Protein 7MWA (pdb70)

Foldseek 3Di:
DAEEEEALALLQLLLCLLCLVLVAFYEYEEQADDDDPPPPPVDDDDDDQFFDKAWAALVSLVSCVVSVQNVQQVLWKAAAAKEWEWAQDPVGIDIDIDGDDDPRHRTIMTTRVSSSVSSVVVLVVRPSYHYHYNWDWDAWDDDQAWIWTWIDNPPDIDIDIHLAYEFAHAQPTPVLVRLPWAKDKFFDQKKKKKTKWFAPAFCQSYKYWYADPQWIWIWGDTSPRRMTMIIGIHGPPPCVCCADPVNFVVNQVVVCVGCPCVRHHGDGIDGIDIGGQMKMAIPDQADQRYGYADSNHMQGCQDGRRCVNVRVVLSVLLSVLQSVCVVPDVSSRGRVSRVVSRVVSPVVVVVVVVVSVVRVVCRVPHPPVVVVVVVVPPDDDDD/DAEEEEADALLQLLLCLLCLVVVHFYEYEAQADDDDQVPHDDDDDDQFFDKAFAAPVRLVLVVVSVQNVQQVLWKAAAAKEWEWEDDDQHIDIDIDGDDDPRNVTIMTTRVSSSVSSVVVLVVRPSYHYHYNWDWDAWDDDQAKIWTWIDRPPDIDIDIHLAYEYAHALPTPVCVNLPWAKDKFFDQKKKKKTKWFFPAFCQSYKYWYQDPQWIWIWGHTSPRRMTMIIGMHGPPVCVCCADPVCFVVVQVVVCVRCPCPRHRRDGIDGIDIDGFMKIAIPDAADQRYGYADSNHMQGQQDRRRCVNLRSVLSVLLSVLQSVVVVVHVRSSGRVSRVVSRVVSVVVVVVVVVVSVVVSVCRPDGPPVVVVVVVVVPDDDDD

Nearest PDB structures (foldseek):
  7mwa-assembly1_A  TM=1.003E+00  e=8.458E-86  Acinetobacter baumannii ATCC 19606 = CIP 70.34 = JCM 6841
  7mwa-assembly1_B-2  TM=9.909E-01  e=8.674E-80  Acinetobacter baumannii ATCC 19606 = CIP 70.34 = JCM 6841
  6ain-assembly2_B  TM=7.770E-01  e=7.084E-23  Pseudomonas putida
  4k5s-assembly1_A-2  TM=7.591E-01  e=3.294E-23  Streptomyces argillaceus
  5buk-assembly2_B  TM=7.443E-01  e=7.347E-19  Streptomyces sp. CNQ-418

Organism: Acinetobacter baumannii (strain ATCC 19606 / DSM 30007 / JCM 6841 / CCUG 19606 / CIP 70.34 / NBRC 109757 / NCIMB 12457 / NCTC 12156 / 81) (NCBI:txid575584)

Solvent-accessible surface area: 35130 Å² total; per-residue (Å²): 55,109,0,1,0,10,8,6,40,46,24,0,5,1,0,0,8,14,0,8,114,36,126,10,26,0,1,0,1,30,51,86,135,27,85,96,64,129,142,117,128,126,61,68,41,138,32,59,27,70,28,83,35,9,24,2,36,94,84,2,0,77,14,0,96,147,24,63,8,13,134,34,0,66,124,44,9,6,32,14,71,49,46,27,30,12,8,129,34,125,110,40,135,20,131,82,63,37,122,41,170,111,95,33,51,73,5,6,6,0,14,39,47,35,0,21,52,16,0,4,77,40,1,79,117,49,120,52,12,50,43,13,13,24,3,88,6,59,36,19,86,60,68,87,106,47,0,74,2,64,0,78,88,68,67,8,36,4,80,2,76,3,42,0,0,0,0,12,36,32,98,112,0,72,0,16,120,41,30,66,13,37,50,80,87,89,86,23,99,36,8,3,0,18,8,4,0,58,0,52,85,47,5,113,50,19,1,17,45,33,36,36,100,55,15,7,0,14,1,46,0,6,35,31,67,105,54,3,14,0,55,3,8,10,112,80,68,45,38,48,98,35,48,35,151,133,18,45,109,108,0,15,75,11,0,52,171,23,4,38,101,62,1,3,137,6,83,104,15,6,122,14,47,41,34,62,3,10,2,16,53,11,108,124,19,5,43,31,7,0,0,3,4,2,53,1,2,2,1,0,13,19,18,80,6,53,6,10,19,4,6,2,50,4,2,42,12,0,19,147,61,0,71,104,30,69,88,93,43,134,27,7,0,44,42,104,22,0,91,46,6,36,128,44,16,85,67,10,8,97,144,21,23,117,112,0,6,78,39,8,146,30,39,95,46,94,47,32,20,46,83,127,73,114,111,79,64,147,89,102,69,119,162,72,74,0,0,0,10,6,5,39,54,19,0,6,0,0,0,8,11,0,5,122,36,123,3,14,0,2,0,2,33,52,91,124,21,80,102,66,123,134,119,24,132,47,150,24,57,50,67,26,95,28,14,29,3,35,78,75,1,0,60,5,0,89,142,22,59,9,13,128,35,0,66,121,44,8,7,29,10,74,53,40,32,35,12,2,124,38,102,80,38,168,24,159,82,67,34,120,29,169,140,108,16,53,72,1,5,4,0,8,44,56,24,2,16,62,11,0,7,53,61,0,95,122,58,128,57,12,60,44,8,19,24,3,93,5,66,32,17,85,60,72,89,109,40,1,76,3,60,0,63,68,80,66,18,32,2,81,6,85,4,55,0,0,0,0,12,40,26,118,101,0,72,0,11,115,43,24,65,10,36,48,85,91,75,83,17,80,37,3,4,0,20,8,3,0,40,1,50,89,54,6,125,56,15,3,22,50,24,36,24,92,58,11,6,1,12,0,44,0,7,27,24,111,112,50,2,12,0,53,0,7,10,132,72,64,60,46,49,86,10,47,28,141,139,33,45,113,79,0,9,73,6,0,51,140,10,2,38,96,81,0,3,134,4,72,122,24,8,100,2,46,46,41,73,2,22,2,16,41,16,107,109,14,4,36,35,8,0,0,1,1,1,46,1,3,5,5,1,51,19,10,85,2,64,5,19,17,2,3,0,50,2,0,48,25,0,33,115,44,0,55,82,24,60,104,89,48,144,33,2,0,41,49,107,18,0,87,46,1,18,118,46,15,56,86,26,5,101,136,10,35,146,105,0,24,85,40,6,152,24,36,85,86,92,21,41,22,15,102,116,75,40,114,69,66,149,96,103,64,142,173

Structure (mmCIF, N/CA/C/O backbone):
data_7MWA
#
_entry.id   7MWA
#
_cell.length_a   199.378
_cell.length_b   71.680
_cell.length_c   111.261
_cell.angle_alpha   90.000
_cell.angle_beta   118.940
_cell.angle_gamma   90.000
#
_symmetry.space_group_name_H-M   'C 1 2 1'
#
loop_
_entity.id
_entity.type
_entity.pdbx_description
1 polymer '2-polyprenyl-6-methoxyphenol 4-hydroxylase'
2 non-polymer 'CITRIC ACID'
3 non-polymer 'CHLORIDE ION'
4 non-polymer 1,2-ETHANEDIOL
5 water water
#
loop_
_atom_site.group_PDB
_atom_site.id
_atom_site.type_symbol
_atom_site.label_atom_id
_atom_site.label_alt_id
_atom_site.label_comp_id
_atom_site.label_asym_id
_atom_site.label_entity_id
_atom_site.label_seq_id
_atom_site.pdbx_PDB_ins_code
_atom_site.Cartn_x
_atom_site.Cartn_y
_atom_site.Cartn_z
_atom_site.occupancy
_atom_site.B_iso_or_equiv
_atom_site.auth_seq_id
_atom_site.auth_comp_id
_atom_site.auth_asym_id
_atom_site.auth_atom_id
_atom_site.pdbx_PDB_model_num
ATOM 1 N N . GLN A 1 3 ? 52.34300 38.19100 60.41200 1.000 77.74430 3 GLN A N 1
ATOM 2 C CA . GLN A 1 3 ? 53.49600 37.30500 60.49800 1.000 109.42020 3 GLN A CA 1
ATOM 3 C C . GLN A 1 3 ? 54.79900 38.10300 60.46300 1.000 104.41442 3 GLN A C 1
ATOM 4 O O . GLN A 1 3 ? 55.19000 38.68900 61.47300 1.000 106.22357 3 GLN A O 1
ATOM 10 N N . GLN A 1 4 ? 55.48700 38.11700 59.32300 1.000 79.38293 4 GLN A N 1
ATOM 11 C CA . GLN A 1 4 ? 56.75000 38.85300 59.20800 1.000 84.66346 4 GLN A CA 1
ATOM 12 C C . GLN A 1 4 ? 56.97000 39.48500 57.83900 1.000 84.11020 4 GLN A C 1
ATOM 13 O O . GLN A 1 4 ? 57.63800 40.48500 57.71500 1.000 83.38370 4 GLN A O 1
ATOM 19 N N . VAL A 1 5 ? 56.51700 38.81900 56.80400 1.000 61.52957 5 VAL A N 1
ATOM 20 C CA . VAL A 1 5 ? 56.48700 39.38900 55.46200 1.000 55.56784 5 VAL A CA 1
ATOM 21 C C . VAL A 1 5 ? 55.09600 39.69900 54.92800 1.000 53.82100 5 VAL A C 1
ATOM 22 O O . VAL A 1 5 ? 54.19100 38.86400 55.02300 1.000 61.72794 5 VAL A O 1
ATOM 26 N N . ILE A 1 6 ? 54.92400 40.89600 54.37500 1.000 45.32833 6 ILE A N 1
ATOM 27 C CA . ILE A 1 6 ? 53.63400 41.34800 53.86700 1.000 47.69452 6 ILE A CA 1
ATOM 28 C C . ILE A 1 6 ? 53.70900 41.41000 52.34900 1.000 44.69223 6 ILE A C 1
ATOM 29 O O . ILE A 1 6 ? 54.53000 42.14800 51.78800 1.000 50.02127 6 ILE A O 1
ATOM 34 N N . ILE A 1 7 ? 52.85700 40.63500 51.68500 1.000 43.78858 7 ILE A N 1
ATOM 35 C CA . ILE A 1 7 ? 52.67100 40.70600 50.24100 1.000 42.78722 7 ILE A CA 1
ATOM 36 C C . ILE A 1 7 ? 51.32100 41.36100 49.98600 1.000 51.81632 7 ILE A C 1
ATOM 37 O O . ILE A 1 7 ? 50.29000 40.88600 50.47900 1.000 55.00139 7 ILE A O 1
ATOM 42 N N . VAL A 1 8 ? 51.32600 42.45100 49.22800 1.000 48.58849 8 VAL A N 1
ATOM 43 C CA . VAL A 1 8 ? 50.11200 43.18600 48.89600 1.000 47.22662 8 VAL A CA 1
ATOM 44 C C . VAL A 1 8 ? 49.71200 42.80100 47.47900 1.000 47.69706 8 VAL A C 1
ATOM 45 O O . VAL A 1 8 ? 50.38200 43.17400 46.51000 1.000 51.68415 8 VAL A O 1
ATOM 49 N N . GLY A 1 9 ? 48.62000 42.05100 47.35400 1.000 46.02379 9 GLY A N 1
ATOM 50 C CA . GLY A 1 9 ? 48.16300 41.57700 46.06300 1.000 40.47923 9 GLY A CA 1
ATOM 51 C C . GLY A 1 9 ? 48.00500 40.07200 46.02800 1.000 49.76457 9 GLY A C 1
ATOM 52 O O . GLY A 1 9 ? 48.98700 39.33600 46.16400 1.000 44.56231 9 GLY A O 1
ATOM 53 N N . GLY A 1 10 ? 46.77400 39.60000 45.84700 1.000 49.51917 10 GLY A N 1
ATOM 54 C CA . GLY A 1 10 ? 46.50600 38.17600 45.88000 1.000 47.72411 10 GLY A CA 1
ATOM 55 C C . GLY A 1 10 ? 46.24700 37.56000 44.52100 1.000 49.02265 10 GLY A C 1
ATOM 56 O O . GLY A 1 10 ? 45.47600 36.60300 44.40400 1.000 52.99604 10 GLY A O 1
ATOM 57 N N . GLY A 1 11 ? 46.88500 38.09800 43.48600 1.000 56.17393 11 GLY A N 1
ATOM 58 C CA . GLY A 1 11 ? 46.78000 37.54400 42.15400 1.000 44.40520 11 GLY A CA 1
ATOM 59 C C . GLY A 1 11 ? 47.68000 36.33800 41.97500 1.000 50.12301 11 GLY A C 1
ATOM 60 O O . GLY A 1 11 ? 48.16800 35.74000 42.93600 1.000 48.48741 11 GLY A O 1
ATOM 61 N N . MET A 1 12 ? 47.90500 35.98000 40.70800 1.000 58.52672 12 MET A N 1
ATOM 62 C CA . MET A 1 12 ? 48.74600 34.82600 40.40600 1.000 49.89936 12 MET A CA 1
ATOM 63 C C . MET A 1 12 ? 50.18000 35.03400 40.87600 1.000 46.06275 12 MET A C 1
ATOM 64 O O . MET A 1 12 ? 50.86700 34.06500 41.21900 1.000 49.61260 12 MET A O 1
ATOM 69 N N . VAL A 1 13 ? 50.65000 36.28100 40.90200 1.000 45.97477 13 VAL A N 1
ATOM 70 C CA . VAL A 1 13 ? 52.00900 36.55700 41.35500 1.000 44.15153 13 VAL A CA 1
ATOM 71 C C . VAL A 1 13 ? 52.09100 36.51000 42.87500 1.000 48.30375 13 VAL A C 1
ATOM 72 O O . VAL A 1 13 ? 52.95300 35.83000 43.44400 1.000 46.34696 13 VAL A O 1
ATOM 76 N N . GLY A 1 14 ? 51.19500 37.23000 43.55400 1.000 49.90099 14 GLY A N 1
ATOM 77 C CA . GLY A 1 14 ? 51.23000 37.25900 45.00700 1.000 42.82406 14 GLY A CA 1
ATOM 78 C C . GLY A 1 14 ? 51.00500 35.89400 45.62800 1.000 46.16256 14 GLY A C 1
ATOM 79 O O . GLY A 1 14 ? 51.63000 35.54700 46.63300 1.000 47.65575 14 GLY A O 1
ATOM 80 N N . LEU A 1 15 ? 50.10900 35.09900 45.03800 1.000 45.61690 15 LEU A N 1
ATOM 81 C CA . LEU A 1 15 ? 49.88200 33.74800 45.53900 1.000 47.19610 15 LEU A CA 1
ATOM 82 C C . LEU A 1 15 ? 51.10200 32.86500 45.31000 1.000 47.99711 15 LEU A C 1
ATOM 83 O O . LEU A 1 15 ? 51.47400 32.07200 46.18300 1.000 45.44543 15 LEU A O 1
ATOM 88 N N . SER A 1 16 ? 51.73700 32.98900 44.14100 1.000 44.06018 16 SER A N 1
ATOM 89 C CA . SER A 1 16 ? 52.93700 32.20500 43.86600 1.000 43.15981 16 SER A CA 1
ATOM 90 C C . SER A 1 16 ? 54.08000 32.60700 44.78900 1.000 42.03391 16 SER A C 1
ATOM 91 O O . SER A 1 16 ? 54.81000 31.74800 45.29800 1.000 40.08869 16 SER A O 1
ATOM 94 N N . LEU A 1 17 ? 54.24900 33.91200 45.01900 1.000 39.39642 17 LEU A N 1
ATOM 95 C CA . LEU A 1 17 ? 55.32600 34.37900 45.88500 1.000 39.48103 17 LEU A CA 1
ATOM 96 C C . LEU A 1 17 ? 55.12300 33.91600 47.32200 1.000 44.53143 17 LEU A C 1
ATOM 97 O O . LEU A 1 17 ? 56.08100 33.51400 47.99300 1.000 39.84590 17 LEU A O 1
ATOM 102 N N . SER A 1 18 ? 53.88300 33.96700 47.81400 1.000 47.46193 18 SER A N 1
ATOM 103 C CA . SER A 1 18 ? 53.61200 33.52300 49.17700 1.000 45.30325 18 SER A CA 1
ATOM 104 C C . SER A 1 18 ? 53.88400 32.03300 49.33400 1.000 45.83090 18 SER A C 1
ATOM 105 O O . SER A 1 18 ? 54.37300 31.58900 50.37900 1.000 41.21030 18 SER A O 1
ATOM 108 N N . LEU A 1 19 ? 53.57800 31.24400 48.30100 1.000 43.63351 19 LEU A N 1
ATOM 109 C CA . LEU A 1 19 ? 53.87900 29.81800 48.35100 1.000 46.22370 19 LEU A CA 1
ATOM 110 C C . LEU A 1 19 ? 55.37500 29.55700 48.23800 1.000 45.85700 19 LEU A C 1
ATOM 111 O O . LEU A 1 19 ? 55.88100 28.59300 48.82600 1.000 47.76234 19 LEU A O 1
ATOM 116 N N . MET A 1 20 ? 56.09500 30.39700 47.49300 1.000 43.55281 20 MET A N 1
ATOM 117 C CA . MET A 1 20 ? 57.54200 30.24200 47.39700 1.000 45.55275 20 MET A CA 1
ATOM 118 C C . MET A 1 20 ? 58.21800 30.59100 48.71700 1.000 47.32937 20 MET A C 1
ATOM 119 O O . MET A 1 20 ? 59.19300 29.94100 49.11300 1.000 47.22860 20 MET A O 1
ATOM 124 N N . LEU A 1 21 ? 57.71200 31.61100 49.41400 1.000 41.71949 21 LEU A N 1
ATOM 125 C CA . LEU A 1 21 ? 58.25900 31.95500 50.72200 1.000 43.65161 21 LEU A CA 1
ATOM 126 C C . LEU A 1 21 ? 57.90700 30.89700 51.76100 1.000 46.64915 21 LEU A C 1
ATOM 127 O O . LEU A 1 21 ? 58.72200 30.58300 52.63600 1.000 45.74998 21 LEU A O 1
ATOM 132 N N . ALA A 1 22 ? 56.69700 30.33800 51.67900 1.000 41.50333 22 ALA A N 1
ATOM 133 C CA . ALA A 1 22 ? 56.28800 29.31400 52.63600 1.000 45.82909 22 ALA A CA 1
ATOM 134 C C . ALA A 1 22 ? 57.12500 28.05100 52.48700 1.000 48.35597 22 ALA A C 1
ATOM 135 O O . ALA A 1 22 ? 57.43500 27.38500 53.48100 1.000 56.56125 22 ALA A O 1
ATOM 137 N N . LYS A 1 23 ? 57.49600 27.70200 51.25200 1.000 43.14410 23 LYS A N 1
ATOM 138 C CA . LYS A 1 23 ? 58.36800 26.55100 51.04400 1.000 46.56813 23 LYS A CA 1
ATOM 139 C C . LYS A 1 23 ? 59.74100 26.77700 51.66200 1.000 46.27542 23 LYS A C 1
ATOM 140 O O . LYS A 1 23 ? 60.36300 25.83000 52.15800 1.000 50.70077 23 LYS A O 1
ATOM 146 N N . ALA A 1 24 ? 60.22600 28.01900 51.65000 1.000 46.58244 24 ALA A N 1
ATOM 147 C CA . ALA A 1 24 ? 61.49300 28.37600 52.27200 1.000 48.11937 24 ALA A CA 1
ATOM 148 C C . ALA A 1 24 ? 61.36100 28.64900 53.76700 1.000 56.43599 24 ALA A C 1
ATOM 149 O O . ALA A 1 24 ? 62.27600 29.24100 54.35600 1.000 55.20257 24 ALA A O 1
ATOM 151 N N . ASN A 1 25 ? 60.24600 28.23900 54.37700 1.000 55.05007 25 ASN A N 1
ATOM 152 C CA . ASN A 1 25 ? 60.01100 28.39600 55.81400 1.000 52.39457 25 ASN A CA 1
ATOM 153 C C . ASN A 1 25 ? 60.04300 29.86800 56.22600 1.000 47.76291 25 ASN A C 1
ATOM 154 O O . ASN A 1 25 ? 60.66400 30.24700 57.22100 1.000 51.10547 25 ASN A O 1
ATOM 159 N N . ILE A 1 26 ? 59.35600 30.70200 55.44900 1.000 47.32845 26 ILE A N 1
ATOM 160 C CA . ILE A 1 26 ? 59.25200 32.13300 55.71400 1.000 48.33859 26 ILE A CA 1
ATOM 161 C C . ILE A 1 26 ? 57.77200 32.46900 55.84000 1.000 48.89361 26 ILE A C 1
ATOM 162 O O . ILE A 1 26 ? 57.02700 32.39800 54.85300 1.000 48.22417 26 ILE A O 1
ATOM 167 N N . ALA A 1 27 ? 57.34300 32.83000 57.04700 1.000 50.24025 27 ALA A N 1
ATOM 168 C CA . ALA A 1 27 ? 55.95800 33.22100 57.26600 1.000 53.10621 27 ALA A CA 1
ATOM 169 C C . ALA A 1 27 ? 55.64800 34.51500 56.52100 1.000 47.63876 27 ALA A C 1
ATOM 170 O O . ALA A 1 27 ? 56.49900 35.39700 56.38300 1.000 51.68865 27 ALA A O 1
ATOM 172 N N . VAL A 1 28 ? 54.41300 34.62600 56.03900 1.000 46.81435 28 VAL A N 1
ATOM 173 C CA . VAL A 1 28 ? 54.03700 35.73600 55.17000 1.000 55.48076 28 VAL A CA 1
ATOM 174 C C . VAL A 1 28 ? 52.57200 36.08900 55.39800 1.000 52.97202 28 VAL A C 1
ATOM 175 O O . VAL A 1 28 ? 51.71500 35.20800 55.51400 1.000 48.80112 28 VAL A O 1
ATOM 179 N N . LYS A 1 29 ? 52.29700 37.39100 55.47100 1.000 57.06155 29 LYS A N 1
ATOM 180 C CA . LYS A 1 29 ? 50.93900 37.91400 55.40800 1.000 50.96455 29 LYS A CA 1
ATOM 181 C C . LYS A 1 29 ? 50.60200 38.24300 53.95900 1.000 45.77684 29 LYS A C 1
ATOM 182 O O . LYS A 1 29 ? 51.38500 38.90600 53.27200 1.000 53.34485 29 LYS A O 1
ATOM 188 N N . LEU A 1 30 ? 49.44000 37.78600 53.50000 1.000 48.51001 30 LEU A N 1
ATOM 189 C CA . LEU A 1 30 ? 48.98500 38.02400 52.13400 1.000 44.78141 30 LEU A CA 1
ATOM 190 C C . LEU A 1 30 ? 47.68600 38.81500 52.17500 1.000 53.64864 30 LEU A C 1
ATOM 191 O O . LEU A 1 30 ? 46.70700 38.37700 52.78900 1.000 53.03170 30 LEU A O 1
ATOM 196 N N . LEU A 1 31 ? 47.68000 39.97300 51.52000 1.000 49.11497 31 LEU A N 1
ATOM 197 C CA . LEU A 1 31 ? 46.52300 40.85300 51.46500 1.000 48.59225 31 LEU A CA 1
ATOM 198 C C . LEU A 1 31 ? 45.92200 40.83700 50.06400 1.000 50.27754 31 LEU A C 1
ATOM 199 O O . LEU A 1 31 ? 46.62900 40.65200 49.07000 1.000 61.79908 31 LEU A O 1
ATOM 204 N N . GLU A 1 32 ? 44.60700 41.03700 49.99500 1.000 57.34605 32 GLU A N 1
ATOM 205 C CA . GLU A 1 32 ? 43.91000 41.06500 48.71700 1.000 62.02080 32 GLU A CA 1
ATOM 206 C C . GLU A 1 32 ? 42.61600 41.85200 48.87400 1.000 59.75757 32 GLU A C 1
ATOM 207 O O . GLU A 1 32 ? 41.96700 41.78700 49.92000 1.000 69.81684 32 GLU A O 1
ATOM 213 N N . ALA A 1 33 ? 42.25300 42.59500 47.82500 1.000 69.53567 33 ALA A N 1
ATOM 214 C CA . ALA A 1 33 ? 41.07600 43.45600 47.88200 1.000 71.98546 33 ALA A CA 1
ATOM 215 C C . ALA A 1 33 ? 39.78000 42.66400 47.75300 1.000 64.79620 33 ALA A C 1
ATOM 216 O O . ALA A 1 33 ? 38.78500 42.99300 48.40700 1.000 72.06715 33 ALA A O 1
ATOM 218 N N . VAL A 1 34 ? 39.76600 41.63200 46.92100 1.000 68.29552 34 VAL A N 1
ATOM 219 C CA . VAL A 1 34 ? 38.55200 40.86600 46.67000 1.000 68.26542 34 VAL A CA 1
ATOM 220 C C . VAL A 1 34 ? 38.41800 39.76900 47.71700 1.000 75.98686 34 VAL A C 1
ATOM 221 O O . VAL A 1 34 ? 39.40800 39.25200 48.24500 1.000 80.29475 34 VAL A O 1
ATOM 225 N N . LYS A 1 35 ? 37.17200 39.42600 48.03600 1.000 84.32719 35 LYS A N 1
ATOM 226 C CA . LYS A 1 35 ? 36.89400 38.31000 48.92900 1.000 82.19605 35 LYS A CA 1
ATOM 227 C C . LYS A 1 35 ? 36.96900 37.00700 48.14600 1.000 88.97900 35 LYS A C 1
ATOM 228 O O . LYS A 1 35 ? 36.40900 36.89900 47.05000 1.000 86.77756 35 LYS A O 1
ATOM 234 N N . TYR A 1 36 ? 37.65700 36.02600 48.70100 1.000 98.81052 36 TYR A N 1
ATOM 235 C CA . TYR A 1 36 ? 37.80700 34.77300 47.98500 1.000 95.45554 36 TYR A CA 1
ATOM 236 C C . TYR A 1 36 ? 36.60400 33.86200 48.22000 1.000 99.24734 36 TYR A C 1
ATOM 237 O O . TYR A 1 36 ? 36.03400 33.84200 49.31500 1.000 98.94462 36 TYR A O 1
ATOM 246 N N . PRO A 1 37 ? 36.19600 33.10200 47.20100 1.000 103.89840 37 PRO A N 1
ATOM 247 C CA . PRO A 1 37 ? 35.11500 32.12200 47.37700 1.000 106.64232 37 PRO A CA 1
ATOM 248 C C . PRO A 1 37 ? 35.64600 30.83400 47.98700 1.000 106.98754 37 PRO A C 1
ATOM 249 O O . PRO A 1 37 ? 36.40500 30.09500 47.35300 1.000 115.97396 37 PRO A O 1
ATOM 253 N N . ASN A 1 38 ? 35.25200 30.56200 49.22800 1.000 111.50031 38 ASN A N 1
ATOM 254 C CA . ASN A 1 38 ? 35.54200 29.26900 49.83200 1.000 115.95163 38 ASN A CA 1
ATOM 255 C C . ASN A 1 38 ? 34.75300 28.19400 49.09500 1.000 116.09869 38 ASN A C 1
ATOM 256 O O . ASN A 1 38 ? 33.51800 28.23200 49.06100 1.000 130.82720 38 ASN A O 1
ATOM 261 N N . TYR A 1 39 ? 35.46600 27.24000 48.49900 1.000 104.55221 39 TYR A N 1
ATOM 262 C CA . TYR A 1 39 ? 34.82500 26.28400 47.60300 1.000 109.73192 39 TYR A CA 1
ATOM 263 C C . TYR A 1 39 ? 34.01400 25.24800 48.37500 1.000 132.25667 39 TYR A C 1
ATOM 264 O O . TYR A 1 39 ? 32.84600 25.00500 48.05100 1.000 133.47300 39 TYR A O 1
ATOM 273 N N . ASP A 1 40 ? 34.61600 24.63700 49.39900 1.000 151.71891 40 ASP A N 1
ATOM 274 C CA . ASP A 1 40 ? 33.91800 23.78400 50.36000 1.000 153.77667 40 ASP A CA 1
ATOM 275 C C . ASP A 1 40 ? 32.96200 22.78800 49.71200 1.000 151.92052 40 ASP A C 1
ATOM 276 O O . ASP A 1 40 ? 33.34000 22.06000 48.78800 1.000 147.79458 40 ASP A O 1
ATOM 281 N N . ASP A 1 41 ? 31.71700 22.76000 50.18900 1.000 146.13516 41 ASP A N 1
ATOM 282 C CA . ASP A 1 41 ? 30.72400 21.79100 49.74800 1.000 146.04141 41 ASP A CA 1
ATOM 283 C C . ASP A 1 41 ? 29.63300 22.39300 48.87500 1.000 151.12495 41 ASP A C 1
ATOM 284 O O . ASP A 1 41 ? 28.68800 21.68300 48.51800 1.000 148.56261 41 ASP A O 1
ATOM 289 N N . GLN A 1 42 ? 29.73200 23.67100 48.52600 1.000 164.99235 42 GLN A N 1
ATOM 290 C CA . GLN A 1 42 ? 28.71200 24.32500 47.70700 1.000 178.36486 42 GLN A CA 1
ATOM 291 C C . GLN A 1 42 ? 28.71900 23.71500 46.31200 1.000 175.15502 42 GLN A C 1
ATOM 292 O O . GLN A 1 42 ? 29.59400 24.00400 45.49400 1.000 160.30860 42 GLN A O 1
ATOM 298 N N . ASN A 1 43 ? 27.73000 22.86400 46.03700 1.000 179.57701 43 ASN A N 1
ATOM 299 C CA . ASN A 1 43 ? 27.58400 22.24800 44.72400 1.000 182.56026 43 ASN A CA 1
ATOM 300 C C . ASN A 1 43 ? 27.17100 23.24900 43.65100 1.000 182.76683 43 ASN A C 1
ATOM 301 O O . ASN A 1 43 ? 27.25100 22.92900 42.45900 1.000 169.43629 43 ASN A O 1
ATOM 306 N N . VAL A 1 44 ? 26.76500 24.45800 44.04400 1.000 202.25248 44 VAL A N 1
ATOM 307 C CA . VAL A 1 44 ? 26.28700 25.44000 43.07700 1.000 191.35056 44 VAL A CA 1
ATOM 308 C C . VAL A 1 44 ? 27.41600 25.88900 42.15500 1.000 175.10436 44 VAL A C 1
ATOM 309 O O . VAL A 1 44 ? 27.20400 26.10700 40.95600 1.000 163.17663 44 VAL A O 1
ATOM 313 N N . ALA A 1 45 ? 28.63600 26.01400 42.68600 1.000 163.75505 45 ALA A N 1
ATOM 314 C CA . ALA A 1 45 ? 29.76100 26.59800 41.95700 1.000 138.54154 45 ALA A CA 1
ATOM 315 C C . ALA A 1 45 ? 30.93600 25.62700 41.89300 1.000 128.65365 45 ALA A C 1
ATOM 316 O O . ALA A 1 45 ? 31.88400 25.73300 42.68600 1.000 115.38441 45 ALA A O 1
ATOM 318 N N . PRO A 1 46 ? 30.91000 24.66500 40.96400 1.000 112.50521 46 PRO A N 1
ATOM 319 C CA . PRO A 1 46 ? 32.13700 23.92300 40.64300 1.000 99.90804 46 PRO A CA 1
ATOM 320 C C . PRO A 1 46 ? 32.98500 24.68600 39.63600 1.000 80.69503 46 PRO A C 1
ATOM 321 O O . PRO A 1 46 ? 32.75500 25.87800 39.41300 1.000 80.31578 46 PRO A O 1
ATOM 325 N N . TYR A 1 47 ? 33.95700 24.02400 39.01300 1.000 74.85939 47 TYR A N 1
ATOM 326 C CA . TYR A 1 47 ? 34.84600 24.67500 38.05900 1.000 65.22783 47 TYR A CA 1
ATOM 327 C C . TYR A 1 47 ? 34.34600 24.46500 36.63500 1.000 61.30150 47 TYR A C 1
ATOM 328 O O . TYR A 1 47 ? 33.98000 23.34700 36.25500 1.000 59.70384 47 TYR A O 1
ATOM 337 N N . HIS A 1 48 ? 34.34300 25.54200 35.85300 1.000 55.80504 48 HIS A N 1
ATOM 338 C CA . HIS A 1 48 ? 34.00100 25.49900 34.44000 1.000 53.08793 48 HIS A CA 1
ATOM 339 C C . HIS A 1 48 ? 35.05700 26.25100 33.64500 1.000 51.93927 48 HIS A C 1
ATOM 340 O O . HIS A 1 48 ? 35.63500 27.23200 34.12100 1.000 51.28524 48 HIS A O 1
ATOM 347 N N . SER A 1 49 ? 35.30900 25.77900 32.42500 1.000 49.37458 49 SER A N 1
ATOM 348 C CA . SER A 1 49 ? 36.22100 26.45800 31.50500 1.000 47.98187 49 SER A CA 1
ATOM 349 C C . SER A 1 49 ? 35.38500 27.38800 30.63500 1.000 45.16961 49 SER A C 1
ATOM 350 O O . SER A 1 49 ? 34.84400 26.99300 29.60300 1.000 46.89786 49 SER A O 1
ATOM 353 N N . SER A 1 50 ? 35.27400 28.64100 31.06700 1.000 44.62960 50 SER A N 1
ATOM 354 C CA . SER A 1 50 ? 34.43700 29.60300 30.36600 1.000 43.55668 50 SER A CA 1
ATOM 355 C C . SER A 1 50 ? 35.09800 30.05300 29.06900 1.000 47.29969 50 SER A C 1
ATOM 356 O O . SER A 1 50 ? 36.31900 30.22100 28.99800 1.000 42.48464 50 SER A O 1
ATOM 359 N N . PHE A 1 51 ? 34.27700 30.25600 28.03700 1.000 44.04341 51 PHE A N 1
ATOM 360 C CA . PHE A 1 51 ? 34.77200 30.76100 26.76200 1.000 46.30148 51 PHE A CA 1
ATOM 361 C C . PHE A 1 51 ? 35.25000 32.20400 26.84800 1.000 47.57959 51 PHE A C 1
ATOM 362 O O . PHE A 1 51 ? 35.87900 32.68600 25.90000 1.000 46.52915 51 PHE A O 1
ATOM 370 N N . ASP A 1 52 ? 34.96700 32.90000 27.94900 1.000 45.16954 52 ASP A N 1
ATOM 371 C CA . ASP A 1 52 ? 35.41400 34.27000 28.15400 1.000 45.80568 52 ASP A CA 1
ATOM 372 C C . ASP A 1 52 ? 36.52800 34.36800 29.18900 1.000 45.36373 52 ASP A C 1
ATOM 373 O O . ASP A 1 52 ? 36.82100 35.46800 29.66800 1.000 46.82017 52 ASP A O 1
ATOM 378 N N . ALA A 1 53 ? 37.15300 33.25000 29.54400 1.000 39.46593 53 ALA A N 1
ATOM 379 C CA . ALA A 1 53 ? 38.21600 33.23900 30.53700 1.000 40.17179 53 ALA A CA 1
ATOM 380 C C . ALA A 1 53 ? 39.57600 33.39900 29.86900 1.000 49.17627 53 ALA A C 1
ATOM 381 O O . ALA A 1 53 ? 39.78900 32.97000 28.73200 1.000 53.21445 53 ALA A O 1
ATOM 383 N N . ARG A 1 54 ? 40.50000 34.02300 30.59400 1.000 49.66956 54 ARG A N 1
ATOM 384 C CA . ARG A 1 54 ? 41.83100 34.28200 30.06900 1.000 52.66813 54 ARG A CA 1
ATOM 385 C C . ARG A 1 54 ? 42.73500 33.06700 30.25800 1.000 48.67936 54 ARG A C 1
ATOM 386 O O . ARG A 1 54 ? 42.45200 32.16000 31.04600 1.000 46.56041 54 ARG A O 1
ATOM 394 N N . ASN A 1 55 ? 43.84000 33.06000 29.51600 1.000 51.19647 55 ASN A N 1
ATOM 395 C CA . ASN A 1 55 ? 44.81200 31.97700 29.55300 1.000 49.37924 55 ASN A CA 1
ATOM 396 C C . ASN A 1 55 ? 46.21500 32.56000 29.65700 1.000 41.78018 55 ASN A C 1
ATOM 397 O O . ASN A 1 55 ? 46.43500 33.75600 29.44800 1.000 46.04068 55 ASN A O 1
ATOM 402 N N . THR A 1 56 ? 47.17400 31.69500 29.98400 1.000 38.79315 56 THR A N 1
ATOM 403 C CA . THR A 1 56 ? 48.56000 32.10500 30.16600 1.000 43.54105 56 THR A CA 1
ATOM 404 C C . THR A 1 56 ? 49.48200 31.00800 29.66000 1.000 41.35976 56 THR A C 1
ATOM 405 O O . THR A 1 56 ? 49.32100 29.84000 30.02700 1.000 41.75525 56 THR A O 1
ATOM 409 N N . ALA A 1 57 ? 50.44400 31.38600 28.82100 1.000 45.93943 57 ALA A N 1
ATOM 410 C CA . ALA A 1 57 ? 51.43700 30.45500 28.29800 1.000 39.17614 57 ALA A CA 1
ATOM 411 C C . ALA A 1 57 ? 52.59500 30.37300 29.28700 1.000 43.61503 57 ALA A C 1
ATOM 412 O O . ALA A 1 57 ? 53.30900 31.35900 29.50200 1.000 48.33271 57 ALA A O 1
ATOM 414 N N . LEU A 1 58 ? 52.77900 29.20200 29.88800 1.000 43.48051 58 LEU A N 1
ATOM 415 C CA . LEU A 1 58 ? 53.83200 28.99400 30.87100 1.000 46.09384 58 LEU A CA 1
ATOM 416 C C . LEU A 1 58 ? 55.07700 28.42700 30.20300 1.000 49.77166 58 LEU A C 1
ATOM 417 O O . LEU A 1 58 ? 54.99100 27.52400 29.36800 1.000 45.80534 58 LEU A O 1
ATOM 422 N N . SER A 1 59 ? 56.23500 28.96300 30.57700 1.000 49.29592 59 SER A N 1
ATOM 423 C CA . SER A 1 59 ? 57.49700 28.45500 30.06900 1.000 49.59302 59 SER A CA 1
ATOM 424 C C . SER A 1 59 ? 57.88300 27.16900 30.79800 1.000 51.91527 59 SER A C 1
ATOM 425 O O . SER A 1 59 ? 57.22200 26.73400 31.74400 1.000 60.18680 59 SER A O 1
ATOM 428 N N . ARG A 1 60 ? 58.97600 26.55300 30.34000 1.000 56.33544 60 ARG A N 1
ATOM 429 C CA . ARG A 1 60 ? 59.44700 25.32600 30.97600 1.000 61.94429 60 ARG A CA 1
ATOM 430 C C . ARG A 1 60 ? 59.90800 25.58600 32.40400 1.000 59.61201 60 ARG A C 1
ATOM 431 O O . ARG A 1 60 ? 59.59800 24.80800 33.31400 1.000 59.77089 60 ARG A O 1
ATOM 439 N N . ARG A 1 61 ? 60.65100 26.67500 32.62000 1.000 51.86038 61 ARG A N 1
ATOM 440 C CA . ARG A 1 61 ? 61.10400 27.00400 33.96600 1.000 58.85255 61 ARG A CA 1
ATOM 441 C C . ARG A 1 61 ? 59.93800 27.35500 34.88000 1.000 52.89250 61 ARG A C 1
ATOM 442 O O . ARG A 1 61 ? 59.97700 27.04900 36.07700 1.000 55.75064 61 ARG A O 1
ATOM 450 N N . SER A 1 62 ? 58.89800 27.99500 34.33900 1.000 49.98144 62 SER A N 1
ATOM 451 C CA . SER A 1 62 ? 57.70700 28.27200 35.13400 1.000 47.55818 62 SER A CA 1
ATOM 452 C C . SER A 1 62 ? 57.03900 26.98000 35.58500 1.000 51.20218 62 SER A C 1
ATOM 453 O O . SER A 1 62 ? 56.57800 26.87500 36.72800 1.000 52.18763 62 SER A O 1
ATOM 456 N N . VAL A 1 63 ? 56.97900 25.98400 34.69900 1.000 49.57130 63 VAL A N 1
ATOM 457 C CA . VAL A 1 63 ? 56.45700 24.67800 35.08600 1.000 51.87476 63 VAL A CA 1
ATOM 458 C C . VAL A 1 63 ? 57.39800 24.00300 36.07600 1.000 54.06905 63 VAL A C 1
ATOM 459 O O . VAL A 1 63 ? 56.95700 23.32600 37.01300 1.000 57.23388 63 VAL A O 1
ATOM 463 N N . GLN A 1 64 ? 58.70900 24.18600 35.89300 1.000 59.89416 64 GLN A N 1
ATOM 464 C CA . GLN A 1 64 ? 59.67500 23.63500 36.83700 1.000 54.06310 64 GLN A CA 1
ATOM 465 C C . GLN A 1 64 ? 59.53000 24.26200 38.21600 1.000 53.24966 64 GLN A C 1
ATOM 466 O O . GLN A 1 64 ? 59.77000 23.59600 39.23000 1.000 63.16182 64 GLN A O 1
ATOM 472 N N . ILE A 1 65 ? 59.14100 25.53700 38.27700 1.000 55.23667 65 ILE A N 1
ATOM 473 C CA . ILE A 1 65 ? 58.94900 26.19700 39.56400 1.000 49.22334 65 ILE A CA 1
ATOM 474 C C . ILE A 1 65 ? 57.73600 25.61600 40.28100 1.000 53.01420 65 ILE A C 1
ATOM 475 O O . ILE A 1 65 ? 57.79100 25.30300 41.47700 1.000 56.77429 65 ILE A O 1
ATOM 480 N N . TYR A 1 66 ? 56.62400 25.45600 39.56000 1.000 58.22422 66 TYR A N 1
ATOM 481 C CA . TYR A 1 66 ? 55.44100 24.84100 40.14800 1.000 51.40760 66 TYR A CA 1
ATOM 482 C C . TYR A 1 66 ? 55.65100 23.36200 40.44600 1.000 57.84981 66 TYR A C 1
ATOM 483 O O . TYR A 1 66 ? 54.96900 22.81600 41.31900 1.000 55.33114 66 TYR A O 1
ATOM 492 N N . GLN A 1 67 ? 56.57500 22.70500 39.74100 1.000 54.81597 67 GLN A N 1
ATOM 493 C CA . GLN A 1 67 ? 56.91500 21.32700 40.07900 1.000 58.49478 67 GLN A CA 1
ATOM 494 C C . GLN A 1 67 ? 57.67600 21.26100 41.39700 1.000 62.26932 67 GLN A C 1
ATOM 495 O O . GLN A 1 67 ? 57.44900 20.35500 42.20800 1.000 61.31468 67 GLN A O 1
ATOM 501 N N . LYS A 1 68 ? 58.58300 22.21400 41.62700 1.000 56.99130 68 LYS A N 1
ATOM 502 C CA . LYS A 1 68 ? 59.29600 22.26900 42.89900 1.000 62.29632 68 LYS A CA 1
ATOM 503 C C . LYS A 1 68 ? 58.35300 22.58700 44.05200 1.000 64.01981 68 LYS A C 1
ATOM 504 O O . LYS A 1 68 ? 58.62200 22.20500 45.19600 1.000 64.06807 68 LYS A O 1
ATOM 510 N N . LEU A 1 69 ? 57.25100 23.28000 43.77400 1.000 62.91508 69 LEU A N 1
ATOM 511 C CA . LEU A 1 69 ? 56.23400 23.56700 44.77600 1.000 57.32451 69 LEU A CA 1
ATOM 512 C C . LEU A 1 69 ? 55.22100 22.43900 44.92600 1.000 57.32531 69 LEU A C 1
ATOM 513 O O . LEU A 1 69 ? 54.29000 22.56600 45.72800 1.000 59.68273 69 LEU A O 1
ATOM 518 N N . GLY A 1 70 ? 55.37800 21.34800 44.17800 1.000 59.46178 70 GLY A N 1
ATOM 519 C CA . GLY A 1 70 ? 54.44100 20.24300 44.25300 1.000 53.28969 70 GLY A CA 1
ATOM 520 C C . GLY A 1 70 ? 53.04900 20.57000 43.76500 1.000 55.28993 70 GLY A C 1
ATOM 521 O O . GLY A 1 70 ? 52.08300 19.93600 44.20000 1.000 59.11020 70 GLY A O 1
ATOM 522 N N . LEU A 1 71 ? 52.91800 21.54400 42.86200 1.000 56.13406 71 LEU A N 1
ATOM 523 C CA . LEU A 1 71 ? 51.61600 22.00500 42.40400 1.000 49.96071 71 LEU A CA 1
ATOM 524 C C . LEU A 1 71 ? 51.29400 21.64300 40.96300 1.000 53.47343 71 LEU A C 1
ATOM 525 O O . LEU A 1 71 ? 50.12500 21.72800 40.57500 1.000 58.41897 71 LEU A O 1
ATOM 530 N N . TRP A 1 72 ? 52.28600 21.24400 40.16300 1.000 59.34263 72 TRP A N 1
ATOM 531 C CA . TRP A 1 72 ? 52.03600 21.05100 38.73900 1.000 56.81702 72 TRP A CA 1
ATOM 532 C C . TRP A 1 72 ? 51.14400 19.84600 38.46800 1.000 59.34858 72 TRP A C 1
ATOM 533 O O . TRP A 1 72 ? 50.45300 19.81100 37.44400 1.000 53.62372 72 TRP A O 1
ATOM 544 N N . ASP A 1 73 ? 51.14600 18.85200 39.36000 1.000 56.95312 73 ASP A N 1
ATOM 545 C CA . ASP A 1 73 ? 50.28700 17.68900 39.16000 1.000 64.26711 73 ASP A CA 1
ATOM 546 C C . ASP A 1 73 ? 48.81700 18.09200 39.12900 1.000 65.02338 73 ASP A C 1
ATOM 547 O O . ASP A 1 73 ? 48.02900 17.53600 38.35500 1.000 66.15828 73 ASP A O 1
ATOM 552 N N . ALA A 1 74 ? 48.43300 19.06400 39.95800 1.000 59.71496 74 ALA A N 1
ATOM 553 C CA . ALA A 1 74 ? 47.06200 19.56200 39.93300 1.000 56.02064 74 ALA A CA 1
ATOM 554 C C . ALA A 1 74 ? 46.86600 20.59900 38.83500 1.000 58.80327 74 ALA A C 1
ATOM 555 O O . ALA A 1 74 ? 45.79700 20.65600 38.21600 1.000 56.75487 74 ALA A O 1
ATOM 557 N N . LEU A 1 75 ? 47.88500 21.42300 38.57800 1.000 55.54320 75 LEU A N 1
ATOM 558 C CA . LEU A 1 75 ? 47.76900 22.45500 37.55300 1.000 51.78310 75 LEU A CA 1
ATOM 559 C C . LEU A 1 75 ? 47.63900 21.85600 36.15800 1.000 55.21513 75 LEU A C 1
ATOM 560 O O . LEU A 1 75 ? 46.98400 22.44600 35.29200 1.000 52.67169 75 LEU A O 1
ATOM 565 N N . GLN A 1 76 ? 48.24900 20.69100 35.92500 1.000 59.40891 76 GLN A N 1
ATOM 566 C CA . GLN A 1 76 ? 48.17400 20.04600 34.61900 1.000 53.09468 76 GLN A CA 1
ATOM 567 C C . GLN A 1 76 ? 46.74800 19.66200 34.24300 1.000 56.68621 76 GLN A C 1
ATOM 568 O O . GLN A 1 76 ? 46.45700 19.49600 33.05300 1.000 48.59540 76 GLN A O 1
ATOM 574 N N . GLN A 1 77 ? 45.85200 19.53500 35.22700 1.000 60.31682 77 GLN A N 1
ATOM 575 C CA . GLN A 1 77 ? 44.48000 19.11900 34.94800 1.000 49.90880 77 GLN A CA 1
ATOM 576 C C . GLN A 1 77 ? 43.78200 20.06600 33.98000 1.000 51.47330 77 GLN A C 1
ATOM 577 O O . GLN A 1 77 ? 42.84300 19.66000 33.28500 1.000 49.75777 77 GLN A O 1
ATOM 583 N N . HIS A 1 78 ? 44.21500 21.32300 33.92200 1.000 52.88290 78 HIS A N 1
ATOM 584 C CA . HIS A 1 78 ? 43.67000 22.29200 32.97900 1.000 48.41751 78 HIS A CA 1
ATOM 585 C C . HIS A 1 78 ? 44.79600 23.08000 32.32600 1.000 47.88174 78 HIS A C 1
ATOM 586 O O . HIS A 1 78 ? 44.73300 24.30700 32.20100 1.000 47.84461 78 HIS A O 1
ATOM 593 N N . ALA A 1 79 ? 45.84500 22.37600 31.90800 1.000 42.90317 79 ALA A N 1
ATOM 594 C CA . ALA A 1 79 ? 46.95900 22.96700 31.18100 1.000 51.08416 79 ALA A CA 1
ATOM 595 C C . ALA A 1 79 ? 47.38400 21.99900 30.09000 1.000 50.01267 79 ALA A C 1
ATOM 596 O O . ALA A 1 79 ? 47.54900 20.80400 30.35000 1.000 53.55333 79 ALA A O 1
ATOM 598 N N . THR A 1 80 ? 47.55300 22.51100 28.87400 1.000 42.62194 80 THR A N 1
ATOM 599 C CA . THR A 1 80 ? 47.91200 21.65600 27.75700 1.000 40.81727 80 THR A CA 1
ATOM 600 C C . THR A 1 80 ? 49.28500 22.03600 27.21300 1.000 51.10168 80 THR A C 1
ATOM 601 O O . THR A 1 80 ? 49.67700 23.20700 27.25600 1.000 45.98287 80 THR A O 1
ATOM 605 N N . PRO A 1 81 ? 50.05300 21.06300 26.73200 1.000 51.25062 81 PRO A N 1
ATOM 606 C CA . PRO A 1 81 ? 51.33800 21.37500 26.10400 1.000 46.84080 81 PRO A CA 1
ATOM 607 C C . PRO A 1 81 ? 51.19400 21.66200 24.61900 1.000 49.29618 81 PRO A C 1
ATOM 608 O O . PRO A 1 81 ? 50.28700 21.17700 23.94100 1.000 52.76685 81 PRO A O 1
ATOM 612 N N . ILE A 1 82 ? 52.11400 22.48000 24.12000 1.000 47.60455 82 ILE A N 1
ATOM 613 C CA . ILE A 1 82 ? 52.24600 22.74000 22.69300 1.000 48.51094 82 ILE A CA 1
ATOM 614 C C . ILE A 1 82 ? 53.34400 21.82800 22.16600 1.000 53.35043 82 ILE A C 1
ATOM 615 O O . ILE A 1 82 ? 54.49700 21.91500 22.60400 1.000 49.60158 82 ILE A O 1
ATOM 620 N N . LEU A 1 83 ? 52.98900 20.93900 21.24100 1.000 51.33634 83 LEU A N 1
ATOM 621 C CA . LEU A 1 83 ? 53.94300 19.97200 20.71300 1.000 49.94663 83 LEU A CA 1
ATOM 622 C C . LEU A 1 83 ? 54.48400 20.34400 19.34200 1.000 51.46381 83 LEU A C 1
ATOM 623 O O . LEU A 1 83 ? 55.59600 19.92900 18.99600 1.000 54.44762 83 LEU A O 1
ATOM 628 N N . GLN A 1 84 ? 53.73300 21.10900 18.55300 1.000 50.38399 84 GLN A N 1
ATOM 629 C CA . GLN A 1 84 ? 54.16000 21.50300 17.22000 1.000 48.60621 84 GLN A CA 1
ATOM 630 C C . GLN A 1 84 ? 53.74800 22.94300 16.95700 1.000 50.44858 84 GLN A C 1
ATOM 631 O O . GLN A 1 84 ? 52.79800 23.45300 17.55500 1.000 52.48074 84 GLN A O 1
ATOM 637 N N . VAL A 1 85 ? 54.47900 23.59400 16.05400 1.000 52.86333 85 VAL A N 1
ATOM 638 C CA . VAL A 1 85 ? 54.16300 24.94200 15.59600 1.000 47.43482 85 VAL A CA 1
ATOM 639 C C . VAL A 1 85 ? 54.16400 24.92800 14.07400 1.000 47.03010 85 VAL A C 1
ATOM 640 O O . VAL A 1 85 ? 55.18200 24.60000 13.45400 1.000 51.01893 85 VAL A O 1
ATOM 644 N N . HIS A 1 86 ? 53.02800 25.27700 13.47700 1.000 48.56542 86 HIS A N 1
ATOM 645 C CA . HIS A 1 86 ? 52.86500 25.29900 12.02900 1.000 44.05883 86 HIS A CA 1
ATOM 646 C C . HIS A 1 86 ? 52.66500 26.74000 11.58100 1.000 49.97510 86 HIS A C 1
ATOM 647 O O . HIS A 1 86 ? 51.67700 27.37700 11.95800 1.000 57.10598 86 HIS A O 1
ATOM 654 N N . ILE A 1 87 ? 53.59600 27.24900 10.78000 1.000 52.44660 87 ILE A N 1
ATOM 655 C CA . ILE A 1 87 ? 53.50500 28.59400 10.22400 1.000 49.82355 87 ILE A CA 1
ATOM 656 C C . ILE A 1 87 ? 53.39000 28.47100 8.71200 1.000 47.63296 87 ILE A C 1
ATOM 657 O O . ILE A 1 87 ? 54.29500 27.94200 8.05500 1.000 53.95590 87 ILE A O 1
ATOM 662 N N . THR A 1 88 ? 52.27700 28.94800 8.16600 1.000 51.01440 88 THR A N 1
ATOM 663 C CA . THR A 1 88 ? 52.02300 28.95800 6.73400 1.000 48.92415 88 THR A CA 1
ATOM 664 C C . THR A 1 88 ? 52.11500 30.37700 6.19100 1.000 57.56624 88 THR A C 1
ATOM 665 O O . THR A 1 88 ? 52.03700 31.35800 6.93500 1.000 60.54934 88 THR A O 1
ATOM 669 N N . GLU A 1 89 ? 52.27100 30.47000 4.87300 1.000 59.01950 89 GLU A N 1
ATOM 670 C CA . GLU A 1 89 ? 52.35700 31.76000 4.20700 1.000 65.12149 89 GLU A CA 1
ATOM 671 C C . GLU A 1 89 ? 52.17600 31.55600 2.71100 1.000 72.35884 89 GLU A C 1
ATOM 672 O O . GLU A 1 89 ? 52.72600 30.61200 2.13800 1.000 77.08061 89 GLU A O 1
ATOM 678 N N . GLN A 1 90 ? 51.39600 32.43800 2.09300 1.000 79.87895 90 GLN A N 1
ATOM 679 C CA . GLN A 1 90 ? 51.19800 32.45400 0.65200 1.000 88.74586 90 GLN A CA 1
ATOM 680 C C . GLN A 1 90 ? 51.66200 33.79600 0.10600 1.000 93.83813 90 GLN A C 1
ATOM 681 O O . GLN A 1 90 ? 51.44500 34.83900 0.73200 1.000 95.24537 90 GLN A O 1
ATOM 687 N N . GLY A 1 91 ? 52.30500 33.76800 -1.05900 1.000 100.12766 91 GLY A N 1
ATOM 688 C CA . GLY A 1 91 ? 52.82200 34.97800 -1.65900 1.000 101.70436 91 GLY A CA 1
ATOM 689 C C . GLY A 1 91 ? 52.89100 34.85600 -3.16600 1.000 113.51655 91 GLY A C 1
ATOM 690 O O . GLY A 1 91 ? 52.52200 33.83400 -3.74700 1.000 119.52188 91 GLY A O 1
ATOM 691 N N . SER A 1 92 ? 53.37200 35.93000 -3.79800 1.000 120.63968 92 SER A N 1
ATOM 692 C CA . SER A 1 92 ? 53.50900 35.93700 -5.25000 1.000 117.48325 92 SER A CA 1
ATOM 693 C C . SER A 1 92 ? 54.55600 34.93500 -5.71900 1.000 123.26469 92 SER A C 1
ATOM 694 O O . SER A 1 92 ? 54.41000 34.34700 -6.79800 1.000 123.88777 92 SER A O 1
ATOM 697 N N . PHE A 1 93 ? 55.61000 34.72400 -4.92800 1.000 135.78354 93 PHE A N 1
ATOM 698 C CA . PHE A 1 93 ? 56.65400 33.78900 -5.33000 1.000 141.91678 93 PHE A CA 1
ATOM 699 C C . PHE A 1 93 ? 56.20400 32.34200 -5.17200 1.000 138.59708 93 PHE A C 1
ATOM 700 O O . PHE A 1 93 ? 56.67000 31.46700 -5.91000 1.000 121.22314 93 PHE A O 1
ATOM 708 N N . GLY A 1 94 ? 55.30700 32.06900 -4.22500 1.000 136.36335 94 GLY A N 1
ATOM 709 C CA . GLY A 1 94 ? 54.81400 30.71900 -4.03900 1.000 118.98964 94 GLY A CA 1
ATOM 710 C C . GLY A 1 94 ? 54.09800 30.47600 -2.72600 1.000 112.87255 94 GLY A C 1
ATOM 711 O O . GLY A 1 94 ? 53.31600 31.31400 -2.26600 1.000 118.81394 94 GLY A O 1
ATOM 712 N N . LYS A 1 95 ? 54.35700 29.31900 -2.11800 1.000 89.32188 95 LYS A N 1
ATOM 713 C CA . LYS A 1 95 ? 53.72800 28.91500 -0.86800 1.000 75.34664 95 LYS A CA 1
ATOM 714 C C . LYS A 1 95 ? 54.76600 28.21900 -0.00200 1.000 62.19410 95 LYS A C 1
ATOM 715 O O . LYS A 1 95 ? 55.55300 27.41000 -0.49900 1.000 64.26101 95 LYS A O 1
ATOM 721 N N . ALA A 1 96 ? 54.76600 28.53400 1.29300 1.000 55.63836 96 ALA A N 1
ATOM 722 C CA . ALA A 1 96 ? 55.74800 27.98400 2.21500 1.000 55.94302 96 ALA A CA 1
ATOM 723 C C . ALA A 1 96 ? 55.07300 27.58300 3.51900 1.000 58.53369 96 ALA A C 1
ATOM 724 O O . ALA A 1 96 ? 54.10300 28.20900 3.95400 1.000 57.70718 96 ALA A O 1
ATOM 726 N N . ARG A 1 97 ? 55.60400 26.53000 4.13900 1.000 56.21918 97 ARG A N 1
ATOM 727 C CA . ARG A 1 97 ? 55.12000 26.04200 5.42200 1.000 51.61524 97 ARG A CA 1
ATOM 728 C C . ARG A 1 97 ? 56.29800 25.63400 6.29200 1.000 50.66952 97 ARG A C 1
ATOM 729 O O . ARG A 1 97 ? 57.23500 24.98700 5.81700 1.000 48.78929 97 ARG A O 1
ATOM 737 N N . LEU A 1 98 ? 56.23800 26.00600 7.56800 1.000 47.92559 98 LEU A N 1
ATOM 738 C CA . LEU A 1 98 ? 57.27500 25.68300 8.54000 1.000 42.82082 98 LEU A CA 1
ATOM 739 C C . LEU A 1 98 ? 56.64500 24.89800 9.68100 1.000 50.09749 98 LEU A C 1
ATOM 740 O O . LEU A 1 98 ? 55.73200 25.39300 10.35000 1.000 49.70969 98 LEU A O 1
ATOM 745 N N . VAL A 1 99 ? 57.12800 23.67700 9.89600 1.000 45.78277 99 VAL A N 1
ATOM 746 C CA . VAL A 1 99 ? 56.64600 22.80600 10.96200 1.000 44.49216 99 VAL A CA 1
ATOM 747 C C . VAL A 1 99 ? 57.80300 22.55000 11.91700 1.000 50.06051 99 VAL A C 1
ATOM 748 O O . VAL A 1 99 ? 58.81100 21.94700 11.52900 1.000 54.23652 99 VAL A O 1
ATOM 752 N N . ALA A 1 100 ? 57.65700 23.00300 13.15800 1.000 50.11783 100 ALA A N 1
ATOM 753 C CA . ALA A 1 100 ? 58.66300 22.81300 14.19500 1.000 50.86092 100 ALA A CA 1
ATOM 754 C C . ALA A 1 100 ? 58.09900 21.91100 15.28300 1.000 53.07614 100 ALA A C 1
ATOM 755 O O . ALA A 1 100 ? 57.02300 22.18300 15.82500 1.000 52.48878 100 ALA A O 1
ATOM 757 N N . GLU A 1 101 ? 58.82400 20.84100 15.59800 1.000 63.39934 101 GLU A N 1
ATOM 758 C CA . GLU A 1 101 ? 58.40200 19.87800 16.59900 1.000 57.36999 101 GLU A CA 1
ATOM 759 C C . GLU A 1 101 ? 59.14300 20.12400 17.91100 1.000 71.90480 101 GLU A C 1
ATOM 760 O O . GLU A 1 101 ? 59.98800 21.01500 18.02600 1.000 83.98209 101 GLU A O 1
ATOM 766 N N . GLN A 1 102 ? 58.81900 19.31400 18.91600 1.000 77.43075 102 GLN A N 1
ATOM 767 C CA . GLN A 1 102 ? 59.37500 19.45100 20.25500 1.000 81.21966 102 GLN A CA 1
ATOM 768 C C . GLN A 1 102 ? 60.37400 18.33200 20.51500 1.000 94.84173 102 GLN A C 1
ATOM 769 O O . GLN A 1 102 ? 60.09700 17.16400 20.21800 1.000 106.01799 102 GLN A O 1
ATOM 775 N N . GLU A 1 103 ? 61.53100 18.69200 21.07100 1.000 104.77976 103 GLU A N 1
ATOM 776 C CA . GLU A 1 103 ? 62.57600 17.73100 21.41300 1.000 110.58085 103 GLU A CA 1
ATOM 777 C C . GLU A 1 103 ? 62.49800 17.31500 22.87900 1.000 109.32203 103 GLU A C 1
ATOM 778 O O . GLU A 1 103 ? 62.31400 16.13500 23.18800 1.000 107.14954 103 GLU A O 1
ATOM 784 N N . LYS A 1 104 ? 62.64300 18.27300 23.78800 1.000 118.17692 104 LYS A N 1
ATOM 785 C CA . LYS A 1 104 ? 62.53700 18.04000 25.21800 1.000 114.24087 104 LYS A CA 1
ATOM 786 C C . LYS A 1 104 ? 61.15000 18.44600 25.70000 1.000 94.43608 104 LYS A C 1
ATOM 787 O O . LYS A 1 104 ? 60.53600 19.37500 25.16700 1.000 92.25732 104 LYS A O 1
ATOM 793 N N . VAL A 1 105 ? 60.65500 17.72900 26.71000 1.000 94.13040 105 VAL A N 1
ATOM 794 C CA . VAL A 1 105 ? 59.33600 18.02700 27.24400 1.000 94.38148 105 VAL A CA 1
ATOM 795 C C . VAL A 1 105 ? 59.31800 19.43600 27.82900 1.000 94.92870 105 VAL A C 1
ATOM 796 O O . VAL A 1 105 ? 60.32300 19.93400 28.35300 1.000 98.03015 105 VAL A O 1
ATOM 800 N N . GLU A 1 106 ? 58.15900 20.08800 27.72600 1.000 102.20435 106 GLU A N 1
ATOM 801 C CA . GLU A 1 106 ? 57.86100 21.42300 28.24200 1.000 103.88156 106 GLU A CA 1
ATOM 802 C C . GLU A 1 106 ? 58.66000 22.53200 27.56300 1.000 89.07821 106 GLU A C 1
ATOM 803 O O . GLU A 1 106 ? 58.54000 23.69200 27.97600 1.000 97.91708 106 GLU A O 1
ATOM 809 N N . SER A 1 107 ? 59.45700 22.23000 26.53500 1.000 78.36785 107 SER A N 1
ATOM 810 C CA . SER A 1 107 ? 60.28400 23.26600 25.92100 1.000 76.76482 107 SER A CA 1
ATOM 811 C C . SER A 1 107 ? 59.43400 24.29500 25.18300 1.000 71.44167 107 SER A C 1
ATOM 812 O O . SER A 1 107 ? 59.73300 25.49500 25.22000 1.000 70.84986 107 SER A O 1
ATOM 815 N N . PHE A 1 108 ? 58.37400 23.85200 24.50700 1.000 59.91698 108 PHE A N 1
ATOM 816 C CA . PHE A 1 108 ? 57.46600 24.78100 23.84800 1.000 59.30948 108 PHE A CA 1
ATOM 817 C C . PHE A 1 108 ? 56.47100 25.41400 24.81000 1.000 62.69803 108 PHE A C 1
ATOM 818 O O . PHE A 1 108 ? 55.76700 26.35300 24.41900 1.000 57.27332 108 PHE A O 1
ATOM 826 N N . GLY A 1 109 ? 56.38900 24.92600 26.04300 1.000 52.59581 109 GLY A N 1
ATOM 827 C CA . GLY A 1 109 ? 55.56600 25.54100 27.06600 1.000 57.21754 109 GLY A CA 1
ATOM 828 C C . GLY A 1 109 ? 54.22500 24.85300 27.23400 1.000 58.41463 109 GLY A C 1
ATOM 829 O O . GLY A 1 109 ? 53.86700 23.90800 26.52500 1.000 51.58084 109 GLY A O 1
ATOM 830 N N . GLN A 1 110 ? 53.47500 25.35700 28.21200 1.000 51.90179 110 GLN A N 1
ATOM 831 C CA . GLN A 1 110 ? 52.13800 24.87200 28.51800 1.000 47.26800 110 GLN A CA 1
ATOM 832 C C . GLN A 1 110 ? 51.18500 26.05000 28.63100 1.000 44.47084 110 GLN A C 1
ATOM 833 O O . GLN A 1 110 ? 51.50600 27.06000 29.26600 1.000 50.89538 110 GLN A O 1
ATOM 839 N N . VAL A 1 111 ? 50.01500 25.91700 28.01600 1.000 42.42667 111 VAL A N 1
ATOM 840 C CA . VAL A 1 111 ? 48.96400 26.92300 28.09800 1.000 45.44928 111 VAL A CA 1
ATOM 841 C C . VAL A 1 111 ? 47.98900 26.49300 29.18400 1.000 45.30202 111 VAL A C 1
ATOM 842 O O . VAL A 1 111 ? 47.33000 25.45400 29.06200 1.000 46.91251 111 VAL A O 1
ATOM 846 N N . ILE A 1 112 ? 47.90000 27.28700 30.24700 1.000 44.67533 112 ILE A N 1
ATOM 847 C CA . ILE A 1 112 ? 47.04800 26.98000 31.38700 1.000 44.46998 112 ILE A CA 1
ATOM 848 C C . ILE A 1 112 ? 45.91100 27.99000 31.44200 1.000 47.11614 112 ILE A C 1
ATOM 849 O O . ILE A 1 112 ? 46.05300 29.14600 31.02700 1.000 43.45530 112 ILE A O 1
ATOM 854 N N . GLU A 1 113 ? 44.76400 27.53600 31.94100 1.000 45.93029 113 GLU A N 1
ATOM 855 C CA . GLU A 1 113 ? 43.63700 28.42500 32.17800 1.000 43.90833 113 GLU A CA 1
ATOM 856 C C . GLU A 1 113 ? 43.89500 29.24400 33.43700 1.000 45.46499 113 GLU A C 1
ATOM 857 O O . GLU A 1 113 ? 44.30100 28.69900 34.46800 1.000 48.78454 113 GLU A O 1
ATOM 863 N N . ASN A 1 114 ? 43.66800 30.55700 33.34700 1.000 48.35808 114 ASN A N 1
ATOM 864 C CA . ASN A 1 114 ? 43.95200 31.43300 34.48000 1.000 42.17660 114 ASN A CA 1
ATOM 865 C C . ASN A 1 114 ? 43.05600 31.11200 35.67000 1.000 47.43656 114 ASN A C 1
ATOM 866 O O . ASN A 1 114 ? 43.48700 31.20800 36.82500 1.000 49.14758 114 ASN A O 1
ATOM 871 N 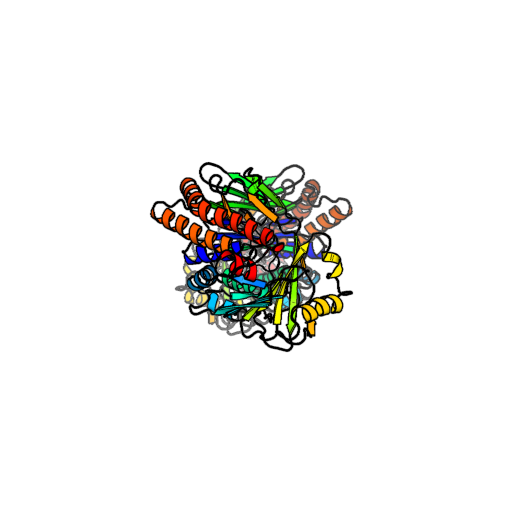N . ALA A 1 115 ? 41.80400 30.72900 35.40800 1.000 43.83958 115 ALA A N 1
ATOM 872 C CA . ALA A 1 115 ? 40.88200 30.42500 36.49700 1.000 44.29748 115 ALA A CA 1
ATOM 873 C C . ALA A 1 115 ? 41.32400 29.18900 37.27000 1.000 53.03517 115 ALA A C 1
ATOM 874 O O . ALA A 1 115 ? 41.17400 29.13200 38.49700 1.000 48.53701 115 ALA A O 1
ATOM 876 N N . TRP A 1 116 ? 41.87300 28.19100 36.57500 1.000 47.50710 116 TRP A N 1
ATOM 877 C CA . TRP A 1 116 ? 42.34700 26.99500 37.26300 1.000 48.14840 116 TRP A CA 1
ATOM 878 C C . TRP A 1 116 ? 43.63600 27.27200 38.02500 1.000 53.18680 116 TRP A C 1
ATOM 879 O O . TRP A 1 116 ? 43.83100 26.75700 39.13300 1.000 50.81572 116 TRP A O 1
ATOM 890 N N . LEU A 1 117 ? 44.53100 28.07600 37.44500 1.000 44.01507 117 LEU A N 1
ATOM 891 C CA . LEU A 1 117 ? 45.76600 28.42700 38.13600 1.000 44.76865 117 LEU A CA 1
ATOM 892 C C . LEU A 1 117 ? 45.47500 29.17400 39.43100 1.000 47.62662 117 LEU A C 1
ATOM 893 O O . LEU A 1 117 ? 46.07800 28.88700 40.47100 1.000 55.00851 117 LEU A O 1
ATOM 898 N N . GLY A 1 118 ? 44.54300 30.12800 39.39100 1.000 46.96435 118 GLY A N 1
ATOM 899 C CA . GLY A 1 118 ? 44.18100 30.84700 40.60000 1.000 44.19116 118 GLY A CA 1
ATOM 900 C C . GLY A 1 118 ? 43.46100 29.98400 41.61600 1.000 51.54551 118 GLY A C 1
ATOM 901 O O . GLY A 1 118 ? 43.54500 30.23800 42.82100 1.000 58.98895 118 GLY A O 1
ATOM 902 N N . ARG A 1 119 ? 42.74800 28.95500 41.15300 1.000 52.87691 119 ARG A N 1
ATOM 903 C CA . ARG A 1 119 ? 42.03900 28.07100 42.07200 1.000 53.42120 119 ARG A CA 1
ATOM 904 C C . ARG A 1 119 ? 43.01300 27.19000 42.84600 1.000 55.39357 119 ARG A C 1
ATOM 905 O O . ARG A 1 119 ? 42.92300 27.07800 44.07400 1.000 55.50690 119 ARG A O 1
ATOM 913 N N . VAL A 1 120 ? 43.95000 26.55500 42.13900 1.000 54.20311 120 VAL A N 1
ATOM 914 C CA . VAL A 1 120 ? 44.90300 25.66500 42.79400 1.000 49.88530 120 VAL A CA 1
ATOM 915 C C . VAL A 1 120 ? 45.81600 26.44900 43.72800 1.000 53.95079 120 VAL A C 1
ATOM 916 O O . VAL A 1 120 ? 46.11300 26.00400 44.84400 1.000 52.37315 120 VAL A O 1
ATOM 920 N N . LEU A 1 121 ? 46.27000 27.62700 43.29300 1.000 53.96237 121 LEU A N 1
ATOM 921 C CA . LEU A 1 121 ? 47.13300 28.44800 44.13800 1.000 52.83634 121 LEU A CA 1
ATOM 922 C C . LEU A 1 121 ? 46.40900 28.87500 45.40800 1.000 49.77983 121 LEU A C 1
ATOM 923 O O . LEU A 1 121 ? 46.95600 28.77500 46.51300 1.000 53.90713 121 LEU A O 1
ATOM 928 N N . LEU A 1 122 ? 45.16900 29.35100 45.26900 1.000 52.51253 122 LEU A N 1
ATOM 929 C CA . LEU A 1 122 ? 44.40700 29.78700 46.43500 1.000 56.78554 122 LEU A CA 1
ATOM 930 C C . LEU A 1 122 ? 44.11500 28.62300 47.37300 1.000 52.29496 122 LEU A C 1
ATOM 931 O O . LEU A 1 122 ? 44.15500 28.77900 48.59900 1.000 54.96390 122 LEU A O 1
ATOM 936 N N . THR A 1 123 ? 43.81900 27.44700 46.81600 1.000 52.23790 123 THR A N 1
ATOM 937 C CA . THR A 1 123 ? 43.56400 26.27800 47.65200 1.000 53.84061 123 THR A CA 1
ATOM 938 C C . THR A 1 123 ? 44.82100 25.85500 48.40400 1.000 54.57046 123 THR A C 1
ATOM 939 O O . THR A 1 123 ? 44.75200 25.49200 49.58500 1.000 66.60291 123 THR A O 1
ATOM 943 N N . GLN A 1 124 ? 45.97900 25.90600 47.74200 1.000 55.79242 124 GLN A N 1
ATOM 944 C CA . GLN A 1 124 ? 47.22300 25.53000 48.40500 1.000 60.86135 124 GLN A CA 1
ATOM 945 C C . GLN A 1 124 ? 47.64600 26.56500 49.44000 1.000 61.16881 124 GLN A C 1
ATOM 946 O O . GLN A 1 124 ? 48.22800 26.20600 50.47000 1.000 64.76379 124 GLN A O 1
ATOM 952 N N . VAL A 1 125 ? 47.36800 27.84600 49.18700 1.000 57.88772 125 VAL A N 1
ATOM 953 C CA . VAL A 1 125 ? 47.69500 28.88300 50.16200 1.000 60.08961 125 VAL A CA 1
ATOM 954 C C . VAL A 1 125 ? 46.89300 28.68300 51.44200 1.000 62.49736 125 VAL A C 1
ATOM 955 O O . VAL A 1 125 ? 47.41400 28.84600 52.55300 1.000 66.51473 125 VAL A O 1
ATOM 959 N N . ARG A 1 126 ? 45.61900 28.30700 51.30800 1.000 60.39316 126 ARG A N 1
ATOM 960 C CA . ARG A 1 126 ? 44.75800 28.14300 52.47300 1.000 63.34613 126 ARG A CA 1
ATOM 961 C C . ARG A 1 126 ? 45.16500 26.96100 53.34300 1.000 66.95054 126 ARG A C 1
ATOM 962 O O . ARG A 1 126 ? 44.84700 26.95100 54.53600 1.000 70.03178 126 ARG A O 1
ATOM 970 N N . GLN A 1 127 ? 45.85400 25.97100 52.78200 1.000 67.71366 127 GLN A N 1
ATOM 971 C CA . GLN A 1 127 ? 46.35000 24.84200 53.55700 1.000 72.57482 127 GLN A CA 1
ATOM 972 C C . GLN A 1 127 ? 47.77200 25.05400 54.06100 1.000 76.53905 127 GLN A C 1
ATOM 973 O O . GLN A 1 127 ? 48.32900 24.15400 54.69900 1.000 81.22140 127 GLN A O 1
ATOM 979 N N . GLN A 1 128 ? 48.36700 26.21800 53.79900 1.000 70.42915 128 GLN A N 1
ATOM 980 C CA . GLN A 1 128 ? 49.72000 26.51000 54.24300 1.000 66.21177 128 GLN A CA 1
ATOM 981 C C . GLN A 1 128 ? 49.66700 27.30400 55.53800 1.000 61.49927 128 GLN A C 1
ATOM 982 O O . GLN A 1 128 ? 49.23300 28.46700 55.52200 1.000 57.23874 128 GLN A O 1
ATOM 988 N N . PRO A 1 129 ? 50.08900 26.73700 56.67200 1.000 60.09293 129 PRO A N 1
ATOM 989 C CA . PRO A 1 129 ? 50.02300 27.49600 57.93200 1.000 61.25980 129 PRO A CA 1
ATOM 990 C C . PRO A 1 129 ? 50.95000 28.69800 57.95900 1.000 62.50261 129 PRO A C 1
ATOM 991 O O . PRO A 1 129 ? 50.67600 29.65800 58.68900 1.000 55.82779 129 PRO A O 1
ATOM 995 N N . LEU A 1 130 ? 52.03400 28.67900 57.18600 1.000 58.82863 130 LEU A N 1
ATOM 996 C CA . LEU A 1 130 ? 52.98300 29.78400 57.15100 1.000 48.42203 130 LEU A CA 1
ATOM 997 C C . LEU A 1 130 ? 52.50300 30.95500 56.30100 1.000 49.27775 130 LEU A C 1
ATOM 998 O O . LEU A 1 130 ? 53.29100 31.86800 56.03500 1.000 59.44971 130 LEU A O 1
ATOM 1003 N N . ILE A 1 131 ? 51.24600 30.94900 55.86500 1.000 46.63411 131 ILE A N 1
ATOM 1004 C CA . ILE A 1 131 ? 50.67800 32.03500 55.07400 1.000 49.51116 131 ILE A CA 1
ATOM 1005 C C . ILE A 1 131 ? 49.38200 32.47300 55.73900 1.000 52.95237 131 ILE A C 1
ATOM 1006 O O . ILE A 1 131 ? 48.45400 31.66900 55.88700 1.000 50.07231 131 ILE A O 1
ATOM 1011 N N . GLU A 1 132 ? 49.31800 33.74100 56.13800 1.000 46.75033 132 GLU A N 1
ATOM 1012 C CA . GLU A 1 132 ? 48.11800 34.32200 56.73000 1.000 44.39441 132 GLU A CA 1
ATOM 1013 C C . GLU A 1 132 ? 47.36700 35.07300 55.63700 1.000 45.74241 132 GLU A C 1
ATOM 1014 O O . GLU A 1 132 ? 47.79400 36.15100 55.20900 1.000 48.13275 132 GLU A O 1
ATOM 1020 N N . LEU A 1 133 ? 46.25500 34.50100 55.18400 1.000 47.56690 133 LEU A N 1
ATOM 1021 C CA . LEU A 1 133 ? 45.47100 35.07600 54.09800 1.000 51.88370 133 LEU A CA 1
ATOM 1022 C C . LEU A 1 133 ? 44.46300 36.06800 54.66500 1.000 48.58986 133 LEU A C 1
ATOM 1023 O O . LEU A 1 133 ? 43.57700 35.68900 55.43900 1.000 61.14527 133 LEU A O 1
ATOM 1028 N N . ILE A 1 134 ? 44.60000 37.33200 54.27800 1.000 51.08014 134 ILE A N 1
ATOM 1029 C CA . ILE A 1 134 ? 43.68200 38.39300 54.67700 1.000 51.69792 134 ILE A CA 1
ATOM 1030 C C . ILE A 1 134 ? 43.07700 38.94900 53.39500 1.000 61.09878 134 ILE A C 1
ATOM 1031 O O . ILE A 1 134 ? 43.73400 39.69500 52.65900 1.000 64.77946 134 ILE A O 1
ATOM 1036 N N . ASP A 1 135 ? 41.83100 38.58400 53.11600 1.000 55.85077 135 ASP A N 1
ATOM 1037 C CA . ASP A 1 135 ? 41.12700 39.05000 51.93100 1.000 61.62144 135 ASP A CA 1
ATOM 1038 C C . ASP A 1 135 ? 40.16200 40.17600 52.28800 1.000 65.50294 135 ASP A C 1
ATOM 1039 O O . ASP A 1 135 ? 39.89600 40.46100 53.45800 1.000 75.97076 135 ASP A O 1
ATOM 1044 N N . GLY A 1 136 ? 39.63500 40.82100 51.25000 1.000 61.86728 136 GLY A N 1
ATOM 1045 C CA . GLY A 1 136 ? 38.71200 41.92100 51.45000 1.000 64.04015 136 GLY A CA 1
ATOM 1046 C C . GLY A 1 136 ? 39.33200 43.15000 52.07600 1.000 74.20042 136 GLY A C 1
ATOM 1047 O O . GLY A 1 136 ? 38.62700 43.92600 52.72900 1.000 79.55485 136 GLY A O 1
ATOM 1048 N N . VAL A 1 137 ? 40.63500 43.34800 51.89400 1.000 64.88440 137 VAL A N 1
ATOM 1049 C CA . VAL A 1 137 ? 41.35400 44.48100 52.46300 1.000 65.75679 137 VAL A CA 1
ATOM 1050 C C . VAL A 1 137 ? 41.97400 45.28500 51.33000 1.000 61.86901 137 VAL A C 1
ATOM 1051 O O . VAL A 1 137 ? 42.55600 44.71900 50.39800 1.000 66.79556 137 VAL A O 1
ATOM 1055 N N . GLN A 1 138 ? 41.85000 46.60700 51.41300 1.000 65.53172 138 GLN A N 1
ATOM 1056 C CA . GLN A 1 138 ? 42.43300 47.51900 50.43800 1.000 52.32401 138 GLN A CA 1
ATOM 1057 C C . GLN A 1 138 ? 43.40800 48.43900 51.15800 1.000 55.41575 138 GLN A C 1
ATOM 1058 O O . GLN A 1 138 ? 43.01200 49.17900 52.06400 1.000 67.24484 138 GLN A O 1
ATOM 1064 N N . VAL A 1 139 ? 44.67600 48.38900 50.75600 1.000 61.60565 139 VAL A N 1
ATOM 1065 C CA . VAL A 1 139 ? 45.70200 49.21400 51.38300 1.000 59.82573 139 VAL A CA 1
ATOM 1066 C C . VAL A 1 139 ? 45.44800 50.67400 51.03100 1.000 58.18839 139 VAL A C 1
ATOM 1067 O O . VAL A 1 139 ? 45.39700 51.04400 49.85200 1.000 64.95152 139 VAL A O 1
ATOM 1071 N N . THR A 1 140 ? 45.28600 51.51100 52.05600 1.000 56.27292 140 THR A N 1
ATOM 1072 C CA . THR A 1 140 ? 45.01800 52.92800 51.86600 1.000 57.69237 140 THR A CA 1
ATOM 1073 C C . THR A 1 140 ? 46.15300 53.82900 52.33100 1.000 58.52799 140 THR A C 1
ATOM 1074 O O . THR A 1 140 ? 46.08100 55.04400 52.11500 1.000 56.75838 140 THR A O 1
ATOM 1078 N N . ALA A 1 141 ? 47.19300 53.27600 52.95200 1.000 55.98884 141 ALA A N 1
ATOM 1079 C CA . ALA A 1 141 ? 48.31900 54.07200 53.41300 1.000 57.43367 141 ALA A CA 1
ATOM 1080 C C . ALA A 1 141 ? 49.55800 53.19300 53.48200 1.000 61.25227 141 ALA A C 1
ATOM 1081 O O . ALA A 1 141 ? 49.47300 51.99700 53.77200 1.000 58.10869 141 ALA A O 1
ATOM 1083 N N . LEU A 1 142 ? 50.71200 53.79900 53.21000 1.000 65.21735 142 LEU A N 1
ATOM 1084 C CA . LEU A 1 142 ? 51.98700 53.09100 53.27000 1.000 59.16471 142 LEU A CA 1
ATOM 1085 C C . LEU A 1 142 ? 53.07200 54.08300 53.65500 1.000 63.98864 142 LEU A C 1
ATOM 1086 O O . LEU A 1 142 ? 53.32100 55.04500 52.92300 1.000 74.13839 142 LEU A O 1
ATOM 1091 N N . THR A 1 143 ? 53.71100 53.84700 54.79700 1.000 49.86910 143 THR A N 1
ATOM 1092 C CA . THR A 1 143 ? 54.83800 54.64400 55.25800 1.000 48.75205 143 THR A CA 1
ATOM 1093 C C . THR A 1 143 ? 56.01100 53.71300 55.53600 1.000 50.98764 143 THR A C 1
ATOM 1094 O O . THR A 1 143 ? 55.89800 52.48800 55.43700 1.000 49.17494 143 THR A O 1
ATOM 1098 N N . GLN A 1 144 ? 57.14900 54.30100 55.89500 1.000 51.65365 144 GLN A N 1
ATOM 1099 C CA . GLN A 1 144 ? 58.36700 53.52600 56.07300 1.000 48.38589 144 GLN A CA 1
ATOM 1100 C C . GLN A 1 144 ? 59.34300 54.30700 56.93800 1.000 48.17117 144 GLN A C 1
ATOM 1101 O O . GLN A 1 144 ? 59.37900 55.53900 56.89800 1.000 60.28638 144 GLN A O 1
ATOM 1107 N N . ASP A 1 145 ? 60.12900 53.57500 57.72000 1.000 49.90955 145 ASP A N 1
ATOM 1108 C CA . ASP A 1 145 ? 61.24800 54.15400 58.45300 1.000 64.16094 145 ASP A CA 1
ATOM 1109 C C . ASP A 1 145 ? 62.46700 53.27000 58.19900 1.000 57.31861 145 ASP A C 1
ATOM 1110 O O . ASP A 1 145 ? 62.49700 52.44600 57.27600 1.000 62.20354 145 ASP A O 1
ATOM 1115 N N . ALA A 1 146 ? 63.49700 53.43000 59.03200 1.000 61.41564 146 ALA A N 1
ATOM 1116 C CA . ALA A 1 146 ? 64.72900 52.67600 58.84000 1.000 67.93600 146 ALA A CA 1
ATOM 1117 C C . ALA A 1 146 ? 64.57600 51.20000 59.18100 1.000 66.99610 146 ALA A C 1
ATOM 1118 O O . ALA A 1 146 ? 65.40600 50.39100 58.75200 1.000 61.90038 146 ALA A O 1
ATOM 1120 N N . GLU A 1 147 ? 63.53800 50.82600 59.92700 1.000 64.79168 147 GLU A N 1
ATOM 1121 C CA . GLU A 1 147 ? 63.41800 49.46800 60.43900 1.000 56.86937 147 GLU A CA 1
ATOM 1122 C C . GLU A 1 147 ? 62.20700 48.69900 59.93100 1.000 55.93376 147 GLU A C 1
ATOM 1123 O O . GLU A 1 147 ? 62.29200 47.47700 59.79900 1.000 54.52234 147 GLU A O 1
ATOM 1129 N N . GLN A 1 148 ? 61.08700 49.36200 59.64600 1.000 56.49513 148 GLN A N 1
ATOM 1130 C CA . GLN A 1 148 ? 59.85900 48.65100 59.31900 1.000 59.68422 148 GLN A CA 1
ATOM 1131 C C . GLN A 1 148 ? 59.05800 49.41500 58.27400 1.000 54.70205 148 GLN A C 1
ATOM 1132 O O . GLN A 1 148 ? 59.29700 50.59600 58.00900 1.000 53.16406 148 GLN A O 1
ATOM 1138 N N . VAL A 1 149 ? 58.09600 48.71000 57.68100 1.000 49.29101 149 VAL A N 1
ATOM 1139 C CA . VAL A 1 149 ? 57.09900 49.29300 56.79200 1.000 51.28883 149 VAL A CA 1
ATOM 1140 C C . VAL A 1 149 ? 55.75700 49.26500 57.50900 1.000 54.16922 149 VAL A C 1
ATOM 1141 O O . VAL A 1 149 ? 55.39600 48.26000 58.13200 1.000 59.02828 149 VAL A O 1
ATOM 1145 N N . TYR A 1 150 ? 55.02000 50.36900 57.42300 1.000 57.60300 150 TYR A N 1
ATOM 1146 C CA . TYR A 1 150 ? 53.71400 50.49200 58.05400 1.000 48.77548 150 TYR A CA 1
ATOM 1147 C C . TYR A 1 150 ? 52.65600 50.69000 56.98000 1.000 47.96453 150 TYR A C 1
ATOM 1148 O O . TYR A 1 150 ? 52.80200 51.55900 56.11400 1.000 53.85114 150 TYR A O 1
ATOM 1157 N N . ILE A 1 151 ? 51.59800 49.88500 57.03700 1.000 47.68089 151 ILE A N 1
ATOM 1158 C CA . ILE A 1 151 ? 50.50100 49.97400 56.08500 1.000 53.83931 151 ILE A CA 1
ATOM 1159 C C . ILE A 1 151 ? 49.18600 50.04800 56.84500 1.000 58.45733 151 ILE A C 1
ATOM 1160 O O . ILE A 1 151 ? 49.06400 49.55400 57.97000 1.000 51.04669 151 ILE A O 1
ATOM 1165 N N . GLU A 1 152 ? 48.19600 50.67700 56.21600 1.000 59.61357 152 GLU A N 1
ATOM 1166 C CA . GLU A 1 152 ? 46.84800 50.76900 56.76000 1.000 55.23975 152 GLU A CA 1
ATOM 1167 C C . GLU A 1 152 ? 45.87200 50.25900 55.71200 1.000 64.18823 152 GLU A C 1
ATOM 1168 O O . GLU A 1 152 ? 45.78700 50.82100 54.61500 1.000 65.63743 152 GLU A O 1
ATOM 1174 N N . ALA A 1 153 ? 45.14900 49.19400 56.04500 1.000 63.17641 153 ALA A N 1
ATOM 1175 C CA . ALA A 1 153 ? 44.16700 48.59700 55.15500 1.000 68.09701 153 ALA A CA 1
ATOM 1176 C C . ALA A 1 153 ? 42.76300 48.84800 55.68900 1.000 67.23824 153 ALA A C 1
ATOM 1177 O O . ALA A 1 153 ? 42.54700 48.93500 56.90100 1.000 76.34646 153 ALA A O 1
ATOM 1179 N N . GLN A 1 154 ? 41.80800 48.96000 54.77000 1.000 67.88548 154 GLN A N 1
ATOM 1180 C CA . GLN A 1 154 ? 40.42700 49.26800 55.10900 1.000 82.38282 154 GLN A CA 1
ATOM 1181 C C . GLN A 1 154 ? 39.50900 48.13500 54.67600 1.000 87.58938 154 GLN A C 1
ATOM 1182 O O . GLN A 1 154 ? 39.64300 47.60100 53.57000 1.000 78.32282 154 GLN A O 1
ATOM 1188 N N . ARG A 1 155 ? 38.57900 47.77100 55.55900 1.000 98.71721 155 ARG A N 1
ATOM 1189 C CA . ARG A 1 155 ? 37.51400 46.82300 55.25800 1.000 99.70902 155 ARG A CA 1
ATOM 1190 C C . ARG A 1 155 ? 36.15000 47.50700 55.24900 1.000 100.46445 155 ARG A C 1
ATOM 1191 O O . ARG A 1 155 ? 35.12400 46.86700 55.49000 1.000 97.71802 155 ARG A O 1
ATOM 1199 N N . GLY A 1 156 ? 36.12900 48.80700 54.97000 1.000 110.88974 156 GLY A N 1
ATOM 1200 C CA . GLY A 1 156 ? 34.91400 49.58700 55.08100 1.000 125.20204 156 GLY A CA 1
ATOM 1201 C C . GLY A 1 156 ? 34.83500 50.28800 56.42100 1.000 122.68563 156 GLY A C 1
ATOM 1202 O O . GLY A 1 156 ? 34.98000 51.51200 56.50200 1.000 140.84604 156 GLY A O 1
ATOM 1203 N N . ASP A 1 157 ? 34.61100 49.51600 57.48200 1.000 102.61521 157 ASP A N 1
ATOM 1204 C CA . ASP A 1 157 ? 34.61200 50.04300 58.84000 1.000 101.58985 157 ASP A CA 1
ATOM 1205 C C . ASP A 1 157 ? 35.87400 49.69300 59.61300 1.000 96.27365 157 ASP A C 1
ATOM 1206 O O . ASP A 1 157 ? 36.33100 50.50000 60.42900 1.000 86.85970 157 ASP A O 1
ATOM 1211 N N . GLU A 1 158 ? 36.44700 48.51500 59.37400 1.000 91.21836 158 GLU A N 1
ATOM 1212 C CA . GLU A 1 158 ? 37.65000 48.09400 60.07700 1.000 82.98217 158 GLU A CA 1
ATOM 1213 C C . GLU A 1 158 ? 38.88100 48.73200 59.44700 1.000 85.29556 158 GLU A C 1
ATOM 1214 O O . GLU A 1 158 ? 39.04800 48.70700 58.22200 1.000 86.26218 158 GLU A O 1
ATOM 1220 N N . ILE A 1 159 ? 39.74100 49.30300 60.28600 1.000 85.76986 159 ILE A N 1
ATOM 1221 C CA . ILE A 1 159 ? 41.02400 49.85700 59.86600 1.000 74.52222 159 ILE A CA 1
ATOM 1222 C C . ILE A 1 159 ? 42.11800 48.93300 60.39000 1.000 59.32001 159 ILE A C 1
ATOM 1223 O O . ILE A 1 159 ? 42.25700 48.75400 61.60600 1.000 61.52571 159 ILE A O 1
ATOM 1228 N N . LEU A 1 160 ? 42.89000 48.34500 59.48000 1.000 62.01210 160 LEU A N 1
ATOM 1229 C CA . LEU A 1 160 ? 43.93800 47.39600 59.83700 1.000 58.79862 160 LEU A CA 1
ATOM 1230 C C . LEU A 1 160 ? 45.30300 48.06500 59.73100 1.000 60.10687 160 LEU A C 1
ATOM 1231 O O . LEU A 1 160 ? 45.63200 48.65000 58.69500 1.000 67.33422 160 LEU A O 1
ATOM 1236 N N . LYS A 1 161 ? 46.09200 47.97300 60.79800 1.000 57.30576 161 LYS A N 1
ATOM 1237 C CA . LYS A 1 161 ? 47.45300 48.49700 60.82700 1.000 65.06680 161 LYS A CA 1
ATOM 1238 C C . LYS A 1 161 ? 48.42000 47.33000 60.97200 1.000 62.58716 161 LYS A C 1
ATOM 1239 O O . LYS A 1 161 ? 48.31700 46.54900 61.92500 1.000 60.56529 161 LYS A O 1
ATOM 1245 N N . LEU A 1 162 ? 49.35600 47.21300 60.03100 1.000 59.07717 162 LEU A N 1
ATOM 1246 C CA . LEU A 1 162 ? 50.28300 46.09200 59.98800 1.000 58.90909 162 LEU A CA 1
ATOM 1247 C C . LEU A 1 162 ? 51.71000 46.59100 59.80400 1.000 59.72847 162 LEU A C 1
ATOM 1248 O O . LEU A 1 162 ? 51.95000 47.61900 59.16500 1.000 58.60164 162 LEU A O 1
ATOM 1253 N N . GLU A 1 163 ? 52.65600 45.84400 60.37100 1.000 66.79050 163 GLU A N 1
ATOM 1254 C CA . GLU A 1 163 ? 54.07800 46.10700 60.21900 1.000 57.87984 163 GLU A CA 1
ATOM 1255 C C . GLU A 1 163 ? 54.76600 44.89500 59.60500 1.000 54.48326 163 GLU A C 1
ATOM 1256 O O . GLU A 1 163 ? 54.23600 43.78000 59.61900 1.000 59.11126 163 GLU A O 1
ATOM 1262 N N . SER A 1 164 ? 55.96400 45.12700 59.07200 1.000 58.87468 164 SER A N 1
ATOM 1263 C CA . SER A 1 164 ? 56.79200 44.06500 58.51400 1.000 50.35705 164 SER A CA 1
ATOM 1264 C C . SER A 1 164 ? 58.17200 44.62900 58.22000 1.000 52.07358 164 SER A C 1
ATOM 1265 O O . SER A 1 164 ? 58.34300 45.83900 58.04500 1.000 51.40122 164 SER A O 1
ATOM 1268 N N . LYS A 1 165 ? 59.15800 43.73200 58.16900 1.000 51.15999 165 LYS A N 1
ATOM 1269 C CA . LYS A 1 165 ? 60.50200 44.11200 57.75500 1.000 44.41220 165 LYS A CA 1
ATOM 1270 C C . LYS A 1 165 ? 60.62700 44.23500 56.24400 1.000 50.37952 165 LYS A C 1
ATOM 1271 O O . LYS A 1 165 ? 61.56200 44.88400 55.76200 1.000 47.11406 165 LYS A O 1
ATOM 1277 N N . LEU A 1 166 ? 59.70700 43.63400 55.49200 1.000 50.35238 166 LEU A N 1
ATOM 1278 C CA . LEU A 1 166 ? 59.75700 43.64500 54.03900 1.000 42.69195 166 LEU A CA 1
ATOM 1279 C C . LEU A 1 166 ? 58.33600 43.63300 53.49700 1.000 43.80773 166 LEU A C 1
ATOM 1280 O O . LEU A 1 166 ? 57.47600 42.91200 54.01200 1.000 53.39250 166 LEU A O 1
ATOM 1285 N N . LEU A 1 167 ? 58.09600 44.43500 52.46400 1.000 38.30907 167 LEU A N 1
ATOM 1286 C CA . LEU A 1 167 ? 56.80300 44.48800 51.79400 1.000 38.83982 167 LEU A CA 1
ATOM 1287 C C . LEU A 1 167 ? 56.99800 44.17900 50.31800 1.000 47.79945 167 LEU A C 1
ATOM 1288 O O . LEU A 1 167 ? 57.79500 44.84000 49.64200 1.000 46.42386 167 LEU A O 1
ATOM 1293 N N . ILE A 1 168 ? 56.27500 43.18000 49.82500 1.000 41.14993 168 ILE A N 1
ATOM 1294 C CA . ILE A 1 168 ? 56.31500 42.78800 48.42200 1.000 41.81392 168 ILE A CA 1
ATOM 1295 C C . ILE A 1 168 ? 55.03500 43.29400 47.77200 1.000 43.77048 168 ILE A C 1
ATOM 1296 O O . ILE A 1 168 ? 53.94500 42.76900 48.02600 1.000 45.53843 168 ILE A O 1
ATOM 1301 N N . ALA A 1 169 ? 55.16100 44.31900 46.93300 1.000 44.81168 169 ALA A N 1
ATOM 1302 C CA . ALA A 1 169 ? 54.01400 44.93900 46.27800 1.000 38.49398 169 ALA A CA 1
ATOM 1303 C C . ALA A 1 169 ? 53.73800 44.21100 44.96900 1.000 47.57094 169 ALA A C 1
ATOM 1304 O O . ALA A 1 169 ? 54.50400 44.33400 44.00700 1.000 54.23270 169 ALA A O 1
ATOM 1306 N N . ALA A 1 170 ? 52.64600 43.45300 44.93100 1.000 46.24647 170 ALA A N 1
ATOM 1307 C CA . ALA A 1 170 ? 52.20200 42.75000 43.73300 1.000 46.47536 170 ALA A CA 1
ATOM 1308 C C . ALA A 1 170 ? 50.74800 43.09200 43.43900 1.000 48.80883 170 ALA A C 1
ATOM 1309 O O . ALA A 1 170 ? 49.90900 42.21900 43.20500 1.000 41.44466 170 ALA A O 1
ATOM 1311 N N . ASP A 1 171 ? 50.43800 44.38700 43.44100 1.000 48.57097 171 ASP A N 1
ATOM 1312 C CA . ASP A 1 171 ? 49.06800 44.88000 43.33900 1.000 52.61224 171 ASP A CA 1
ATOM 1313 C C . ASP A 1 171 ? 48.75700 45.44700 41.95500 1.000 55.96245 171 ASP A C 1
ATOM 1314 O O . ASP A 1 171 ? 48.04200 46.44200 41.82100 1.000 53.36587 171 ASP A O 1
ATOM 1319 N N . GLY A 1 172 ? 49.29300 44.82100 40.91200 1.000 57.38300 172 GLY A N 1
ATOM 1320 C CA . GLY A 1 172 ? 48.85800 45.10600 39.56000 1.000 68.63336 172 GLY A CA 1
ATOM 1321 C C . GLY A 1 172 ? 49.50100 46.32900 38.93000 1.000 52.69978 172 GLY A C 1
ATOM 1322 O O . GLY A 1 172 ? 50.39100 46.98200 39.48400 1.000 53.78578 172 GLY A O 1
ATOM 1323 N N . ARG A 1 173 ? 49.00800 46.64000 37.72700 1.000 61.06639 173 ARG A N 1
ATOM 1324 C CA . ARG A 1 173 ? 49.57300 47.72400 36.92800 1.000 59.39026 173 ARG A CA 1
ATOM 1325 C C . ARG A 1 173 ? 49.37600 49.07800 37.60000 1.000 58.95992 173 ARG A C 1
ATOM 1326 O O . ARG A 1 173 ? 50.29800 49.90100 37.62900 1.000 61.07825 173 ARG A O 1
ATOM 1334 N N . ASP A 1 174 ? 48.18300 49.33300 38.12900 1.000 65.87501 174 ASP A N 1
ATOM 1335 C CA . ASP A 1 174 ? 47.91900 50.55200 38.89300 1.000 63.51242 174 ASP A CA 1
ATOM 1336 C C . ASP A 1 174 ? 48.23800 50.34700 40.37000 1.000 59.12235 174 ASP A C 1
ATOM 1337 O O . ASP A 1 174 ? 47.40000 50.55600 41.24700 1.000 71.89787 174 ASP A O 1
ATOM 1342 N N . SER A 1 175 ? 49.47200 49.92700 40.64300 1.000 57.51333 175 SER A N 1
ATOM 1343 C CA . SER A 1 175 ? 49.86800 49.55500 41.99400 1.000 57.21556 175 SER A CA 1
ATOM 1344 C C . SER A 1 175 ? 49.76700 50.74300 42.94100 1.000 58.70972 175 SER A C 1
ATOM 1345 O O . SER A 1 175 ? 50.34400 51.80500 42.69200 1.000 57.73755 175 SER A O 1
ATOM 1348 N N . PHE A 1 176 ? 49.02400 50.55500 44.03400 1.000 55.85648 176 PHE A N 1
ATOM 1349 C CA . PHE A 1 176 ? 48.91100 51.60700 45.03800 1.000 56.33990 176 PHE A CA 1
ATOM 1350 C C . PHE A 1 176 ? 50.22500 51.80100 45.78300 1.000 54.97118 176 PHE A C 1
ATOM 1351 O O . PHE A 1 176 ? 50.59700 52.93300 46.11200 1.000 58.68390 176 PHE A O 1
ATOM 1359 N N . CYS A 1 177 ? 50.93800 50.70800 46.06200 1.000 54.50423 177 CYS A N 1
ATOM 1360 C CA . CYS A 1 177 ? 52.19400 50.81500 46.79700 1.000 52.79372 177 CYS A CA 1
ATOM 1361 C C . CYS A 1 177 ? 53.25800 51.53200 45.97600 1.000 51.73575 177 CYS A C 1
ATOM 1362 O O . CYS A 1 177 ? 54.08600 52.26600 46.52800 1.000 49.56636 177 CYS A O 1
ATOM 1365 N N . ARG A 1 178 ? 53.25100 51.33500 44.65500 1.000 54.42867 178 ARG A N 1
ATOM 1366 C CA . ARG A 1 178 ? 54.20500 52.03300 43.80000 1.000 48.38300 178 ARG A CA 1
ATOM 1367 C C . ARG A 1 178 ? 53.97800 53.53900 43.84100 1.000 52.47524 178 ARG A C 1
ATOM 1368 O O . ARG A 1 178 ? 54.93700 54.32000 43.85100 1.000 53.99011 178 ARG A O 1
ATOM 1376 N N . GLN A 1 179 ? 52.71500 53.96600 43.86700 1.000 51.18780 179 GLN A N 1
ATOM 1377 C CA . GLN A 1 179 ? 52.41600 55.38700 44.00000 1.000 53.98885 179 GLN A CA 1
ATOM 1378 C C . GLN A 1 179 ? 52.64000 55.88300 45.42300 1.000 62.54555 179 GLN A C 1
ATOM 1379 O O . GLN A 1 179 ? 52.92500 57.06900 45.62300 1.000 66.85488 179 GLN A O 1
ATOM 1385 N N . ALA A 1 180 ? 52.51800 54.99700 46.41500 1.000 55.90387 180 ALA A N 1
ATOM 1386 C CA . ALA A 1 180 ? 52.72600 55.40600 47.80100 1.000 50.47048 180 ALA A CA 1
ATOM 1387 C C . ALA A 1 180 ? 54.19300 55.71400 48.07300 1.000 52.65471 180 ALA A C 1
ATOM 1388 O O . ALA A 1 180 ? 54.50900 56.66400 48.79900 1.000 54.38785 180 ALA A O 1
ATOM 1390 N N . ILE A 1 181 ? 55.10700 54.92300 47.50000 1.000 49.15238 181 ILE A N 1
ATOM 1391 C CA . ILE A 1 181 ? 56.53700 55.17800 47.66400 1.000 55.80951 181 ILE A CA 1
ATOM 1392 C C . ILE A 1 181 ? 57.05700 56.23200 46.70300 1.000 54.87402 181 ILE A C 1
ATOM 1393 O O . ILE A 1 181 ? 58.26800 56.48600 46.67600 1.000 49.13697 181 ILE A O 1
ATOM 1398 N N . GLY A 1 182 ? 56.18500 56.85100 45.91300 1.000 53.68387 182 GLY A N 1
ATOM 1399 C CA . GLY A 1 182 ? 56.58300 57.94300 45.04000 1.000 50.26159 182 GLY A CA 1
ATOM 1400 C C . GLY A 1 182 ? 57.39100 57.53400 43.82700 1.000 55.51842 182 GLY A C 1
ATOM 1401 O O . GLY A 1 182 ? 58.39400 58.18500 43.50900 1.000 59.11358 182 GLY A O 1
ATOM 1402 N N . VAL A 1 183 ? 56.97600 56.47600 43.13600 1.000 52.38480 183 VAL A N 1
ATOM 1403 C CA . VAL A 1 183 ? 57.68300 55.97000 41.96400 1.000 51.50630 183 VAL A CA 1
ATOM 1404 C C . VAL A 1 183 ? 56.77000 56.11900 40.75500 1.000 59.47705 183 VAL A C 1
ATOM 1405 O O . VAL A 1 183 ? 55.66500 55.56100 40.73200 1.000 61.68069 183 VAL A O 1
ATOM 1409 N N . GLY A 1 184 ? 57.22900 56.87000 39.75600 1.000 55.74962 184 GLY A N 1
ATOM 1410 C CA . GLY A 1 184 ? 56.50700 57.00400 38.51100 1.000 57.99357 184 GLY A CA 1
ATOM 1411 C C . GLY A 1 184 ? 56.76800 55.84000 37.57600 1.000 60.55029 184 GLY A C 1
ATOM 1412 O O . GLY A 1 184 ? 57.49700 54.89700 37.88400 1.000 54.75307 184 GLY A O 1
ATOM 1413 N N . VAL A 1 185 ? 56.14900 55.91200 36.39600 1.000 62.75813 185 VAL A N 1
ATOM 1414 C CA . VAL A 1 185 ? 56.26900 54.86100 35.39700 1.000 59.38546 185 VAL A CA 1
ATOM 1415 C C . VAL A 1 185 ? 56.68800 55.46500 34.06300 1.000 61.57423 185 VAL A C 1
ATOM 1416 O O . VAL A 1 185 ? 56.47800 56.64900 33.79100 1.000 64.23913 185 VAL A O 1
ATOM 1420 N N . ASP A 1 186 ? 57.29900 54.62400 33.23400 1.000 65.79176 186 ASP A N 1
ATOM 1421 C CA . ASP A 1 186 ? 57.64900 54.96300 31.86100 1.000 64.70205 186 ASP A CA 1
ATOM 1422 C C . ASP A 1 186 ? 56.83200 54.08600 30.92400 1.000 63.77343 186 ASP A C 1
ATOM 1423 O O . ASP A 1 186 ? 56.86000 52.85600 31.03900 1.000 61.43855 186 ASP A O 1
ATOM 1428 N N . VAL A 1 187 ? 56.10700 54.71500 30.00400 1.000 65.77380 187 VAL A N 1
ATOM 1429 C CA . VAL A 1 187 ? 55.17500 54.02300 29.12100 1.000 68.44743 187 VAL A CA 1
ATOM 1430 C C . VAL A 1 187 ? 55.71000 54.08900 27.69700 1.000 71.86620 187 VAL A C 1
ATOM 1431 O O . VAL A 1 187 ? 55.95000 55.18000 27.16500 1.000 76.53452 187 VAL A O 1
ATOM 1435 N N . HIS A 1 188 ? 55.89700 52.92300 27.08400 1.000 72.66194 188 HIS A N 1
ATOM 1436 C CA . HIS A 1 188 ? 56.21700 52.80600 25.66600 1.000 72.39179 188 HIS A CA 1
ATOM 1437 C C . HIS A 1 188 ? 54.99200 52.23700 24.96400 1.000 75.89193 188 HIS A C 1
ATOM 1438 O O . HIS A 1 188 ? 54.57000 51.11300 25.25800 1.000 77.40396 188 HIS A O 1
ATOM 1445 N N . ASP A 1 189 ? 54.42900 53.00900 24.04000 1.000 79.11351 189 ASP A N 1
ATOM 1446 C CA . ASP A 1 189 ? 53.19300 52.65300 23.36200 1.000 77.63425 189 ASP A CA 1
ATOM 1447 C C . ASP A 1 189 ? 53.46000 52.29500 21.90700 1.000 79.40411 189 ASP A C 1
ATOM 1448 O O . ASP A 1 189 ? 54.29000 52.92400 21.24300 1.000 87.04652 189 ASP A O 1
ATOM 1453 N N . TYR A 1 190 ? 52.75700 51.27600 21.42400 1.000 80.46478 190 TYR A N 1
ATOM 1454 C CA . TYR A 1 190 ? 52.65900 50.98400 20.00400 1.000 78.08043 190 TYR A CA 1
ATOM 1455 C C . TYR A 1 190 ? 51.24900 51.30900 19.53100 1.000 73.41258 190 TYR A C 1
ATOM 1456 O O . TYR A 1 190 ? 50.29900 51.31900 20.31900 1.000 88.81192 190 TYR A O 1
ATOM 1465 N N . ASP A 1 191 ? 51.11300 51.56500 18.23400 1.000 77.71458 191 ASP A N 1
ATOM 1466 C CA . ASP A 1 191 ? 49.81800 51.94700 17.68600 1.000 84.79414 191 ASP A CA 1
ATOM 1467 C C . ASP A 1 191 ? 48.98700 50.71800 17.33600 1.000 83.72650 191 ASP A C 1
ATOM 1468 O O . ASP A 1 191 ? 48.14900 50.76400 16.42900 1.000 92.00439 191 ASP A O 1
ATOM 1473 N N . GLN A 1 192 ? 49.21000 49.61900 18.05500 1.000 72.37563 192 GLN A N 1
ATOM 1474 C CA . GLN A 1 192 ? 48.49900 48.37300 17.82000 1.000 67.69638 192 GLN A CA 1
ATOM 1475 C C . GLN A 1 192 ? 47.88500 47.87300 19.12000 1.000 62.25685 192 GLN A C 1
ATOM 1476 O O . GLN A 1 192 ? 48.37400 48.16800 20.21500 1.000 63.77055 192 GLN A O 1
ATOM 1482 N N . VAL A 1 193 ? 46.79700 47.11900 18.98200 1.000 55.81237 193 VAL A N 1
ATOM 1483 C CA . VAL A 1 193 ? 46.18400 46.39300 20.08600 1.000 58.11806 193 VAL A CA 1
ATOM 1484 C C . VAL A 1 193 ? 46.04600 44.93700 19.67000 1.000 56.96274 193 VAL A C 1
ATOM 1485 O O . VAL A 1 193 ? 45.96200 44.61600 18.48100 1.000 58.59404 193 VAL A O 1
ATOM 1489 N N . ALA A 1 194 ? 46.03000 44.05200 20.66100 1.000 54.75606 194 ALA A N 1
ATOM 1490 C CA . ALA A 1 194 ? 45.92500 42.61700 20.43700 1.000 56.68527 194 ALA A CA 1
ATOM 1491 C C . ALA A 1 194 ? 44.52000 42.15900 20.80400 1.000 60.52324 194 ALA A C 1
ATOM 1492 O O . ALA A 1 194 ? 44.06200 42.39100 21.92800 1.000 64.98120 194 ALA A O 1
ATOM 1494 N N . ILE A 1 195 ? 43.84300 41.51700 19.85800 1.000 51.55398 195 ILE A N 1
ATOM 1495 C CA . ILE A 1 195 ? 42.51800 40.95100 20.08000 1.000 56.02674 195 ILE A CA 1
ATOM 1496 C C . ILE A 1 195 ? 42.68600 39.47400 20.40100 1.000 51.83310 195 ILE A C 1
ATOM 1497 O O . ILE A 1 195 ? 43.14800 38.69600 19.55700 1.000 49.13391 195 ILE A O 1
ATOM 1502 N N . VAL A 1 196 ? 42.31900 39.08500 21.61900 1.000 47.60467 196 VAL A N 1
ATOM 1503 C CA . VAL A 1 196 ? 42.38900 37.69300 22.04300 1.000 47.27743 196 VAL A CA 1
ATOM 1504 C C . VAL A 1 196 ? 40.99600 37.21700 22.42400 1.000 50.77647 196 VAL A C 1
ATOM 1505 O O . VAL A 1 196 ? 40.13200 38.00300 22.82800 1.000 45.70321 196 VAL A O 1
ATOM 1509 N N . THR A 1 197 ? 40.78200 35.91400 22.27900 1.000 41.94033 197 THR A N 1
ATOM 1510 C CA . THR A 1 197 ? 39.51500 35.27200 22.61400 1.000 43.77340 197 THR A CA 1
ATOM 1511 C C . THR A 1 197 ? 39.74600 33.76600 22.61600 1.000 41.11773 197 THR A C 1
ATOM 1512 O O . THR A 1 197 ? 40.84600 33.28500 22.32700 1.000 45.14776 197 THR A O 1
ATOM 1516 N N . THR A 1 198 ? 38.69200 33.02500 22.94500 1.000 38.94455 198 THR A N 1
ATOM 1517 C CA . THR A 1 198 ? 38.71000 31.56900 22.94400 1.000 39.47543 198 THR A CA 1
ATOM 1518 C C . THR A 1 198 ? 37.65900 31.06800 21.96400 1.000 42.25832 198 THR A C 1
ATOM 1519 O O . THR A 1 198 ? 36.49600 31.47800 22.03500 1.000 42.83099 198 THR A O 1
ATOM 1523 N N . VAL A 1 199 ? 38.07000 30.19000 21.05200 1.000 36.80519 199 VAL A N 1
ATOM 1524 C CA . VAL A 1 199 ? 37.18000 29.66800 20.02600 1.000 37.31543 199 VAL A CA 1
ATOM 1525 C C . VAL A 1 199 ? 37.10800 28.15200 20.14800 1.000 37.95542 199 VAL A C 1
ATOM 1526 O O . VAL A 1 199 ? 37.93200 27.51100 20.80700 1.000 34.88781 199 VAL A O 1
ATOM 1530 N N . GLN A 1 200 ? 36.09800 27.58300 19.49600 1.000 38.47482 200 GLN A N 1
ATOM 1531 C CA . GLN A 1 200 ? 35.90200 26.14200 19.42500 1.000 37.69464 200 GLN A CA 1
ATOM 1532 C C . GLN A 1 200 ? 35.86900 25.72900 17.96100 1.000 38.60700 200 GLN A C 1
ATOM 1533 O O . GLN A 1 200 ? 35.17400 26.35300 17.15200 1.000 39.38585 200 GLN A O 1
ATOM 1539 N N . THR A 1 201 ? 36.62200 24.68600 17.62400 1.000 37.97440 201 THR A N 1
ATOM 1540 C CA . THR A 1 201 ? 36.74700 24.22200 16.25200 1.000 41.49481 201 THR A CA 1
ATOM 1541 C C . THR A 1 201 ? 36.30100 22.77000 16.14400 1.000 43.80529 201 THR A C 1
ATOM 1542 O O . THR A 1 201 ? 36.44400 21.98600 17.08800 1.000 42.82203 201 THR A O 1
ATOM 1546 N N . SER A 1 202 ? 35.75700 22.41700 14.97600 1.000 42.98401 202 SER A N 1
ATOM 1547 C CA . SER A 1 202 ? 35.29800 21.04900 14.75800 1.000 43.31596 202 SER A CA 1
ATOM 1548 C C . SER A 1 202 ? 36.46100 20.06600 14.70800 1.000 43.53671 202 SER A C 1
ATOM 1549 O O . SER A 1 202 ? 36.29100 18.89100 15.05200 1.000 41.82336 202 SER A O 1
ATOM 1552 N N . LYS A 1 203 ? 37.63800 20.52100 14.28600 1.000 39.83303 203 LYS A N 1
ATOM 1553 C CA . LYS A 1 203 ? 38.84300 19.70200 14.26400 1.000 42.70692 203 LYS A CA 1
ATOM 1554 C C . LYS A 1 203 ? 39.59900 19.84100 15.58200 1.000 44.55519 203 LYS A C 1
ATOM 1555 O O . LYS A 1 203 ? 39.69200 20.94400 16.13100 1.000 39.65443 203 LYS A O 1
ATOM 1561 N N . PRO A 1 204 ? 40.14400 18.74800 16.11300 1.000 42.64911 204 PRO A N 1
ATOM 1562 C CA . PRO A 1 204 ? 40.97400 18.85300 17.31700 1.000 43.07398 204 PRO A CA 1
ATOM 1563 C C . PRO A 1 204 ? 42.35800 19.38300 16.97800 1.000 42.29738 204 PRO A C 1
ATOM 1564 O O . PRO A 1 204 ? 42.96200 19.00400 15.97100 1.000 50.19530 204 PRO A O 1
ATOM 1568 N N . HIS A 1 205 ? 42.86100 20.27900 17.83200 1.000 36.83922 205 HIS A N 1
ATOM 1569 C CA . HIS A 1 205 ? 44.14800 20.90700 17.55300 1.000 43.61559 205 HIS A CA 1
ATOM 1570 C C . HIS A 1 205 ? 45.30700 19.93300 17.72900 1.000 48.82597 205 HIS A C 1
ATOM 1571 O O . HIS A 1 205 ? 46.34400 20.08800 17.07500 1.000 48.36876 205 HIS A O 1
ATOM 1578 N N . GLU A 1 206 ? 45.14800 18.92900 18.59500 1.000 50.98917 206 GLU A N 1
ATOM 1579 C CA . GLU A 1 206 ? 46.17400 17.91000 18.83100 1.000 45.26412 206 GLU A CA 1
ATOM 1580 C C . GLU A 1 206 ? 47.51000 18.54000 19.22400 1.000 49.03657 206 GLU A C 1
ATOM 1581 O O . GLU A 1 206 ? 48.57100 18.14100 18.74100 1.000 49.82553 206 GLU A O 1
ATOM 1587 N N . HIS A 1 207 ? 47.44800 19.54100 20.10600 1.000 49.45643 207 HIS A N 1
ATOM 1588 C CA . HIS A 1 207 ? 48.62800 20.21000 20.65700 1.000 49.61082 207 HIS A CA 1
ATOM 1589 C C . HIS A 1 207 ? 49.46900 20.88300 19.57500 1.000 52.18063 207 HIS A C 1
ATOM 1590 O O . HIS A 1 207 ? 50.69200 20.98600 19.69900 1.000 47.53073 207 HIS A O 1
ATOM 1597 N N . VAL A 1 208 ? 48.82500 21.35500 18.51000 1.000 47.89590 208 VAL A N 1
ATOM 1598 C CA . VAL A 1 208 ? 49.50300 22.02800 17.40800 1.000 49.08831 208 VAL A CA 1
ATOM 1599 C C . VAL A 1 208 ? 49.07500 23.48900 17.39700 1.000 47.55837 208 VAL A C 1
ATOM 1600 O O . VAL A 1 208 ? 47.87500 23.79200 17.39400 1.000 51.62583 208 VAL A O 1
ATOM 1604 N N . GLY A 1 209 ? 50.05300 24.38800 17.39500 1.000 49.57870 209 GLY A N 1
ATOM 1605 C CA . GLY A 1 209 ? 49.79800 25.81600 17.30900 1.000 41.39495 209 GLY A CA 1
ATOM 1606 C C . GLY A 1 209 ? 50.05200 26.32100 15.89500 1.000 49.14375 209 GLY A C 1
ATOM 1607 O O . GLY A 1 209 ? 51.02800 25.93300 15.25500 1.000 49.84962 209 GLY A O 1
ATOM 1608 N N . PHE A 1 210 ? 49.16100 27.18700 15.42400 1.000 53.03995 210 PHE A N 1
ATOM 1609 C CA . PHE A 1 210 ? 49.21400 27.69400 14.06200 1.000 52.28272 210 PHE A CA 1
ATOM 1610 C C . PHE A 1 210 ? 49.39200 29.20600 14.06000 1.000 50.88024 210 PHE A C 1
ATOM 1611 O O . PHE A 1 210 ? 49.02400 29.89600 15.01600 1.000 52.10051 210 PHE A O 1
ATOM 1619 N N . GLU A 1 211 ? 49.96400 29.71300 12.97000 1.000 49.64643 211 GLU A N 1
ATOM 1620 C CA . GLU A 1 211 ? 50.02800 31.14700 12.72100 1.000 49.92231 211 GLU A CA 1
ATOM 1621 C C . GLU A 1 211 ? 50.09600 31.37600 11.22000 1.000 51.35277 211 GLU A C 1
ATOM 1622 O O . GLU A 1 211 ? 50.96600 30.81900 10.54400 1.000 54.08633 211 GLU A O 1
ATOM 1628 N N . ARG A 1 212 ? 49.17700 32.18900 10.70700 1.000 56.34698 212 ARG A N 1
ATOM 1629 C CA . ARG A 1 212 ? 49.11700 32.52300 9.29300 1.000 55.87552 212 ARG A CA 1
ATOM 1630 C C . ARG A 1 212 ? 49.32400 34.01900 9.11300 1.000 63.31825 212 ARG A C 1
ATOM 1631 O O . ARG A 1 212 ? 48.76800 34.82900 9.86200 1.000 67.61108 212 ARG A O 1
ATOM 1639 N N . PHE A 1 213 ? 50.12300 34.37900 8.11500 1.000 78.21627 213 PHE A N 1
ATOM 1640 C CA . PHE A 1 213 ? 50.39200 35.77000 7.78400 1.000 85.51663 213 PHE A CA 1
ATOM 1641 C C . PHE A 1 213 ? 49.52600 36.18000 6.60000 1.000 99.66204 213 PHE A C 1
ATOM 1642 O O . PHE A 1 213 ? 49.43200 35.44600 5.61100 1.000 110.17784 213 PHE A O 1
ATOM 1650 N N . SER A 1 214 ? 48.89700 37.34600 6.70600 1.000 117.15925 214 SER A N 1
ATOM 1651 C CA . SER A 1 214 ? 47.98300 37.82700 5.67600 1.000 134.91466 214 SER A CA 1
ATOM 1652 C C . SER A 1 214 ? 47.87000 39.34300 5.80200 1.000 140.99558 214 SER A C 1
ATOM 1653 O O . SER A 1 214 ? 48.66400 39.98600 6.49700 1.000 136.33579 214 SER A O 1
ATOM 1656 N N . ALA A 1 215 ? 46.87600 39.91600 5.12100 1.000 124.87649 215 ALA A N 1
ATOM 1657 C CA . ALA A 1 215 ? 46.65200 41.35400 5.19500 1.000 118.05831 215 ALA A CA 1
ATOM 1658 C C . ALA A 1 215 ? 46.03800 41.77500 6.52200 1.000 115.79816 215 ALA A C 1
ATOM 1659 O O . ALA A 1 215 ? 46.21300 42.92700 6.93500 1.000 99.99738 215 ALA A O 1
ATOM 1661 N N . LEU A 1 216 ? 45.32400 40.87200 7.19700 1.000 117.89733 216 LEU A N 1
ATOM 1662 C CA . LEU A 1 216 ? 44.78300 41.16600 8.51800 1.000 111.40682 216 LEU A CA 1
ATOM 1663 C C . LEU A 1 216 ? 45.86300 41.26800 9.58500 1.000 107.68546 216 LEU A C 1
ATOM 1664 O O . LEU A 1 216 ? 45.58400 41.77400 10.67700 1.000 85.07967 216 LEU A O 1
ATOM 1669 N N . GLY A 1 217 ? 47.07700 40.81200 9.29400 1.000 119.67020 217 GLY A N 1
ATOM 1670 C CA . GLY A 1 217 ? 48.10700 40.67800 10.29300 1.000 96.93814 217 GLY A CA 1
ATOM 1671 C C . GLY A 1 217 ? 48.28800 39.22400 10.67400 1.000 94.24949 217 GLY A C 1
ATOM 1672 O O . GLY A 1 217 ? 47.53100 38.35000 10.24100 1.000 106.78062 217 GLY A O 1
ATOM 1673 N N . PRO A 1 218 ? 49.30000 38.93300 11.49100 1.000 79.02581 218 PRO A N 1
ATOM 1674 C CA . PRO A 1 218 ? 49.54000 37.54100 11.90600 1.000 73.00658 218 PRO A CA 1
ATOM 1675 C C . PRO A 1 218 ? 48.38900 37.02500 12.75900 1.000 69.52984 218 PRO A C 1
ATOM 1676 O O . PRO A 1 218 ? 48.09000 37.57400 13.82100 1.000 69.09243 218 PRO A O 1
ATOM 1680 N N . LEU A 1 219 ? 47.74100 35.96500 12.28400 1.000 61.52956 219 LEU A N 1
ATOM 1681 C CA . LEU A 1 219 ? 46.62700 35.33900 12.98500 1.000 55.69881 219 LEU A CA 1
ATOM 1682 C C . LEU A 1 219 ? 47.11800 34.06000 13.65100 1.000 48.76164 219 LEU A C 1
ATOM 1683 O O . LEU A 1 219 ? 47.52900 33.11800 12.96600 1.000 53.94249 219 LEU A O 1
ATOM 1688 N N . ALA A 1 220 ? 47.06700 34.02600 14.97900 1.000 49.35677 220 ALA A N 1
ATOM 1689 C CA . ALA A 1 220 ? 47.59200 32.91300 15.75600 1.000 50.33062 220 ALA A CA 1
ATOM 1690 C C . ALA A 1 220 ? 46.46500 32.00900 16.23900 1.000 50.16194 220 ALA A C 1
ATOM 1691 O O . ALA A 1 220 ? 45.41200 32.48600 16.67200 1.000 47.76974 220 ALA A O 1
ATOM 1693 N N . LEU A 1 221 ? 46.69900 30.69900 16.16800 1.000 48.50250 221 LEU A N 1
ATOM 1694 C CA . LEU A 1 221 ? 45.75700 29.68600 16.64300 1.000 46.15936 221 LEU A CA 1
ATOM 1695 C C . LEU A 1 221 ? 46.52600 28.74100 17.56100 1.000 49.84021 221 LEU A C 1
ATOM 1696 O O . LEU A 1 221 ? 47.25500 27.86500 17.08700 1.000 53.99773 221 LEU A O 1
ATOM 1701 N N . LEU A 1 222 ? 46.36500 28.91700 18.87200 1.000 45.44506 222 LEU A N 1
ATOM 1702 C CA . LEU A 1 222 ? 47.12500 28.13200 19.82900 1.000 48.94367 222 LEU A CA 1
ATOM 1703 C C . LEU A 1 222 ? 46.22300 27.14800 20.57000 1.000 50.78031 222 LEU A C 1
ATOM 1704 O O . LEU A 1 222 ? 45.04900 27.43800 20.82000 1.000 50.34454 222 LEU A O 1
ATOM 1709 N N . PRO A 1 223 ? 46.74200 25.97700 20.93200 1.000 52.47483 223 PRO A N 1
ATOM 1710 C CA . PRO A 1 223 ? 45.91100 24.97800 21.61200 1.000 44.84739 223 PRO A CA 1
ATOM 1711 C C . PRO A 1 223 ? 45.54100 25.40700 23.02500 1.000 47.78776 223 PRO A C 1
ATOM 1712 O O . PRO A 1 223 ? 46.17400 26.27100 23.63700 1.000 53.03903 223 PRO A O 1
ATOM 1716 N N . LEU A 1 224 ? 44.49300 24.77600 23.53600 1.000 45.68364 224 LEU A N 1
ATOM 1717 C CA . LEU A 1 224 ? 43.96500 25.02200 24.86800 1.000 37.63147 224 LEU A CA 1
ATOM 1718 C C . LEU A 1 224 ? 43.67600 23.68000 25.52300 1.000 42.71645 224 LEU A C 1
ATOM 1719 O O . LEU A 1 224 ? 43.61000 22.65400 24.83700 1.000 51.03336 224 LEU A O 1
ATOM 1724 N N . PRO A 1 225 ? 43.53300 23.65000 26.85600 1.000 44.68365 225 PRO A N 1
ATOM 1725 C CA . PRO A 1 225 ? 43.27800 22.36600 27.54100 1.000 43.26723 225 PRO A CA 1
ATOM 1726 C C . PRO A 1 225 ? 42.15400 21.54000 26.93500 1.000 50.54838 225 PRO A C 1
ATOM 1727 O O . PRO A 1 225 ? 42.27600 20.31100 26.85400 1.000 56.87977 225 PRO A O 1
ATOM 1731 N N . GLY A 1 226 ? 41.06200 22.17100 26.51300 1.000 35.74057 226 GLY A N 1
ATOM 1732 C CA . GLY A 1 226 ? 40.05300 21.45200 25.75300 1.000 40.39821 226 GLY A CA 1
ATOM 1733 C C . GLY A 1 226 ? 40.59400 21.08500 24.38200 1.000 53.58886 226 GLY A C 1
ATOM 1734 O O . GLY A 1 226 ? 41.13500 21.93600 23.66600 1.000 56.17577 226 GLY A O 1
ATOM 1735 N N . GLU A 1 227 ? 40.45400 19.80900 24.01100 1.000 44.49855 227 GLU A N 1
ATOM 1736 C CA . GLU A 1 227 ? 41.04200 19.33200 22.76300 1.000 47.84389 227 GLU A CA 1
ATOM 1737 C C . GLU A 1 227 ? 40.46900 20.03500 21.54000 1.000 45.33144 227 GLU A C 1
ATOM 1738 O O . GLU A 1 227 ? 41.11900 20.05300 20.48900 1.000 43.26216 227 GLU A O 1
ATOM 1744 N N . TYR A 1 228 ? 39.27500 20.61400 21.64900 1.000 46.33539 228 TYR A N 1
ATOM 1745 C CA . TYR A 1 228 ? 38.66800 21.36600 20.56000 1.000 40.58943 228 TYR A CA 1
ATOM 1746 C C . TYR A 1 228 ? 38.59600 22.85700 20.86100 1.000 41.80579 228 TYR A C 1
ATOM 1747 O O . TYR A 1 228 ? 37.87800 23.58700 20.17000 1.000 45.99438 228 TYR A O 1
ATOM 1756 N N . ARG A 1 229 ? 39.32200 23.32200 21.87300 1.000 34.95305 229 ARG A N 1
ATOM 1757 C CA . ARG A 1 229 ? 39.37200 24.72900 22.23800 1.000 37.67711 229 ARG A CA 1
ATOM 1758 C C . ARG A 1 229 ? 40.70000 25.32400 21.79400 1.000 40.58202 229 ARG A C 1
ATOM 1759 O O . ARG A 1 229 ? 41.75800 24.71300 21.97900 1.000 40.80285 229 ARG A O 1
ATOM 1767 N N . ARG A 1 230 ? 40.64000 26.51400 21.20200 1.000 37.51666 230 ARG A N 1
ATOM 1768 C CA . ARG A 1 230 ? 41.83000 27.19600 20.71600 1.000 43.30457 230 ARG A CA 1
ATOM 1769 C C . ARG A 1 230 ? 41.77100 28.66300 21.11100 1.000 46.53946 230 ARG A C 1
ATOM 1770 O O . ARG A 1 230 ? 40.69300 29.26400 21.14100 1.000 43.97963 230 ARG A O 1
ATOM 1778 N N . SER A 1 231 ? 42.93300 29.23000 21.42100 1.000 44.58657 231 SER A N 1
ATOM 1779 C CA . SER A 1 231 ? 43.05600 30.64300 21.75200 1.000 45.35582 231 SER A CA 1
ATOM 1780 C C . SER A 1 231 ? 43.54800 31.40100 20.52700 1.000 45.86324 231 SER A C 1
ATOM 1781 O O . SER A 1 231 ? 44.48200 30.95800 19.85100 1.000 47.90065 231 SER A O 1
ATOM 1784 N N . VAL A 1 232 ? 42.91800 32.53700 20.24500 1.000 45.62395 232 VAL A N 1
ATOM 1785 C CA . VAL A 1 232 ? 43.25000 33.35800 19.08800 1.000 43.26463 232 VAL A CA 1
ATOM 1786 C C . VAL A 1 232 ? 44.03500 34.57200 19.56100 1.000 46.94126 232 VAL A C 1
ATOM 1787 O O . VAL A 1 232 ? 43.63700 35.24200 20.52100 1.000 53.38103 232 VAL A O 1
ATOM 1791 N N . VAL A 1 233 ? 45.15500 34.84800 18.89900 1.000 50.37698 233 VAL A N 1
ATOM 1792 C CA . VAL A 1 233 ? 45.94800 36.04900 19.13900 1.000 48.44142 233 VAL A CA 1
ATOM 1793 C C . VAL A 1 233 ? 46.04300 36.79800 17.81800 1.000 45.89601 233 VAL A C 1
ATOM 1794 O O . VAL A 1 233 ? 46.58100 36.26800 16.83700 1.000 54.47852 233 VAL A O 1
ATOM 1798 N N . TRP A 1 234 ? 45.52200 38.02200 17.79000 1.000 49.62863 234 TRP A N 1
ATOM 1799 C CA . TRP A 1 234 ? 45.36900 38.77900 16.54900 1.000 51.73246 234 TRP A CA 1
ATOM 1800 C C . TRP A 1 234 ? 45.69700 40.24600 16.80000 1.000 53.47177 234 TRP A C 1
ATOM 1801 O O . TRP A 1 234 ? 44.86000 40.99500 17.32900 1.000 63.50248 234 TRP A O 1
ATOM 1812 N N . PRO A 1 235 ? 46.90200 40.69200 16.44100 1.000 57.68622 235 PRO A N 1
ATOM 1813 C CA . PRO A 1 235 ? 47.22500 42.12200 16.55200 1.000 59.53605 235 PRO A CA 1
ATOM 1814 C C . PRO A 1 235 ? 46.65800 42.89600 15.36800 1.000 58.62450 235 PRO A C 1
ATOM 1815 O O . PRO A 1 235 ? 46.83700 42.50800 14.21100 1.000 56.75389 235 PRO A O 1
ATOM 1819 N N . VAL A 1 236 ? 45.96400 43.99400 15.66700 1.000 54.87721 236 VAL A N 1
ATOM 1820 C CA . VAL A 1 236 ? 45.38500 44.86600 14.65500 1.000 60.10595 236 VAL A CA 1
ATOM 1821 C C . VAL A 1 236 ? 45.81200 46.29900 14.94700 1.000 67.09722 236 VAL A C 1
ATOM 1822 O O . VAL A 1 236 ? 46.43400 46.59200 15.96700 1.000 70.17055 236 VAL A O 1
ATOM 1826 N N . LYS A 1 237 ? 45.46500 47.19500 14.02800 1.000 70.44178 237 LYS A N 1
ATOM 1827 C CA . LYS A 1 237 ? 45.75300 48.61300 14.18800 1.000 81.27030 237 LYS A CA 1
ATOM 1828 C C . LYS A 1 237 ? 44.65200 49.27400 15.00800 1.000 88.67971 237 LYS A C 1
ATOM 1829 O O . LYS A 1 237 ? 43.47300 48.93400 14.87200 1.000 94.00793 237 LYS A O 1
ATOM 1835 N N . LYS A 1 238 ? 45.05000 50.20800 15.87300 1.000 84.57133 238 LYS A N 1
ATOM 1836 C CA . LYS A 1 238 ? 44.09800 50.90000 16.73200 1.000 82.30474 238 LYS A CA 1
ATOM 1837 C C . LYS A 1 238 ? 43.03700 51.61000 15.90100 1.000 77.34556 238 LYS A C 1
ATOM 1838 O O . LYS A 1 238 ? 43.35500 52.39800 15.00600 1.000 85.92180 238 LYS A O 1
ATOM 1844 N N . GLY A 1 239 ? 41.77100 51.32700 16.20200 1.000 73.49385 239 GLY A N 1
ATOM 1845 C CA . GLY A 1 239 ? 40.64500 51.92200 15.51700 1.000 78.85282 239 GLY A CA 1
ATOM 1846 C C . GLY A 1 239 ? 39.81900 50.94700 14.70600 1.000 74.17231 239 GLY A C 1
ATOM 1847 O O . GLY A 1 239 ? 38.66600 51.25700 14.37800 1.000 74.00889 239 GLY A O 1
ATOM 1848 N N . THR A 1 240 ? 40.37200 49.78200 14.37100 1.000 68.80637 240 THR A N 1
ATOM 1849 C CA . THR A 1 240 ? 39.66200 48.77400 13.59500 1.000 70.55645 240 THR A CA 1
ATOM 1850 C C . THR A 1 240 ? 39.23700 47.57700 14.43500 1.000 68.91116 240 THR A C 1
ATOM 1851 O O . THR A 1 240 ? 38.71500 46.60200 13.88500 1.000 69.42489 240 THR A O 1
ATOM 1855 N N . GLU A 1 241 ? 39.45300 47.61900 15.75000 1.000 67.13020 241 GLU A N 1
ATOM 1856 C CA . GLU A 1 241 ? 38.99400 46.53500 16.60800 1.000 66.52655 241 GLU A CA 1
ATOM 1857 C C . GLU A 1 241 ? 37.48800 46.56500 16.83100 1.000 60.28438 241 GLU A C 1
ATOM 1858 O O . GLU A 1 241 ? 36.93700 45.59000 17.35400 1.000 64.11497 241 GLU A O 1
ATOM 1864 N N . GLY A 1 242 ? 36.81400 47.65100 16.44500 1.000 62.09833 242 GLY A N 1
ATOM 1865 C CA . GLY A 1 242 ? 35.37800 47.73300 16.64300 1.000 65.25963 242 GLY A CA 1
ATOM 1866 C C . GLY A 1 242 ? 34.59000 46.80900 15.73800 1.000 64.22472 242 GLY A C 1
ATOM 1867 O O . GLY A 1 242 ? 33.51000 46.34200 16.11400 1.000 67.83426 242 GLY A O 1
ATOM 1868 N N . GLU A 1 243 ? 35.10700 46.53100 14.54000 1.000 61.83110 243 GLU A N 1
ATOM 1869 C CA . GLU A 1 243 ? 34.41900 45.62900 13.62300 1.000 62.81616 243 GLU A CA 1
ATOM 1870 C C . GLU A 1 243 ? 34.53200 44.16800 14.03500 1.000 54.43901 243 GLU A C 1
ATOM 1871 O O . GLU A 1 243 ? 33.91500 43.31400 13.38900 1.000 51.03438 243 GLU A O 1
ATOM 1877 N N . TRP A 1 244 ? 35.29900 43.86100 15.08400 1.000 56.72774 244 TRP A N 1
ATOM 1878 C CA . TRP A 1 244 ? 35.42100 42.50100 15.58800 1.000 57.14679 244 TRP A CA 1
ATOM 1879 C C . TRP A 1 244 ? 34.84200 42.31500 16.98200 1.000 55.69423 244 TRP A C 1
ATOM 1880 O O . TRP A 1 244 ? 34.54300 41.17900 17.36000 1.000 47.25664 244 TRP A O 1
ATOM 1891 N N . LEU A 1 245 ? 34.67200 43.39100 17.74500 1.000 57.40527 245 LEU A N 1
ATOM 1892 C CA . LEU A 1 245 ? 34.17900 43.30700 19.11100 1.000 52.62754 245 LEU A CA 1
ATOM 1893 C C . LEU A 1 245 ? 32.65900 43.40100 19.14000 1.000 52.80175 245 LEU A C 1
ATOM 1894 O O . LEU A 1 245 ? 32.03600 44.00300 18.26200 1.000 63.22354 245 LEU A O 1
ATOM 1899 N N . GLY A 1 246 ? 32.07000 42.80200 20.16200 1.000 51.09028 246 GLY A N 1
ATOM 1900 C CA . GLY A 1 246 ? 30.63500 42.85800 20.34800 1.000 53.19333 246 GLY A CA 1
ATOM 1901 C C . GLY A 1 246 ? 29.95000 41.56700 19.94100 1.000 57.87348 246 GLY A C 1
ATOM 1902 O O . GLY A 1 246 ? 30.43000 40.81500 19.08400 1.000 63.42132 246 GLY A O 1
ATOM 1903 N N . GLU A 1 247 ? 28.80200 41.30100 20.56900 1.000 58.00266 247 GLU A N 1
ATOM 1904 C CA . GLU A 1 247 ? 28.03800 40.10100 20.24300 1.000 58.48266 247 GLU A CA 1
ATOM 1905 C C . GLU A 1 247 ? 27.51200 40.14700 18.81400 1.000 59.83857 247 GLU A C 1
ATOM 1906 O O . GLU A 1 247 ? 27.44500 39.11000 18.14300 1.000 50.09666 247 GLU A O 1
ATOM 1912 N N . GLU A 1 248 ? 27.15000 41.33600 18.32600 1.000 56.67063 248 GLU A N 1
ATOM 1913 C CA . GLU A 1 248 ? 26.66600 41.47300 16.95800 1.000 55.02878 248 GLU A CA 1
ATOM 1914 C C . GLU A 1 248 ? 27.74000 41.15500 15.92600 1.000 60.57482 248 GLU A C 1
ATOM 1915 O O . GLU A 1 248 ? 27.41000 40.91700 14.75900 1.000 57.97460 248 GLU A O 1
ATOM 1921 N N . ASN A 1 249 ? 29.01300 41.14800 16.32500 1.000 53.59819 249 ASN A N 1
ATOM 1922 C CA . ASN A 1 249 ? 30.11800 40.83000 15.43000 1.000 52.47092 249 ASN A CA 1
ATOM 1923 C C . ASN A 1 249 ? 30.68700 39.43900 15.68800 1.000 53.03611 249 ASN A C 1
ATOM 1924 O O . ASN A 1 249 ? 31.82200 39.15400 15.29100 1.000 54.72431 249 ASN A O 1
ATOM 1929 N N . ASP A 1 250 ? 29.92200 38.56700 16.35000 1.000 51.33642 250 ASP A N 1
ATOM 1930 C CA . ASP A 1 250 ? 30.38700 37.20400 16.58900 1.000 48.82618 250 ASP A CA 1
ATOM 1931 C C . ASP A 1 250 ? 30.58800 36.46000 15.27500 1.000 48.03939 250 ASP A C 1
ATOM 1932 O O . ASP A 1 250 ? 31.61100 35.79500 15.07300 1.000 45.27105 250 ASP A O 1
ATOM 1937 N N . GLN A 1 251 ? 29.61600 36.56200 14.36500 1.000 44.85277 251 GLN A N 1
ATOM 1938 C CA . GLN A 1 251 ? 29.73600 35.88000 13.08100 1.000 47.87409 251 GLN A CA 1
ATOM 1939 C C . GLN A 1 251 ? 30.78200 36.54600 12.19600 1.000 47.59757 251 GLN A C 1
ATOM 1940 O O . GLN A 1 251 ? 31.48700 35.86600 11.44200 1.000 43.20504 251 GLN A O 1
ATOM 1946 N N . HIS A 1 252 ? 30.89600 37.87600 12.27100 1.000 44.73521 252 HIS A N 1
ATOM 1947 C CA . HIS A 1 252 ? 31.92700 38.57300 11.50900 1.000 49.53727 252 HIS A CA 1
ATOM 1948 C C . HIS A 1 252 ? 33.31900 38.12600 11.93400 1.000 48.36922 252 HIS A C 1
ATOM 1949 O O . HIS A 1 252 ? 34.23000 38.02400 11.10300 1.000 50.36095 252 HIS A O 1
ATOM 1956 N N . PHE A 1 253 ? 33.50300 37.85200 13.22700 1.000 42.26074 253 PHE A N 1
ATOM 1957 C CA . PHE A 1 253 ? 34.80300 37.39800 13.70800 1.000 44.41987 253 PHE A CA 1
ATOM 1958 C C . PHE A 1 253 ? 35.08600 35.96700 13.26800 1.000 47.10666 253 PHE A C 1
ATOM 1959 O O . PHE A 1 253 ? 36.19900 35.65600 12.82900 1.000 46.27056 253 PHE A O 1
ATOM 1967 N N . LEU A 1 254 ? 34.09000 35.08300 13.37900 1.000 43.57664 254 LEU A N 1
ATOM 1968 C CA . LEU A 1 254 ? 34.28300 33.69600 12.97000 1.000 44.62779 254 LEU A CA 1
ATOM 1969 C C . LEU A 1 254 ? 34.50300 33.57600 11.46800 1.000 46.40880 254 LEU A C 1
ATOM 1970 O O . LEU A 1 254 ? 35.22100 32.67400 11.01900 1.000 46.86893 254 LEU A O 1
ATOM 1975 N N . ASP A 1 255 ? 33.89900 34.46600 10.67800 1.000 44.64893 255 ASP A N 1
ATOM 1976 C CA . ASP A 1 255 ? 34.09700 34.42600 9.23300 1.000 46.80208 255 ASP A CA 1
ATOM 1977 C C . ASP A 1 255 ? 35.53300 34.77500 8.86300 1.000 48.48071 255 ASP A C 1
ATOM 1978 O O . ASP A 1 255 ? 36.09400 34.20000 7.92200 1.000 45.00527 255 ASP A O 1
ATOM 1983 N N . ALA A 1 256 ? 36.14300 35.71400 9.58900 1.000 47.42567 256 ALA A N 1
ATOM 1984 C CA . ALA A 1 256 ? 37.53500 36.06400 9.32400 1.000 39.04006 256 ALA A CA 1
ATOM 1985 C C . ALA A 1 256 ? 38.46800 34.91200 9.67600 1.000 50.76058 256 ALA A C 1
ATOM 1986 O O . ALA A 1 256 ? 39.47100 34.68600 8.98900 1.000 55.78043 256 ALA A O 1
ATOM 1988 N N . LEU A 1 257 ? 38.15400 34.17300 10.74300 1.000 44.91854 257 LEU A N 1
ATOM 1989 C CA . LEU A 1 257 ? 38.95500 33.00300 11.09000 1.000 45.38644 257 LEU A CA 1
ATOM 1990 C C . LEU A 1 257 ? 38.81700 31.91200 10.03600 1.000 48.18871 257 LEU A C 1
ATOM 1991 O O . LEU A 1 257 ? 39.81100 31.29200 9.64000 1.000 51.23072 257 LEU A O 1
ATOM 1996 N N . GLN A 1 258 ? 37.59000 31.66400 9.57100 1.000 45.42678 258 GLN A N 1
ATOM 1997 C CA . GLN A 1 258 ? 37.37100 30.63000 8.56500 1.000 47.47851 258 GLN A CA 1
ATOM 1998 C C . GLN A 1 258 ? 38.02800 30.99600 7.24100 1.000 51.74783 258 GLN A C 1
ATOM 1999 O O . GLN A 1 258 ? 38.55700 30.12400 6.54100 1.000 53.06937 258 GLN A O 1
ATOM 2005 N N . LYS A 1 259 ? 38.00200 32.28000 6.87900 1.000 46.74123 259 LYS A N 1
ATOM 2006 C CA . LYS A 1 259 ? 38.59200 32.70500 5.61500 1.000 48.10840 259 LYS A CA 1
ATOM 2007 C C . LYS A 1 259 ? 40.11100 32.58700 5.63400 1.000 52.80978 259 LYS A C 1
ATOM 2008 O O . LYS A 1 259 ? 40.72200 32.29600 4.59900 1.000 53.81830 259 LYS A O 1
ATOM 2014 N N . THR A 1 260 ? 40.73500 32.79100 6.79500 1.000 50.36088 260 THR A N 1
ATOM 2015 C CA . THR A 1 260 ? 42.19200 32.76300 6.87200 1.000 46.35367 260 THR A CA 1
ATOM 2016 C C . THR A 1 260 ? 42.72400 31.33500 6.93000 1.000 52.21428 260 THR A C 1
ATOM 2017 O O . THR A 1 260 ? 43.67300 30.99100 6.21800 1.000 64.63466 260 THR A O 1
ATOM 2021 N N . TYR A 1 261 ? 42.12800 30.49200 7.77100 1.000 46.40281 261 TYR A N 1
ATOM 2022 C CA . TYR A 1 261 ? 42.63100 29.14200 7.98100 1.000 51.88116 261 TYR A CA 1
ATOM 2023 C C . TYR A 1 261 ? 41.95600 28.10000 7.10100 1.000 52.0694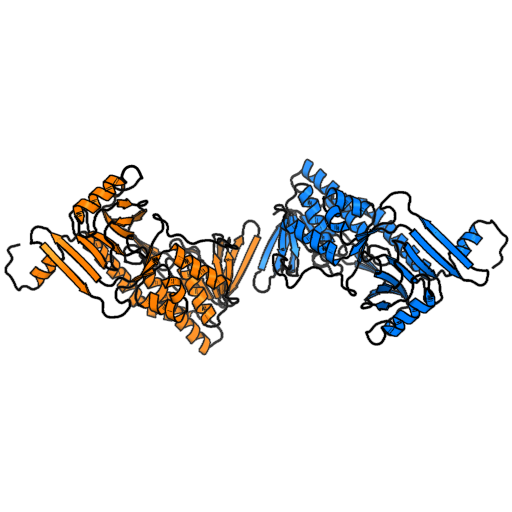3 261 TYR A C 1
ATOM 2024 O O . TYR A 1 261 ? 42.43100 26.95900 7.05000 1.000 57.27857 261 TYR A O 1
ATOM 2033 N N . GLY A 1 262 ? 40.88000 28.45600 6.41100 1.000 50.48089 262 GLY A N 1
ATOM 2034 C CA . GLY A 1 262 ? 40.22000 27.50300 5.53400 1.000 49.26197 262 GLY A CA 1
ATOM 2035 C C . GLY A 1 262 ? 39.66700 26.33300 6.32300 1.000 56.12235 262 GLY A C 1
ATOM 2036 O O . GLY A 1 262 ? 38.82400 26.49400 7.21300 1.000 55.54878 262 GLY A O 1
ATOM 2037 N N . ASP A 1 263 ? 40.14800 25.13200 6.00300 1.000 58.94250 263 ASP A N 1
ATOM 2038 C CA . ASP A 1 263 ? 39.71700 23.91100 6.67100 1.000 66.70699 263 ASP A CA 1
ATOM 2039 C C . ASP A 1 263 ? 40.83200 23.26100 7.48000 1.000 65.63608 263 ASP A C 1
ATOM 2040 O O . ASP A 1 263 ? 40.69100 22.10400 7.89100 1.000 62.90089 263 ASP A O 1
ATOM 2045 N N . ARG A 1 264 ? 41.93600 23.97400 7.72100 1.000 57.30291 264 ARG A N 1
ATOM 2046 C CA . ARG A 1 264 ? 43.04000 23.38900 8.47500 1.000 62.85131 264 ARG A CA 1
ATOM 2047 C C . ARG A 1 264 ? 42.64900 23.10300 9.91800 1.000 60.11358 264 ARG A C 1
ATOM 2048 O O . ARG A 1 264 ? 43.13500 22.13200 10.51000 1.000 62.26786 264 ARG A O 1
ATOM 2056 N N . ALA A 1 265 ? 41.78300 23.93100 10.50000 1.000 58.73401 265 ALA A N 1
ATOM 2057 C CA . ALA A 1 265 ? 41.28600 23.72200 11.85300 1.000 49.94487 265 ALA A CA 1
ATOM 2058 C C . ALA A 1 265 ? 39.81100 23.33900 11.86600 1.000 52.17758 265 ALA A C 1
ATOM 2059 O O . ALA A 1 265 ? 39.14000 23.50200 12.88900 1.000 48.48521 265 ALA A O 1
ATOM 2061 N N . GLY A 1 266 ? 39.29400 22.82600 10.75100 1.000 50.55637 266 GLY A N 1
ATOM 2062 C CA . GLY A 1 266 ? 37.87800 22.53400 10.68300 1.000 49.93813 266 GLY A CA 1
ATOM 2063 C C . GLY A 1 266 ? 37.05800 23.81500 10.67000 1.000 50.05771 266 GLY A C 1
ATOM 2064 O O . GLY A 1 266 ? 37.53600 24.89900 10.32500 1.000 48.01606 266 GLY A O 1
ATOM 2065 N N . LYS A 1 267 ? 35.79500 23.67600 11.06000 1.000 40.86612 267 LYS A N 1
ATOM 2066 C CA . LYS A 1 267 ? 34.89200 24.81400 11.12500 1.000 40.42837 267 LYS A CA 1
ATOM 2067 C C . LYS A 1 267 ? 35.00500 25.50000 12.47800 1.000 39.07808 267 LYS A C 1
ATOM 2068 O O . LYS A 1 267 ? 35.03200 24.84400 13.52300 1.000 39.13578 267 LYS A O 1
ATOM 2074 N N . PHE A 1 268 ? 35.07500 26.82800 12.45000 1.000 33.00865 268 PHE A N 1
ATOM 2075 C CA . PHE A 1 268 ? 35.05700 27.63100 13.67000 1.000 40.37392 268 PHE A CA 1
ATOM 2076 C C . PHE A 1 268 ? 33.61100 27.72700 14.13500 1.000 45.03562 268 PHE A C 1
ATOM 2077 O O . PHE A 1 268 ? 32.81900 28.50500 13.59800 1.000 45.46081 268 PHE A O 1
ATOM 2085 N N . GLU A 1 269 ? 33.26200 26.92600 15.14100 1.000 38.77194 269 GLU A N 1
ATOM 2086 C CA . GLU A 1 269 ? 31.87200 26.75500 15.54300 1.000 44.23444 269 GLU A CA 1
ATOM 2087 C C . GLU A 1 269 ? 31.39200 27.81300 16.52600 1.000 42.09461 269 GLU A C 1
ATOM 2088 O O . GLU A 1 269 ? 30.21000 28.17600 16.50100 1.000 44.44063 269 GLU A O 1
ATOM 2094 N N . LYS A 1 270 ? 32.27100 28.31600 17.38700 1.000 38.69614 270 LYS A N 1
ATOM 2095 C CA . LYS A 1 270 ? 31.83900 29.18000 18.47500 1.000 43.18503 270 LYS A CA 1
ATOM 2096 C C . LYS A 1 270 ? 33.02100 30.00900 18.95400 1.000 41.14965 270 LYS A C 1
ATOM 2097 O O . LYS A 1 270 ? 34.15500 29.52500 18.97600 1.000 40.11070 270 LYS A O 1
ATOM 2103 N N . THR A 1 271 ? 32.74700 31.25500 19.33100 1.000 41.12768 271 THR A N 1
ATOM 2104 C CA . THR A 1 271 ? 33.75900 32.14800 19.87300 1.000 42.82398 271 THR A CA 1
ATOM 2105 C C . THR A 1 271 ? 33.24800 32.77800 21.15900 1.000 40.83919 271 THR A C 1
ATOM 2106 O O . THR A 1 271 ? 32.04600 33.00700 21.32700 1.000 36.80114 271 THR A O 1
ATOM 2110 N N . GLY A 1 272 ? 34.17600 33.04800 22.07400 1.000 39.62346 272 GLY A N 1
ATOM 2111 C CA . GLY A 1 272 ? 33.87500 33.77600 23.28600 1.000 34.70557 272 GLY A CA 1
ATOM 2112 C C . GLY A 1 272 ? 33.98000 35.27400 23.07500 1.000 44.42465 272 GLY A C 1
ATOM 2113 O O . GLY A 1 272 ? 34.07000 35.77300 21.95200 1.000 43.80303 272 GLY A O 1
ATOM 2114 N N . LYS A 1 273 ? 33.96600 36.00100 24.18700 1.000 51.38815 273 LYS A N 1
ATOM 2115 C CA . LYS A 1 273 ? 34.12400 37.44600 24.12400 1.000 51.60435 273 LYS A CA 1
ATOM 2116 C C . LYS A 1 273 ? 35.54100 37.80000 23.69200 1.000 50.55219 273 LYS A C 1
ATOM 2117 O O . LYS A 1 273 ? 36.51500 37.18300 24.13200 1.000 48.71040 273 LYS A O 1
ATOM 2123 N N . ARG A 1 274 ? 35.65200 38.79500 22.81700 1.000 51.07752 274 ARG A N 1
ATOM 2124 C CA . ARG A 1 274 ? 36.94400 39.25400 22.32600 1.000 51.79760 274 ARG A CA 1
ATOM 2125 C C . ARG A 1 274 ? 37.47200 40.35200 23.24200 1.000 56.20081 274 ARG A C 1
ATOM 2126 O O . ARG A 1 274 ? 36.81800 41.38400 23.42400 1.000 62.62530 274 ARG A O 1
ATOM 2134 N N . PHE A 1 275 ? 38.64900 40.12500 23.81700 1.000 57.28671 275 PHE A N 1
ATOM 2135 C CA . PHE A 1 275 ? 39.31300 41.10700 24.66200 1.000 54.05148 275 PHE A CA 1
ATOM 2136 C C . PHE A 1 275 ? 40.39600 41.81000 23.85500 1.000 53.75987 275 PHE A C 1
ATOM 2137 O O . PHE A 1 275 ? 41.19200 41.15600 23.17300 1.000 60.05026 275 PHE A O 1
ATOM 2145 N N . SER A 1 276 ? 40.41900 43.13800 23.92900 1.000 53.36871 276 SER A N 1
ATOM 2146 C CA . SER A 1 276 ? 41.36800 43.95800 23.18000 1.000 59.67061 276 SER A CA 1
ATOM 2147 C C . SER A 1 276 ? 42.19000 44.76800 24.17600 1.000 59.74507 276 SER A C 1
ATOM 2148 O O . SER A 1 276 ? 41.70900 45.76300 24.72600 1.000 70.88037 276 SER A O 1
ATOM 2151 N N . TYR A 1 277 ? 43.43000 44.33900 24.41000 1.000 61.77293 277 TYR A N 1
ATOM 2152 C CA . TYR A 1 277 ? 44.32000 45.08400 25.28300 1.000 78.34471 277 TYR A CA 1
ATOM 2153 C C . TYR A 1 277 ? 45.44300 45.72000 24.47400 1.000 80.28482 277 TYR A C 1
ATOM 2154 O O . TYR A 1 277 ? 45.99700 45.08100 23.57100 1.000 72.28436 277 TYR A O 1
ATOM 2163 N N . PRO A 1 278 ? 45.79700 46.97000 24.76600 1.000 99.96849 278 PRO A N 1
ATOM 2164 C CA . PRO A 1 278 ? 46.82200 47.64700 23.96400 1.000 104.80853 278 PRO A CA 1
ATOM 2165 C C . PRO A 1 278 ? 48.20700 47.08000 24.23000 1.000 82.87819 278 PRO A C 1
ATOM 2166 O O . PRO A 1 278 ? 48.58500 46.81600 25.37400 1.000 84.81874 278 PRO A O 1
ATOM 2170 N N . LEU A 1 279 ? 48.96200 46.88700 23.15100 1.000 67.07036 279 LEU A N 1
ATOM 2171 C CA . LEU A 1 279 ? 50.35200 46.45900 23.25800 1.000 66.51179 279 LEU A CA 1
ATOM 2172 C C . LEU A 1 279 ? 51.19200 47.63200 23.74400 1.000 68.67239 279 LEU A C 1
ATOM 2173 O O . LEU A 1 279 ? 51.33000 48.63800 23.04100 1.000 77.71025 279 LEU A O 1
ATOM 2178 N N . SER A 1 280 ? 51.74300 47.51300 24.94800 1.000 60.69455 280 SER A N 1
ATOM 2179 C CA . SER A 1 280 ? 52.53000 48.59300 25.52300 1.000 76.69569 280 SER A CA 1
ATOM 2180 C C . SER A 1 280 ? 53.37100 48.04100 26.66100 1.000 73.18481 280 SER A C 1
ATOM 2181 O O . SER A 1 280 ? 53.11200 46.95300 27.18300 1.000 71.30304 280 SER A O 1
ATOM 2184 N N . GLN A 1 281 ? 54.38200 48.81500 27.04000 1.000 70.45218 281 GLN A N 1
ATOM 2185 C CA . GLN A 1 281 ? 55.27800 48.48000 28.13800 1.000 68.57773 281 GLN A CA 1
ATOM 2186 C C . GLN A 1 281 ? 55.21200 49.59600 29.16500 1.000 73.56647 281 GLN A C 1
ATOM 2187 O O . GLN A 1 281 ? 55.49400 50.75500 28.84200 1.000 74.25746 281 GLN A O 1
ATOM 2193 N N . VAL A 1 282 ? 54.84200 49.24900 30.39200 1.000 64.39388 282 VAL A N 1
ATOM 2194 C CA . VAL A 1 282 ? 54.80200 50.18900 31.50500 1.000 64.18011 282 VAL A CA 1
ATOM 2195 C C . VAL A 1 282 ? 55.88400 49.77500 32.49100 1.000 61.47999 282 VAL A C 1
ATOM 2196 O O . VAL A 1 282 ? 55.81600 48.68900 33.08000 1.000 63.67855 282 VAL A O 1
ATOM 2200 N N . LEU A 1 283 ? 56.88300 50.63500 32.66500 1.000 59.37398 283 LEU A N 1
ATOM 2201 C CA . LEU A 1 283 ? 58.04800 50.34400 33.48800 1.000 59.23117 283 LEU A CA 1
ATOM 2202 C C . LEU A 1 283 ? 58.10500 51.31000 34.66000 1.000 56.98598 283 LEU A C 1
ATOM 2203 O O . LEU A 1 283 ? 58.10700 52.52900 34.46100 1.000 59.86801 283 LEU A O 1
ATOM 2208 N N . ALA A 1 284 ? 58.16700 50.76800 35.87200 1.000 50.39867 284 ALA A N 1
ATOM 2209 C CA . ALA A 1 284 ? 58.39200 51.60400 37.04200 1.000 52.38616 284 ALA A CA 1
ATOM 2210 C C . ALA A 1 284 ? 59.81400 52.15100 37.02300 1.000 53.60549 284 ALA A C 1
ATOM 2211 O O . ALA A 1 284 ? 60.76400 51.43800 36.68700 1.000 61.77168 284 ALA A O 1
ATOM 2213 N N . HIS A 1 285 ? 59.95300 53.43400 37.37100 1.000 49.86524 285 HIS A N 1
ATOM 2214 C CA . HIS A 1 285 ? 61.27600 54.05300 37.40100 1.000 50.27320 285 HIS A CA 1
ATOM 2215 C C . HIS A 1 285 ? 62.20800 53.31000 38.34800 1.000 53.98873 285 HIS A C 1
ATOM 2216 O O . HIS A 1 285 ? 63.36700 53.04200 38.01100 1.000 55.29214 285 HIS A O 1
ATOM 2223 N N . LYS A 1 286 ? 61.71800 52.96800 39.53600 1.000 51.45660 286 LYS A N 1
ATOM 2224 C CA . LYS A 1 286 ? 62.44200 52.13400 40.48100 1.000 42.12904 286 LYS A CA 1
ATOM 2225 C C . LYS A 1 286 ? 61.56700 50.95000 40.86300 1.000 52.18484 286 LYS A C 1
ATOM 2226 O O . LYS A 1 286 ? 60.33700 51.04700 40.87900 1.000 55.22516 286 LYS A O 1
ATOM 2232 N N . GLN A 1 287 ? 62.21300 49.82700 41.16700 1.000 52.81626 287 GLN A N 1
ATOM 2233 C CA . GLN A 1 287 ? 61.51100 48.62400 41.58700 1.000 52.85815 287 GLN A CA 1
ATOM 2234 C C . GLN A 1 287 ? 61.73500 48.29300 43.05500 1.000 52.94656 287 GLN A C 1
ATOM 2235 O O . GLN A 1 287 ? 61.13900 47.33500 43.55900 1.000 48.06598 287 GLN A O 1
ATOM 2241 N N . ALA A 1 288 ? 62.56600 49.06200 43.75500 1.000 47.63768 288 ALA A N 1
ATOM 2242 C CA . ALA A 1 288 ? 62.80700 48.84900 45.17800 1.000 50.13047 288 ALA A CA 1
ATOM 2243 C C . ALA A 1 288 ? 63.12000 50.19000 45.82300 1.000 47.78111 288 ALA A C 1
ATOM 2244 O O . ALA A 1 288 ? 64.03400 50.89100 45.38000 1.000 49.98950 288 ALA A O 1
ATOM 2246 N N . VAL A 1 289 ? 62.36000 50.54500 46.85600 1.000 47.44528 289 VAL A N 1
ATOM 2247 C CA . VAL A 1 289 ? 62.57200 51.76600 47.62600 1.000 42.54867 289 VAL A CA 1
ATOM 2248 C C . VAL A 1 289 ? 62.54600 51.37500 49.09700 1.000 39.14233 289 VAL A C 1
ATOM 2249 O O . VAL A 1 289 ? 61.48000 51.06000 49.64200 1.000 47.14019 289 VAL A O 1
ATOM 2253 N N . GLY A 1 290 ? 63.71500 51.38700 49.73600 1.000 41.05961 290 GLY A N 1
ATOM 2254 C CA . GLY A 1 290 ? 63.82400 50.94800 51.11400 1.000 39.56456 290 GLY A CA 1
ATOM 2255 C C . GLY A 1 290 ? 63.49300 49.48100 51.29100 1.000 46.61910 290 GLY A C 1
ATOM 2256 O O . GLY A 1 290 ? 64.16600 48.61200 50.73000 1.000 41.36456 290 GLY A O 1
ATOM 2257 N N . ARG A 1 291 ? 62.45900 49.19300 52.07700 1.000 43.23511 291 ARG A N 1
ATOM 2258 C CA . ARG A 1 291 ? 62.01600 47.82900 52.32200 1.000 40.61844 291 ARG A CA 1
ATOM 2259 C C . ARG A 1 291 ? 60.79600 47.45600 51.49000 1.000 42.72702 291 ARG A C 1
ATOM 2260 O O . ARG A 1 291 ? 60.17900 46.41600 51.74300 1.000 43.21451 291 ARG A O 1
ATOM 2268 N N . VAL A 1 292 ? 60.43500 48.28000 50.51000 1.000 36.80197 292 VAL A N 1
ATOM 2269 C CA . VAL A 1 292 ? 59.34000 47.99000 49.59200 1.000 37.41509 292 VAL A CA 1
ATOM 2270 C C . VAL A 1 292 ? 59.93500 47.58100 48.25300 1.000 48.33399 292 VAL A C 1
ATOM 2271 O O . VAL A 1 292 ? 60.83400 48.25500 47.73300 1.000 45.76723 292 VAL A O 1
ATOM 2275 N N . ILE A 1 293 ? 59.44300 46.47800 47.69700 1.000 42.43772 293 ILE A N 1
ATOM 2276 C CA . ILE A 1 293 ? 59.91800 45.96300 46.42000 1.000 42.56528 293 ILE A CA 1
ATOM 2277 C C . ILE A 1 293 ? 58.71400 45.63200 45.54900 1.000 46.27748 293 ILE A C 1
ATOM 2278 O O . ILE A 1 293 ? 57.71400 45.08900 46.03100 1.000 42.22320 293 ILE A O 1
ATOM 2283 N N . LEU A 1 294 ? 58.80500 45.97900 44.26800 1.000 46.32160 294 LEU A N 1
ATOM 2284 C CA . LEU A 1 294 ? 57.71600 45.78100 43.32400 1.000 45.91081 294 LEU A CA 1
ATOM 2285 C C . LEU A 1 294 ? 57.90300 44.47000 42.57200 1.000 44.52124 294 LEU A C 1
ATOM 2286 O O . LEU A 1 294 ? 59.01200 44.13900 42.14100 1.000 54.56918 294 LEU A O 1
ATOM 2291 N N . MET A 1 295 ? 56.80900 43.72700 42.41900 1.000 42.88736 295 MET A N 1
ATOM 2292 C CA . MET A 1 295 ? 56.81900 42.46300 41.70000 1.000 43.06685 295 MET A CA 1
ATOM 2293 C C . MET A 1 295 ? 55.58500 42.38700 40.81400 1.000 42.08262 295 MET A C 1
ATOM 2294 O O . MET A 1 295 ? 54.55000 42.98900 41.11200 1.000 52.76889 295 MET A O 1
ATOM 2299 N N . GLY A 1 296 ? 55.70400 41.64200 39.71900 1.000 40.60881 296 GLY A N 1
ATOM 2300 C CA . GLY A 1 296 ? 54.58900 41.50000 38.80300 1.000 43.80735 296 GLY A CA 1
ATOM 2301 C C . GLY A 1 296 ? 54.39100 42.73800 37.94300 1.000 47.37375 296 GLY A C 1
ATOM 2302 O O . GLY A 1 296 ? 55.33800 43.44300 37.59200 1.000 48.24882 296 GLY A O 1
ATOM 2303 N N . ASN A 1 297 ? 53.12600 43.00000 37.60300 1.000 45.50779 297 ASN A N 1
ATOM 2304 C CA . ASN A 1 297 ? 52.79600 44.17500 36.80500 1.000 50.22133 297 ASN A CA 1
ATOM 2305 C C . ASN A 1 297 ? 53.07900 45.47500 37.54500 1.000 50.66726 297 ASN A C 1
ATOM 2306 O O . ASN A 1 297 ? 53.17000 46.52900 36.90700 1.000 58.39459 297 ASN A O 1
ATOM 2311 N N . ALA A 1 298 ? 53.21500 45.42500 38.87300 1.000 46.67947 298 ALA A N 1
ATOM 2312 C CA . ALA A 1 298 ? 53.59600 46.61500 39.62400 1.000 48.23191 298 ALA A CA 1
ATOM 2313 C C . ALA A 1 298 ? 54.98400 47.10000 39.23200 1.000 52.35857 298 ALA A C 1
ATOM 2314 O O . ALA A 1 298 ? 55.24300 48.30900 39.23400 1.000 48.87397 298 ALA A O 1
ATOM 2316 N N . ALA A 1 299 ? 55.88400 46.17900 38.89300 1.000 45.45347 299 ALA A N 1
ATOM 2317 C CA . ALA A 1 299 ? 57.23200 46.53900 38.47400 1.000 47.95440 299 ALA A CA 1
ATOM 2318 C C . ALA A 1 299 ? 57.33300 46.74700 36.96900 1.000 48.00122 299 ALA A C 1
ATOM 2319 O O . ALA A 1 299 ? 57.97200 47.70400 36.51900 1.000 48.78991 299 ALA A O 1
ATOM 2321 N N . HIS A 1 300 ? 56.71100 45.87300 36.17900 1.000 47.62333 300 HIS A N 1
ATOM 2322 C CA . HIS A 1 300 ? 56.79700 45.97200 34.72400 1.000 54.55845 300 HIS A CA 1
ATOM 2323 C C . HIS A 1 300 ? 55.60100 45.26300 34.11000 1.000 52.94376 300 HIS A C 1
ATOM 2324 O O . HIS A 1 300 ? 55.44800 44.05000 34.28100 1.000 50.00849 300 HIS A O 1
ATOM 2331 N N . THR A 1 301 ? 54.76100 46.01300 33.40100 1.000 55.23203 301 THR A N 1
ATOM 2332 C CA . THR A 1 301 ? 53.65100 45.43900 32.65100 1.000 55.38214 301 THR A CA 1
ATOM 2333 C C . THR A 1 301 ? 54.11000 45.18200 31.22100 1.000 62.77344 301 THR A C 1
ATOM 2334 O O . THR A 1 301 ? 54.41700 46.12400 30.48300 1.000 61.47710 301 THR A O 1
ATOM 2338 N N . ILE A 1 302 ? 54.15700 43.91000 30.83700 1.000 65.50841 302 ILE A N 1
ATOM 2339 C CA . ILE A 1 302 ? 54.72400 43.48100 29.56400 1.000 63.81816 302 ILE A CA 1
ATOM 2340 C C . ILE A 1 302 ? 53.67400 42.64700 28.84300 1.000 69.32327 302 ILE A C 1
ATOM 2341 O O . ILE A 1 302 ? 53.30400 41.56400 29.31200 1.000 89.68645 302 ILE A O 1
ATOM 2346 N N . HIS A 1 303 ? 53.20100 43.14300 27.70100 1.000 75.22300 303 HIS A N 1
ATOM 2347 C CA . HIS A 1 303 ? 52.05900 42.56600 26.99700 1.000 85.20107 303 HIS A CA 1
ATOM 2348 C C . HIS A 1 303 ? 52.41700 41.79400 25.72600 1.000 85.05251 303 HIS A C 1
ATOM 2349 O O . HIS A 1 303 ? 51.92800 40.67000 25.55200 1.000 95.86032 303 HIS A O 1
ATOM 2356 N N . PRO A 1 304 ? 53.23700 42.33900 24.81300 1.000 85.55880 304 PRO A N 1
ATOM 2357 C CA . PRO A 1 304 ? 53.33400 41.72700 23.47300 1.000 90.06357 304 PRO A CA 1
ATOM 2358 C C . PRO A 1 304 ? 53.77000 40.27000 23.45700 1.000 87.67624 304 PRO A C 1
ATOM 2359 O O . PRO A 1 304 ? 53.39500 39.53900 22.53200 1.000 93.92718 304 PRO A O 1
ATOM 2363 N N . VAL A 1 305 ? 54.54600 39.81800 24.44100 1.000 79.77614 305 VAL A N 1
ATOM 2364 C CA . VAL A 1 305 ? 55.09500 38.46600 24.39900 1.000 80.24509 305 VAL A CA 1
ATOM 2365 C C . VAL A 1 305 ? 54.10700 37.46000 24.97000 1.000 80.66364 305 VAL A C 1
ATOM 2366 O O . VAL A 1 305 ? 53.13000 37.83100 25.63100 1.000 86.19058 305 VAL A O 1
ATOM 2370 N N . ALA A 1 306 ? 54.36000 36.17900 24.71500 1.000 76.73114 306 ALA A N 1
ATOM 2371 C CA . ALA A 1 306 ? 53.53100 35.12200 25.27300 1.000 77.21828 306 ALA A CA 1
ATOM 2372 C C . ALA A 1 306 ? 53.80000 34.97100 26.76400 1.000 83.96278 306 ALA A C 1
ATOM 2373 O O . ALA A 1 306 ? 54.95000 34.99200 27.21100 1.000 82.94783 306 ALA A O 1
ATOM 2375 N N . GLY A 1 307 ? 52.72700 34.81400 27.53400 1.000 69.24203 307 GLY A N 1
ATOM 2376 C CA . GLY A 1 307 ? 52.81200 34.74000 28.97500 1.000 65.91450 307 GLY A CA 1
ATOM 2377 C C . GLY A 1 307 ? 52.49900 36.03500 29.69000 1.000 72.67639 307 GLY A C 1
ATOM 2378 O O . GLY A 1 307 ? 52.31800 36.01700 30.91400 1.000 69.44558 307 GLY A O 1
ATOM 2379 N N . GLN A 1 308 ? 52.43000 37.15400 28.96400 1.000 65.53705 308 GLN A N 1
ATOM 2380 C CA . GLN A 1 308 ? 52.10700 38.46200 29.53500 1.000 69.40715 308 GLN A CA 1
ATOM 2381 C C . GLN A 1 308 ? 53.07400 38.85100 30.64800 1.000 68.50075 308 GLN A C 1
ATOM 2382 O O . GLN A 1 308 ? 52.68400 39.48900 31.63000 1.000 64.36168 308 GLN A O 1
ATOM 2388 N N . GLY A 1 309 ? 54.34300 38.47500 30.50400 1.000 65.56601 309 GLY A N 1
ATOM 2389 C CA . GLY A 1 309 ? 55.34400 38.76900 31.50400 1.000 48.32604 309 GLY A CA 1
ATOM 2390 C C . GLY A 1 309 ? 55.31400 37.88300 32.72900 1.000 52.88442 309 GLY A C 1
ATOM 2391 O O . GLY A 1 309 ? 56.16700 38.04900 33.61000 1.000 44.19085 309 GLY A O 1
ATOM 2392 N N . PHE A 1 310 ? 54.36700 36.94300 32.81500 1.000 47.51640 310 PHE A N 1
ATOM 2393 C CA . PHE A 1 310 ? 54.26400 36.10000 34.00200 1.000 48.89872 310 PHE A CA 1
ATOM 2394 C C . PHE A 1 310 ? 55.49400 35.21600 34.16700 1.000 42.25526 310 PHE A C 1
ATOM 2395 O O . PHE A 1 310 ? 55.96700 35.00300 35.29000 1.000 46.88711 310 PHE A O 1
ATOM 2403 N N . ASN A 1 311 ? 56.02200 34.68500 33.06100 1.000 46.04759 311 ASN A N 1
ATOM 2404 C CA . ASN A 1 311 ? 57.23600 33.88000 33.14100 1.000 46.27215 311 ASN A CA 1
ATOM 2405 C C . ASN A 1 311 ? 58.41400 34.70300 33.64300 1.000 47.56182 311 ASN A C 1
ATOM 2406 O O . ASN A 1 311 ? 59.27700 34.18100 34.36000 1.000 43.35295 311 ASN A O 1
ATOM 2411 N N . LEU A 1 312 ? 58.46700 35.98700 33.28200 1.000 40.44350 312 LEU A N 1
ATOM 2412 C CA . LEU A 1 312 ? 59.49300 36.86700 33.83000 1.000 37.91684 312 LEU A CA 1
ATOM 2413 C C . LEU A 1 312 ? 59.29300 37.07900 35.32500 1.000 46.89279 312 LEU A C 1
ATOM 2414 O O . LEU A 1 312 ? 60.26700 37.15900 36.08300 1.000 45.06485 312 LEU A O 1
ATOM 2419 N N . CYS A 1 313 ? 58.03600 37.16600 35.76900 1.000 44.21001 313 CYS A N 1
ATOM 2420 C CA . CYS A 1 313 ? 57.76300 37.36400 37.18900 1.000 41.59850 313 CYS A CA 1
ATOM 2421 C C . CYS A 1 313 ? 58.16800 36.14400 38.00500 1.000 42.38948 313 CYS A C 1
ATOM 2422 O O . CYS A 1 313 ? 58.68800 36.28100 39.11900 1.000 40.28944 313 CYS A O 1
ATOM 2425 N N . LEU A 1 314 ? 57.93500 34.94200 37.47200 1.000 42.86653 314 LEU A N 1
ATOM 2426 C CA . LEU A 1 314 ? 58.35700 33.73700 38.17600 1.000 43.15080 314 LEU A CA 1
ATOM 2427 C C . LEU A 1 314 ? 59.87400 33.62700 38.22900 1.000 44.94196 314 LEU A C 1
ATOM 2428 O O . LEU A 1 314 ? 60.42300 33.12400 39.21700 1.000 51.38693 314 LEU A O 1
ATOM 2433 N N . ARG A 1 315 ? 60.56700 34.08700 37.18400 1.000 46.68741 315 ARG A N 1
ATOM 2434 C CA . ARG A 1 315 ? 62.02000 34.19000 37.25700 1.000 46.27127 315 ARG A CA 1
ATOM 2435 C C . ARG A 1 315 ? 62.43700 35.26200 38.25500 1.000 45.46012 315 ARG A C 1
ATOM 2436 O O . ARG A 1 315 ? 63.41800 35.09000 38.98800 1.000 44.09844 315 ARG A O 1
ATOM 2444 N N . ASP A 1 316 ? 61.70000 36.37600 38.29900 1.000 41.73207 316 ASP A N 1
ATOM 2445 C CA . ASP A 1 316 ? 61.97300 37.40900 39.29200 1.000 43.95786 316 ASP A CA 1
ATOM 2446 C C . ASP A 1 316 ? 61.74400 36.88600 40.70400 1.000 43.47392 316 ASP A C 1
ATOM 2447 O O . ASP A 1 316 ? 62.52000 37.18500 41.61900 1.000 42.92235 316 ASP A O 1
ATOM 2452 N N . ALA A 1 317 ? 60.68200 36.10100 40.89900 1.000 38.74563 317 ALA A N 1
ATOM 2453 C CA . ALA A 1 317 ? 60.40100 35.55000 42.22000 1.000 44.12527 317 ALA A CA 1
ATOM 2454 C C . ALA A 1 317 ? 61.42500 34.49200 42.60800 1.000 45.19092 317 ALA A C 1
ATOM 2455 O O . ALA A 1 317 ? 61.80700 34.39000 43.78000 1.000 46.22736 317 ALA A O 1
ATOM 2457 N N . ASP A 1 318 ? 61.88000 33.69600 41.63900 1.000 43.00229 318 ASP A N 1
ATOM 2458 C CA . ASP A 1 318 ? 62.87900 32.67300 41.92900 1.000 43.54171 318 ASP A CA 1
ATOM 2459 C C . ASP A 1 318 ? 64.20300 33.30000 42.34600 1.000 46.62010 318 ASP A C 1
ATOM 2460 O O . ASP A 1 318 ? 64.85500 32.82200 43.28300 1.000 44.46679 318 ASP A O 1
ATOM 2465 N N . VAL A 1 319 ? 64.61600 34.37100 41.66600 1.000 44.81894 319 VAL A N 1
ATOM 2466 C C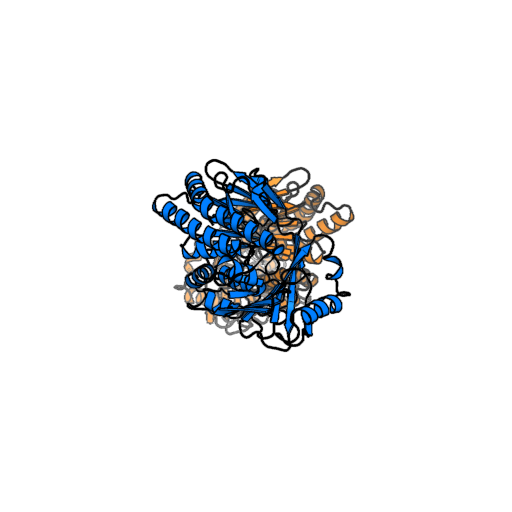A . VAL A 1 319 ? 65.85900 35.04700 42.02500 1.000 44.12795 319 VAL A CA 1
ATOM 2467 C C . VAL A 1 319 ? 65.69900 35.78900 43.34600 1.000 41.01651 319 VAL A C 1
ATOM 2468 O O . VAL A 1 319 ? 66.63300 35.85300 44.15500 1.000 46.16326 319 VAL A O 1
ATOM 2472 N N . LEU A 1 320 ? 64.51300 36.35300 43.59200 1.000 44.70717 320 LEU A N 1
ATOM 2473 C CA . LEU A 1 320 ? 64.27900 37.06500 44.84500 1.000 43.68100 320 LEU A CA 1
ATOM 2474 C C . LEU A 1 320 ? 64.37600 36.12600 46.04000 1.000 42.78122 320 LEU A C 1
ATOM 2475 O O . LEU A 1 320 ? 64.92500 36.49400 47.08500 1.000 38.51707 320 LEU A O 1
ATOM 2480 N N . LEU A 1 321 ? 63.85200 34.90500 45.90300 1.000 41.39800 321 LEU A N 1
ATOM 2481 C CA . LEU A 1 321 ? 63.92400 33.94300 46.99800 1.000 42.49804 321 LEU A CA 1
ATOM 2482 C C . LEU A 1 321 ? 65.36900 33.58600 47.32400 1.000 46.19316 321 LEU A C 1
ATOM 2483 O O . LEU A 1 321 ? 65.71400 33.37100 48.49200 1.000 49.55243 321 LEU A O 1
ATOM 2488 N N . ARG A 1 322 ? 66.23000 33.52400 46.30600 1.000 48.29119 322 ARG A N 1
ATOM 2489 C CA . ARG A 1 322 ? 67.63600 33.21700 46.54700 1.000 43.65795 322 ARG A CA 1
ATOM 2490 C C . ARG A 1 322 ? 68.31600 34.33000 47.33500 1.000 40.69769 322 ARG A C 1
ATOM 2491 O O . ARG A 1 322 ? 69.15600 34.06100 48.20200 1.000 51.82874 322 ARG A O 1
ATOM 2499 N N . TYR A 1 323 ? 67.96400 35.58600 47.05300 1.000 39.99423 323 TYR A N 1
ATOM 2500 C CA . TYR A 1 323 ? 68.53000 36.69700 47.81200 1.000 39.14552 323 TYR A CA 1
ATOM 2501 C C . TYR A 1 323 ? 67.95400 36.75200 49.22100 1.000 45.69973 323 TYR A C 1
ATOM 2502 O O . TYR A 1 323 ? 68.66400 37.09200 50.17500 1.000 43.64978 323 TYR A O 1
ATOM 2511 N N . LEU A 1 324 ? 66.66900 36.42000 49.37300 1.000 38.57529 324 LEU A N 1
ATOM 2512 C CA . LEU A 1 324 ? 66.04300 36.47000 50.69000 1.000 39.33684 324 LEU A CA 1
ATOM 2513 C C . LEU A 1 324 ? 66.52800 35.33300 51.58100 1.000 40.38577 324 LEU A C 1
ATOM 2514 O O . LEU A 1 324 ? 66.75700 35.53200 52.77900 1.000 41.66017 324 LEU A O 1
ATOM 2519 N N . VAL A 1 325 ? 66.69200 34.13500 51.01400 1.000 38.92916 325 VAL A N 1
ATOM 2520 C CA . VAL A 1 325 ? 67.12500 32.99100 51.81100 1.000 43.82766 325 VAL A CA 1
ATOM 2521 C C . VAL A 1 325 ? 68.56300 33.17700 52.28000 1.000 43.83244 325 VAL A C 1
ATOM 2522 O O . VAL A 1 325 ? 68.88600 32.92900 53.44900 1.000 47.06433 325 VAL A O 1
ATOM 2526 N N . ASN A 1 326 ? 69.44900 33.62100 51.38400 1.000 42.64943 326 ASN A N 1
ATOM 2527 C CA . ASN A 1 326 ? 70.83500 33.86200 51.77700 1.000 42.24020 326 ASN A CA 1
ATOM 2528 C C . ASN A 1 326 ? 70.93000 34.98400 52.80200 1.000 37.37052 326 ASN A C 1
ATOM 2529 O O . ASN A 1 326 ? 71.75800 34.93000 53.71900 1.000 36.78586 326 ASN A O 1
ATOM 2534 N N . GLN A 1 327 ? 70.08900 36.01300 52.66300 1.000 35.95536 327 GLN A N 1
ATOM 2535 C CA . GLN A 1 327 ? 70.08900 37.10400 53.63200 1.000 41.24591 327 GLN A CA 1
ATOM 2536 C C . GLN A 1 327 ? 69.67900 36.61200 55.01400 1.000 49.33116 327 GLN A C 1
ATOM 2537 O O . GLN A 1 327 ? 70.24200 37.04200 56.02800 1.000 47.43328 327 GLN A O 1
ATOM 2543 N N . LEU A 1 328 ? 68.70500 35.70000 55.07400 1.000 43.52244 328 LEU A N 1
ATOM 2544 C CA . LEU A 1 328 ? 68.28700 35.14100 56.35400 1.000 45.25544 328 LEU A CA 1
ATOM 2545 C C . LEU A 1 328 ? 69.34700 34.23400 56.96400 1.000 50.01721 328 LEU A C 1
ATOM 2546 O O . LEU A 1 328 ? 69.31800 33.99600 58.17600 1.000 54.95926 328 LEU A O 1
ATOM 2551 N N . SER A 1 329 ? 70.27500 33.72100 56.15700 1.000 44.35457 329 SER A N 1
ATOM 2552 C CA . SER A 1 329 ? 71.35200 32.88500 56.66800 1.000 46.91175 329 SER A CA 1
ATOM 2553 C C . SER A 1 329 ? 72.43100 33.68300 57.38700 1.000 47.12428 329 SER A C 1
ATOM 2554 O O . SER A 1 329 ? 73.25900 33.08500 58.08300 1.000 43.40619 329 SER A O 1
ATOM 2557 N N . ALA A 1 330 ? 72.44300 35.00800 57.23800 1.000 43.06539 330 ALA A N 1
ATOM 2558 C CA . ALA A 1 330 ? 73.43200 35.85200 57.89200 1.000 47.43719 330 ALA A CA 1
ATOM 2559 C C . ALA A 1 330 ? 72.83000 36.97200 58.72600 1.000 43.76911 330 ALA A C 1
ATOM 2560 O O . ALA A 1 330 ? 73.57900 37.65800 59.43000 1.000 48.90514 330 ALA A O 1
ATOM 2562 N N . SER A 1 331 ? 71.51700 37.18000 58.67500 1.000 45.12360 331 SER A N 1
ATOM 2563 C CA . SER A 1 331 ? 70.87800 38.25000 59.42400 1.000 49.46663 331 SER A CA 1
ATOM 2564 C C . SER A 1 331 ? 69.42800 37.87100 59.69100 1.000 50.64743 331 SER A C 1
ATOM 2565 O O . SER A 1 331 ? 68.88600 36.93900 59.09100 1.000 46.23977 331 SER A O 1
ATOM 2568 N N . ASP A 1 332 ? 68.80500 38.60500 60.60900 1.000 48.32949 332 ASP A N 1
ATOM 2569 C CA . ASP A 1 332 ? 67.38800 38.45100 60.90300 1.000 54.40260 332 ASP A CA 1
ATOM 2570 C C . ASP A 1 332 ? 66.53400 39.51900 60.23400 1.000 49.39898 332 ASP A C 1
ATOM 2571 O O . ASP A 1 332 ? 65.31700 39.54100 60.44100 1.000 57.78281 332 ASP A O 1
ATOM 2576 N N . ASP A 1 333 ? 67.14100 40.39900 59.44100 1.000 48.89564 333 ASP A N 1
ATOM 2577 C CA . ASP A 1 333 ? 66.42600 41.45100 58.71900 1.000 48.99074 333 ASP A CA 1
ATOM 2578 C C . ASP A 1 333 ? 66.25900 40.98400 57.27600 1.000 46.13223 333 ASP A C 1
ATOM 2579 O O . ASP A 1 333 ? 67.14200 41.16500 56.43700 1.000 52.07703 333 ASP A O 1
ATOM 2584 N N . ILE A 1 334 ? 65.10600 40.37300 56.99000 1.000 49.29239 334 ILE A N 1
ATOM 2585 C CA . ILE A 1 334 ? 64.84800 39.86200 55.65000 1.000 42.19658 334 ILE A CA 1
ATOM 2586 C C . ILE A 1 334 ? 64.62500 40.98700 54.64800 1.000 41.62879 334 ILE A C 1
ATOM 2587 O O . ILE A 1 334 ? 64.75000 40.76800 53.43800 1.000 43.90398 334 ILE A O 1
ATOM 2592 N N . GLY A 1 335 ? 64.31100 42.19200 55.11800 1.000 44.54495 335 GLY A N 1
ATOM 2593 C CA . GLY A 1 335 ? 64.02900 43.29500 54.22100 1.000 39.76923 335 GLY A CA 1
ATOM 2594 C C . GLY A 1 335 ? 65.11700 44.34700 54.17400 1.000 38.27418 335 GLY A C 1
ATOM 2595 O O . GLY A 1 335 ? 64.82400 45.54100 54.05700 1.000 42.28410 335 GLY A O 1
ATOM 2596 N N . ASN A 1 336 ? 66.37200 43.92100 54.26400 1.000 41.62462 336 ASN A N 1
ATOM 2597 C CA . ASN A 1 336 ? 67.49700 44.84200 54.18200 1.000 40.82355 336 ASN A CA 1
ATOM 2598 C C . ASN A 1 336 ? 67.46200 45.58300 52.85000 1.000 43.88190 336 ASN A C 1
ATOM 2599 O O . ASN A 1 336 ? 67.43900 44.93600 51.79100 1.000 38.89200 336 ASN A O 1
ATOM 2604 N N . PRO A 1 337 ? 67.44900 46.92000 52.85000 1.000 46.83950 337 PRO A N 1
ATOM 2605 C CA . PRO A 1 337 ? 67.26800 47.64700 51.58100 1.000 44.38458 337 PRO A CA 1
ATOM 2606 C C . PRO A 1 337 ? 68.39500 47.43000 50.58700 1.000 42.94497 337 PRO A C 1
ATOM 2607 O O . PRO A 1 337 ? 68.14200 47.36400 49.37800 1.000 42.39989 337 PRO A O 1
ATOM 2611 N N . ASP A 1 338 ? 69.63800 47.31800 51.06200 1.000 46.26289 338 ASP A N 1
ATOM 2612 C CA . ASP A 1 338 ? 70.75600 47.11300 50.14600 1.000 42.83018 338 ASP A CA 1
ATOM 2613 C C . ASP A 1 338 ? 70.69500 45.74400 49.48200 1.000 39.60354 338 ASP A C 1
ATOM 2614 O O . ASP A 1 338 ? 71.10300 45.60200 48.32300 1.000 44.35996 338 ASP A O 1
ATOM 2619 N N . ASN A 1 339 ? 70.19300 44.73100 50.19200 1.000 38.58663 339 ASN A N 1
ATOM 2620 C CA . ASN A 1 339 ? 70.01800 43.41800 49.58100 1.000 38.03681 339 ASN A CA 1
ATOM 2621 C C . ASN A 1 339 ? 68.96400 43.46200 48.48100 1.000 45.77251 339 ASN A C 1
ATOM 2622 O O . ASN A 1 339 ? 69.11100 42.80200 47.44500 1.000 42.83951 339 ASN A O 1
ATOM 2627 N N . LEU A 1 340 ? 67.89400 44.23300 48.69000 1.000 42.67253 340 LEU A N 1
ATOM 2628 C CA . LEU A 1 340 ? 66.87700 44.38400 47.65400 1.000 43.24993 340 LEU A CA 1
ATOM 2629 C C . LEU A 1 340 ? 67.42900 45.13100 46.44700 1.000 43.91806 340 LEU A C 1
ATOM 2630 O O . LEU A 1 340 ? 67.08500 44.81300 45.30200 1.000 46.55176 340 LEU A O 1
ATOM 2635 N N . LEU A 1 341 ? 68.28600 46.12800 46.68200 1.000 43.51400 341 LEU A N 1
ATOM 2636 C CA . LEU A 1 341 ? 68.89500 46.85700 45.57500 1.000 45.79288 341 LEU A CA 1
ATOM 2637 C C . LEU A 1 341 ? 69.86600 45.98000 44.79700 1.000 47.42928 341 LEU A C 1
ATOM 2638 O O . LEU A 1 341 ? 69.98500 46.12300 43.57500 1.000 47.05758 341 LEU A O 1
ATOM 2643 N N . ALA A 1 342 ? 70.56800 45.07300 45.48200 1.000 46.56987 342 ALA A N 1
ATOM 2644 C CA . ALA A 1 342 ? 71.42700 44.12600 44.78200 1.000 44.81192 342 ALA A CA 1
ATOM 2645 C C . ALA A 1 342 ? 70.61100 43.14800 43.94900 1.000 50.03013 342 ALA A C 1
ATOM 2646 O O . ALA A 1 342 ? 71.06300 42.71500 42.88300 1.000 44.87210 342 ALA A O 1
ATOM 2648 N N . TYR A 1 343 ? 69.41200 42.79200 44.41600 1.000 45.11170 343 TYR A N 1
ATOM 2649 C CA . TYR A 1 343 ? 68.53400 41.93800 43.62300 1.000 42.34659 343 TYR A CA 1
ATOM 2650 C C . TYR A 1 343 ? 68.03700 42.66600 42.38100 1.000 40.39922 343 TYR A C 1
ATOM 2651 O O . TYR A 1 343 ? 67.98400 42.08200 41.29200 1.000 40.48265 343 TYR A O 1
ATOM 2660 N N . GLU A 1 344 ? 67.66500 43.94000 42.52800 1.000 38.19476 344 GLU A N 1
ATOM 2661 C CA . GLU A 1 344 ? 67.11700 44.69300 41.40500 1.000 44.18448 344 GLU A CA 1
ATOM 2662 C C . GLU A 1 344 ? 68.13000 44.82300 40.27600 1.000 45.77688 344 GLU A C 1
ATOM 2663 O O . GLU A 1 344 ? 67.77900 44.68500 39.09800 1.000 46.18806 344 GLU A O 1
ATOM 2669 N N . GLN A 1 345 ? 69.39500 45.08600 40.61500 1.000 45.39429 345 GLN A N 1
ATOM 2670 C CA . GLN A 1 345 ? 70.42300 45.20400 39.58700 1.000 45.53910 345 GLN A CA 1
ATOM 2671 C C . GLN A 1 345 ? 70.66300 43.87000 38.89100 1.000 43.02267 345 GLN A C 1
ATOM 2672 O O . GLN A 1 345 ? 70.88500 43.82800 37.67500 1.000 52.41552 345 GLN A O 1
ATOM 2678 N N . ALA A 1 346 ? 70.62200 42.76800 39.64500 1.000 38.81697 346 ALA A N 1
ATOM 2679 C CA . ALA A 1 346 ? 70.83400 41.45200 39.05600 1.000 41.40168 346 ALA A CA 1
ATOM 2680 C C . ALA A 1 346 ? 69.72200 41.06100 38.09300 1.000 43.79648 346 ALA A C 1
ATOM 2681 O O . ALA A 1 346 ? 69.94100 40.20600 37.22800 1.000 46.29404 346 ALA A O 1
ATOM 2683 N N . ARG A 1 347 ? 68.54100 41.66200 38.22200 1.000 42.91448 347 ARG A N 1
ATOM 2684 C CA . ARG A 1 347 ? 67.43000 41.38600 37.32300 1.000 46.27038 347 ARG A CA 1
ATOM 2685 C C . ARG A 1 347 ? 67.39700 42.30900 36.11400 1.000 46.43766 347 ARG A C 1
ATOM 2686 O O . ARG A 1 347 ? 66.62300 42.05500 35.18500 1.000 43.45246 347 ARG A O 1
ATOM 2694 N N . LEU A 1 348 ? 68.22200 43.36000 36.09800 1.000 44.47099 348 LEU A N 1
ATOM 2695 C CA . LEU A 1 348 ? 68.14900 44.35400 35.03000 1.000 49.63567 348 LEU A CA 1
ATOM 2696 C C . LEU A 1 348 ? 68.42200 43.73400 33.66400 1.000 52.05016 348 LEU A C 1
ATOM 2697 O O . LEU A 1 348 ? 67.82400 44.14000 32.66100 1.000 50.25055 348 LEU A O 1
ATOM 2702 N N . SER A 1 349 ? 69.32100 42.74900 33.60400 1.000 49.80657 349 SER A N 1
ATOM 2703 C CA . SER A 1 349 ? 69.68600 42.16200 32.31800 1.000 48.51453 349 SER A CA 1
ATOM 2704 C C . SER A 1 349 ? 68.53300 41.36300 31.72100 1.000 49.24664 349 SER A C 1
ATOM 2705 O O . SER A 1 349 ? 68.27000 41.45200 30.51600 1.000 48.86596 349 SER A O 1
ATOM 2708 N N . ASP A 1 350 ? 67.83600 40.57800 32.54500 1.000 48.24208 350 ASP A N 1
ATOM 2709 C CA . ASP A 1 350 ? 66.73400 39.76400 32.04100 1.000 47.43734 350 ASP A CA 1
ATOM 2710 C C . ASP A 1 350 ? 65.57000 40.63500 31.58100 1.000 46.61374 350 ASP A C 1
ATOM 2711 O O . ASP A 1 350 ? 65.02100 40.42800 30.49300 1.000 49.06124 350 ASP A O 1
ATOM 2716 N N . GLN A 1 351 ? 65.17600 41.61300 32.40100 1.000 47.08632 351 GLN A N 1
ATOM 2717 C CA . GLN A 1 351 ? 64.03700 42.45400 32.04700 1.000 47.92370 351 GLN A CA 1
ATOM 2718 C C . GLN A 1 351 ? 64.31800 43.27300 30.79300 1.000 51.05181 351 GLN A C 1
ATOM 2719 O O . GLN A 1 351 ? 63.44500 43.41200 29.92800 1.000 49.65268 351 GLN A O 1
ATOM 2725 N N . GLN A 1 352 ? 65.53300 43.81100 30.66900 1.000 49.91781 352 GLN A N 1
ATOM 2726 C CA . GLN A 1 352 ? 65.85700 44.63900 29.51200 1.000 49.00355 352 GLN A CA 1
ATOM 2727 C C . GLN A 1 352 ? 65.86400 43.83200 28.22000 1.000 44.42085 352 GLN A C 1
ATOM 2728 O O . GLN A 1 352 ? 65.50000 44.36000 27.16200 1.000 49.67928 352 GLN A O 1
ATOM 2734 N N . ARG A 1 353 ? 66.26300 42.56000 28.27700 1.000 40.07823 353 ARG A N 1
ATOM 2735 C CA . ARG A 1 353 ? 66.27200 41.74700 27.06700 1.000 45.14287 353 ARG A CA 1
ATOM 2736 C C . ARG A 1 353 ? 64.87900 41.24300 26.70400 1.000 50.20581 353 ARG A C 1
ATOM 2737 O O . ARG A 1 353 ? 64.61400 40.96000 25.53100 1.000 56.77001 353 ARG A O 1
ATOM 2745 N N . VAL A 1 354 ? 63.98200 41.12300 27.68500 1.000 50.01842 354 VAL A N 1
ATOM 2746 C CA . VAL A 1 354 ? 62.59000 40.80400 27.38200 1.000 43.93199 354 VAL A CA 1
ATOM 2747 C C . VAL A 1 354 ? 61.91100 41.99500 26.71800 1.000 46.60845 354 VAL A C 1
ATOM 2748 O O . VAL A 1 354 ? 61.16400 41.84300 25.74300 1.000 39.61934 354 VAL A O 1
ATOM 2752 N N . ILE A 1 355 ? 62.16500 43.19800 27.24100 1.000 42.47836 355 ILE A N 1
ATOM 2753 C CA . ILE A 1 355 ? 61.62400 44.42800 26.66600 1.000 49.92329 355 ILE A CA 1
ATOM 2754 C C . ILE A 1 355 ? 62.09000 44.60800 25.22800 1.000 56.18277 355 ILE A C 1
ATOM 2755 O O . ILE A 1 355 ? 61.30300 44.98000 24.34800 1.000 68.10378 355 ILE A O 1
ATOM 2760 N N . LYS A 1 356 ? 63.37300 44.35300 24.96600 1.000 55.75194 356 LYS A N 1
ATOM 2761 C CA . LYS A 1 356 ? 63.87200 44.42000 23.59600 1.000 65.02710 356 LYS A CA 1
ATOM 2762 C C . LYS A 1 356 ? 63.23800 43.34000 22.72800 1.000 64.78548 356 LYS A C 1
ATOM 2763 O O . LYS A 1 356 ? 62.97000 43.56300 21.54100 1.000 72.66744 356 LYS A O 1
ATOM 2769 N N . PHE A 1 357 ? 62.99900 42.15900 23.30200 1.000 52.05967 357 PHE A N 1
ATOM 2770 C CA . PHE A 1 357 ? 62.33800 41.09000 22.56000 1.000 48.38059 357 PHE A CA 1
ATOM 2771 C C . PHE A 1 357 ? 60.89300 41.44700 22.23400 1.000 57.41388 357 PHE A C 1
ATOM 2772 O O . PHE A 1 357 ? 60.36800 41.01500 21.20100 1.000 57.21991 357 PHE A O 1
ATOM 2780 N N . CYS A 1 358 ? 60.23900 42.23000 23.09500 1.000 52.88589 358 CYS A N 1
ATOM 2781 C CA . CYS A 1 358 ? 58.89300 42.70800 22.79300 1.000 53.08968 358 CYS A CA 1
ATOM 2782 C C . CYS A 1 358 ? 58.89800 43.60500 21.56400 1.000 57.00183 358 CYS A C 1
ATOM 2783 O O . CYS A 1 358 ? 58.05000 43.46800 20.67500 1.000 60.84526 358 CYS A O 1
ATOM 2786 N N . ASP A 1 359 ? 59.84600 44.54300 21.50800 1.000 64.59901 359 ASP A N 1
ATOM 2787 C CA . ASP A 1 359 ? 59.95600 45.42100 20.34900 1.000 64.29898 359 ASP A CA 1
ATOM 2788 C C . ASP A 1 359 ? 60.22000 44.62100 19.08100 1.000 64.27968 359 ASP A C 1
ATOM 2789 O O . ASP A 1 359 ? 59.69100 44.94400 18.01200 1.000 65.20776 359 ASP A O 1
ATOM 2794 N N . THR A 1 360 ? 61.03100 43.56500 19.18200 1.000 60.33404 360 THR A N 1
ATOM 2795 C CA . THR A 1 360 ? 61.28400 42.71300 18.02400 1.000 61.82980 360 THR A CA 1
ATOM 2796 C C . THR A 1 360 ? 60.01100 42.01000 17.56900 1.000 61.20278 360 THR A C 1
ATOM 2797 O O . THR A 1 360 ? 59.76200 41.87500 16.36500 1.000 65.58223 360 THR A O 1
ATOM 2801 N N . VAL A 1 361 ? 59.18700 41.56500 18.51900 1.000 55.26193 361 VAL A N 1
ATOM 2802 C CA . VAL A 1 361 ? 57.95700 40.86000 18.16900 1.000 54.64807 361 VAL A CA 1
ATOM 2803 C C . VAL A 1 361 ? 56.95400 41.81800 17.53800 1.000 58.11771 361 VAL A C 1
ATOM 2804 O O . VAL A 1 361 ? 56.34400 41.51400 16.50600 1.000 51.67951 361 VAL A O 1
ATOM 2808 N N . VAL A 1 362 ? 56.77100 42.99300 18.14800 1.000 56.12280 362 VAL A N 1
ATOM 2809 C CA . VAL A 1 362 ? 55.79900 43.95600 17.63500 1.000 54.87914 362 VAL A CA 1
ATOM 2810 C C . VAL A 1 362 ? 56.20500 44.43900 16.24900 1.000 56.52631 362 VAL A C 1
ATOM 2811 O O . VAL A 1 362 ? 55.37300 44.52700 15.33800 1.000 58.68930 362 VAL A O 1
ATOM 2815 N N . ARG A 1 363 ? 57.49000 44.75500 16.06400 1.000 61.53482 363 ARG A N 1
ATOM 2816 C CA . ARG A 1 363 ? 57.96800 45.16700 14.74900 1.000 64.13241 363 ARG A CA 1
ATOM 2817 C C . ARG A 1 363 ? 57.81900 44.06300 13.71100 1.000 56.82275 363 ARG A C 1
ATOM 2818 O O . ARG A 1 363 ? 57.74400 44.36000 12.51400 1.000 62.03929 363 ARG A O 1
ATOM 2826 N N . GLY A 1 364 ? 57.77400 42.80000 14.14000 1.000 61.95015 364 GLY A N 1
ATOM 2827 C CA . GLY A 1 364 ? 57.59200 41.70300 13.20800 1.000 52.34412 364 GLY A CA 1
ATOM 2828 C C . GLY A 1 364 ? 56.18200 41.57100 12.67300 1.000 62.65031 364 GLY A C 1
ATOM 2829 O O . GLY A 1 364 ? 55.97600 40.88700 11.66500 1.000 60.24751 364 GLY A O 1
ATOM 2830 N N . PHE A 1 365 ? 55.20400 42.20400 13.32900 1.000 65.40003 365 PHE A N 1
ATOM 2831 C CA . PHE A 1 365 ? 53.83100 42.15300 12.83600 1.000 56.04091 365 PHE A CA 1
ATOM 2832 C C . PHE A 1 365 ? 53.71100 42.82600 11.47500 1.000 58.55791 365 PHE A C 1
ATOM 2833 O O . PHE A 1 365 ? 52.94800 42.37300 10.61400 1.000 61.70989 365 PHE A O 1
ATOM 2841 N N . SER A 1 366 ? 54.46000 43.90900 11.26300 1.000 65.84928 366 SER A N 1
ATOM 2842 C CA . SER A 1 366 ? 54.47900 44.57800 9.96900 1.000 62.16060 366 SER A CA 1
ATOM 2843 C C . SER A 1 366 ? 55.19800 43.76900 8.89900 1.000 63.68473 366 SER A C 1
ATOM 2844 O O . SER A 1 366 ? 55.16400 44.15700 7.72600 1.000 71.11489 366 SER A O 1
ATOM 2847 N N . ASN A 1 367 ? 55.84000 42.66400 9.27000 1.000 70.18179 367 ASN A N 1
ATOM 2848 C CA . ASN A 1 367 ? 56.60200 41.84300 8.33200 1.000 72.84378 367 ASN A CA 1
ATOM 2849 C C . ASN A 1 367 ? 55.68500 40.74000 7.81800 1.000 74.34972 367 ASN A C 1
ATOM 2850 O O . ASN A 1 367 ? 55.45900 39.73600 8.49800 1.000 76.50181 367 ASN A O 1
ATOM 2855 N N . GLN A 1 368 ? 55.15200 40.92800 6.61500 1.000 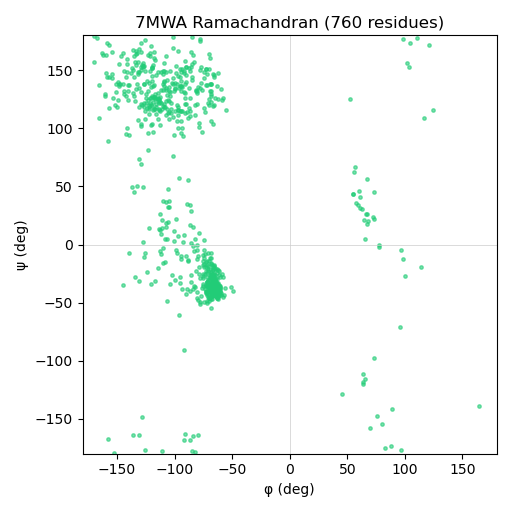90.60587 368 GLN A N 1
ATOM 2856 C CA . GLN A 1 368 ? 54.47500 39.85400 5.90900 1.000 90.87513 368 GLN A CA 1
ATOM 2857 C C . GLN A 1 368 ? 55.49700 39.03100 5.13700 1.000 90.18849 368 GLN A C 1
ATOM 2858 O O . GLN A 1 368 ? 56.55700 39.53100 4.74900 1.000 91.55506 368 GLN A O 1
ATOM 2864 N N . ASN A 1 369 ? 55.16700 37.75800 4.92300 1.000 86.40254 369 ASN A N 1
ATOM 2865 C CA . ASN A 1 369 ? 56.04000 36.80000 4.25100 1.000 91.56121 369 ASN A CA 1
ATOM 2866 C C . ASN A 1 369 ? 57.38800 36.69000 4.95800 1.000 82.00955 369 ASN A C 1
ATOM 2867 O O . ASN A 1 369 ? 58.41600 37.07900 4.38800 1.000 79.64748 369 ASN A O 1
ATOM 2872 N N . PRO A 1 370 ? 57.43500 36.16800 6.19300 1.000 73.76207 370 PRO A N 1
ATOM 2873 C CA . PRO A 1 370 ? 58.72700 36.03200 6.87800 1.000 65.20753 370 PRO A CA 1
ATOM 2874 C C . PRO A 1 370 ? 59.45100 34.74400 6.51800 1.000 59.97921 370 PRO A C 1
ATOM 2875 O O . PRO A 1 370 ? 60.68100 34.67400 6.60300 1.000 52.73678 370 PRO A O 1
ATOM 2879 N N . LEU A 1 371 ? 58.69700 33.71400 6.12300 1.000 59.45607 371 LEU A N 1
ATOM 2880 C CA . LEU A 1 371 ? 59.31900 32.45200 5.73100 1.000 53.98277 371 LEU A CA 1
ATOM 2881 C C . LEU A 1 371 ? 60.09600 32.60600 4.43200 1.000 60.59405 371 LEU A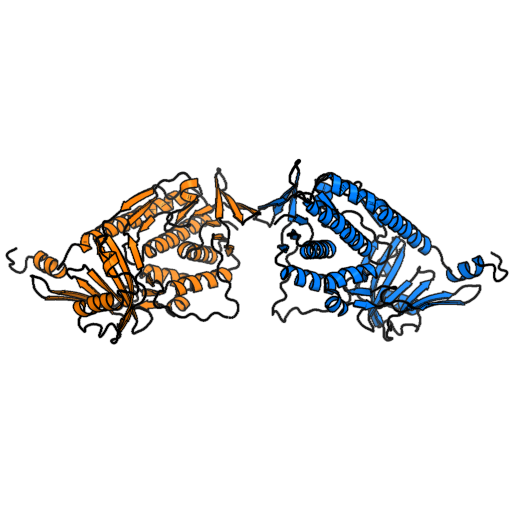 C 1
ATOM 2882 O O . LEU A 1 371 ? 61.17200 32.01700 4.27000 1.000 56.73147 371 LEU A O 1
ATOM 2887 N N . LEU A 1 372 ? 59.56500 33.39100 3.49300 1.000 58.02712 372 LEU A N 1
ATOM 2888 C CA . LEU A 1 372 ? 60.27700 33.63600 2.24500 1.000 61.36095 372 LEU A CA 1
ATOM 2889 C C . LEU A 1 372 ? 61.52500 34.47600 2.47100 1.000 61.90697 372 LEU A C 1
ATOM 2890 O O . LEU A 1 372 ? 62.53100 34.29000 1.77600 1.000 61.89258 372 LEU A O 1
ATOM 2895 N N . LYS A 1 373 ? 61.48300 35.39900 3.43600 1.000 56.95056 373 LYS A N 1
ATOM 2896 C CA . LYS A 1 373 ? 62.66600 36.19300 3.74800 1.000 63.23407 373 LYS A CA 1
ATOM 2897 C C . LYS A 1 373 ? 63.78700 35.31400 4.28900 1.000 63.69579 373 LYS A C 1
ATOM 2898 O O . LYS A 1 373 ? 64.96600 35.55100 4.00100 1.000 59.68767 373 LYS A O 1
ATOM 2904 N N . LEU A 1 374 ? 63.43900 34.29100 5.07300 1.000 53.74533 374 LEU A N 1
ATOM 2905 C CA . LEU A 1 374 ? 64.44400 33.33500 5.52700 1.000 50.50187 374 LEU A CA 1
ATOM 2906 C C . LEU A 1 374 ? 64.98900 32.52000 4.36100 1.000 54.37091 374 LEU A C 1
ATOM 2907 O O . LEU A 1 374 ? 66.19000 32.23000 4.30600 1.000 58.85903 374 LEU A O 1
ATOM 2912 N N . ILE A 1 375 ? 64.12000 32.14200 3.42100 1.000 52.09771 375 ILE A N 1
ATOM 2913 C CA . ILE A 1 375 ? 64.56800 31.42400 2.23300 1.000 53.97075 375 ILE A CA 1
ATOM 2914 C C . ILE A 1 375 ? 65.42500 32.32900 1.35500 1.000 62.36275 375 ILE A C 1
ATOM 2915 O O . ILE A 1 375 ? 66.33000 31.85800 0.65500 1.000 72.21873 375 ILE A O 1
ATOM 2920 N N . ARG A 1 376 ? 65.17700 33.63800 1.39100 1.000 66.42554 376 ARG A N 1
ATOM 2921 C CA . ARG A 1 376 ? 66.00700 34.56600 0.63300 1.000 65.30569 376 ARG A CA 1
ATOM 2922 C C . ARG A 1 376 ? 67.34400 34.81300 1.32100 1.000 61.16132 376 ARG A C 1
ATOM 2923 O O . ARG A 1 376 ? 68.39300 34.79300 0.66800 1.000 62.74706 376 ARG A O 1
ATOM 2931 N N . ASN A 1 377 ? 67.32900 35.02500 2.63800 1.000 63.93005 377 ASN A N 1
ATOM 2932 C CA . ASN A 1 377 ? 68.52200 35.43000 3.37300 1.000 58.79432 377 ASN A CA 1
ATOM 2933 C C . ASN A 1 377 ? 69.52200 34.30100 3.58400 1.000 59.46257 377 ASN A C 1
ATOM 2934 O O . ASN A 1 377 ? 70.52900 34.52200 4.26700 1.000 58.60234 377 ASN A O 1
ATOM 2939 N N . THR A 1 378 ? 69.28900 33.11000 3.03400 1.000 58.52326 378 THR A N 1
ATOM 2940 C CA . THR A 1 378 ? 70.25000 32.02200 3.15700 1.000 64.36895 378 THR A CA 1
ATOM 2941 C C . THR A 1 378 ? 71.13600 31.86500 1.92900 1.000 60.37008 378 THR A C 1
ATOM 2942 O O . THR A 1 378 ? 72.04900 31.03300 1.94900 1.000 60.02185 378 THR A O 1
ATOM 2946 N N . GLY A 1 379 ? 70.89300 32.63500 0.87000 1.000 57.69500 379 GLY A N 1
ATOM 2947 C CA . GLY A 1 379 ? 71.70400 32.53600 -0.32600 1.000 66.63541 379 GLY A CA 1
ATOM 2948 C C . GLY A 1 379 ? 71.57400 31.23200 -1.07500 1.000 67.06600 379 GLY A C 1
ATOM 2949 O O . GLY A 1 379 ? 72.43200 30.91800 -1.90300 1.000 63.87098 379 GLY A O 1
ATOM 2950 N N . LEU A 1 380 ? 70.51900 30.45900 -0.80900 1.000 68.96895 380 LEU A N 1
ATOM 2951 C CA . LEU A 1 380 ? 70.35900 29.16800 -1.47000 1.000 69.21682 380 LEU A CA 1
ATOM 2952 C C . LEU A 1 380 ? 70.07800 29.34200 -2.95800 1.000 62.35502 380 LEU A C 1
ATOM 2953 O O . LEU A 1 380 ? 70.77900 28.77300 -3.80400 1.000 73.68048 380 LEU A O 1
ATOM 2958 N N . ILE A 1 381 ? 69.05300 30.12400 -3.29400 1.000 63.63923 381 ILE A N 1
ATOM 2959 C CA . ILE A 1 381 ? 68.63300 30.32600 -4.67300 1.000 70.10270 381 ILE A CA 1
ATOM 2960 C C . ILE A 1 381 ? 68.73600 31.81400 -5.00500 1.000 63.17807 381 ILE A C 1
ATOM 2961 O O . ILE A 1 381 ? 68.96700 32.65600 -4.13700 1.000 64.14240 381 ILE A O 1
ATOM 2966 N N . ALA A 1 382 ? 68.56700 32.12600 -6.28800 1.000 64.53431 382 ALA A N 1
ATOM 2967 C CA . ALA A 1 382 ? 68.71600 33.48500 -6.79500 1.000 68.56091 382 ALA A CA 1
ATOM 2968 C C . ALA A 1 382 ? 67.34500 34.14800 -6.86000 1.000 71.66674 382 ALA A C 1
ATOM 2969 O O . ALA A 1 382 ? 66.47800 33.72600 -7.63300 1.000 64.33957 382 ALA A O 1
ATOM 2971 N N . PHE A 1 383 ? 67.15400 35.18800 -6.05400 1.000 81.71010 383 PHE A N 1
ATOM 2972 C CA . PHE A 1 383 ? 65.94100 35.99100 -6.04200 1.000 93.56674 383 PHE A CA 1
ATOM 2973 C C . PHE A 1 383 ? 66.23900 37.38600 -6.58600 1.000 107.79234 383 PHE A C 1
ATOM 2974 O O . PHE A 1 383 ? 67.36200 37.69800 -6.99500 1.000 99.38085 383 PHE A O 1
ATOM 2982 N N . ASP A 1 384 ? 65.21100 38.23300 -6.58500 1.000 140.67129 384 ASP A N 1
ATOM 2983 C CA . ASP A 1 384 ? 65.36400 39.63500 -6.95800 1.000 140.81330 384 ASP A CA 1
ATOM 2984 C C . ASP A 1 384 ? 64.18800 40.42100 -6.40000 1.000 145.11915 384 ASP A C 1
ATOM 2985 O O . ASP A 1 384 ? 63.03200 40.05200 -6.62400 1.000 141.22303 384 ASP A O 1
ATOM 2990 N N . VAL A 1 385 ? 64.48500 41.49300 -5.67300 1.000 134.44697 385 VAL A N 1
ATOM 2991 C CA . VAL A 1 385 ? 63.44600 42.33100 -5.08900 1.000 128.20246 385 VAL A CA 1
ATOM 2992 C C . VAL A 1 385 ? 63.47000 43.71700 -5.72000 1.000 123.58813 385 VAL A C 1
ATOM 2993 O O . VAL A 1 385 ? 64.42800 44.08300 -6.40100 1.000 119.15793 385 VAL A O 1
ATOM 2997 N N . GLN B 1 3 ? 28.68900 49.23700 60.51100 1.000 127.91543 3 GLN B N 1
ATOM 2998 C CA . GLN B 1 3 ? 27.81300 49.04800 61.66100 1.000 111.41916 3 GLN B CA 1
ATOM 2999 C C . GLN B 1 3 ? 27.58500 50.36600 62.39600 1.000 101.86102 3 GLN B C 1
ATOM 3000 O O . GLN B 1 3 ? 27.98700 51.42900 61.92100 1.000 116.08973 3 GLN B O 1
ATOM 3006 N N . GLN B 1 4 ? 26.94000 50.29100 63.55900 1.000 83.35114 4 GLN B N 1
ATOM 3007 C CA . GLN B 1 4 ? 26.61500 51.49000 64.32100 1.000 92.50664 4 GLN B CA 1
ATOM 3008 C C . GLN B 1 4 ? 26.95100 51.31800 65.79700 1.000 85.46351 4 GLN B C 1
ATOM 3009 O O . GLN B 1 4 ? 27.23400 52.29800 66.49400 1.000 89.34825 4 GLN B O 1
ATOM 3015 N N . VAL B 1 5 ? 26.92300 50.07900 66.28300 1.000 54.30579 5 VAL B N 1
ATOM 3016 C CA . VAL B 1 5 ? 27.14300 49.77300 67.69100 1.000 61.22379 5 VAL B CA 1
ATOM 3017 C C . VAL B 1 5 ? 28.28300 48.77000 67.80100 1.000 51.04585 5 VAL B C 1
ATOM 3018 O O . VAL B 1 5 ? 28.39500 47.85000 66.98400 1.000 45.45830 5 VAL B O 1
ATOM 3022 N N . ILE B 1 6 ? 29.13600 48.95600 68.80500 1.000 48.57972 6 ILE B N 1
ATOM 3023 C CA . ILE B 1 6 ? 30.21900 48.02900 69.11000 1.000 54.19238 6 ILE B CA 1
ATOM 3024 C C . ILE B 1 6 ? 29.98700 47.46900 70.50500 1.000 49.67629 6 ILE B C 1
ATOM 3025 O O . ILE B 1 6 ? 29.80500 48.23100 71.46200 1.000 45.79605 6 ILE B O 1
ATOM 3030 N N . ILE B 1 7 ? 29.98500 46.14400 70.61800 1.000 48.11567 7 ILE B N 1
ATOM 3031 C CA . ILE B 1 7 ? 29.86700 45.45800 71.90000 1.000 47.21451 7 ILE B CA 1
ATOM 3032 C C . ILE B 1 7 ? 31.19300 44.76800 72.18500 1.000 48.72817 7 ILE B C 1
ATOM 3033 O O . ILE B 1 7 ? 31.65200 43.93500 71.39300 1.000 47.34635 7 ILE B O 1
ATOM 3038 N N . VAL B 1 8 ? 31.80800 45.11500 73.31000 1.000 45.30557 8 VAL B N 1
ATOM 3039 C CA . VAL B 1 8 ? 33.05500 44.50200 73.75100 1.000 43.41540 8 VAL B CA 1
ATOM 3040 C C . VAL B 1 8 ? 32.70000 43.45400 74.79700 1.000 53.48155 8 VAL B C 1
ATOM 3041 O O . VAL B 1 8 ? 32.20400 43.78500 75.87900 1.000 53.44996 8 VAL B O 1
ATOM 3045 N N . GLY B 1 9 ? 32.94900 42.18800 74.47600 1.000 53.50720 9 GLY B N 1
ATOM 3046 C CA . GLY B 1 9 ? 32.59600 41.09800 75.36500 1.000 45.84140 9 GLY B CA 1
ATOM 3047 C C . GLY B 1 9 ? 31.55700 40.18000 74.75900 1.000 54.52391 9 GLY B C 1
ATOM 3048 O O . GLY B 1 9 ? 30.39000 40.55900 74.61800 1.000 55.52266 9 GLY B O 1
ATOM 3049 N N . GLY B 1 10 ? 31.96600 38.96700 74.39600 1.000 60.76181 10 GLY B N 1
ATOM 3050 C CA . GLY B 1 10 ? 31.07100 38.04600 73.72600 1.000 56.87237 10 GLY B CA 1
ATOM 3051 C C . GLY B 1 10 ? 30.58000 36.90700 74.59500 1.000 62.64586 10 GLY B C 1
ATOM 3052 O O . GLY B 1 10 ? 30.61800 35.74300 74.18400 1.000 78.55906 10 GLY B O 1
ATOM 3053 N N . GLY B 1 11 ? 30.11600 37.22600 75.79600 1.000 62.84600 11 GLY B N 1
ATOM 3054 C CA . GLY B 1 11 ? 29.53500 36.24500 76.68700 1.000 55.07057 11 GLY B CA 1
ATOM 3055 C C . GLY B 1 11 ? 28.03800 36.12400 76.49600 1.000 54.77998 11 GLY B C 1
ATOM 3056 O O . GLY B 1 11 ? 27.47600 36.55000 75.48400 1.000 54.17001 11 GLY B O 1
ATOM 3057 N N . MET B 1 12 ? 27.38400 35.52400 77.49500 1.000 58.03421 12 MET B N 1
ATOM 3058 C CA . MET B 1 12 ? 25.93200 35.37900 77.45100 1.000 52.93391 12 MET B CA 1
ATOM 3059 C C . MET B 1 12 ? 25.24800 36.73100 77.29700 1.000 49.11615 12 MET B C 1
ATOM 3060 O O . MET B 1 12 ? 24.31100 36.87600 76.50400 1.000 49.09260 12 MET B O 1
ATOM 3065 N N . VAL B 1 13 ? 25.70700 37.73400 78.04800 1.000 48.01407 13 VAL B N 1
ATOM 3066 C CA . VAL B 1 13 ? 25.08800 39.05400 77.98800 1.000 53.89159 13 VAL B CA 1
ATOM 3067 C C . VAL B 1 13 ? 25.38600 39.72200 76.65100 1.000 52.80712 13 VAL B C 1
ATOM 3068 O O . VAL B 1 13 ? 24.49300 40.28200 76.00600 1.000 51.92586 13 VAL B O 1
ATOM 3072 N N . GLY B 1 14 ? 26.64700 39.67000 76.21600 1.000 51.34403 14 GLY B N 1
ATOM 3073 C CA . GLY B 1 14 ? 27.00700 40.28800 74.95100 1.000 39.68372 14 GLY B CA 1
ATOM 3074 C C . GLY B 1 14 ? 26.31800 39.64200 73.76500 1.000 41.83890 14 GLY B C 1
ATOM 3075 O O . GLY B 1 14 ? 25.82400 40.33300 72.87000 1.000 43.49343 14 GLY B O 1
ATOM 3076 N N . LEU B 1 15 ? 26.27400 38.30700 73.74100 1.000 44.08467 15 LEU B N 1
ATOM 3077 C CA . LEU B 1 15 ? 25.59800 37.60800 72.65300 1.000 44.73971 15 LEU B CA 1
ATOM 3078 C C . LEU B 1 15 ? 24.10400 37.90600 72.65200 1.000 47.06054 15 LEU B C 1
ATOM 3079 O O . LEU B 1 15 ? 23.49900 38.08400 71.58800 1.000 48.15990 15 LEU B O 1
ATOM 3084 N N . SER B 1 16 ? 23.49200 37.96400 73.83700 1.000 49.10153 16 SER B N 1
ATOM 3085 C CA . SER B 1 16 ? 22.06800 38.27500 73.91400 1.000 47.58279 16 SER B CA 1
ATOM 3086 C C . SER B 1 16 ? 21.79400 39.71200 73.49000 1.000 48.84602 16 SER B C 1
ATOM 3087 O O . SER B 1 16 ? 20.82200 39.97700 72.77400 1.000 45.84726 16 SER B O 1
ATOM 3090 N N . LEU B 1 17 ? 22.64500 40.65100 73.91200 1.000 50.87081 17 LEU B N 1
ATOM 3091 C CA . LEU B 1 17 ? 22.44700 42.05100 73.54600 1.000 42.46252 17 LEU B CA 1
ATOM 3092 C C . LEU B 1 17 ? 22.57900 42.25600 72.04300 1.000 46.68872 17 LEU B C 1
ATOM 3093 O O . LEU B 1 17 ? 21.82300 43.03300 71.44600 1.000 44.30976 17 LEU B O 1
ATOM 3098 N N . SER B 1 18 ? 23.53500 41.57000 71.41100 1.000 44.94390 18 SER B N 1
ATOM 3099 C CA . SER B 1 18 ? 23.70500 41.70500 69.96900 1.000 47.23801 18 SER B CA 1
ATOM 3100 C C . SER B 1 18 ? 22.50100 41.16200 69.21000 1.000 47.16527 18 SER B C 1
ATOM 3101 O O . SER B 1 18 ? 22.16600 41.67200 68.13500 1.000 45.04319 18 SER B O 1
ATOM 3104 N N . LEU B 1 19 ? 21.83600 40.13900 69.75300 1.000 46.74690 19 LEU B N 1
ATOM 3105 C CA . LEU B 1 19 ? 20.65700 39.59700 69.08900 1.000 46.44665 19 LEU B CA 1
ATOM 3106 C C . LEU B 1 19 ? 19.44900 40.51100 69.25000 1.000 48.69192 19 LEU B C 1
ATOM 3107 O O . LEU B 1 19 ? 18.61700 40.59800 68.34000 1.000 46.64618 19 LEU B O 1
ATOM 3112 N N . MET B 1 20 ? 19.32900 41.19700 70.39200 1.000 41.26530 20 MET B N 1
ATOM 3113 C CA . MET B 1 20 ? 18.25200 42.16900 70.54900 1.000 46.84047 20 MET B CA 1
ATOM 3114 C C . MET B 1 20 ? 18.44100 43.35300 69.61000 1.000 50.03717 20 MET B C 1
ATOM 3115 O O . MET B 1 20 ? 17.46800 43.86200 69.03900 1.000 51.62186 20 MET B O 1
ATOM 3120 N N . LEU B 1 21 ? 19.68400 43.80800 69.43800 1.000 52.04715 21 LEU B N 1
ATOM 3121 C CA . LEU B 1 21 ? 19.94700 44.90100 68.50900 1.000 45.87300 21 LEU B CA 1
ATOM 3122 C C . LEU B 1 21 ? 19.69300 44.47300 67.07000 1.000 51.27888 21 LEU B C 1
ATOM 3123 O O . LEU B 1 21 ? 19.11700 45.23300 66.28200 1.000 49.59719 21 LEU B O 1
ATOM 3128 N N . ALA B 1 22 ? 20.11300 43.25800 66.70900 1.000 47.90458 22 ALA B N 1
ATOM 3129 C CA . ALA B 1 22 ? 19.87200 42.76300 65.35700 1.000 50.69489 22 ALA B CA 1
ATOM 3130 C C . ALA B 1 22 ? 18.38100 42.60200 65.08900 1.000 54.94699 22 ALA B C 1
ATOM 3131 O O . ALA B 1 22 ? 17.91500 42.83800 63.96800 1.000 61.74877 22 ALA B O 1
ATOM 3133 N N . LYS B 1 23 ? 17.61600 42.19800 66.10700 1.000 45.16394 23 LYS B N 1
ATOM 3134 C CA . LYS B 1 23 ? 16.17000 42.09700 65.94600 1.000 50.34427 23 LYS B CA 1
ATOM 3135 C C . LYS B 1 23 ? 15.53600 43.46300 65.72300 1.000 52.71883 23 LYS B C 1
ATOM 3136 O O . LYS B 1 23 ? 14.53000 43.57100 65.01300 1.000 55.61704 23 LYS B O 1
ATOM 3142 N N . ALA B 1 24 ? 16.10700 44.51300 66.31400 1.000 53.98498 24 ALA B N 1
ATOM 3143 C CA . ALA B 1 24 ? 15.64200 45.87800 66.11400 1.000 48.50360 24 ALA B CA 1
ATOM 3144 C C . ALA B 1 24 ? 16.27500 46.54000 64.89500 1.000 56.67778 24 ALA B C 1
ATOM 3145 O O . ALA B 1 24 ? 16.23100 47.77100 64.78000 1.000 51.96756 24 ALA B O 1
ATOM 3147 N N . ASN B 1 25 ? 16.86700 45.74900 63.99500 1.000 57.23294 25 ASN B N 1
ATOM 3148 C CA . ASN B 1 25 ? 17.48300 46.25100 62.76400 1.000 54.72290 25 ASN B CA 1
ATOM 3149 C C . ASN B 1 25 ? 18.63000 47.21600 63.06200 1.000 53.34556 25 ASN B C 1
ATOM 3150 O O . ASN B 1 25 ? 18.79100 48.24200 62.39800 1.000 52.30290 25 ASN B O 1
ATOM 3155 N N . ILE B 1 26 ? 19.43900 46.88200 64.06300 1.000 47.40392 26 ILE B N 1
ATOM 3156 C CA . ILE B 1 26 ? 20.59900 47.67800 64.44700 1.000 50.68631 26 ILE B CA 1
ATOM 3157 C C . ILE B 1 26 ? 21.84100 46.81700 64.26800 1.000 50.83942 26 ILE B C 1
ATOM 3158 O O . ILE B 1 26 ? 22.00100 45.80000 64.95400 1.000 51.06118 26 ILE B O 1
ATOM 3163 N N . ALA B 1 27 ? 22.71300 47.21900 63.34700 1.000 54.60813 27 ALA B N 1
ATOM 3164 C CA . ALA B 1 27 ? 23.94700 46.48500 63.11000 1.000 55.39946 27 ALA B CA 1
ATOM 3165 C C . ALA B 1 27 ? 24.90300 46.65700 64.28600 1.000 48.53320 27 ALA B C 1
ATOM 3166 O O . ALA B 1 27 ? 24.89400 47.67800 64.97800 1.000 54.90337 27 ALA B O 1
ATOM 3168 N N . VAL B 1 28 ? 25.73800 45.64500 64.50800 1.000 48.09159 28 VAL B N 1
ATOM 3169 C CA . VAL B 1 28 ? 26.60200 45.61800 65.68300 1.000 54.53604 28 VAL B CA 1
ATOM 3170 C C . VAL B 1 28 ? 27.87000 44.84100 65.35900 1.000 57.23820 28 VAL B C 1
ATOM 3171 O O . VAL B 1 28 ? 27.82700 43.80200 64.69300 1.000 52.34508 28 VAL B O 1
ATOM 3175 N N . LYS B 1 29 ? 29.00400 45.36100 65.82700 1.000 58.36195 29 LYS B N 1
ATOM 3176 C CA . LYS B 1 29 ? 30.27100 44.64300 65.82800 1.000 54.79418 29 LYS B CA 1
ATOM 3177 C C . LYS B 1 29 ? 30.48000 44.04100 67.21300 1.000 46.98058 29 LYS B C 1
ATOM 3178 O O . LYS B 1 29 ? 30.53400 44.77300 68.20700 1.000 53.55196 29 LYS B O 1
ATOM 3184 N N . LEU B 1 30 ? 30.59700 42.71900 67.27800 1.000 48.74932 30 LEU B N 1
ATOM 3185 C CA . LEU B 1 30 ? 30.78700 42.00900 68.53700 1.000 46.25956 30 LEU B CA 1
ATOM 3186 C C . LEU B 1 30 ? 32.23600 41.55100 68.63600 1.000 53.01772 30 LEU B C 1
ATOM 3187 O O . LEU B 1 30 ? 32.72900 40.84500 67.75000 1.000 50.60579 30 LEU B O 1
ATOM 3192 N N . LEU B 1 31 ? 32.91000 41.95300 69.71000 1.000 50.82438 31 LEU B N 1
ATOM 3193 C CA . LEU B 1 31 ? 34.31000 41.62500 69.94000 1.000 47.76725 31 LEU B CA 1
ATOM 3194 C C . LEU B 1 31 ? 34.42600 40.63200 71.08800 1.000 52.31514 31 LEU B C 1
ATOM 3195 O O . LEU B 1 31 ? 33.71800 40.74600 72.09400 1.000 61.49282 31 LEU B O 1
ATOM 3200 N N . GLU B 1 32 ? 35.32300 39.65800 70.94000 1.000 51.78167 32 GLU B N 1
ATOM 3201 C CA . GLU B 1 32 ? 35.52500 38.65900 71.97900 1.000 58.40627 32 GLU B CA 1
ATOM 3202 C C . GLU B 1 32 ? 36.97300 38.19300 71.95600 1.000 63.83897 32 GLU B C 1
ATOM 3203 O O . GLU B 1 32 ? 37.55800 37.99900 70.88600 1.000 62.83002 32 GLU B O 1
ATOM 3209 N N . ALA B 1 33 ? 37.53900 38.01300 73.15200 1.000 65.68064 33 ALA B N 1
ATOM 3210 C CA . ALA B 1 33 ? 38.93900 37.62500 73.27600 1.000 67.16080 33 ALA B CA 1
ATOM 3211 C C . ALA B 1 33 ? 39.15700 36.17100 72.87900 1.000 64.88496 33 ALA B C 1
ATOM 3212 O O . ALA B 1 33 ? 40.15300 35.84400 72.22400 1.000 66.31217 33 ALA B O 1
ATOM 3214 N N . VAL B 1 34 ? 38.25100 35.28400 73.27300 1.000 63.56227 34 VAL B N 1
ATOM 3215 C CA . VAL B 1 34 ? 38.41200 33.86300 73.00800 1.000 66.54226 34 VAL B CA 1
ATOM 3216 C C . VAL B 1 34 ? 37.88000 33.54400 71.61600 1.000 74.45520 34 VAL B C 1
ATOM 3217 O O . VAL B 1 34 ? 37.04100 34.25800 71.06000 1.000 74.06824 34 VAL B O 1
ATOM 3221 N N . LYS B 1 35 ? 38.39300 32.46100 71.03800 1.000 79.43370 35 LYS B N 1
ATOM 3222 C CA . LYS B 1 35 ? 37.94300 31.98900 69.73600 1.000 78.67215 35 LYS B CA 1
ATOM 3223 C C . LYS B 1 35 ? 36.80900 30.98900 69.92300 1.000 79.25280 35 LYS B C 1
ATOM 3224 O O . LYS B 1 35 ? 36.95200 30.00900 70.66200 1.000 74.33915 35 LYS B O 1
ATOM 3230 N N . TYR B 1 36 ? 35.68900 31.24000 69.25400 1.000 79.41213 36 TYR B N 1
ATOM 3231 C CA . TYR B 1 36 ? 34.52800 30.38100 69.40100 1.000 84.29241 36 TYR B CA 1
ATOM 3232 C C . TYR B 1 36 ? 34.73400 29.06400 68.65500 1.000 89.33469 36 TYR B C 1
ATOM 3233 O O . TYR B 1 36 ? 35.41800 29.02100 67.62900 1.000 94.90513 36 TYR B O 1
ATOM 3242 N N . PRO B 1 37 ? 34.15400 27.97300 69.15400 1.000 94.49790 37 PRO B N 1
ATOM 3243 C CA . PRO B 1 37 ? 34.21100 26.70800 68.40900 1.000 91.83493 37 PRO B CA 1
ATOM 3244 C C . PRO B 1 37 ? 33.35700 26.79100 67.15300 1.000 103.15991 37 PRO B C 1
ATOM 3245 O O . PRO B 1 37 ? 32.20500 27.22900 67.19500 1.000 107.07626 37 PRO B O 1
ATOM 3249 N N . ASN B 1 38 ? 33.93800 26.37000 66.03000 1.000 121.42670 38 ASN B N 1
ATOM 3250 C CA . ASN B 1 38 ? 33.26100 26.41600 64.73800 1.000 123.94195 38 ASN B CA 1
ATOM 3251 C C . ASN B 1 38 ? 32.76500 25.01200 64.40600 1.000 138.89074 38 ASN B C 1
ATOM 3252 O O . ASN B 1 38 ? 33.33500 24.29900 63.58100 1.000 151.46656 38 ASN B O 1
ATOM 3257 N N . TYR B 1 39 ? 31.68000 24.61600 65.06700 1.000 131.19142 39 TYR B N 1
ATOM 3258 C CA . TYR B 1 39 ? 31.09700 23.30100 64.82700 1.000 142.81614 39 TYR B CA 1
ATOM 3259 C C . TYR B 1 39 ? 30.50000 23.25700 63.42800 1.000 155.74383 39 TYR B C 1
ATOM 3260 O O . TYR B 1 39 ? 29.44400 23.84600 63.17600 1.000 151.92625 39 TYR B O 1
ATOM 3269 N N . ASP B 1 40 ? 31.17200 22.55400 62.51300 1.000 160.16491 40 ASP B N 1
ATOM 3270 C CA . ASP B 1 40 ? 30.73400 22.43800 61.12500 1.000 159.13185 40 ASP B CA 1
ATOM 3271 C C . ASP B 1 40 ? 30.75100 20.96300 60.71900 1.000 162.18187 40 ASP B C 1
ATOM 3272 O O . ASP B 1 40 ? 31.62700 20.51500 59.97500 1.000 161.85650 40 ASP B O 1
ATOM 3277 N N . ASP B 1 41 ? 29.76800 20.23000 61.23700 1.000 164.64793 41 ASP B N 1
ATOM 3278 C CA . ASP B 1 41 ? 29.59500 18.80400 60.97100 1.000 167.16190 4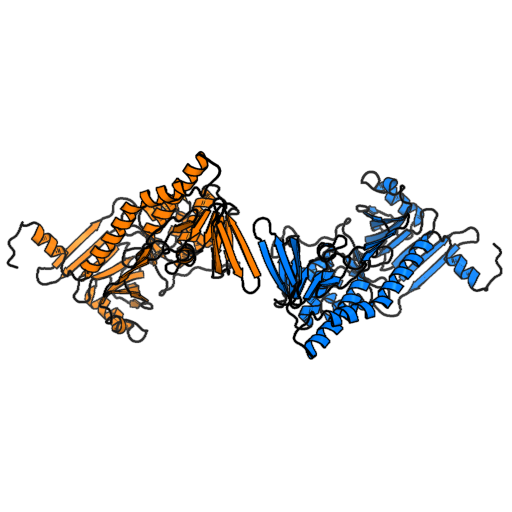1 ASP B CA 1
ATOM 3279 C C . ASP B 1 41 ? 30.85900 17.99700 61.23900 1.000 163.10778 41 ASP B C 1
ATOM 3280 O O . ASP B 1 41 ? 30.82600 16.98800 61.94200 1.000 156.62017 41 ASP B O 1
ATOM 3285 N N . VAL B 1 44 ? 27.77200 17.09000 62.82700 1.000 155.19821 44 VAL B N 1
ATOM 3286 C CA . VAL B 1 44 ? 28.00700 18.48200 63.17100 1.000 157.35970 44 VAL B CA 1
ATOM 3287 C C . VAL B 1 44 ? 28.75800 18.52000 64.47900 1.000 151.35594 44 VAL B C 1
ATOM 3288 O O . VAL B 1 44 ? 29.98300 18.48700 64.51500 1.000 150.34210 44 VAL B O 1
ATOM 3292 N N . ALA B 1 45 ? 27.98800 18.58000 65.55100 1.000 153.36969 45 ALA B N 1
ATOM 3293 C CA . ALA B 1 45 ? 28.49100 18.59900 66.90700 1.000 149.33707 45 ALA B CA 1
ATOM 3294 C C . ALA B 1 45 ? 27.29400 18.30300 67.79200 1.000 152.90437 45 ALA B C 1
ATOM 3295 O O . ALA B 1 45 ? 26.37600 19.08700 67.88300 1.000 142.38441 45 ALA B O 1
ATOM 3297 N N . PRO B 1 46 ? 27.27200 17.12000 68.37800 1.000 127.17083 46 PRO B N 1
ATOM 3298 C CA . PRO B 1 46 ? 26.32400 16.45900 69.29000 1.000 111.99837 46 PRO B CA 1
ATOM 3299 C C . PRO B 1 46 ? 26.41200 17.02400 70.70000 1.000 108.36382 46 PRO B C 1
ATOM 3300 O O . PRO B 1 46 ? 27.45500 16.95400 71.35400 1.000 111.37616 46 PRO B O 1
ATOM 3304 N N . TYR B 1 47 ? 25.30900 17.62000 71.15000 1.000 97.42933 47 TYR B N 1
ATOM 3305 C CA . TYR B 1 47 ? 25.24300 18.18000 72.49200 1.000 88.62870 47 TYR B CA 1
ATOM 3306 C C . TYR B 1 47 ? 24.95600 17.07900 73.50300 1.000 95.28009 47 TYR B C 1
ATOM 3307 O O . TYR B 1 47 ? 24.05400 16.25900 73.30400 1.000 94.62241 47 TYR B O 1
ATOM 3316 N N . HIS B 1 48 ? 25.72900 17.06200 74.58800 1.000 100.59097 48 HIS B N 1
ATOM 3317 C CA . HIS B 1 48 ? 25.52700 16.11400 75.67800 1.000 107.06726 48 HIS B CA 1
ATOM 3318 C C . HIS B 1 48 ? 25.76100 16.83800 76.99400 1.000 108.70519 48 HIS B C 1
ATOM 3319 O O . HIS B 1 48 ? 26.83100 17.41900 77.20200 1.000 120.74859 48 HIS B O 1
ATOM 3326 N N . SER B 1 49 ? 24.76500 16.80400 77.87500 1.000 99.11733 49 SER B N 1
ATOM 3327 C CA . SER B 1 49 ? 24.87700 17.46300 79.16900 1.000 90.88341 49 SER B CA 1
ATOM 3328 C C . SER B 1 49 ? 25.87900 16.72000 80.04400 1.000 86.69621 49 SER B C 1
ATOM 3329 O O . SER B 1 49 ? 25.70000 15.53300 80.33700 1.000 94.42749 49 SER B O 1
ATOM 3332 N N . SER B 1 50 ? 26.93200 17.41600 80.45800 1.000 82.95789 50 SER B N 1
ATOM 3333 C CA . SER B 1 50 ? 27.97900 16.82300 81.27400 1.000 73.19525 50 SER B CA 1
ATOM 3334 C C . SER B 1 50 ? 27.65600 16.97000 82.75600 1.000 66.65542 50 SER B C 1
ATOM 3335 O O . SER B 1 50 ? 26.95100 17.89400 83.17100 1.000 66.79995 50 SER B O 1
ATOM 3338 N N . PHE B 1 51 ? 28.18500 16.04000 83.55500 1.000 68.60532 51 PHE B N 1
ATOM 3339 C CA . PHE B 1 51 ? 27.99800 16.11400 84.99900 1.000 61.78832 51 PHE B CA 1
ATOM 3340 C C . PHE B 1 51 ? 28.72400 17.31100 85.59900 1.000 63.40610 51 PHE B C 1
ATOM 3341 O O . PHE B 1 51 ? 28.33000 17.80400 86.66200 1.000 63.20141 51 PHE B O 1
ATOM 3349 N N . ASP B 1 52 ? 29.77800 17.78900 84.94100 1.000 64.27302 52 ASP B N 1
ATOM 3350 C CA . ASP B 1 52 ? 30.55500 18.92300 85.41800 1.000 62.99911 52 ASP B CA 1
ATOM 3351 C C . ASP B 1 52 ? 30.14500 20.23500 84.76200 1.000 58.34652 52 ASP B C 1
ATOM 3352 O O . ASP B 1 52 ? 30.80900 21.25500 84.97200 1.000 66.44763 52 ASP B O 1
ATOM 3357 N N . ALA B 1 53 ? 29.07300 20.23400 83.97500 1.000 54.78034 53 ALA B N 1
ATOM 3358 C CA . ALA B 1 53 ? 28.61200 21.45000 83.32400 1.000 61.18425 53 ALA B CA 1
ATOM 3359 C C . ALA B 1 53 ? 27.87900 22.34700 84.31400 1.000 65.01143 53 ALA B C 1
ATOM 3360 O O . ALA B 1 53 ? 27.29800 21.88100 85.29900 1.000 63.27939 53 ALA B O 1
ATOM 3362 N N . ARG B 1 54 ? 27.91100 23.64700 84.04300 1.000 58.06515 54 ARG B N 1
ATOM 3363 C CA . ARG B 1 54 ? 27.27100 24.62900 84.90200 1.000 56.86089 54 ARG B CA 1
ATOM 3364 C C . ARG B 1 54 ? 25.83500 24.88200 84.45300 1.000 58.66506 54 ARG B C 1
ATOM 3365 O O . ARG B 1 54 ? 25.46200 24.63300 83.30400 1.000 57.57897 54 ARG B O 1
ATOM 3373 N N . ASN B 1 55 ? 25.02800 25.38500 85.38400 1.000 49.90056 55 ASN B N 1
ATOM 3374 C CA . ASN B 1 55 ? 23.61500 25.63900 85.14800 1.000 48.78592 55 ASN B CA 1
ATOM 3375 C C . ASN B 1 55 ? 23.27800 27.06600 85.56200 1.000 46.71292 55 ASN B C 1
ATOM 3376 O O . ASN B 1 55 ? 24.04700 27.73500 86.25800 1.000 53.00506 55 ASN B O 1
ATOM 3381 N N . THR B 1 56 ? 22.10900 27.52800 85.12400 1.000 40.96915 56 THR B N 1
ATOM 3382 C CA . THR B 1 56 ? 21.65400 28.88500 85.39800 1.000 43.94826 56 THR B CA 1
ATOM 3383 C C . THR B 1 56 ? 20.14700 28.87600 85.60200 1.000 44.44415 56 THR B C 1
ATOM 3384 O O . THR B 1 56 ? 19.41500 28.28500 84.80300 1.000 43.98110 56 THR B O 1
ATOM 3388 N N . ALA B 1 57 ? 19.69100 29.52800 86.66900 1.000 49.05995 57 ALA B N 1
ATOM 3389 C CA . ALA B 1 57 ? 18.26700 29.64400 86.96500 1.000 41.60518 57 ALA B CA 1
ATOM 3390 C C . ALA B 1 57 ? 17.73700 30.91500 86.31200 1.000 44.65140 57 ALA B C 1
ATOM 3391 O O . ALA B 1 57 ? 18.11400 32.02600 86.70100 1.000 49.54262 57 ALA B O 1
ATOM 3393 N N . LEU B 1 58 ? 16.86700 30.75300 85.32000 1.000 41.80895 58 LEU B N 1
ATOM 3394 C CA . LEU B 1 58 ? 16.29000 31.88000 84.60200 1.000 46.77921 58 LEU B CA 1
ATOM 3395 C C . LEU B 1 58 ? 14.96000 32.27800 85.22700 1.000 53.79580 58 LEU B C 1
ATOM 3396 O O . LEU B 1 58 ? 14.13200 31.42300 85.55000 1.000 52.07114 58 LEU B O 1
ATOM 3401 N N . SER B 1 59 ? 14.76100 33.58300 85.39400 1.000 52.10838 59 SER B N 1
ATOM 3402 C CA . SER B 1 59 ? 13.51500 34.09500 85.94200 1.000 45.87428 59 SER B CA 1
ATOM 3403 C C . SER B 1 59 ? 12.42500 34.08100 84.87100 1.000 50.92435 59 SER B C 1
ATOM 3404 O O . SER B 1 59 ? 12.65900 33.73100 83.71100 1.000 55.29689 59 SER B O 1
ATOM 3407 N N . ARG B 1 60 ? 11.20900 34.46600 85.26700 1.000 56.39623 60 ARG B N 1
ATOM 3408 C CA . ARG B 1 60 ? 10.11300 34.53400 84.30400 1.000 58.96173 60 ARG B CA 1
ATOM 3409 C C . ARG B 1 60 ? 10.35900 35.62000 83.26600 1.000 56.03290 60 ARG B C 1
ATOM 3410 O O . ARG B 1 60 ? 10.05300 35.43600 82.08200 1.000 58.84753 60 ARG B O 1
ATOM 3418 N N . ARG B 1 61 ? 10.90700 36.76100 83.69100 1.000 56.32938 61 ARG B N 1
ATOM 3419 C CA . ARG B 1 61 ? 11.21800 37.82700 82.74500 1.000 57.29272 61 ARG B CA 1
ATOM 3420 C C . ARG B 1 61 ? 12.30000 37.40100 81.76200 1.000 49.74390 61 ARG B C 1
ATOM 3421 O O . ARG B 1 61 ? 12.26000 37.79500 80.59200 1.000 54.59884 61 ARG B O 1
ATOM 3429 N N . SER B 1 62 ? 13.26600 36.59700 82.21400 1.000 46.59600 62 SER B N 1
ATOM 3430 C CA . SER B 1 62 ? 14.30300 36.11000 81.31000 1.000 50.18676 62 SER B CA 1
ATOM 3431 C C . SER B 1 62 ? 13.72400 35.16000 80.27000 1.000 51.67113 62 SER B C 1
ATOM 3432 O O . SER B 1 62 ? 14.10000 35.21800 79.09300 1.000 52.05749 62 SER B O 1
ATOM 3435 N N . VAL B 1 63 ? 12.81200 34.27800 80.68500 1.000 49.79010 63 VAL B N 1
ATOM 3436 C CA . VAL B 1 63 ? 12.14800 33.39400 79.73100 1.000 50.58256 63 VAL B CA 1
ATOM 3437 C C . VAL B 1 63 ? 11.30900 34.20800 78.75500 1.000 57.36249 63 VAL B C 1
ATOM 3438 O O . VAL B 1 63 ? 11.31000 33.95000 77.54500 1.000 57.53222 63 VAL B O 1
ATOM 3442 N N . GLN B 1 64 ? 10.58800 35.21100 79.26400 1.000 53.06976 64 GLN B N 1
ATOM 3443 C CA . GLN B 1 64 ? 9.79300 36.06800 78.39100 1.000 56.00893 64 GLN B CA 1
ATOM 3444 C C . GLN B 1 64 ? 10.68000 36.86300 77.44000 1.000 56.48927 64 GLN B C 1
ATOM 3445 O O . GLN B 1 64 ? 10.32500 37.06600 76.27400 1.000 64.12711 64 GLN B O 1
ATOM 3451 N N . ILE B 1 65 ? 11.83900 37.32000 77.92200 1.000 59.25370 65 ILE B N 1
ATOM 3452 C CA . ILE B 1 65 ? 12.74700 38.09100 77.07600 1.000 55.39538 65 ILE B CA 1
ATOM 3453 C C . ILE B 1 65 ? 13.22300 37.24900 75.89900 1.000 53.44812 65 ILE B C 1
ATOM 3454 O O . ILE B 1 65 ? 13.24100 37.71200 74.75200 1.000 57.28810 65 ILE B O 1
ATOM 3459 N N . TYR B 1 66 ? 13.60300 35.99600 76.16000 1.000 50.71435 66 TYR B N 1
ATOM 3460 C CA . TYR B 1 66 ? 14.01100 35.10900 75.07800 1.000 54.81507 66 TYR B CA 1
ATOM 3461 C C . TYR B 1 66 ? 12.83400 34.67500 74.21500 1.000 58.31373 66 TYR B C 1
ATOM 3462 O O . TYR B 1 66 ? 13.03900 34.29800 73.05600 1.000 57.21901 66 TYR B O 1
ATOM 3471 N N . GLN B 1 67 ? 11.61100 34.72000 74.75000 1.000 52.40649 67 GLN B N 1
ATOM 3472 C CA . GLN B 1 67 ? 10.43900 34.42400 73.93300 1.000 52.08206 67 GLN B CA 1
ATOM 3473 C C . GLN B 1 67 ? 10.22000 35.50000 72.87800 1.000 56.23895 67 GLN B C 1
ATOM 3474 O O . GLN B 1 67 ? 9.90800 35.19000 71.72200 1.000 60.40451 67 GLN B O 1
ATOM 3480 N N . LYS B 1 68 ? 10.37500 36.77200 73.25700 1.000 57.57599 68 LYS B N 1
ATOM 3481 C CA . LYS B 1 68 ? 10.26500 37.85100 72.28000 1.000 65.34966 68 LYS B CA 1
ATOM 3482 C C . LYS B 1 68 ? 11.37900 37.78000 71.24500 1.000 59.28997 68 LYS B C 1
ATOM 3483 O O . LYS B 1 68 ? 11.17300 38.16300 70.08800 1.000 72.36492 68 LYS B O 1
ATOM 3489 N N . LEU B 1 69 ? 12.55700 37.29500 71.63800 1.000 59.27848 69 LEU B N 1
ATOM 3490 C CA . LEU B 1 69 ? 13.65800 37.10400 70.70400 1.000 62.59050 69 LEU B CA 1
ATOM 3491 C C . LEU B 1 69 ? 13.46900 35.88600 69.81000 1.000 63.79610 69 LEU B C 1
ATOM 3492 O O . LEU B 1 69 ? 14.24700 35.70600 68.86600 1.000 59.86469 69 LEU B O 1
ATOM 3497 N N . GLY B 1 70 ? 12.46500 35.05500 70.07900 1.000 61.36678 70 GLY B N 1
ATOM 3498 C CA . GLY B 1 70 ? 12.25800 33.85600 69.29300 1.000 61.79802 70 GLY B CA 1
ATOM 3499 C C . GLY B 1 70 ? 13.27400 32.76500 69.53100 1.000 54.34937 70 GLY B C 1
ATOM 3500 O O . GLY B 1 70 ? 13.47500 31.91700 68.65800 1.000 60.12322 70 GLY B O 1
ATOM 3501 N N . LEU B 1 71 ? 13.92400 32.75900 70.69600 1.000 56.15841 71 LEU B N 1
ATOM 3502 C CA . LEU B 1 71 ? 14.96400 31.78700 70.99600 1.000 57.99476 71 LEU B CA 1
ATOM 3503 C C . LEU B 1 71 ? 14.55700 30.74200 72.02200 1.000 60.14442 71 LEU B C 1
ATOM 3504 O O . LEU B 1 71 ? 15.23800 29.71800 72.13300 1.000 60.07126 71 LEU B O 1
ATOM 3509 N N . TRP B 1 72 ? 13.47200 30.96600 72.76800 1.000 57.14466 72 TRP B N 1
ATOM 3510 C CA . TRP B 1 72 ? 13.14700 30.06700 73.87000 1.000 53.30505 72 TRP B CA 1
ATOM 3511 C C . TRP B 1 72 ? 12.73000 28.68600 73.38100 1.000 53.30389 72 TRP B C 1
ATOM 3512 O O . TRP B 1 72 ? 12.89100 27.70200 74.11300 1.000 58.19532 72 TRP B O 1
ATOM 3523 N N . ASP B 1 73 ? 12.19200 28.58800 72.16400 1.000 58.22427 73 ASP B N 1
ATOM 3524 C CA . ASP B 1 73 ? 11.80500 27.28200 71.63800 1.000 63.02351 73 ASP B CA 1
ATOM 3525 C C . ASP B 1 73 ? 13.00600 26.35000 71.54300 1.000 70.14854 73 ASP B C 1
ATOM 3526 O O . ASP B 1 73 ? 12.88800 25.14400 71.79100 1.000 72.01502 73 ASP B O 1
ATOM 3531 N N . ALA B 1 74 ? 14.17500 26.89200 71.19500 1.000 66.50219 74 ALA B N 1
ATOM 3532 C CA . ALA B 1 74 ? 15.38900 26.08500 71.16500 1.000 64.27893 74 ALA B CA 1
ATOM 3533 C C . ALA B 1 74 ? 16.00400 25.95200 72.55300 1.000 58.30829 74 ALA B C 1
ATOM 3534 O O . ALA B 1 74 ? 16.53300 24.89000 72.90100 1.000 60.25687 74 ALA B O 1
ATOM 3536 N N . LEU B 1 75 ? 15.94000 27.01600 73.35800 1.000 51.80317 75 LEU B N 1
ATOM 3537 C CA . LEU B 1 75 ? 16.50200 26.96500 74.70500 1.000 56.48794 75 LEU B CA 1
ATOM 3538 C C . LEU B 1 75 ? 15.74300 25.99300 75.59900 1.000 56.97904 75 LEU B C 1
ATOM 3539 O O . LEU B 1 75 ? 16.32900 25.42100 76.52500 1.000 56.04386 75 LEU B O 1
ATOM 3544 N N . GLN B 1 76 ? 14.44800 25.79500 75.34000 1.000 55.21920 76 GLN B N 1
ATOM 3545 C CA . GLN B 1 76 ? 13.64500 24.88400 76.14800 1.000 58.58126 76 GLN B CA 1
ATOM 3546 C C . GLN B 1 76 ? 14.10200 23.43500 76.01500 1.000 59.43678 76 GLN B C 1
ATOM 3547 O O . GLN B 1 76 ? 13.83200 22.62800 76.91100 1.000 63.11348 76 GLN B O 1
ATOM 3553 N N . GLN B 1 77 ? 14.80500 23.09600 74.93000 1.000 62.68047 77 GLN B N 1
ATOM 3554 C CA . GLN B 1 77 ? 15.20900 21.71200 74.70200 1.000 59.84755 77 GLN B CA 1
ATOM 3555 C C . GLN B 1 77 ? 16.10300 21.18600 75.81800 1.000 55.67171 77 GLN B C 1
ATOM 3556 O O . GLN B 1 77 ? 16.11500 19.97900 76.08400 1.000 63.22443 77 GLN B O 1
ATOM 3562 N N . HIS B 1 78 ? 16.85400 22.06400 76.47800 1.000 54.44335 78 HIS B N 1
ATOM 3563 C CA . HIS B 1 78 ? 17.72000 21.68200 77.59000 1.000 54.59526 78 HIS B CA 1
ATOM 3564 C C . HIS B 1 78 ? 17.53100 22.64100 78.75800 1.000 63.39573 78 HIS B C 1
ATOM 3565 O O . HIS B 1 78 ? 18.48200 23.18600 79.32000 1.000 57.63916 78 HIS B O 1
ATOM 3572 N N . ALA B 1 79 ? 16.27100 22.85100 79.13300 1.000 57.70762 79 ALA B N 1
ATOM 3573 C CA . ALA B 1 79 ? 15.91700 23.66000 80.28800 1.000 55.91520 79 ALA B CA 1
ATOM 3574 C C . ALA B 1 79 ? 14.64500 23.08900 80.89300 1.000 55.64524 79 ALA B C 1
ATOM 3575 O O . ALA B 1 79 ? 13.72200 22.71300 80.16500 1.000 56.33693 79 ALA B O 1
ATOM 3577 N N . THR B 1 80 ? 14.60400 23.01900 82.22100 1.000 54.55376 80 THR B N 1
ATOM 3578 C CA . THR B 1 80 ? 13.44500 22.45400 82.88700 1.000 56.87778 80 THR B CA 1
ATOM 3579 C C . THR B 1 80 ? 12.79300 23.49000 83.79800 1.000 48.36844 80 THR B C 1
ATOM 3580 O O . THR B 1 80 ? 13.47800 24.34500 84.36900 1.000 51.74527 80 THR B O 1
ATOM 3584 N N . PRO B 1 81 ? 11.47100 23.46500 83.91900 1.000 50.97570 81 PRO B N 1
ATOM 3585 C CA . PRO B 1 81 ? 10.79400 24.39800 84.82100 1.000 51.43950 81 PRO B CA 1
ATOM 3586 C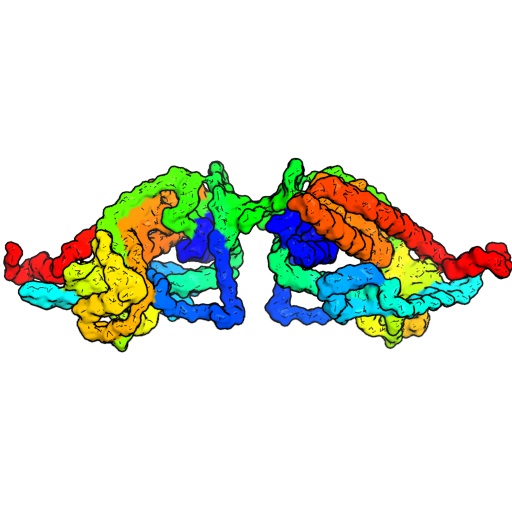 C . PRO B 1 81 ? 10.79100 23.89200 86.25600 1.000 48.78202 81 PRO B C 1
ATOM 3587 O O . PRO B 1 81 ? 10.91700 22.69800 86.53000 1.000 53.73445 81 PRO B O 1
ATOM 3591 N N . ILE B 1 82 ? 10.65100 24.83800 87.17700 1.000 48.78343 82 ILE B N 1
ATOM 3592 C CA . ILE B 1 82 ? 10.47500 24.54100 88.59200 1.000 47.37013 82 ILE B CA 1
ATOM 3593 C C . ILE B 1 82 ? 9.00000 24.74300 88.90900 1.000 47.28999 82 ILE B C 1
ATOM 3594 O O . ILE B 1 82 ? 8.49000 25.86600 88.84600 1.000 55.69177 82 ILE B O 1
ATOM 3599 N N . LEU B 1 83 ? 8.30600 23.65500 89.23700 1.000 49.07439 83 LEU B N 1
ATOM 3600 C CA . LEU B 1 83 ? 6.87400 23.71300 89.49700 1.000 47.13948 83 LEU B CA 1
ATOM 3601 C C . LEU B 1 83 ? 6.53200 23.84500 90.97300 1.000 51.84079 83 LEU B C 1
ATOM 3602 O O . LEU B 1 83 ? 5.52400 24.47200 91.30900 1.000 58.34764 83 LEU B O 1
ATOM 3607 N N . GLN B 1 84 ? 7.33300 23.26200 91.86300 1.000 50.35385 84 GLN B N 1
ATOM 3608 C CA . GLN B 1 84 ? 7.10800 23.37600 93.29600 1.000 52.84583 84 GLN B CA 1
ATOM 3609 C C . GLN B 1 84 ? 8.44600 23.52100 94.00500 1.000 49.31146 84 GLN B C 1
ATOM 3610 O O . GLN B 1 84 ? 9.49900 23.17000 93.46900 1.000 45.45017 84 GLN B O 1
ATOM 3616 N N . VAL B 1 85 ? 8.39100 24.05000 95.22500 1.000 50.73446 85 VAL B N 1
ATOM 3617 C CA . VAL B 1 85 ? 9.54400 24.10200 96.11400 1.000 50.28006 85 VAL B CA 1
ATOM 3618 C C . VAL B 1 85 ? 9.15400 23.46900 97.44300 1.000 50.60980 85 VAL B C 1
ATOM 3619 O O . VAL B 1 85 ? 8.03900 23.67200 97.93900 1.000 48.35437 85 VAL B O 1
ATOM 3623 N N . HIS B 1 86 ? 10.06200 22.67400 98.00200 1.000 52.77830 86 HIS B N 1
ATOM 3624 C CA . HIS B 1 86 ? 9.84700 21.99000 99.27100 1.000 45.81720 86 HIS B CA 1
ATOM 3625 C C . HIS B 1 86 ? 10.94300 22.41000 100.23900 1.000 48.92231 86 HIS B C 1
ATOM 3626 O O . HIS B 1 86 ? 12.12400 22.13400 100.00200 1.000 57.18542 86 HIS B O 1
ATOM 3633 N N . ILE B 1 87 ? 10.55200 23.07400 101.32300 1.000 54.74347 87 ILE B N 1
ATOM 3634 C CA . ILE B 1 87 ? 11.47900 23.57000 102.33200 1.000 55.70550 87 ILE B CA 1
ATOM 3635 C C . ILE B 1 87 ? 11.15100 22.89300 103.65500 1.000 59.64713 87 ILE B C 1
ATOM 3636 O O . ILE B 1 87 ? 9.99900 22.92200 104.10300 1.000 56.51769 87 ILE B O 1
ATOM 3641 N N . THR B 1 88 ? 12.16100 22.28900 104.27800 1.000 61.64553 88 THR B N 1
ATOM 3642 C CA . THR B 1 88 ? 11.98200 21.53600 105.50900 1.000 60.37769 88 THR B CA 1
ATOM 3643 C C . THR B 1 88 ? 13.05700 21.91700 106.51800 1.000 64.64423 88 THR B C 1
ATOM 3644 O O . THR B 1 88 ? 14.07800 22.51900 106.17500 1.000 67.15737 88 THR B O 1
ATOM 3648 N N . GLU B 1 89 ? 12.80900 21.55100 107.77400 1.000 62.43470 89 GLU B N 1
ATOM 3649 C CA . GLU B 1 89 ? 13.77000 21.77000 108.84600 1.000 65.48486 89 GLU B CA 1
ATOM 3650 C C . GLU B 1 89 ? 13.44000 20.83100 109.99700 1.000 69.33121 89 GLU B C 1
ATOM 3651 O O . GLU B 1 89 ? 12.33700 20.28200 110.08000 1.000 72.81534 89 GLU B O 1
ATOM 3657 N N . GLN B 1 90 ? 14.41600 20.66000 110.88900 1.000 78.68174 90 GLN B N 1
ATOM 3658 C CA . GLN B 1 90 ? 14.24100 19.79100 112.05600 1.000 87.93521 90 GLN B CA 1
ATOM 3659 C C . GLN B 1 90 ? 15.26700 20.23600 113.10400 1.000 95.26353 90 GLN B C 1
ATOM 3660 O O . GLN B 1 90 ? 16.38800 19.72700 113.14000 1.000 105.14392 90 GLN B O 1
ATOM 3666 N N . GLY B 1 91 ? 14.86500 21.18700 113.94400 1.000 107.94457 91 GLY B N 1
ATOM 3667 C CA . GLY B 1 91 ? 15.72200 21.74600 114.96500 1.000 118.30608 91 GLY B CA 1
ATOM 3668 C C . GLY B 1 91 ? 15.05100 21.71700 116.32600 1.000 119.86120 91 GLY B C 1
ATOM 3669 O O . GLY B 1 91 ? 14.25800 20.82800 116.63900 1.000 111.33470 91 GLY B O 1
ATOM 3670 N N . SER B 1 92 ? 15.38600 22.71800 117.13900 1.000 138.90070 92 SER B N 1
ATOM 3671 C CA . SER B 1 92 ? 14.86700 22.83600 118.50200 1.000 151.38861 92 SER B CA 1
ATOM 3672 C C . SER B 1 92 ? 13.56000 23.61500 118.56300 1.000 170.31095 92 SER B C 1
ATOM 3673 O O . SER B 1 92 ? 13.30800 24.35300 119.52000 1.000 175.61969 92 SER B O 1
ATOM 3676 N N . PHE B 1 93 ? 12.71200 23.47300 117.54400 1.000 185.89113 93 PHE B N 1
ATOM 3677 C CA . PHE B 1 93 ? 11.37200 24.04900 117.56200 1.000 173.93771 93 PHE B CA 1
ATOM 3678 C C . PHE B 1 93 ? 10.31800 23.12500 116.97600 1.000 163.90855 93 PHE B C 1
ATOM 3679 O O . PHE B 1 93 ? 9.13000 23.44700 117.06400 1.000 159.91765 93 PHE B O 1
ATOM 3687 N N . GLY B 1 94 ? 10.70100 21.99800 116.39200 1.000 136.70000 94 GLY B N 1
ATOM 3688 C CA . GLY B 1 94 ? 9.79200 21.13200 115.67200 1.000 114.30429 94 GLY B CA 1
ATOM 3689 C C . GLY B 1 94 ? 10.21800 20.94800 114.22700 1.000 102.89712 94 GLY B C 1
ATOM 3690 O O . GLY B 1 94 ? 11.14000 21.59000 113.72800 1.000 104.33417 94 GLY B O 1
ATOM 3691 N N . LYS B 1 95 ? 9.52300 20.03300 113.56400 1.000 87.60194 95 LYS B N 1
ATOM 3692 C CA . LYS B 1 95 ? 9.70600 19.82200 112.13700 1.000 80.36446 95 LYS B CA 1
ATOM 3693 C C . LYS B 1 95 ? 8.61700 20.56900 111.37900 1.000 71.87832 95 LYS B C 1
ATOM 3694 O O . LYS B 1 95 ? 7.45400 20.59000 111.79400 1.000 68.88702 95 LYS B O 1
ATOM 3700 N N . ALA B 1 96 ? 9.01100 21.21700 110.28600 1.000 65.91196 96 ALA B N 1
ATOM 3701 C CA . ALA B 1 96 ? 8.10100 22.04600 109.51200 1.000 59.39665 96 ALA B CA 1
ATOM 3702 C C . ALA B 1 96 ? 8.40100 21.87900 108.03300 1.000 56.18230 96 ALA B C 1
ATOM 3703 O O . ALA B 1 96 ? 9.56000 21.72200 107.64000 1.000 59.40995 96 ALA B O 1
ATOM 3705 N N . ARG B 1 97 ? 7.35000 21.91100 107.21700 1.000 54.83797 97 ARG B N 1
ATOM 3706 C CA . ARG B 1 97 ? 7.46900 21.75900 105.77400 1.000 51.62062 97 ARG B CA 1
ATOM 3707 C C . ARG B 1 97 ? 6.72400 22.89100 105.08700 1.000 55.10115 97 ARG B C 1
ATOM 3708 O O . ARG B 1 97 ? 5.57100 23.17600 105.42600 1.000 54.44613 97 ARG B O 1
ATOM 3716 N N . LEU B 1 98 ? 7.38500 23.53500 104.12700 1.000 49.35518 98 LEU B N 1
ATOM 3717 C CA . LEU B 1 98 ? 6.79100 24.60200 103.32800 1.000 47.55454 98 LEU B CA 1
ATOM 3718 C C . LEU B 1 98 ? 6.74400 24.13300 101.87900 1.000 54.12682 98 LEU B C 1
ATOM 3719 O O . LEU B 1 98 ? 7.78900 23.96800 101.24100 1.000 53.37609 98 LEU B O 1
ATOM 3724 N N . VAL B 1 99 ? 5.53700 23.91200 101.36800 1.000 49.98054 99 VAL B N 1
ATOM 3725 C CA . VAL B 1 99 ? 5.32100 23.49500 99.98700 1.000 47.91029 99 VAL B CA 1
ATOM 3726 C C . VAL B 1 99 ? 4.60500 24.62700 99.26400 1.000 52.26935 99 VAL B C 1
ATOM 3727 O O . VAL B 1 99 ? 3.51700 25.04800 99.67700 1.000 61.82831 99 VAL B O 1
ATOM 3731 N N . ALA B 1 100 ? 5.21400 25.12100 98.19000 1.000 56.80451 100 ALA B N 1
ATOM 3732 C CA . ALA B 1 100 ? 4.64300 26.18600 97.37900 1.000 57.45916 100 ALA B CA 1
ATOM 3733 C C . ALA B 1 100 ? 4.39200 25.66500 95.97300 1.000 55.67165 100 ALA B C 1
ATOM 3734 O O . ALA B 1 100 ? 5.30200 25.12600 95.33500 1.000 49.96535 100 ALA B O 1
ATOM 3736 N N . GLU B 1 101 ? 3.16300 25.82900 95.49600 1.000 64.48735 101 GLU B N 1
ATOM 3737 C CA . GLU B 1 101 ? 2.76800 25.37000 94.17300 1.000 61.83568 101 GLU B CA 1
ATOM 3738 C C . GLU B 1 101 ? 2.77900 26.53000 93.18700 1.000 68.67076 101 GLU B C 1
ATOM 3739 O O . GLU B 1 101 ? 2.35800 27.64300 93.51500 1.000 68.52801 101 GLU B O 1
ATOM 3745 N N . GLN B 1 102 ? 3.26600 26.26000 91.98200 1.000 74.90913 102 GLN B N 1
ATOM 3746 C CA . GLN B 1 102 ? 3.21300 27.22000 90.89100 1.000 81.94989 102 GLN B CA 1
ATOM 3747 C C . GLN B 1 102 ? 1.92100 27.03700 90.10500 1.000 96.30608 102 GLN B C 1
ATOM 3748 O O . GLN B 1 102 ? 1.41400 25.92200 89.95700 1.000 109.95512 102 GLN B O 1
ATOM 3754 N N . GLU B 1 103 ? 1.38500 28.15000 89.60700 1.000 101.21250 103 GLU B N 1
ATOM 3755 C CA . GLU B 1 103 ? 0.14400 28.10500 88.84200 1.000 121.53711 103 GLU B CA 1
ATOM 3756 C C . GLU B 1 103 ? 0.27900 28.87900 87.53700 1.000 124.21485 103 GLU B C 1
ATOM 3757 O O . GLU B 1 103 ? -0.34900 28.52700 86.53300 1.000 117.39491 103 GLU B O 1
ATOM 3763 N N . LYS B 1 104 ? 1.09200 29.93000 87.54000 1.000 112.09141 104 LYS B N 1
ATOM 3764 C CA . LYS B 1 104 ? 1.39900 30.68400 86.33500 1.000 105.89477 104 LYS B CA 1
ATOM 3765 C C . LYS B 1 104 ? 2.70000 30.16500 85.73700 1.000 100.35985 104 LYS B C 1
ATOM 3766 O O . LYS B 1 104 ? 3.62200 29.78700 86.46600 1.000 111.56430 104 LYS B O 1
ATOM 3772 N N . VAL B 1 105 ? 2.76600 30.14600 84.40500 1.000 101.52801 105 VAL B N 1
ATOM 3773 C CA . VAL B 1 105 ? 3.88800 29.51400 83.72200 1.000 103.25480 105 VAL B CA 1
ATOM 3774 C C . VAL B 1 105 ? 5.17700 30.26100 84.03200 1.000 98.19105 105 VAL B C 1
ATOM 3775 O O . VAL B 1 105 ? 5.26600 31.48400 83.86000 1.000 97.08811 105 VAL B O 1
ATOM 3779 N N . GLU B 1 106 ? 6.17900 29.51900 84.51100 1.000 109.15772 106 GLU B N 1
ATOM 3780 C CA . GLU B 1 106 ? 7.53800 29.99800 84.76000 1.000 105.17568 106 GLU B CA 1
ATOM 3781 C C . GLU B 1 106 ? 7.63000 30.99800 85.90800 1.000 89.60355 106 GLU B C 1
ATOM 3782 O O . GLU B 1 106 ? 8.60900 31.74500 85.99200 1.000 84.02461 106 GLU B O 1
ATOM 3788 N N . SER B 1 107 ? 6.64300 31.02600 86.80800 1.000 76.95431 107 SER B N 1
ATOM 3789 C CA . SER B 1 107 ? 6.73100 31.91600 87.96400 1.000 74.62923 107 SER B CA 1
ATOM 3790 C C . SER B 1 107 ? 7.95400 31.59500 88.81300 1.000 63.65626 107 SER B C 1
ATOM 3791 O O . SER B 1 107 ? 8.64700 32.50300 89.28700 1.000 58.48359 107 SER B O 1
ATOM 3794 N N . PHE B 1 108 ? 8.23500 30.30800 89.01700 1.000 55.69005 108 PHE B N 1
ATOM 3795 C CA . PHE B 1 108 ? 9.46400 29.89900 89.68100 1.000 57.40048 108 PHE B CA 1
ATOM 3796 C C . PHE B 1 108 ? 10.65000 29.84500 88.72800 1.000 60.80421 108 PHE B C 1
ATOM 3797 O O . PHE B 1 108 ? 11.77600 29.60500 89.17700 1.000 64.78110 108 PHE B O 1
ATOM 3805 N N . GLY B 1 109 ? 10.42400 30.05300 87.43700 1.000 54.58082 109 GLY B N 1
ATOM 3806 C CA . GLY B 1 109 ? 11.50300 30.11700 86.47700 1.000 56.17686 109 GLY B CA 1
ATOM 3807 C C . GLY B 1 109 ? 11.89600 28.76800 85.91400 1.000 56.34245 109 GLY B C 1
ATOM 3808 O O . GLY B 1 109 ? 11.26400 27.73300 86.14800 1.000 53.42938 109 GLY B O 1
ATOM 3809 N N . GLN B 1 110 ? 12.98000 28.79500 85.14200 1.000 46.17398 110 GLN B N 1
ATOM 3810 C CA . GLN B 1 110 ? 13.53100 27.60400 84.51500 1.000 49.69337 110 GLN B CA 1
ATOM 3811 C C . GLN B 1 110 ? 15.01900 27.50900 84.81200 1.000 47.84158 110 GLN B C 1
ATOM 3812 O O . GLN B 1 110 ? 15.70100 28.52200 84.98600 1.000 50.15072 110 GLN B O 1
ATOM 3818 N N . VAL B 1 111 ? 15.51600 26.27700 84.86900 1.000 43.74850 111 VAL B N 1
ATOM 3819 C CA . VAL B 1 111 ? 16.93300 25.99700 85.06900 1.000 45.00765 111 VAL B CA 1
ATOM 3820 C C . VAL B 1 111 ? 17.48400 25.49500 83.74200 1.000 52.66158 111 VAL B C 1
ATOM 3821 O O . VAL B 1 111 ? 17.13200 24.40000 83.28600 1.000 46.48202 111 VAL B O 1
ATOM 3825 N N . ILE B 1 112 ? 18.34600 26.29300 83.11800 1.000 46.20648 112 ILE B N 1
ATOM 3826 C CA . ILE B 1 112 ? 18.91000 25.97000 81.81500 1.000 51.41197 112 ILE B CA 1
ATOM 3827 C C . ILE B 1 112 ? 20.37100 25.57800 81.98700 1.000 46.52872 112 ILE B C 1
ATOM 3828 O O . ILE B 1 112 ? 21.06700 26.05800 82.89000 1.000 51.03509 112 ILE B O 1
ATOM 3833 N N . GLU B 1 113 ? 20.82800 24.67600 81.12200 1.000 45.96487 113 GLU B N 1
ATOM 3834 C CA . GLU B 1 113 ? 22.23600 24.31800 81.07400 1.000 56.23646 113 GLU B CA 1
ATOM 3835 C C . GLU B 1 113 ? 23.01700 25.40500 80.34800 1.000 52.97635 113 GLU B C 1
ATOM 3836 O O . GLU B 1 113 ? 22.59500 25.89600 79.29700 1.000 49.46949 113 GLU B O 1
ATOM 3842 N N . ASN B 1 114 ? 24.16000 25.78600 80.92300 1.000 56.13891 114 ASN B N 1
ATOM 3843 C CA . ASN B 1 114 ? 24.92500 26.90300 80.37700 1.000 50.05460 114 ASN B CA 1
ATOM 3844 C C . ASN B 1 114 ? 25.46400 26.58900 78.98700 1.000 49.03619 114 ASN B C 1
ATOM 3845 O O . ASN B 1 114 ? 25.47500 27.46100 78.11000 1.000 51.84707 114 ASN B O 1
ATOM 3850 N N . ALA B 1 115 ? 25.91400 25.35200 78.76400 1.000 47.13037 115 ALA B N 1
ATOM 3851 C CA . ALA B 1 115 ? 26.47400 24.99700 77.46400 1.000 54.83467 115 ALA B CA 1
ATOM 3852 C C . ALA B 1 115 ? 25.43200 25.09000 76.35700 1.000 57.76959 115 ALA B C 1
ATOM 3853 O O . ALA B 1 115 ? 25.76400 25.44700 75.22100 1.000 61.32563 115 ALA B O 1
ATOM 3855 N N . TRP B 1 116 ? 24.17000 24.78000 76.66500 1.000 52.64555 116 TRP B N 1
ATOM 3856 C CA . TRP B 1 116 ? 23.11500 24.89200 75.66500 1.000 61.35827 116 TRP B CA 1
ATOM 3857 C C . TRP B 1 116 ? 22.72600 26.34500 75.42300 1.000 52.15618 116 TRP B C 1
ATOM 3858 O O . TRP B 1 116 ? 22.41200 26.72600 74.28900 1.000 50.28242 116 TRP B O 1
ATOM 3869 N N . LEU B 1 117 ? 22.74000 27.16700 76.47600 1.000 46.55394 117 LEU B N 1
ATOM 3870 C CA . LEU B 1 117 ? 22.38900 28.57500 76.32100 1.000 50.53971 117 LEU B CA 1
ATOM 3871 C C . LEU B 1 117 ? 23.37700 29.29400 75.41100 1.000 53.47240 117 LEU B C 1
ATOM 3872 O O . LEU B 1 117 ? 22.97500 30.07000 74.53600 1.000 49.21380 117 LEU B O 1
ATOM 3877 N N . GLY B 1 118 ? 24.67500 29.04600 75.59600 1.000 48.84750 118 GLY B N 1
ATOM 3878 C CA . GLY B 1 118 ? 25.66800 29.69300 74.75900 1.000 47.69950 118 GLY B CA 1
ATOM 3879 C C . GLY B 1 118 ? 25.69800 29.15600 73.34500 1.000 54.26021 118 GLY B C 1
ATOM 3880 O O . GLY B 1 118 ? 25.98300 29.89900 72.40200 1.000 57.83883 118 GLY B O 1
ATOM 3881 N N . ARG B 1 119 ? 25.40600 27.86600 73.17400 1.000 50.75417 119 ARG B N 1
ATOM 3882 C CA . ARG B 1 119 ? 25.40300 27.28300 71.83700 1.000 55.62767 119 ARG B CA 1
ATOM 3883 C C . ARG B 1 119 ? 24.27000 27.84600 70.99000 1.000 57.69802 119 ARG B C 1
ATOM 3884 O O . ARG B 1 119 ? 24.47000 28.16800 69.81300 1.000 65.26663 119 ARG B O 1
ATOM 3892 N N . VAL B 1 120 ? 23.07200 27.96100 71.56700 1.000 55.32131 120 VAL B N 1
ATOM 3893 C CA . VAL B 1 120 ? 21.94600 28.53000 70.83300 1.000 57.48899 120 VAL B CA 1
ATOM 3894 C C . VAL B 1 120 ? 22.20500 29.99700 70.51600 1.000 51.77719 120 VAL B C 1
ATOM 3895 O O . VAL B 1 120 ? 21.93200 30.46400 69.40400 1.000 48.50719 120 VAL B O 1
ATOM 3899 N N . LEU B 1 121 ? 22.74600 30.74400 71.48300 1.000 49.05792 121 LEU B N 1
ATOM 3900 C CA . LEU B 1 121 ? 23.04500 32.15200 71.24900 1.000 48.07386 121 LEU B CA 1
ATOM 3901 C C . LEU B 1 121 ? 24.12100 32.31800 70.18300 1.000 56.39054 121 LEU B C 1
ATOM 3902 O O . LEU B 1 121 ? 24.00300 33.17400 69.29900 1.000 59.12221 121 LEU B O 1
ATOM 3907 N N . LEU B 1 122 ? 25.17600 31.50200 70.24600 1.000 60.53665 122 LEU B N 1
ATOM 3908 C CA . LEU B 1 122 ? 26.25700 31.61400 69.27200 1.000 53.97918 122 LEU B CA 1
ATOM 3909 C C . LEU B 1 122 ? 25.79300 31.20500 67.87900 1.000 57.28604 122 LEU B C 1
ATOM 3910 O O . LEU B 1 122 ? 26.16900 31.83500 66.88400 1.000 60.82267 122 LEU B O 1
ATOM 3915 N N . THR B 1 123 ? 24.97700 30.15100 67.78800 1.000 56.33333 123 THR B N 1
ATOM 3916 C CA . THR B 1 123 ? 24.48400 29.70800 66.48800 1.000 51.91589 123 THR B CA 1
ATOM 3917 C C . THR B 1 123 ? 23.57900 30.75700 65.85500 1.000 57.70053 123 THR B C 1
ATOM 3918 O O . THR B 1 123 ? 23.67000 31.02000 64.64900 1.000 62.72934 123 THR B O 1
ATOM 3922 N N . GLN B 1 124 ? 22.70600 31.37600 66.65300 1.000 52.26971 124 GLN B N 1
ATOM 3923 C CA . GLN B 1 124 ? 21.80400 32.38800 66.11600 1.000 55.83384 124 GLN B CA 1
ATOM 3924 C C . GLN B 1 124 ? 22.54600 33.66500 65.74300 1.000 54.26951 124 GLN B C 1
ATOM 3925 O O . GLN B 1 124 ? 22.15000 34.35500 64.79600 1.000 59.51690 124 GLN B O 1
ATOM 3931 N N . VAL B 1 125 ? 23.61500 33.99700 66.47100 1.000 48.62618 125 VAL B N 1
ATOM 3932 C CA . VAL B 1 125 ? 24.39600 35.18700 66.14600 1.000 48.86400 125 VAL B CA 1
ATOM 3933 C C . VAL B 1 125 ? 25.07000 35.02800 64.78800 1.000 62.78656 125 VAL B C 1
ATOM 3934 O O . VAL B 1 125 ? 25.08700 35.96000 63.97400 1.000 59.65567 125 VAL B O 1
ATOM 3938 N N . ARG B 1 126 ? 25.62000 33.84300 64.51500 1.000 55.69650 126 ARG B N 1
ATOM 3939 C CA . ARG B 1 126 ? 26.28500 33.60100 63.24100 1.000 55.42538 126 ARG B CA 1
ATOM 3940 C C . ARG B 1 126 ? 25.31200 33.59600 62.06900 1.000 61.93562 126 ARG B C 1
ATOM 3941 O O . ARG B 1 126 ? 25.74600 33.73600 60.92100 1.000 67.58366 126 ARG B O 1
ATOM 3949 N N . GLN B 1 127 ? 24.01500 33.44100 62.32900 1.000 66.09571 127 GLN B N 1
ATOM 3950 C CA . GLN B 1 127 ? 23.00400 33.49200 61.28300 1.000 67.57897 127 GLN B CA 1
ATOM 3951 C C . GLN B 1 127 ? 22.49700 34.90300 61.01400 1.000 71.78046 127 GLN B C 1
ATOM 3952 O O . GLN B 1 127 ? 21.84500 35.12400 59.98700 1.000 70.06715 127 GLN B O 1
ATOM 3958 N N . GLN B 1 128 ? 22.77600 35.85600 61.90400 1.000 63.10455 128 GLN B N 1
ATOM 3959 C CA . GLN B 1 128 ? 22.30400 37.22300 61.74000 1.000 64.57337 128 GLN B CA 1
ATOM 3960 C C . GLN B 1 128 ? 23.32600 38.01600 60.93800 1.000 60.18994 128 GLN B C 1
ATOM 3961 O O . GLN B 1 128 ? 24.44700 38.23100 61.42700 1.000 60.23750 128 GLN B O 1
ATOM 3967 N N . PRO B 1 129 ? 23.00100 38.46900 59.72400 1.000 66.32247 129 PRO B N 1
ATOM 3968 C CA . PRO B 1 129 ? 23.97700 39.25100 58.94900 1.000 61.25112 129 PRO B CA 1
ATOM 3969 C C . PRO B 1 129 ? 24.26500 40.62000 59.53900 1.000 58.62696 129 PRO B C 1
ATOM 3970 O O . PRO B 1 129 ? 25.26500 41.24100 59.15600 1.000 55.45067 129 PRO B O 1
ATOM 3974 N N . LEU B 1 130 ? 23.42800 41.11100 60.45300 1.000 53.69314 130 LEU B N 1
ATOM 3975 C CA . LEU B 1 130 ? 23.64700 42.40300 61.08900 1.000 51.05354 130 LEU B CA 1
ATOM 3976 C C . LEU B 1 130 ? 24.65600 42.34200 62.22800 1.000 50.59700 130 LEU B C 1
ATOM 3977 O O . LEU B 1 130 ? 24.99800 43.39000 62.78600 1.000 57.68545 130 LEU B O 1
ATOM 3982 N N . ILE B 1 131 ? 25.13700 41.15500 62.58800 1.000 49.36330 131 ILE B N 1
ATOM 3983 C CA . ILE B 1 131 ? 26.10700 40.98200 63.66300 1.000 51.21634 131 ILE B CA 1
ATOM 3984 C C . ILE B 1 131 ? 27.41100 40.49400 63.05000 1.000 59.72833 131 ILE B C 1
ATOM 3985 O O . ILE B 1 131 ? 27.47000 39.39000 62.49300 1.000 56.89820 131 ILE B O 1
ATOM 3990 N N . GLU B 1 132 ? 28.45600 41.31200 63.15100 1.000 58.75432 132 GLU B N 1
ATOM 3991 C CA . GLU B 1 132 ? 29.78800 40.92700 62.69900 1.000 56.33669 132 GLU B CA 1
ATOM 3992 C C . GLU B 1 132 ? 30.55500 40.36500 63.89000 1.000 56.02539 132 GLU B C 1
ATOM 3993 O O . GLU B 1 132 ? 30.97100 41.11500 64.78000 1.000 55.03082 132 GLU B O 1
ATOM 3999 N N . LEU B 1 133 ? 30.73500 39.04800 63.91000 1.000 55.44411 133 LEU B N 1
ATOM 4000 C CA . LEU B 1 133 ? 31.43500 38.38500 65.00200 1.000 56.39340 133 LEU B CA 1
ATOM 4001 C C . LEU B 1 133 ? 32.93900 38.47100 64.77200 1.000 59.08892 133 LEU B C 1
ATOM 4002 O O . LEU B 1 133 ? 33.44900 37.97600 63.76100 1.000 71.89643 133 LEU B O 1
ATOM 4007 N N . ILE B 1 134 ? 33.64600 39.10000 65.70600 1.000 53.10593 134 ILE B N 1
ATOM 4008 C CA . ILE B 1 134 ? 35.09400 39.26600 65.63300 1.000 52.92875 134 ILE B CA 1
ATOM 4009 C C . ILE B 1 134 ? 35.67200 38.65000 66.90100 1.000 54.45575 134 ILE B C 1
ATOM 4010 O O . ILE B 1 134 ? 35.71900 39.29800 67.95400 1.000 61.40690 134 ILE B O 1
ATOM 4015 N N . ASP B 1 135 ? 36.10900 37.39900 66.81000 1.000 56.42567 135 ASP B N 1
ATOM 4016 C CA . ASP B 1 135 ? 36.68800 36.69200 67.94200 1.000 63.10918 135 ASP B CA 1
ATOM 4017 C C . ASP B 1 135 ? 38.21200 36.75800 67.89700 1.000 67.83482 135 ASP B C 1
ATOM 4018 O O . ASP B 1 135 ? 38.81900 37.12700 66.88900 1.000 68.16580 135 ASP B O 1
ATOM 4023 N N . GLY B 1 136 ? 38.82900 36.39400 69.01900 1.000 69.14759 136 GLY B N 1
ATOM 4024 C CA . GLY B 1 136 ? 40.27600 36.38700 69.10300 1.000 60.31370 136 GLY B CA 1
ATOM 4025 C C . GLY B 1 136 ? 40.92100 37.75100 69.17400 1.000 68.93715 136 GLY B C 1
ATOM 4026 O O . GLY B 1 136 ? 42.10200 37.88300 68.84400 1.000 75.04316 136 GLY B O 1
ATOM 4027 N N . VAL B 1 137 ? 40.18300 38.77300 69.60000 1.000 67.23951 137 VAL B N 1
ATOM 4028 C CA . VAL B 1 137 ? 40.69100 40.13700 69.67800 1.000 69.26110 137 VAL B CA 1
ATOM 4029 C C . VAL B 1 137 ? 40.55400 40.63500 71.11000 1.000 67.07317 137 VAL B C 1
ATOM 4030 O O . VAL B 1 137 ? 39.54600 40.37600 71.77700 1.000 71.97788 137 VAL B O 1
ATOM 4034 N N . GLN B 1 138 ? 41.57600 41.34700 71.57900 1.000 71.45181 138 GLN B N 1
ATOM 4035 C CA . GLN B 1 138 ? 41.60100 41.92100 72.91900 1.000 65.64734 138 GLN B CA 1
ATOM 4036 C C . GLN B 1 138 ? 41.75600 43.43000 72.79900 1.000 69.69035 138 GLN B C 1
ATOM 4037 O O . GLN B 1 138 ? 42.74900 43.91200 72.24400 1.000 75.80004 138 GLN B O 1
ATOM 4043 N N . VAL B 1 139 ? 40.77400 44.17000 73.31600 1.000 70.37367 139 VAL B N 1
ATOM 4044 C CA . VAL B 1 139 ? 40.81800 45.62600 73.26000 1.000 64.92276 139 VAL B CA 1
ATOM 4045 C C . VAL B 1 139 ? 41.94100 46.13300 74.15500 1.000 60.18803 139 VAL B C 1
ATOM 4046 O O . VAL B 1 139 ? 42.07800 45.70800 75.30900 1.000 70.78588 139 VAL B O 1
ATOM 4050 N N . THR B 1 140 ? 42.75900 47.04100 73.62000 1.000 61.45865 140 THR B N 1
ATOM 4051 C CA . THR B 1 140 ? 43.87500 47.60900 74.36400 1.000 61.31689 140 THR B CA 1
ATOM 4052 C C . THR B 1 140 ? 43.89900 49.13100 74.38000 1.000 57.51995 140 THR B C 1
ATOM 4053 O O . THR B 1 140 ? 44.83000 49.70800 74.95200 1.000 60.34133 140 THR B O 1
ATOM 4057 N N . ALA B 1 141 ? 42.91500 49.79500 73.78100 1.000 60.68362 141 ALA B N 1
ATOM 4058 C CA . ALA B 1 141 ? 42.85400 51.24800 73.80000 1.000 61.63945 141 ALA B CA 1
ATOM 4059 C C . ALA B 1 141 ? 41.40800 51.68100 73.63100 1.000 57.62456 141 ALA B C 1
ATOM 4060 O O . ALA B 1 141 ? 40.64800 51.05100 72.89100 1.000 55.90908 141 ALA B O 1
ATOM 4062 N N . LEU B 1 142 ? 41.03300 52.75400 74.32500 1.000 54.57125 142 LEU B N 1
ATOM 4063 C CA . LEU B 1 142 ? 39.67900 53.29100 74.23900 1.000 52.70914 142 LEU B CA 1
ATOM 4064 C C . LEU B 1 142 ? 39.73200 54.78100 74.52900 1.000 58.30029 142 LEU B C 1
ATOM 4065 O O . LEU B 1 142 ? 40.15200 55.18700 75.61700 1.000 61.59712 142 LEU B O 1
ATOM 4070 N N . THR B 1 143 ? 39.30900 55.58900 73.56000 1.000 55.76914 143 THR B N 1
ATOM 4071 C CA . THR B 1 143 ? 39.24400 57.03500 73.70700 1.000 61.99338 143 THR B CA 1
ATOM 4072 C C . THR B 1 143 ? 37.87600 57.52400 73.25200 1.000 66.54616 143 THR B C 1
ATOM 4073 O O . THR B 1 143 ? 37.10000 56.78800 72.63500 1.000 64.55456 143 THR B O 1
ATOM 4077 N N . GLN B 1 144 ? 37.58400 58.78500 73.56200 1.000 63.07394 144 GLN B N 1
ATOM 4078 C CA . GLN B 1 144 ? 36.28700 59.37200 73.26400 1.000 55.83561 144 GLN B CA 1
ATOM 4079 C C . GLN B 1 144 ? 36.45400 60.83200 72.87300 1.000 58.80116 144 GLN B C 1
ATOM 4080 O O . GLN B 1 144 ? 37.37000 61.51500 73.33700 1.000 76.69074 144 GLN B O 1
ATOM 4086 N N . ASP B 1 145 ? 35.55700 61.30100 72.01300 1.000 61.67593 145 ASP B N 1
ATOM 4087 C CA . ASP B 1 145 ? 35.42100 62.72600 71.73200 1.000 72.02411 145 ASP B CA 1
ATOM 4088 C C . ASP B 1 145 ? 33.92900 63.04200 71.71400 1.000 65.54259 145 ASP B C 1
ATOM 4089 O O . ASP B 1 145 ? 33.09900 62.25900 72.18900 1.000 64.73650 145 ASP B O 1
ATOM 4094 N N . ALA B 1 146 ? 33.57200 64.19800 71.15200 1.000 73.64545 146 ALA B N 1
ATOM 4095 C CA . ALA B 1 146 ? 32.17900 64.62700 71.17000 1.000 69.35428 146 ALA B CA 1
ATOM 4096 C C . ALA B 1 146 ? 31.30000 63.82600 70.21900 1.000 69.76823 146 ALA B C 1
ATOM 4097 O O . ALA B 1 146 ? 30.07200 63.88400 70.33900 1.000 80.02650 146 ALA B O 1
ATOM 4099 N N . GLU B 1 147 ? 31.88800 63.07700 69.28800 1.000 71.99983 147 GLU B N 1
ATOM 4100 C CA . GLU B 1 147 ? 31.11500 62.43400 68.23400 1.000 69.86856 147 GLU B CA 1
ATOM 4101 C C . GLU B 1 147 ? 31.22400 60.91700 68.19700 1.000 60.17212 147 GLU B C 1
ATOM 4102 O O . GLU B 1 147 ? 30.24300 60.26100 67.84000 1.000 59.40776 147 GLU B O 1
ATOM 4108 N N . GLN B 1 148 ? 32.37100 60.33800 68.54500 1.000 64.39642 148 GLN B N 1
ATOM 4109 C CA . GLN B 1 148 ? 32.55400 58.90600 68.35500 1.000 65.53195 148 GLN B CA 1
ATOM 4110 C C . GLN B 1 148 ? 33.44200 58.33300 69.45000 1.000 62.58604 148 GLN B C 1
ATOM 4111 O O . GLN B 1 148 ? 34.16300 59.05600 70.14200 1.000 63.51770 148 GLN B O 1
ATOM 4117 N N . VAL B 1 149 ? 33.37000 57.01300 69.59700 1.000 57.18590 149 VAL B N 1
ATOM 4118 C CA . VAL B 1 149 ? 34.28400 56.24800 70.43700 1.000 59.64964 149 VAL B CA 1
ATOM 4119 C C . VAL B 1 149 ? 35.31700 55.59800 69.53200 1.000 56.25478 149 VAL B C 1
ATOM 4120 O O . VAL B 1 149 ? 34.99800 55.17400 68.41500 1.000 60.35008 149 VAL B O 1
ATOM 4124 N N . TYR B 1 150 ? 36.55900 55.52200 70.00400 1.000 56.39686 150 TYR B N 1
ATOM 4125 C CA . TYR B 1 150 ? 37.64500 54.92100 69.24100 1.000 59.76277 150 TYR B CA 1
ATOM 4126 C C . TYR B 1 150 ? 38.29700 53.83000 70.07400 1.000 53.35219 150 TYR B C 1
ATOM 4127 O O . TYR B 1 150 ? 38.65600 54.06100 71.23200 1.000 59.20201 150 TYR B O 1
ATOM 4136 N N . ILE B 1 151 ? 38.45100 52.64700 69.48300 1.000 46.12519 151 ILE B N 1
ATOM 4137 C CA . ILE B 1 151 ? 39.07700 51.51900 70.15500 1.000 56.81902 151 ILE B CA 1
ATOM 4138 C C . ILE B 1 151 ? 40.17300 50.95100 69.26900 1.000 61.27776 151 ILE B C 1
ATOM 4139 O O . ILE B 1 151 ? 40.14100 51.08100 68.04100 1.000 55.74080 151 ILE B O 1
ATOM 4144 N N . GLU B 1 152 ? 41.15200 50.31500 69.90900 1.000 63.26283 152 GLU B N 1
ATOM 4145 C CA . GLU B 1 152 ? 42.22900 49.61400 69.22000 1.000 65.54641 152 GLU B CA 1
ATOM 4146 C C . GLU B 1 152 ? 42.27200 48.18900 69.75400 1.000 67.98231 152 GLU B C 1
ATOM 4147 O O . GLU B 1 152 ? 42.67600 47.96300 70.89900 1.000 72.33949 152 GLU B O 1
ATOM 4153 N N . ALA B 1 153 ? 41.84200 47.23700 68.93400 1.000 69.09712 153 ALA B N 1
ATOM 4154 C CA . ALA B 1 153 ? 41.89100 45.82600 69.28200 1.000 69.58295 153 ALA B CA 1
ATOM 4155 C C . ALA B 1 153 ? 43.16200 45.19900 68.72700 1.000 68.70178 153 ALA B C 1
ATOM 4156 O O . ALA B 1 153 ? 43.67200 45.60600 67.68000 1.000 73.42018 153 ALA B O 1
ATOM 4158 N N . GLN B 1 154 ? 43.67200 44.20200 69.44200 1.000 74.66914 154 GLN B N 1
ATOM 4159 C CA . GLN B 1 154 ? 44.91500 43.53200 69.08900 1.000 85.19940 154 GLN B CA 1
ATOM 4160 C C . GLN B 1 154 ? 44.62900 42.08700 68.70800 1.000 86.99963 154 GLN B C 1
ATOM 4161 O O . GLN B 1 154 ? 43.93500 41.37200 69.43800 1.000 80.18342 154 GLN B O 1
ATOM 4167 N N . ARG B 1 155 ? 45.16600 41.66500 67.56200 1.000 103.89759 155 ARG B N 1
ATOM 4168 C CA . ARG B 1 155 ? 45.00100 40.30600 67.05300 1.000 96.14165 155 ARG B CA 1
ATOM 4169 C C . ARG B 1 155 ? 46.39000 39.75600 66.71500 1.000 98.95981 155 ARG B C 1
ATOM 4170 O O . ARG B 1 155 ? 46.74000 39.56200 65.54900 1.000 99.40626 155 ARG B O 1
ATOM 4178 N N . GLY B 1 156 ? 47.18600 39.51000 67.75300 1.000 84.11788 156 GLY B N 1
ATOM 4179 C CA . GLY B 1 156 ? 48.54500 39.04100 67.56900 1.000 98.22377 156 GLY B CA 1
ATOM 4180 C C . GLY B 1 156 ? 49.47000 40.12600 67.05900 1.000 117.80276 156 GLY B C 1
ATOM 4181 O O . GLY B 1 156 ? 49.96900 40.94400 67.83700 1.000 120.07728 156 GLY B O 1
ATOM 4182 N N . ASP B 1 157 ? 49.70600 40.14200 65.74800 1.000 120.85808 157 ASP B N 1
ATOM 4183 C CA . ASP B 1 157 ? 50.52300 41.17000 65.11600 1.000 104.14164 157 ASP B CA 1
ATOM 4184 C C . ASP B 1 157 ? 49.69700 42.31100 64.54200 1.000 104.29333 157 ASP B C 1
ATOM 4185 O O . ASP B 1 157 ? 50.18800 43.44200 64.47100 1.000 91.75253 157 ASP B O 1
ATOM 4190 N N . GLU B 1 158 ? 48.45600 42.04400 64.14800 1.000 101.20687 158 GLU B N 1
ATOM 4191 C CA . GLU B 1 158 ? 47.62200 43.04700 63.50600 1.000 97.75435 158 GLU B CA 1
ATOM 4192 C C . GLU B 1 158 ? 47.05300 44.02800 64.52600 1.000 84.01605 158 GLU B C 1
ATOM 4193 O O . GLU B 1 158 ? 46.82000 43.68700 65.69000 1.000 85.44782 158 GLU B O 1
ATOM 4199 N N . ILE B 1 159 ? 46.83300 45.26000 64.07200 1.000 83.99806 159 ILE B N 1
ATOM 4200 C CA . ILE B 1 159 ? 46.13800 46.28700 64.84100 1.000 77.53810 159 ILE B CA 1
ATOM 4201 C C . ILE B 1 159 ? 44.76000 46.46800 64.22100 1.000 64.50113 159 ILE B C 1
ATOM 4202 O O . ILE B 1 159 ? 44.64300 46.66300 63.00500 1.000 80.71809 159 ILE B O 1
ATOM 4207 N N . LEU B 1 160 ? 43.72200 46.40500 65.04700 1.000 66.49721 160 LEU B N 1
ATOM 4208 C CA . LEU B 1 160 ? 42.35200 46.60800 64.59300 1.000 58.87633 160 LEU B CA 1
ATOM 4209 C C . LEU B 1 160 ? 41.83500 47.91900 65.16800 1.000 55.98657 160 LEU B C 1
ATOM 4210 O O . LEU B 1 160 ? 41.72700 48.06400 66.39100 1.000 66.29917 160 LEU B O 1
ATOM 4215 N N . LYS B 1 161 ? 41.52100 48.86700 64.28900 1.000 55.06628 161 LYS B N 1
ATOM 4216 C CA . LYS B 1 161 ? 41.00100 50.17100 64.67900 1.000 59.50320 161 LYS B CA 1
ATOM 4217 C C . LYS B 1 161 ? 39.53300 50.25400 64.28200 1.000 57.78058 161 LYS B C 1
ATOM 4218 O O . LYS B 1 161 ? 39.19700 50.11500 63.10100 1.000 58.93765 161 LYS B O 1
ATOM 4224 N N . LEU B 1 162 ? 38.66600 50.48000 65.26600 1.000 58.22637 162 LEU B N 1
ATOM 4225 C CA . LEU B 1 162 ? 37.23100 50.56100 65.04400 1.000 50.82785 162 LEU B CA 1
ATOM 4226 C C . LEU B 1 162 ? 36.67500 51.80300 65.72300 1.000 56.14666 162 LEU B C 1
ATOM 4227 O O . LEU B 1 162 ? 37.25900 52.33600 66.67100 1.000 59.02289 162 LEU B O 1
ATOM 4232 N N . GLU B 1 163 ? 35.52800 52.26000 65.22500 1.000 60.53180 163 GLU B N 1
ATOM 4233 C CA . GLU B 1 163 ? 34.84300 53.40200 65.81000 1.000 57.20889 163 GLU B CA 1
ATOM 4234 C C . GLU B 1 163 ? 33.34300 53.23400 65.61900 1.000 58.54464 163 GLU B C 1
ATOM 4235 O O . GLU B 1 163 ? 32.88600 52.54300 64.70500 1.000 56.00296 163 GLU B O 1
ATOM 4241 N N . SER B 1 164 ? 32.58100 53.87700 66.50100 1.000 58.66560 164 SER B N 1
ATOM 4242 C CA . SER B 1 164 ? 31.12700 53.81800 66.44600 1.000 58.66874 164 SER B CA 1
ATOM 4243 C C . SER B 1 164 ? 30.55700 54.95200 67.28400 1.000 54.64811 164 SER B C 1
ATOM 4244 O O . SER B 1 164 ? 31.25700 55.56400 68.09500 1.000 52.84017 164 SER B O 1
ATOM 4247 N N . LYS B 1 165 ? 29.26700 55.22400 67.07300 1.000 58.48841 165 LYS B N 1
ATOM 4248 C CA . LYS B 1 165 ? 28.58300 56.24400 67.85800 1.000 46.72208 165 LYS B CA 1
ATOM 4249 C C . LYS B 1 165 ? 28.32400 55.79300 69.28800 1.000 46.59503 165 LYS B C 1
ATOM 4250 O O . LYS B 1 165 ? 28.15600 56.64000 70.17100 1.000 51.78329 165 LYS B O 1
ATOM 4256 N N . LEU B 1 166 ? 28.29200 54.48500 69.53400 1.000 45.51652 166 LEU B N 1
ATOM 4257 C CA . LEU B 1 166 ? 28.01300 53.95200 70.85900 1.000 47.83476 166 LEU B CA 1
ATOM 4258 C C . LEU B 1 166 ? 28.82900 52.68600 71.06800 1.000 46.87471 166 LEU B C 1
ATOM 4259 O O . LEU B 1 166 ? 28.94000 51.85500 70.16400 1.000 46.09034 166 LEU B O 1
ATOM 4264 N N . LEU B 1 167 ? 29.40000 52.54900 72.26200 1.000 44.05903 167 LEU B N 1
ATOM 4265 C CA . LEU B 1 167 ? 30.14800 51.36000 72.64200 1.000 45.03593 167 LEU B CA 1
ATOM 4266 C C . LEU B 1 167 ? 29.51100 50.73600 73.87300 1.000 41.00189 167 LEU B C 1
ATOM 4267 O O . LEU B 1 167 ? 29.32700 51.41000 74.89200 1.000 43.05371 167 LEU B O 1
ATOM 4272 N N . ILE B 1 168 ? 29.18000 49.45400 73.77400 1.000 42.42276 168 ILE B N 1
ATOM 4273 C CA . ILE B 1 168 ? 28.57700 48.70200 74.86700 1.000 43.77919 168 ILE B CA 1
ATOM 4274 C C . ILE B 1 168 ? 29.65300 47.79500 75.44900 1.000 44.36691 168 ILE B C 1
ATOM 4275 O O . ILE B 1 168 ? 30.13300 46.87400 74.77900 1.000 47.61289 168 ILE B O 1
ATOM 4280 N N . ALA B 1 169 ? 30.03700 48.05200 76.69600 1.000 39.47002 169 ALA B N 1
ATOM 4281 C CA . ALA B 1 169 ? 31.07900 47.28100 77.36500 1.000 36.92675 169 ALA B CA 1
ATOM 4282 C C . ALA B 1 169 ? 30.42700 46.16900 78.17900 1.000 49.86352 169 ALA B C 1
ATOM 4283 O O . ALA B 1 169 ? 29.70700 46.43600 79.14700 1.000 47.35179 169 ALA B O 1
ATOM 4285 N N . ALA B 1 170 ? 30.68100 44.92400 77.78700 1.000 49.81347 170 ALA B N 1
ATOM 4286 C CA . ALA B 1 170 ? 30.18000 43.74900 78.49300 1.000 50.11079 170 ALA B CA 1
ATOM 4287 C C . ALA B 1 170 ? 31.28700 42.70500 78.58800 1.000 52.98219 170 ALA B C 1
ATOM 4288 O O . ALA B 1 170 ? 31.09900 41.52800 78.27600 1.000 60.57802 170 ALA B O 1
ATOM 4290 N N . ASP B 1 171 ? 32.46700 43.14000 79.02700 1.000 49.03316 171 ASP B N 1
ATOM 4291 C CA . ASP B 1 171 ? 33.66500 42.31200 79.02300 1.000 52.69349 171 ASP B CA 1
ATOM 4292 C C . ASP B 1 171 ? 33.96700 41.68900 80.38300 1.000 59.59672 171 ASP B C 1
ATOM 4293 O O . ASP B 1 171 ? 35.11900 41.33100 80.64800 1.000 67.65796 171 ASP B O 1
ATOM 4298 N N . GLY B 1 172 ? 32.97000 41.56200 81.25000 1.000 56.16267 172 GLY B N 1
ATOM 4299 C CA . GLY B 1 172 ? 33.11800 40.79700 82.47400 1.000 59.95875 172 GLY B CA 1
ATOM 4300 C C . GLY B 1 172 ? 33.46400 41.64900 83.68000 1.000 59.85479 172 GLY B C 1
ATOM 4301 O O . GLY B 1 172 ? 33.55200 42.88000 83.62500 1.000 64.01074 172 GLY B O 1
ATOM 4302 N N . ARG B 1 173 ? 33.66500 40.94400 84.79600 1.000 59.51682 173 ARG B N 1
ATOM 4303 C CA . ARG B 1 173 ? 33.93200 41.60500 86.07000 1.000 63.26131 173 ARG B CA 1
ATOM 4304 C C . ARG B 1 173 ? 35.23100 42.39800 86.02300 1.000 74.83397 173 ARG B C 1
ATOM 4305 O O . ARG B 1 173 ? 35.32800 43.47900 86.61500 1.000 73.87983 173 ARG B O 1
ATOM 4313 N N . ASP B 1 174 ? 36.24000 41.87900 85.33200 1.000 78.79690 174 ASP B N 1
ATOM 4314 C CA . ASP B 1 174 ? 37.50500 42.59100 85.15000 1.000 74.39751 174 ASP B CA 1
ATOM 4315 C C . ASP B 1 174 ? 37.51000 43.31700 83.80600 1.000 76.21035 174 ASP B C 1
ATOM 4316 O O . ASP B 1 174 ? 38.37200 43.11300 82.95000 1.000 72.70964 174 ASP B O 1
ATOM 4321 N N . SER B 1 175 ? 36.50900 44.17800 83.63900 1.000 73.47614 175 SER B N 1
ATOM 4322 C CA . SER B 1 175 ? 36.32400 44.89400 82.38400 1.000 67.20528 175 SER B CA 1
ATOM 4323 C C . SER B 1 175 ? 37.50400 45.81400 82.10300 1.000 57.64727 175 SER B C 1
ATOM 4324 O O . SER B 1 175 ? 37.99800 46.50900 82.99300 1.000 62.62724 175 SER B O 1
ATOM 4327 N N . PHE B 1 176 ? 37.95600 45.81400 80.84800 1.000 59.84968 176 PHE B N 1
ATOM 4328 C CA . PHE B 1 176 ? 39.02500 46.72300 80.45000 1.000 60.71468 176 PHE B CA 1
ATOM 4329 C C . PHE B 1 176 ? 38.47900 48.10100 80.09800 1.000 60.28372 176 PHE B C 1
ATOM 4330 O O . PHE B 1 176 ? 39.10400 49.11900 80.41600 1.000 60.42617 176 PHE B O 1
ATOM 4338 N N . CYS B 1 177 ? 37.31700 48.15100 79.44000 1.000 60.49353 177 CYS B N 1
ATOM 4339 C CA . CYS B 1 177 ? 36.73200 49.43100 79.05900 1.000 55.21487 177 CYS B CA 1
ATOM 4340 C C . CYS B 1 177 ? 36.32700 50.25000 80.27700 1.000 53.73743 177 CYS B C 1
ATOM 4341 O O . CYS B 1 177 ? 36.36900 51.48500 80.23300 1.000 58.02932 177 CYS B O 1
ATOM 4344 N N . ARG B 1 178 ? 35.93500 49.58600 81.36700 1.000 56.85704 178 ARG B N 1
ATOM 4345 C CA . ARG B 1 178 ? 35.52900 50.30800 82.56800 1.000 54.04951 178 ARG B CA 1
ATOM 4346 C C . ARG B 1 178 ? 36.70100 51.06500 83.18300 1.000 57.77143 178 ARG B C 1
ATOM 4347 O O . ARG B 1 178 ? 36.54600 52.21200 83.61700 1.000 57.26704 178 ARG B O 1
ATOM 4355 N N . GLN B 1 179 ? 37.88000 50.44300 83.22900 1.000 61.34739 179 GLN B N 1
ATOM 4356 C CA . GLN B 1 179 ? 39.06300 51.14500 83.71200 1.000 63.81970 179 GLN B CA 1
ATOM 4357 C C . GLN B 1 179 ? 39.59800 52.12900 82.68100 1.000 63.75236 179 GLN B C 1
ATOM 4358 O O . GLN B 1 179 ? 40.25900 53.10700 83.04900 1.000 61.23732 179 GLN B O 1
ATOM 4364 N N . ALA B 1 180 ? 39.32500 51.89200 81.39600 1.000 57.50934 180 ALA B N 1
ATOM 4365 C CA . ALA B 1 180 ? 39.78100 52.81400 80.36200 1.000 54.09063 180 ALA B CA 1
ATOM 4366 C C . ALA B 1 180 ? 39.02900 54.13700 80.41900 1.000 61.63290 180 ALA B C 1
ATOM 4367 O O . ALA B 1 180 ? 39.59200 55.18300 80.07300 1.000 56.22931 180 ALA B O 1
ATOM 4369 N N . ILE B 1 181 ? 37.76900 54.11700 80.85100 1.000 57.57489 181 ILE B N 1
ATOM 4370 C CA . ILE B 1 181 ? 36.97400 55.33400 80.97000 1.000 53.54002 181 ILE B CA 1
ATOM 4371 C C . ILE B 1 181 ? 37.12700 55.89700 82.37700 1.000 59.50583 181 ILE B C 1
ATOM 4372 O O . ILE B 1 181 ? 36.43100 56.84400 82.75800 1.000 58.29146 181 ILE B O 1
ATOM 4377 N N . GLY B 1 182 ? 38.03800 55.31600 83.15600 1.000 54.60285 182 GLY B N 1
ATOM 4378 C CA . GLY B 1 182 ? 38.33700 55.80700 84.48700 1.000 56.32858 182 GLY B CA 1
ATOM 4379 C C . GLY B 1 182 ? 37.20300 55.65000 85.47800 1.000 58.21514 182 GLY B C 1
ATOM 4380 O O . GLY B 1 182 ? 36.76000 56.63100 86.08200 1.000 63.91137 182 GLY B O 1
ATOM 4381 N N . VAL B 1 183 ? 36.72700 54.42000 85.65900 1.000 56.35259 183 VAL B N 1
ATOM 4382 C CA . VAL B 1 183 ? 35.63400 54.12300 86.57800 1.000 55.55917 183 VAL B CA 1
ATOM 4383 C C . VAL B 1 183 ? 36.09400 53.02400 87.52500 1.000 54.96786 183 VAL B C 1
ATOM 4384 O O . VAL B 1 183 ? 36.46500 51.93200 87.07900 1.000 55.43651 183 VAL B O 1
ATOM 4388 N N . GLY B 1 184 ? 36.07300 53.31300 88.82800 1.000 49.03077 184 GLY B N 1
ATOM 4389 C CA . GLY B 1 184 ? 36.43100 52.33600 89.83200 1.000 54.13170 184 GLY B CA 1
ATOM 4390 C C . GLY B 1 184 ? 35.25900 51.45100 90.21900 1.000 59.04985 184 GLY B C 1
ATOM 4391 O O . GLY B 1 184 ? 34.13800 51.59600 89.73300 1.000 56.35964 184 GLY B O 1
ATOM 4392 N N . VAL B 1 185 ? 35.53900 50.51000 91.11800 1.000 61.40957 185 VAL B N 1
ATOM 4393 C CA . VAL B 1 185 ? 34.53600 49.57300 91.60400 1.000 55.52409 185 VAL B CA 1
ATOM 4394 C C . VAL B 1 185 ? 34.61600 49.48400 93.12000 1.000 59.53036 185 VAL B C 1
ATOM 4395 O O . VAL B 1 185 ? 35.66200 49.73900 93.72600 1.000 64.98332 185 VAL B O 1
ATOM 4399 N N . ASP B 1 186 ? 33.49300 49.12100 93.73100 1.000 56.07181 186 ASP B N 1
ATOM 4400 C CA . ASP B 1 186 ? 33.42000 48.81500 95.15200 1.000 51.55089 186 ASP B CA 1
ATOM 4401 C C . ASP B 1 186 ? 33.25800 47.31000 95.31200 1.000 55.10148 186 ASP B C 1
ATOM 4402 O O . ASP B 1 186 ? 32.43000 46.69600 94.63100 1.000 53.03416 186 ASP B O 1
ATOM 4407 N N . VAL B 1 187 ? 34.05200 46.72000 96.19900 1.000 58.61939 187 VAL B N 1
ATOM 4408 C CA . VAL B 1 187 ? 34.08100 45.27500 96.39500 1.000 54.79392 187 VAL B CA 1
ATOM 4409 C C . VAL B 1 187 ? 33.55200 44.96900 97.78900 1.000 66.09622 187 VAL B C 1
ATOM 4410 O O . VAL B 1 187 ? 34.06700 45.48900 98.78700 1.000 70.18429 187 VAL B O 1
ATOM 4414 N N . HIS B 1 188 ? 32.52300 44.12700 97.85400 1.000 62.64455 188 HIS B N 1
ATOM 4415 C CA . HIS B 1 188 ? 31.95500 43.65500 99.11000 1.000 67.34375 188 HIS B CA 1
ATOM 4416 C C . HIS B 1 188 ? 32.12700 42.14500 99.16700 1.000 70.44199 188 HIS B C 1
ATOM 4417 O O . HIS B 1 188 ? 31.56300 41.42300 98.33900 1.000 69.70059 188 HIS B O 1
ATOM 4424 N N . ASP B 1 189 ? 32.90300 41.67400 100.13600 1.000 69.49756 189 ASP B N 1
ATOM 4425 C CA . ASP B 1 189 ? 33.16500 40.25400 100.30500 1.000 67.33371 189 ASP B CA 1
ATOM 4426 C C . ASP B 1 189 ? 32.36100 39.69700 101.47200 1.000 68.69835 189 ASP B C 1
ATOM 4427 O O . ASP B 1 189 ? 32.07300 40.39700 102.44600 1.000 73.89676 189 ASP B O 1
ATOM 4432 N N . TYR B 1 190 ? 31.99800 38.42200 101.35900 1.000 64.84894 190 TYR B N 1
ATOM 4433 C CA . TYR B 1 190 ? 31.33500 37.68800 102.42300 1.000 60.78004 190 TYR B CA 1
ATOM 4434 C C . TYR B 1 190 ? 32.22300 36.53500 102.87000 1.000 64.83692 190 TYR B C 1
ATOM 4435 O O . TYR B 1 190 ? 33.11100 36.08600 102.14000 1.000 66.92136 190 TYR B O 1
ATOM 4444 N N . ASP B 1 191 ? 31.97400 36.06000 104.08800 1.000 72.16835 191 ASP B N 1
ATOM 4445 C CA . ASP B 1 191 ? 32.69900 34.91500 104.63400 1.000 64.71657 191 ASP B CA 1
ATOM 4446 C C . ASP B 1 191 ? 32.06300 33.59300 104.23300 1.000 67.22586 191 ASP B C 1
ATOM 4447 O O . ASP B 1 191 ? 32.07300 32.63200 105.01000 1.000 69.21585 191 ASP B O 1
ATOM 4452 N N . GLN B 1 192 ? 31.49400 33.51900 103.03200 1.000 61.60224 192 GLN B N 1
ATOM 4453 C CA . GLN B 1 192 ? 30.80600 32.33000 102.55800 1.000 59.37437 192 GLN B CA 1
ATOM 4454 C C . GLN B 1 192 ? 31.36000 31.90800 101.20500 1.000 58.52442 192 GLN B C 1
ATOM 4455 O O . GLN B 1 192 ? 31.86900 32.73000 100.43800 1.000 52.67096 192 GLN B O 1
ATOM 4461 N N . VAL B 1 193 ? 31.24700 30.61300 100.91600 1.000 56.30700 193 VAL B N 1
ATOM 4462 C CA . VAL B 1 193 ? 31.67200 30.04000 99.64500 1.000 60.54608 193 VAL B CA 1
ATOM 4463 C C . VAL B 1 193 ? 30.57900 29.09700 99.16300 1.000 54.09749 193 VAL B C 1
ATOM 4464 O O . VAL B 1 193 ? 30.14100 28.21500 99.91000 1.000 58.98884 193 VAL B O 1
ATOM 4468 N N . ALA B 1 194 ? 30.13600 29.28700 97.92300 1.000 51.77994 194 ALA B N 1
ATOM 4469 C CA . ALA B 1 194 ? 29.08500 28.46100 97.34500 1.000 56.77951 194 ALA B CA 1
ATOM 4470 C C . ALA B 1 194 ? 29.69100 27.21400 96.71400 1.000 57.01528 194 ALA B C 1
ATOM 4471 O O . ALA B 1 194 ? 30.59500 27.30900 95.87800 1.000 66.21569 194 ALA B O 1
ATOM 4473 N N . ILE B 1 195 ? 29.19300 26.05000 97.12000 1.000 55.35368 195 ILE B N 1
ATOM 4474 C CA . ILE B 1 195 ? 29.61900 24.76700 96.57300 1.000 54.38508 195 ILE B CA 1
ATOM 4475 C C . ILE B 1 195 ? 28.50200 24.26700 95.66900 1.000 54.31094 195 ILE B C 1
ATOM 4476 O O . ILE B 1 195 ? 27.40500 23.94400 96.14300 1.000 60.67193 195 ILE B O 1
ATOM 4481 N N . VAL B 1 196 ? 28.77000 24.20700 94.36700 1.000 56.51374 196 VAL B N 1
ATOM 4482 C CA . VAL B 1 196 ? 27.78700 23.76200 93.39000 1.000 54.53518 196 VAL B CA 1
ATOM 4483 C C . VAL B 1 196 ? 28.32300 22.53700 92.66300 1.000 62.30548 196 VAL B C 1
ATOM 4484 O O . VAL B 1 196 ? 29.53700 22.35100 92.52500 1.000 63.94632 196 VAL B O 1
ATOM 4488 N N . THR B 1 197 ? 27.40100 21.69700 92.20400 1.000 56.28949 197 THR B N 1
ATOM 4489 C CA . THR B 1 197 ? 27.72500 20.47900 91.46600 1.000 57.60281 197 THR B CA 1
ATOM 4490 C C . THR B 1 197 ? 26.42600 19.92100 90.89500 1.000 57.78244 197 THR B C 1
ATOM 4491 O O . THR B 1 197 ? 25.34400 20.48100 91.09800 1.000 55.42316 197 THR B O 1
ATOM 4495 N N . THR B 1 198 ? 26.54400 18.80600 90.17900 1.000 52.85425 198 THR B N 1
ATOM 4496 C CA . THR B 1 198 ? 25.40400 18.09200 89.62200 1.000 52.27169 198 THR B CA 1
ATOM 4497 C C . THR B 1 198 ? 25.44400 16.65000 90.10500 1.000 61.39957 198 THR B C 1
ATOM 4498 O O . THR B 1 198 ? 26.45900 15.96500 89.94200 1.000 59.43723 198 THR B O 1
ATOM 4502 N N . VAL B 1 199 ? 24.34400 16.19500 90.70100 1.000 57.31658 199 VAL B N 1
ATOM 4503 C CA . VAL B 1 199 ? 24.24600 14.84700 91.24000 1.000 56.26433 199 VAL B CA 1
ATOM 4504 C C . VAL B 1 199 ? 23.14700 14.09400 90.49700 1.000 55.63863 199 VAL B C 1
ATOM 4505 O O . VAL B 1 199 ? 22.32700 14.67700 89.78700 1.000 54.47648 199 VAL B O 1
ATOM 4509 N N . GLN B 1 200 ? 23.14700 12.77500 90.67300 1.000 53.76741 200 GLN B N 1
ATOM 4510 C CA . GLN B 1 200 ? 22.14500 11.89300 90.09200 1.000 57.00555 200 GLN B CA 1
ATOM 4511 C C . GLN B 1 200 ? 21.43300 11.15300 91.21400 1.000 53.46683 200 GLN B C 1
ATOM 4512 O O . GLN B 1 200 ? 22.08200 10.52100 92.05500 1.000 60.06880 200 GLN B O 1
ATOM 4518 N N . THR B 1 201 ? 20.10700 11.23400 91.22700 1.000 50.52720 201 THR B N 1
ATOM 4519 C CA . THR B 1 201 ? 19.29400 10.63300 92.27300 1.000 56.89047 201 THR B CA 1
ATOM 4520 C C . THR B 1 201 ? 18.44100 9.50700 91.70300 1.000 56.69445 201 THR B C 1
ATOM 4521 O O . THR B 1 201 ? 18.02500 9.54600 90.54100 1.000 53.06200 201 THR B O 1
ATOM 4525 N N . SER B 1 202 ? 18.18600 8.49700 92.53900 1.000 56.30665 202 SER B N 1
ATOM 4526 C CA . SER B 1 202 ? 17.34700 7.38100 92.11300 1.000 54.72238 202 SER B CA 1
ATOM 4527 C C . SER B 1 202 ? 15.90300 7.81600 91.90300 1.000 54.73869 202 SER B C 1
ATOM 4528 O O . SER B 1 202 ? 15.22200 7.29000 91.01500 1.000 57.24009 202 SER B O 1
ATOM 4531 N N . LYS B 1 203 ? 15.42100 8.76500 92.70200 1.000 49.68120 203 LYS B N 1
ATOM 4532 C CA . LYS B 1 203 ? 14.08100 9.31100 92.52900 1.000 53.40502 203 LYS B CA 1
ATOM 4533 C C . LYS B 1 203 ? 14.12100 10.52200 91.60000 1.000 50.68901 203 LYS B C 1
ATOM 4534 O O . LYS B 1 203 ? 15.03100 11.35000 91.70000 1.000 51.31999 203 LYS B O 1
ATOM 4540 N N . PRO B 1 204 ? 13.15700 10.64700 90.69100 1.000 46.15623 204 PRO B N 1
ATOM 4541 C CA . PRO B 1 204 ? 13.09700 11.84600 89.85200 1.000 46.24317 204 PRO B CA 1
ATOM 4542 C C . PRO B 1 204 ? 12.63600 13.05200 90.65400 1.000 46.93042 204 PRO B C 1
ATOM 4543 O O . PRO B 1 204 ? 11.89500 12.93200 91.63300 1.000 57.87383 204 PRO B O 1
ATOM 4547 N N . HIS B 1 205 ? 13.09100 14.23100 90.22700 1.000 48.87705 205 HIS B N 1
ATOM 4548 C CA . HIS B 1 205 ? 12.73100 15.45500 90.93300 1.000 48.91173 205 HIS B CA 1
ATOM 4549 C C . HIS B 1 205 ? 11.32300 15.92300 90.59000 1.000 55.15206 205 HIS B C 1
ATOM 4550 O O . HIS B 1 205 ? 10.66800 16.55900 91.42400 1.000 59.94328 205 HIS B O 1
ATOM 4557 N N . GLU B 1 206 ? 10.84500 15.61500 89.38300 1.000 57.62770 206 GLU B N 1
ATOM 4558 C CA . GLU B 1 206 ? 9.51100 16.01300 88.92900 1.000 55.48001 206 GLU B CA 1
ATOM 4559 C C . GLU B 1 206 ? 9.31400 17.52300 89.04700 1.000 57.72427 206 GLU B C 1
ATOM 4560 O O . GLU B 1 206 ? 8.26900 18.00400 89.49200 1.000 59.23623 206 GLU B O 1
ATOM 4566 N N . HIS B 1 207 ? 10.34300 18.27400 88.64700 1.000 52.15518 207 HIS B N 1
ATOM 4567 C CA . HIS B 1 207 ? 10.30300 19.73700 88.58900 1.000 50.51281 207 HIS B CA 1
ATOM 4568 C C . HIS B 1 207 ? 10.09200 20.36400 89.96500 1.000 50.24210 207 HIS B C 1
ATOM 4569 O O . HIS B 1 207 ? 9.50100 21.44000 90.08200 1.000 53.99504 207 HIS B O 1
ATOM 4576 N N . VAL B 1 208 ? 10.57800 19.70900 91.01600 1.000 47.10446 208 VAL B N 1
ATOM 4577 C CA . VAL B 1 208 ? 10.44600 20.19800 92.38400 1.000 53.11357 208 VAL B CA 1
ATOM 4578 C C . VAL B 1 208 ? 11.83000 20.54000 92.91600 1.000 55.67649 208 VAL B C 1
ATOM 4579 O O . VAL B 1 208 ? 12.73800 19.70000 92.89000 1.000 54.72303 208 VAL B O 1
ATOM 4583 N N . GLY B 1 209 ? 11.99000 21.77200 93.39300 1.000 53.08733 209 GLY B N 1
ATOM 4584 C CA . GLY B 1 209 ? 13.22600 22.18600 94.03400 1.000 49.69720 209 GLY B CA 1
ATOM 4585 C C . GLY B 1 209 ? 13.13600 22.01600 95.54200 1.000 54.85223 209 GLY B C 1
ATOM 4586 O O . GLY B 1 209 ? 12.10000 22.27600 96.14900 1.000 51.68123 209 GLY B O 1
ATOM 4587 N N . PHE B 1 210 ? 14.23700 21.57100 96.13800 1.000 57.05903 210 PHE B N 1
ATOM 4588 C CA . PHE B 1 210 ? 14.28000 21.26600 97.55900 1.000 59.03202 210 PHE B CA 1
ATOM 4589 C C . PHE B 1 210 ? 15.31200 22.13800 98.26000 1.000 58.97117 210 PHE B C 1
ATOM 4590 O O . PHE B 1 210 ? 16.30200 22.56600 97.65900 1.000 53.04975 210 PHE B O 1
ATOM 4598 N N . GLU B 1 211 ? 15.06800 22.39700 99.54300 1.000 52.75840 211 GLU B N 1
ATOM 4599 C CA . GLU B 1 211 ? 16.03700 23.07800 100.39100 1.000 60.72995 211 GLU B CA 1
ATOM 4600 C C . GLU B 1 211 ? 15.84400 22.61500 101.82500 1.000 57.07831 211 GLU B C 1
ATOM 4601 O O . GLU B 1 211 ? 14.71700 22.60100 102.32800 1.000 60.92543 211 GLU B O 1
ATOM 4607 N N . ARG B 1 212 ? 16.94300 22.24200 102.47600 1.000 62.09193 212 ARG B N 1
ATOM 4608 C CA . ARG B 1 212 ? 16.92900 21.77300 103.85600 1.000 59.61241 212 ARG B CA 1
ATOM 4609 C C . ARG B 1 212 ? 17.89300 22.61700 104.67500 1.000 67.87616 212 ARG B C 1
ATOM 4610 O O . ARG B 1 212 ? 19.08900 22.67300 104.37000 1.000 70.23739 212 ARG B O 1
ATOM 4618 N N . PHE B 1 213 ? 17.37300 23.26600 105.71300 1.000 71.64484 213 PHE B N 1
ATOM 4619 C CA . PHE B 1 213 ? 18.18600 24.06900 106.61700 1.000 72.63997 213 PHE B CA 1
ATOM 4620 C C . PHE B 1 213 ? 18.74400 23.15500 107.70200 1.000 79.31021 213 PHE B C 1
ATOM 4621 O O . PHE B 1 213 ? 17.99800 22.65900 108.55200 1.000 89.30433 213 PHE B O 1
ATOM 4629 N N . SER B 1 214 ? 20.05500 22.92700 107.66600 1.000 99.38127 214 SER B N 1
ATOM 4630 C CA . SER B 1 214 ? 20.73000 22.02600 108.58800 1.000 103.03474 214 SER B CA 1
ATOM 4631 C C . SER B 1 214 ? 21.86700 22.77000 109.27600 1.000 117.42417 214 SER B C 1
ATOM 4632 O O . SER B 1 214 ? 22.07300 23.97000 109.06700 1.000 123.46738 214 SER B O 1
ATOM 4635 N N . ALA B 1 215 ? 22.61300 22.04300 110.11200 1.000 115.31372 215 ALA B N 1
ATOM 4636 C CA . ALA B 1 215 ? 23.77600 22.63200 110.76600 1.000 113.02846 215 ALA B CA 1
ATOM 4637 C C . ALA B 1 215 ? 24.89300 22.91500 109.77000 1.000 106.32563 215 ALA B C 1
ATOM 4638 O O . ALA B 1 215 ? 25.70000 23.82600 109.98700 1.000 96.97613 215 ALA B O 1
ATOM 4640 N N . LEU B 1 216 ? 24.95500 22.15000 108.67800 1.000 101.27303 216 LEU B N 1
ATOM 4641 C CA . LEU B 1 216 ? 25.93400 22.39900 107.62700 1.000 101.68983 216 LEU B CA 1
ATOM 4642 C C . LEU B 1 216 ? 25.60000 23.62600 106.79200 1.000 100.79164 216 LEU B C 1
ATOM 4643 O O . LEU B 1 216 ? 26.42300 24.03300 105.96400 1.000 95.29883 216 LEU B O 1
ATOM 4648 N N . GLY B 1 217 ? 24.42600 24.22000 106.98500 1.000 105.34904 217 GLY B N 1
ATOM 4649 C CA . GLY B 1 217 ? 23.98700 25.33000 106.17700 1.000 92.39003 217 GLY B CA 1
ATOM 4650 C C . GLY B 1 217 ? 22.83700 24.93500 105.27500 1.000 82.49843 217 GLY B C 1
ATOM 4651 O O . GLY B 1 217 ? 22.40700 23.77800 105.25200 1.000 90.03680 217 GLY B O 1
ATOM 4652 N N . PRO B 1 218 ? 22.31200 25.89400 104.51200 1.000 70.05418 218 PRO B N 1
ATOM 4653 C CA . PRO B 1 218 ? 21.19700 25.59100 103.60000 1.000 63.77164 218 PRO B CA 1
ATOM 4654 C C . PRO B 1 218 ? 21.67200 24.73900 102.43200 1.000 59.92785 218 PRO B C 1
ATOM 4655 O O . PRO B 1 218 ? 22.56800 25.13400 101.68300 1.000 65.40044 218 PRO B O 1
ATOM 4659 N N . LEU B 1 219 ? 21.06800 23.56400 102.28100 1.000 57.31573 219 LEU B N 1
ATOM 4660 C CA . LEU B 1 219 ? 21.40300 22.63500 101.21000 1.000 57.54279 219 LEU B CA 1
ATOM 4661 C C . LEU B 1 219 ? 20.27700 22.65000 100.18600 1.000 54.97378 219 LEU B C 1
ATOM 4662 O O . LEU B 1 219 ? 19.14400 22.27000 100.49900 1.000 59.95471 219 LEU B O 1
ATOM 4667 N N . ALA B 1 220 ? 20.59000 23.08300 98.96900 1.000 50.79136 220 ALA B N 1
ATOM 4668 C CA . ALA B 1 220 ? 19.60600 23.22300 97.90700 1.000 51.57787 220 ALA B CA 1
ATOM 4669 C C . ALA B 1 220 ? 19.65000 22.02600 96.96400 1.000 57.78344 220 ALA B C 1
ATOM 4670 O O . ALA B 1 220 ? 20.67800 21.36000 96.82100 1.000 60.31526 220 ALA B O 1
ATOM 4672 N N . LEU B 1 221 ? 18.51400 21.76300 96.31800 1.000 54.58920 221 LEU B N 1
ATOM 4673 C CA . LEU B 1 221 ? 18.39000 20.68200 95.33700 1.000 50.25965 221 LEU B CA 1
ATOM 4674 C C . LEU B 1 221 ? 17.48800 21.18700 94.21400 1.000 52.46685 221 LEU B C 1
ATOM 4675 O O . LEU B 1 221 ? 16.26100 21.11000 94.31500 1.000 53.40124 221 LEU B O 1
ATOM 4680 N N . LEU B 1 222 ? 18.09900 21.69900 93.14800 1.000 51.57460 222 LEU B N 1
ATOM 4681 C CA . LEU B 1 222 ? 17.31800 22.25700 92.05300 1.000 46.98046 222 LEU B CA 1
ATOM 4682 C C . LEU B 1 222 ? 17.15000 21.23700 90.93400 1.000 52.67761 222 LEU B C 1
ATOM 4683 O O . LEU B 1 222 ? 18.06100 20.44400 90.67300 1.000 56.07581 222 LEU B O 1
ATOM 4688 N N . PRO B 1 223 ? 16.00200 21.23200 90.26000 1.000 48.46965 223 PRO B N 1
ATOM 4689 C CA . PRO B 1 223 ? 15.80800 20.29400 89.15100 1.000 48.14285 223 PRO B CA 1
ATOM 4690 C C . PRO B 1 223 ? 16.62700 20.68800 87.93200 1.000 53.95636 223 PRO B C 1
ATOM 4691 O O . PRO B 1 223 ? 16.91600 21.86400 87.69700 1.000 54.63852 223 PRO B O 1
ATOM 4695 N N . LEU B 1 224 ? 16.99800 19.68000 87.15400 1.000 60.29082 224 LEU B N 1
ATOM 4696 C CA . LEU B 1 224 ? 17.77500 19.83100 85.93700 1.000 49.77593 224 LEU B CA 1
ATOM 4697 C C . LEU B 1 224 ? 17.01700 19.22100 84.76400 1.000 55.75596 224 LEU B C 1
ATOM 4698 O O . LEU B 1 224 ? 16.06000 18.46400 84.96400 1.000 53.64853 224 LEU B O 1
ATOM 4703 N N . PRO B 1 225 ? 17.39600 19.55500 83.52200 1.000 56.03016 225 PRO B N 1
ATOM 4704 C CA . PRO B 1 225 ? 16.71700 18.94700 82.36200 1.000 55.76003 225 PRO B CA 1
ATOM 4705 C C . PRO B 1 225 ? 16.64200 17.43000 82.41900 1.000 59.88329 225 PRO B C 1
ATOM 4706 O O . PRO B 1 225 ? 15.63700 16.84900 81.99000 1.000 72.39161 225 PRO B O 1
ATOM 4710 N N . GLY B 1 226 ? 17.67500 16.77200 82.93500 1.000 49.97036 226 GLY B N 1
ATOM 4711 C CA . GLY B 1 226 ? 17.58200 15.34300 83.18400 1.000 54.74568 226 GLY B CA 1
ATOM 4712 C C . GLY B 1 226 ? 16.60700 15.07000 84.31500 1.000 63.28681 226 GLY B C 1
ATOM 4713 O O . GLY B 1 226 ? 16.71100 15.65800 85.39800 1.000 57.80486 226 GLY B O 1
ATOM 4714 N N . GLU B 1 227 ? 15.64600 14.17800 84.06500 1.000 57.39784 227 GLU B N 1
ATOM 4715 C CA . GLU B 1 227 ? 14.60900 13.90200 85.05400 1.000 57.98505 227 GLU B CA 1
ATOM 4716 C C . GLU B 1 227 ? 15.17500 13.34600 86.35300 1.000 57.37479 227 GLU B C 1
ATOM 4717 O O . GLU B 1 227 ? 14.52900 13.46700 87.39900 1.000 53.20388 227 GLU B O 1
ATOM 4723 N N . TYR B 1 228 ? 16.36500 12.74800 86.31500 1.000 57.34576 228 TYR B N 1
ATOM 4724 C CA . TYR B 1 228 ? 17.01000 12.20900 87.50400 1.000 52.35169 228 TYR B CA 1
ATOM 4725 C C . TYR B 1 228 ? 18.27400 12.97400 87.87800 1.000 53.23031 228 TYR B C 1
ATOM 4726 O O . TYR B 1 228 ? 19.04700 12.50300 88.71900 1.000 49.83081 228 TYR B O 1
ATOM 4735 N N . ARG B 1 229 ? 18.50200 14.13800 87.27500 1.000 52.94106 229 ARG B N 1
ATOM 4736 C CA . ARG B 1 229 ? 19.65300 14.97700 87.57300 1.000 53.99717 229 ARG B CA 1
ATOM 4737 C C . ARG B 1 229 ? 19.21100 16.19000 88.38100 1.000 49.97601 229 ARG B C 1
ATOM 4738 O O . ARG B 1 229 ? 18.14500 16.76000 88.12800 1.000 51.37603 229 ARG B O 1
ATOM 4746 N N . ARG B 1 230 ? 20.03200 16.58200 89.35300 1.000 49.41387 230 ARG B N 1
ATOM 4747 C CA . ARG B 1 230 ? 19.72500 17.71600 90.21100 1.000 49.43341 230 ARG B CA 1
ATOM 4748 C C . ARG B 1 230 ? 20.96400 18.58100 90.38300 1.000 49.28189 230 ARG B C 1
ATOM 4749 O O . ARG B 1 230 ? 22.09500 18.09100 90.34100 1.000 55.69043 230 ARG B O 1
ATOM 4757 N N . SER B 1 231 ? 20.73600 19.87700 90.57900 1.000 50.16694 231 SER B N 1
ATOM 4758 C CA . SER B 1 231 ? 21.80400 20.84600 90.78600 1.000 55.02638 231 SER B CA 1
ATOM 4759 C C . SER B 1 231 ? 21.87300 21.19900 92.26600 1.000 55.29202 231 SER B C 1
ATOM 4760 O O . SER B 1 231 ? 20.88800 21.67700 92.84100 1.000 52.53291 231 SER B O 1
ATOM 4763 N N . VAL B 1 232 ? 23.02800 20.96700 92.87500 1.000 55.61488 232 VAL B N 1
ATOM 4764 C CA . VAL B 1 232 ? 23.23200 21.21800 94.29700 1.000 52.77479 232 VAL B CA 1
ATOM 4765 C C . VAL B 1 232 ? 23.83200 22.60400 94.47900 1.000 52.91587 232 VAL B C 1
ATOM 4766 O O . VAL B 1 232 ? 24.73800 23.00700 93.74000 1.000 63.97392 232 VAL B O 1
ATOM 4770 N N . VAL B 1 233 ? 23.31800 23.34300 95.45900 1.000 54.42453 233 VAL B N 1
ATOM 4771 C CA . VAL B 1 233 ? 23.85900 24.64100 95.84900 1.000 52.39133 233 VAL B CA 1
ATOM 4772 C C . VAL B 1 233 ? 24.02100 24.62900 97.36200 1.000 52.45205 233 VAL B C 1
ATOM 4773 O O . VAL B 1 233 ? 23.03300 24.49000 98.09300 1.000 47.59896 233 VAL B O 1
ATOM 4777 N N . TRP B 1 234 ? 25.25900 24.77300 97.83100 1.000 57.50556 234 TRP B N 1
ATOM 4778 C CA . TRP B 1 234 ? 25.58800 24.57000 99.24000 1.000 56.76901 234 TRP B CA 1
ATOM 4779 C C . TRP B 1 234 ? 26.58000 25.63000 99.69400 1.000 60.27566 234 TRP B C 1
ATOM 4780 O O . TRP B 1 234 ? 27.79800 25.47300 99.53700 1.000 61.84204 234 TRP B O 1
ATOM 4791 N N . PRO B 1 235 ? 26.09400 26.73000 100.26700 1.000 61.29998 235 PRO B N 1
ATOM 4792 C CA . PRO B 1 235 ? 27.00700 27.73300 100.82600 1.000 59.03944 235 PRO B CA 1
ATOM 4793 C C . PRO B 1 235 ? 27.52100 27.31500 102.19500 1.000 55.62163 235 PRO B C 1
ATOM 4794 O O . PRO B 1 235 ? 26.76700 26.84400 103.05000 1.000 61.71238 235 PRO B O 1
ATOM 4798 N N . VAL B 1 236 ? 28.82800 27.49000 102.39400 1.000 61.42485 236 VAL B N 1
ATOM 4799 C CA . VAL B 1 236 ? 29.49200 27.16300 103.65000 1.000 60.23285 236 VAL B CA 1
ATOM 4800 C C . VAL B 1 236 ? 30.44700 28.29500 104.00500 1.000 62.80851 236 VAL B C 1
ATOM 4801 O O . VAL B 1 236 ? 30.74200 29.17200 103.19000 1.000 61.05180 236 VAL B O 1
ATOM 4805 N N . LYS B 1 237 ? 30.93200 28.26600 105.24300 1.000 63.11040 237 LYS B N 1
ATOM 4806 C CA . LYS B 1 237 ? 31.91200 29.24500 105.68900 1.000 70.83975 237 LYS B CA 1
ATOM 4807 C C . LYS B 1 237 ? 33.22800 29.05700 104.94000 1.000 72.51879 237 LYS B C 1
ATOM 4808 O O . LYS B 1 237 ? 33.60200 27.94100 104.56800 1.000 77.12351 237 LYS B O 1
ATOM 4814 N N . LYS B 1 238 ? 33.92400 30.16900 104.70900 1.000 66.77281 238 LYS B N 1
ATOM 4815 C CA . LYS B 1 238 ? 35.20500 30.12400 104.01500 1.000 72.13364 238 LYS B CA 1
ATOM 4816 C C . LYS B 1 238 ? 36.19300 29.24900 104.77600 1.000 78.88013 238 LYS B C 1
ATOM 4817 O O . LYS B 1 238 ? 36.33000 29.36000 105.99700 1.000 83.69363 238 LYS B O 1
ATOM 4823 N N . GLY B 1 239 ? 36.88100 28.37100 104.04400 1.000 80.10228 239 GLY B N 1
ATOM 4824 C CA . GLY B 1 239 ? 37.80500 27.41900 104.61100 1.000 86.71057 239 GLY B CA 1
ATOM 4825 C C . GLY B 1 239 ? 37.23300 26.02400 104.76600 1.000 96.85416 239 GLY B C 1
ATOM 4826 O O . GLY B 1 239 ? 37.99100 25.04800 104.75000 1.000 105.32443 239 GLY B O 1
ATOM 4827 N N . THR B 1 240 ? 35.91400 25.90900 104.91600 1.000 92.83741 240 THR B N 1
ATOM 4828 C CA . THR B 1 240 ? 35.25100 24.61700 105.03300 1.000 89.88325 240 THR B CA 1
ATOM 4829 C C . THR B 1 240 ? 35.03700 23.94000 103.68600 1.000 97.88153 240 THR B C 1
ATOM 4830 O O . THR B 1 240 ? 34.48900 22.83200 103.64500 1.000 107.03642 240 THR B O 1
ATOM 4834 N N . GLU B 1 241 ? 35.45900 24.57000 102.58700 1.000 95.90238 241 GLU B N 1
ATOM 4835 C CA . GLU B 1 241 ? 35.22800 24.00800 101.26200 1.000 91.14643 241 GLU B CA 1
ATOM 4836 C C . GLU B 1 241 ? 36.10300 22.79300 100.97900 1.000 103.46269 241 GLU B C 1
ATOM 4837 O O . GLU B 1 241 ? 35.72900 21.95900 100.14800 1.000 93.40825 241 GLU B O 1
ATOM 4843 N N . GLY B 1 242 ? 37.25100 22.67100 101.64900 1.000 99.39773 242 GLY B N 1
ATOM 4844 C CA . GLY B 1 242 ? 38.16700 21.58700 101.34200 1.000 90.57908 242 GLY B CA 1
ATOM 4845 C C . GLY B 1 242 ? 37.63500 20.21500 101.70100 1.000 84.58548 242 GLY B C 1
ATOM 4846 O O . GLY B 1 242 ? 38.03400 19.21500 101.09500 1.000 87.40905 242 GLY B O 1
ATOM 4847 N N . GLU B 1 243 ? 36.72700 20.14200 102.67800 1.000 84.57370 243 GLU B N 1
ATOM 4848 C CA . GLU B 1 243 ? 36.21600 18.84700 103.11600 1.000 81.68537 243 GLU B CA 1
ATOM 4849 C C . GLU B 1 243 ? 35.38600 18.16400 102.03400 1.000 84.33445 243 GLU B C 1
ATOM 4850 O O . GLU B 1 243 ? 35.28400 16.93200 102.01800 1.000 84.84818 243 GLU B O 1
ATOM 4856 N N . TRP B 1 244 ? 34.79900 18.93700 101.12000 1.000 84.89767 244 TRP B N 1
ATOM 4857 C CA . TRP B 1 244 ? 33.89700 18.39700 100.11300 1.000 80.97712 244 TRP B CA 1
ATOM 4858 C C . TRP B 1 244 ? 34.44700 18.45600 98.69500 1.000 85.71853 244 TRP B C 1
ATOM 4859 O O . TRP B 1 244 ? 33.82800 17.88900 97.78800 1.000 76.23809 244 TRP B O 1
ATOM 4870 N N . LEU B 1 245 ? 35.57900 19.11500 98.47500 1.000 87.79179 245 LEU B N 1
ATOM 4871 C CA . LEU B 1 245 ? 36.13200 19.25700 97.13800 1.000 75.60639 245 LEU B CA 1
ATOM 4872 C C . LEU B 1 245 ? 37.14300 18.15300 96.85000 1.000 81.69261 245 LEU B C 1
ATOM 4873 O O . LEU B 1 245 ? 37.79800 17.62800 97.75400 1.000 91.93822 245 LEU B O 1
ATOM 4878 N N . GLY B 1 246 ? 37.25700 17.80400 95.57500 1.000 80.91596 246 GLY B N 1
ATOM 4879 C CA . GLY B 1 246 ? 38.20100 16.80300 95.13300 1.000 79.45706 246 GLY B CA 1
ATOM 4880 C C . GLY B 1 246 ? 37.54200 15.45800 94.87200 1.000 83.65594 246 GLY B C 1
ATOM 4881 O O . GLY B 1 246 ? 36.47500 15.13400 95.39900 1.000 80.18805 246 GLY B O 1
ATOM 4882 N N . GLU B 1 247 ? 38.20300 14.66000 94.03000 1.000 95.84563 247 GLU B N 1
ATOM 4883 C CA . GLU B 1 247 ? 37.71600 13.31500 93.73900 1.000 95.21002 247 GLU B CA 1
ATOM 4884 C C . GLU B 1 247 ? 37.79900 12.41400 94.96500 1.000 95.11295 247 GLU B C 1
ATOM 4885 O O . GLU B 1 247 ? 37.00200 11.47800 95.10200 1.000 92.26084 247 GLU B O 1
ATOM 4891 N N . GLU B 1 248 ? 38.74200 12.69100 95.87000 1.000 104.80688 248 GLU B N 1
ATOM 4892 C CA . GLU B 1 248 ? 38.92900 11.84100 97.04200 1.000 97.48282 248 GLU B CA 1
ATOM 4893 C C . GLU B 1 248 ? 37.71700 11.86900 97.96600 1.000 91.96677 248 GLU B C 1
ATOM 4894 O O . GLU B 1 248 ? 37.47400 10.90200 98.69700 1.000 89.34601 248 GLU B O 1
ATOM 4900 N N . ASN B 1 249 ? 36.95000 12.95600 97.95000 1.000 85.63684 249 ASN B N 1
ATOM 4901 C CA . ASN B 1 249 ? 35.78400 13.11800 98.81200 1.000 84.18913 249 ASN B CA 1
ATOM 4902 C C . ASN B 1 249 ? 34.48400 13.06300 98.01400 1.000 79.46272 249 ASN B C 1
ATOM 4903 O O . ASN B 1 249 ? 33.52900 13.78600 98.30300 1.000 81.96251 249 ASN B O 1
ATOM 4908 N N . ASP B 1 250 ? 34.43500 12.19900 96.99800 1.000 82.99279 250 ASP B N 1
ATOM 4909 C CA . ASP B 1 250 ? 33.22200 12.07000 96.19600 1.000 72.45148 250 ASP B CA 1
ATOM 4910 C C . ASP B 1 250 ? 32.10600 11.40800 96.99400 1.000 69.95546 250 ASP B C 1
ATOM 4911 O O . ASP B 1 250 ? 30.97200 11.90200 97.02400 1.000 68.55695 250 ASP B O 1
ATOM 4916 N N . GLN B 1 251 ? 32.40700 10.28500 97.65000 1.000 73.06478 251 GLN B N 1
ATOM 4917 C CA . GLN B 1 251 ? 31.39500 9.61000 98.45400 1.000 69.23274 251 GLN B CA 1
ATOM 4918 C C . GLN B 1 251 ? 31.09500 10.37500 99.73700 1.000 72.51097 251 GLN B C 1
ATOM 4919 O O . GLN B 1 251 ? 29.94800 10.38000 100.19800 1.000 69.64159 251 GLN B O 1
ATOM 4925 N N . HIS B 1 252 ? 32.10600 11.02200 100.32500 1.000 75.85854 252 HIS B N 1
ATOM 4926 C CA . HIS B 1 252 ? 31.87500 11.82600 101.52100 1.000 69.23633 252 HIS B CA 1
ATOM 4927 C C . HIS B 1 252 ? 30.90200 12.96300 101.23800 1.000 70.38277 252 HIS B C 1
ATOM 4928 O O . HIS B 1 252 ? 30.09600 13.33200 102.10100 1.000 67.39969 252 HIS B O 1
ATOM 4935 N N . PHE B 1 253 ? 30.96100 13.53200 100.03200 1.000 69.86219 253 PHE B N 1
ATOM 4936 C CA . PHE B 1 253 ? 29.98500 14.54400 99.64500 1.000 65.28217 253 PHE B CA 1
ATOM 4937 C C . PHE B 1 253 ? 28.60600 13.92800 99.45100 1.000 67.29539 253 PHE B C 1
ATOM 4938 O O . PHE B 1 253 ? 27.59200 14.52800 99.82800 1.000 69.61884 253 PHE B O 1
ATOM 4946 N N . LEU B 1 254 ? 28.54700 12.73000 98.86200 1.000 64.19429 254 LEU B N 1
ATOM 4947 C CA . LEU B 1 254 ? 27.26900 12.04400 98.70600 1.000 62.59483 254 LEU B CA 1
ATOM 4948 C C . LEU B 1 254 ? 26.69100 11.62500 100.05000 1.000 66.20301 254 LEU B C 1
ATOM 4949 O O . LEU B 1 254 ? 25.46600 11.58600 100.21100 1.000 68.34877 254 LEU B O 1
ATOM 4954 N N . ASP B 1 255 ? 27.55000 11.30700 101.02200 1.000 66.85799 255 ASP B N 1
ATOM 4955 C CA . ASP B 1 255 ? 27.06300 10.92500 102.34300 1.000 66.00868 255 ASP B CA 1
ATOM 4956 C C . ASP B 1 255 ? 26.41300 12.10500 103.05400 1.000 67.69020 255 ASP B C 1
ATOM 4957 O O . ASP B 1 255 ? 25.39300 11.94200 103.73300 1.000 64.71330 255 ASP B O 1
ATOM 4962 N N . ALA B 1 256 ? 26.98900 13.30200 102.91000 1.000 66.20352 256 ALA B N 1
ATOM 4963 C CA . ALA B 1 256 ? 26.40000 14.48300 103.53200 1.000 66.27569 256 ALA B CA 1
ATOM 4964 C C . ALA B 1 256 ? 25.05600 14.82400 102.90300 1.000 69.73394 256 ALA B C 1
ATOM 4965 O O . ALA B 1 256 ? 24.13700 15.27600 103.59600 1.000 73.87849 256 ALA B O 1
ATOM 4967 N N . LEU B 1 257 ? 24.92100 14.61600 101.59100 1.000 65.68703 257 LEU B N 1
ATOM 4968 C CA . LEU B 1 257 ? 23.64000 14.85300 100.93600 1.000 66.40410 257 LEU B CA 1
ATOM 4969 C C . LEU B 1 257 ? 22.61100 13.80200 101.32800 1.000 70.10483 257 LEU B C 1
ATOM 4970 O O . LEU B 1 257 ? 21.41900 14.11400 101.44200 1.000 65.85661 257 LEU B O 1
ATOM 4975 N N . GLN B 1 258 ? 23.04800 12.55900 101.54200 1.000 70.43584 258 GLN B N 1
ATOM 4976 C CA . GLN B 1 258 ? 22.11400 11.49000 101.87900 1.000 70.05670 258 GLN B CA 1
ATOM 4977 C C . GLN B 1 258 ? 21.57400 11.65600 103.29400 1.000 72.42121 258 GLN B C 1
ATOM 4978 O O . GLN B 1 258 ? 20.35900 11.61200 103.51400 1.000 68.66009 258 GLN B O 1
ATOM 4984 N N . LYS B 1 259 ? 22.46500 11.85000 104.27100 1.000 78.89407 259 LYS B N 1
ATOM 4985 C CA . LYS B 1 259 ? 22.02800 12.00000 105.65400 1.000 83.49412 259 LYS B CA 1
ATOM 4986 C C . LYS B 1 259 ? 21.22700 13.27600 105.87600 1.000 74.44419 259 LYS B C 1
ATOM 4987 O O . LYS B 1 259 ? 20.46700 13.35500 106.84700 1.000 81.88435 259 LYS B O 1
ATOM 4993 N N . THR B 1 260 ? 21.37700 14.27200 105.00200 1.000 70.42644 260 THR B N 1
ATOM 4994 C CA . THR B 1 260 ? 20.59600 15.49700 105.13100 1.000 68.60454 260 THR B CA 1
ATOM 4995 C C . THR B 1 260 ? 19.18800 15.31500 104.57700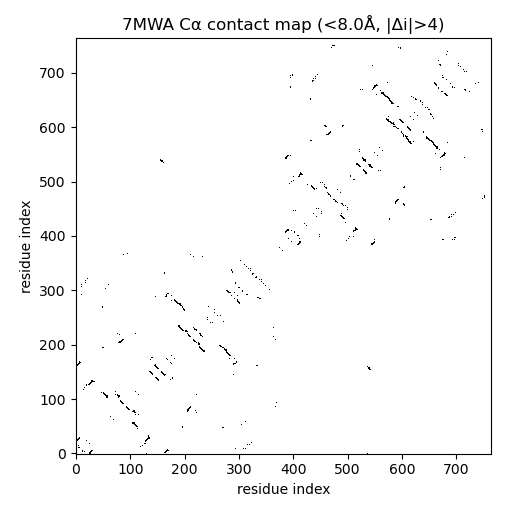 1.000 66.86893 260 THR B C 1
ATOM 4996 O O . THR B 1 260 ? 18.20400 15.66900 105.23400 1.000 74.28370 260 THR B O 1
ATOM 5000 N N . TYR B 1 261 ? 19.07300 14.74900 103.37700 1.000 59.99801 261 TYR B N 1
ATOM 5001 C CA . TYR B 1 261 ? 17.78400 14.60300 102.71500 1.000 68.35337 261 TYR B CA 1
ATOM 5002 C C . TYR B 1 261 ? 17.12200 13.25400 102.96400 1.000 65.35325 261 TYR B C 1
ATOM 5003 O O . TYR B 1 261 ? 15.93600 13.10100 102.65200 1.000 59.41907 261 TYR B O 1
ATOM 5012 N N . GLY B 1 262 ? 17.84600 12.28200 103.51200 1.000 66.16937 262 GLY B N 1
ATOM 5013 C CA . GLY B 1 262 ? 17.27300 10.97700 103.78100 1.000 53.81143 262 GLY B CA 1
ATOM 5014 C C . GLY B 1 262 ? 16.84600 10.24600 102.52600 1.000 62.92906 262 GLY B C 1
ATOM 5015 O O . GLY B 1 262 ? 17.68700 9.83200 101.72200 1.000 72.56925 262 GLY B O 1
ATOM 5016 N N . ASP B 1 263 ? 15.53400 10.08600 102.34500 1.000 62.10514 263 ASP B N 1
ATOM 5017 C CA . ASP B 1 263 ? 14.98400 9.40900 101.17700 1.000 65.98257 263 ASP B CA 1
ATOM 5018 C C . ASP B 1 263 ? 14.02000 10.28800 100.39000 1.000 63.54862 263 ASP B C 1
ATOM 5019 O O . ASP B 1 263 ? 13.28500 9.77300 99.53900 1.000 67.30303 263 ASP B O 1
ATOM 5024 N N . ARG B 1 264 ? 13.99900 11.59800 100.65200 1.000 61.96366 264 ARG B N 1
ATOM 5025 C CA . ARG B 1 264 ? 13.12000 12.49100 99.90300 1.000 64.98041 264 ARG B CA 1
ATOM 5026 C C . ARG B 1 264 ? 13.50600 12.55900 98.43200 1.000 62.04720 264 ARG B C 1
ATOM 5027 O O . ARG B 1 264 ? 12.63900 12.75800 97.57300 1.000 65.13974 264 ARG B O 1
ATOM 5035 N N . ALA B 1 265 ? 14.79100 12.40300 98.12400 1.000 61.67479 265 ALA B N 1
ATOM 5036 C CA . ALA B 1 265 ? 15.27100 12.37900 96.74900 1.000 63.96162 265 ALA B CA 1
ATOM 5037 C C . ALA B 1 265 ? 15.79000 11.00700 96.34300 1.000 65.88056 265 ALA B C 1
ATOM 5038 O O . ALA B 1 265 ? 16.37300 10.87000 95.26200 1.000 63.97921 265 ALA B O 1
ATOM 5040 N N . GLY B 1 266 ? 15.58800 9.98900 97.17500 1.000 58.34842 266 GLY B N 1
ATOM 5041 C CA . GLY B 1 266 ? 16.14800 8.68200 96.89000 1.000 56.95943 266 GLY B CA 1
ATOM 5042 C C . GLY B 1 266 ? 17.61600 8.61100 97.28000 1.000 62.33375 266 GLY B C 1
ATOM 5043 O O . GLY B 1 266 ? 18.09100 9.34100 98.15100 1.000 69.33518 266 GLY B O 1
ATOM 5044 N N . LYS B 1 267 ? 18.34000 7.71400 96.61600 1.000 49.91563 267 LYS B N 1
ATOM 5045 C CA . LYS B 1 267 ? 19.76700 7.55400 96.85300 1.000 54.74739 267 LYS B CA 1
ATOM 5046 C C . LYS B 1 267 ? 20.55300 8.45300 95.90800 1.000 58.08650 267 LYS B C 1
ATOM 5047 O O . LYS B 1 267 ? 20.30400 8.46100 94.69800 1.000 57.08571 267 LYS B O 1
ATOM 5053 N N . PHE B 1 268 ? 21.49500 9.21100 96.46400 1.000 54.50426 268 PHE B N 1
ATOM 5054 C CA . PHE B 1 268 ? 22.40100 10.02900 95.66200 1.000 53.86104 268 PHE B CA 1
ATOM 5055 C C . PHE B 1 268 ? 23.44700 9.10200 95.05700 1.000 59.71084 268 PHE B C 1
ATOM 5056 O O . PHE B 1 268 ? 24.44500 8.76300 95.69800 1.000 58.75634 268 PHE B O 1
ATOM 5064 N N . GLU B 1 269 ? 23.21500 8.68600 93.81100 1.000 55.69096 269 GLU B N 1
ATOM 5065 C CA . GLU B 1 269 ? 24.02300 7.63500 93.20400 1.000 59.75637 269 GLU B CA 1
ATOM 5066 C C . GLU B 1 269 ? 25.37600 8.15700 92.73400 1.000 67.12956 269 GLU B C 1
ATOM 5067 O O . GLU B 1 269 ? 26.41700 7.56500 93.04100 1.000 66.98601 269 GLU B O 1
ATOM 5073 N N . LYS B 1 270 ? 25.38500 9.25700 91.98600 1.000 62.64863 270 LYS B N 1
ATOM 5074 C CA . LYS B 1 270 ? 26.61300 9.80400 91.43000 1.000 63.96925 270 LYS B CA 1
ATOM 5075 C C . LYS B 1 270 ? 26.65800 11.30900 91.65100 1.000 61.44385 270 LYS B C 1
ATOM 5076 O O . LYS B 1 270 ? 25.63000 11.96600 91.83100 1.000 65.68105 270 LYS B O 1
ATOM 5082 N N . THR B 1 271 ? 27.87600 11.84800 91.63400 1.000 59.18340 271 THR B N 1
ATOM 5083 C CA . THR B 1 271 ? 28.09800 13.28000 91.75800 1.000 56.71368 271 THR B CA 1
ATOM 5084 C C . THR B 1 271 ? 29.22800 13.69300 90.82900 1.000 60.88976 271 THR B C 1
ATOM 5085 O O . THR B 1 271 ? 30.14900 12.91600 90.56000 1.000 64.54081 271 THR B O 1
ATOM 5089 N N . GLY B 1 272 ? 29.14300 14.92400 90.33100 1.000 58.58803 272 GLY B N 1
ATOM 5090 C CA . GLY B 1 272 ? 30.18300 15.49300 89.50300 1.000 58.46353 272 GLY B CA 1
ATOM 5091 C C . GLY B 1 272 ? 31.20500 16.25400 90.32500 1.000 64.15433 272 GLY B C 1
ATOM 5092 O O . GLY B 1 272 ? 31.24900 16.17600 91.55400 1.000 62.90050 272 GLY B O 1
ATOM 5093 N N . LYS B 1 273 ? 32.04500 17.00400 89.61900 1.000 67.89255 273 LYS B N 1
ATOM 5094 C CA . LYS B 1 273 ? 33.03300 17.83700 90.28700 1.000 67.99156 273 LYS B CA 1
ATOM 5095 C C . LYS B 1 273 ? 32.34500 18.98100 91.02100 1.000 65.58872 273 LYS B C 1
ATOM 5096 O O . LYS B 1 273 ? 31.40500 19.59400 90.50900 1.000 62.73520 273 LYS B O 1
ATOM 5102 N N . ARG B 1 274 ? 32.81300 19.26100 92.23400 1.000 63.86968 274 ARG B N 1
ATOM 5103 C CA . ARG B 1 274 ? 32.26100 20.33500 93.04900 1.000 64.26585 274 ARG B CA 1
ATOM 5104 C C . ARG B 1 274 ? 33.02400 21.62300 92.76800 1.000 69.17184 274 ARG B C 1
ATOM 5105 O O . ARG B 1 274 ? 34.24500 21.68100 92.95100 1.000 76.67399 274 ARG B O 1
ATOM 5113 N N . PHE B 1 275 ? 32.30700 22.64900 92.32100 1.000 67.59553 275 PHE B N 1
ATOM 5114 C CA . PHE B 1 275 ? 32.89300 23.95000 92.03900 1.000 68.06027 275 PHE B CA 1
ATOM 5115 C C . PHE B 1 275 ? 32.73100 24.87100 93.24100 1.000 64.16373 275 PHE B C 1
ATOM 5116 O O . PHE B 1 275 ? 31.78300 24.74700 94.02100 1.000 61.91046 275 PHE B O 1
ATOM 5124 N N . SER B 1 276 ? 33.67200 25.80200 93.38400 1.000 72.45781 276 SER B N 1
ATOM 5125 C CA . SER B 1 276 ? 33.67200 26.74200 94.49600 1.000 63.12056 276 SER B CA 1
ATOM 5126 C C . SER B 1 276 ? 33.98800 28.13400 93.97600 1.000 69.98079 276 SER B C 1
ATOM 5127 O O . SER B 1 276 ? 34.95800 28.31700 93.23400 1.000 93.97946 276 SER B O 1
ATOM 5130 N N . TYR B 1 277 ? 33.16600 29.11200 94.36300 1.000 67.77297 277 TYR B N 1
ATOM 5131 C CA . TYR B 1 277 ? 33.41500 30.50500 94.03700 1.000 76.04387 277 TYR B CA 1
ATOM 5132 C C . TYR B 1 277 ? 32.99100 31.33700 95.24300 1.000 76.09318 277 TYR B C 1
ATOM 5133 O O . TYR B 1 277 ? 31.86400 31.16800 95.74600 1.000 63.76418 277 TYR B O 1
ATOM 5142 N N . PRO B 1 278 ? 33.85900 32.21600 95.74000 1.000 75.36661 278 PRO B N 1
ATOM 5143 C CA . PRO B 1 278 ? 33.49700 33.02600 96.90900 1.000 72.12492 278 PRO B CA 1
ATOM 5144 C C . PRO B 1 278 ? 32.35700 33.98000 96.59200 1.000 58.40616 278 PRO B C 1
ATOM 5145 O O . PRO B 1 278 ? 32.25100 34.50800 95.48300 1.000 66.72528 278 PRO B O 1
ATOM 5149 N N . LEU B 1 279 ? 31.49600 34.19100 97.58300 1.000 67.37902 279 LEU B N 1
ATOM 5150 C CA . LEU B 1 279 ? 30.36600 35.09800 97.43700 1.000 66.21357 279 LEU B CA 1
ATOM 5151 C C . LEU B 1 279 ? 30.84100 36.53200 97.63600 1.000 66.85621 279 LEU B C 1
ATOM 5152 O O . LEU B 1 279 ? 31.38100 36.87100 98.69500 1.000 62.96209 279 LEU B O 1
ATOM 5157 N N . SER B 1 280 ? 30.64600 37.37100 96.62200 1.000 60.54214 280 SER B N 1
ATOM 5158 C CA . SER B 1 280 ? 31.08500 38.75800 96.68800 1.000 62.34325 280 SER B CA 1
ATOM 5159 C C . SER B 1 280 ? 30.26500 39.58400 95.70700 1.000 62.15674 280 SER B C 1
ATOM 5160 O O . SER B 1 280 ? 29.50200 39.05100 94.89700 1.000 62.11377 280 SER B O 1
ATOM 5163 N N . GLN B 1 281 ? 30.43800 40.90200 95.79300 1.000 62.12960 281 GLN B N 1
ATOM 5164 C CA . GLN B 1 281 ? 29.75900 41.85000 94.91700 1.000 53.86629 281 GLN B CA 1
ATOM 5165 C C . GLN B 1 281 ? 30.77200 42.86900 94.42100 1.000 61.64977 281 GLN B C 1
ATOM 5166 O O . GLN B 1 281 ? 31.42800 43.53700 95.22700 1.000 66.75318 281 GLN B O 1
ATOM 5172 N N . VAL B 1 282 ? 30.89900 42.98700 93.10300 1.000 60.39290 282 VAL B N 1
ATOM 5173 C CA . VAL B 1 282 ? 31.76400 43.97600 92.47000 1.000 57.00781 282 VAL B CA 1
ATOM 5174 C C . VAL B 1 282 ? 30.86300 44.93600 91.70700 1.000 52.32908 282 VAL B C 1
ATOM 5175 O O . VAL B 1 282 ? 30.28800 44.57400 90.67300 1.000 55.35599 282 VAL B O 1
ATOM 5179 N N . LEU B 1 283 ? 30.73400 46.16000 92.21400 1.000 53.50918 283 LEU B N 1
ATOM 5180 C CA . LEU B 1 283 ? 29.82200 47.15200 91.66100 1.000 55.11179 283 LEU B CA 1
ATOM 5181 C C . LEU B 1 283 ? 30.61300 48.34300 91.14300 1.000 53.66687 283 LEU B C 1
ATOM 5182 O O . LEU B 1 283 ? 31.40300 48.93800 91.88200 1.000 54.51418 283 LEU B O 1
ATOM 5187 N N . ALA B 1 284 ? 30.39200 48.69200 89.87900 1.000 49.29739 284 ALA B N 1
ATOM 5188 C CA . ALA B 1 284 ? 31.04300 49.85600 89.29900 1.000 43.07886 284 ALA B CA 1
ATOM 5189 C C . ALA B 1 284 ? 30.44400 51.14100 89.86100 1.000 54.27327 284 ALA B C 1
ATOM 5190 O O . ALA B 1 284 ? 29.25400 51.21400 90.17800 1.000 60.32931 284 ALA B O 1
ATOM 5192 N N . HIS B 1 285 ? 31.29200 52.16600 89.98700 1.000 47.73095 285 HIS B N 1
ATOM 5193 C CA . HIS B 1 285 ? 30.82400 53.44900 90.50300 1.000 52.45250 285 HIS B CA 1
ATOM 5194 C C . HIS B 1 285 ? 29.87000 54.12100 89.52500 1.000 57.57384 285 HIS B C 1
ATOM 5195 O O . HIS B 1 285 ? 28.88400 54.74500 89.93700 1.000 56.33527 285 HIS B O 1
ATOM 5202 N N . LYS B 1 286 ? 30.14400 54.00600 88.22900 1.000 53.15690 286 LYS B N 1
ATOM 5203 C CA . LYS B 1 286 ? 29.28700 54.55200 87.19100 1.000 47.61609 286 LYS B CA 1
ATOM 5204 C C . LYS B 1 286 ? 29.06300 53.49700 86.11900 1.000 48.19124 286 LYS B C 1
ATOM 5205 O O . LYS B 1 286 ? 29.77100 52.48900 86.05300 1.000 51.54933 286 LYS B O 1
ATOM 5211 N N . GLN B 1 287 ? 28.06100 53.74000 85.27500 1.000 51.41170 287 GLN B N 1
ATOM 5212 C CA . GLN B 1 287 ? 27.76100 52.85800 84.15800 1.000 51.36299 287 GLN B CA 1
ATOM 5213 C C . GLN B 1 287 ? 27.76300 53.55300 82.80600 1.000 50.87379 287 GLN B C 1
ATOM 5214 O O . GLN B 1 287 ? 27.96700 52.87900 81.79100 1.000 52.84212 287 GLN B O 1
ATOM 5220 N N . ALA B 1 288 ? 27.55100 54.86600 82.76000 1.000 45.59837 288 ALA B N 1
ATOM 5221 C CA . ALA B 1 288 ? 27.51900 55.61900 81.51300 1.000 51.53644 288 ALA B CA 1
ATOM 5222 C C . ALA B 1 288 ? 28.54000 56.74400 81.58800 1.000 50.54823 288 ALA B C 1
ATOM 5223 O O . ALA B 1 288 ? 28.42900 57.63000 82.44200 1.000 53.88403 288 ALA B O 1
ATOM 5225 N N . VAL B 1 289 ? 29.53100 56.70200 80.70200 1.000 43.19034 289 VAL B N 1
ATOM 5226 C CA . VAL B 1 289 ? 30.54700 57.74500 80.58600 1.000 49.73133 289 VAL B CA 1
ATOM 5227 C C . VAL B 1 289 ? 30.59900 58.13100 79.11400 1.000 48.03256 289 VAL B C 1
ATOM 5228 O O . VAL B 1 289 ? 31.15800 57.39600 78.29100 1.000 50.23749 289 VAL B O 1
ATOM 5232 N N . GLY B 1 290 ? 30.01700 59.27700 78.77400 1.000 46.27041 290 GLY B N 1
ATOM 5233 C CA . GLY B 1 290 ? 29.97000 59.71400 77.39300 1.000 39.69563 290 GLY B CA 1
ATOM 5234 C C . GLY B 1 290 ? 29.12900 58.80000 76.52700 1.000 47.27269 290 GLY B C 1
ATOM 5235 O O . GLY B 1 290 ? 27.91600 58.68600 76.72700 1.000 48.73952 290 GLY B O 1
ATOM 5236 N N . ARG B 1 291 ? 29.76500 58.13600 75.56200 1.000 45.53541 291 ARG B N 1
ATOM 5237 C CA . ARG B 1 291 ? 29.08200 57.21600 74.66300 1.000 40.67790 291 ARG B CA 1
ATOM 5238 C C . ARG B 1 291 ? 29.41600 55.76000 74.96500 1.000 41.74755 291 ARG B C 1
ATOM 5239 O O . ARG B 1 291 ? 29.21000 54.88900 74.11300 1.000 39.06733 291 ARG B O 1
ATOM 5247 N N . VAL B 1 292 ? 29.93000 55.48000 76.15900 1.000 42.18911 292 VAL B N 1
ATOM 5248 C CA . VAL B 1 292 ? 30.25200 54.12700 76.59500 1.000 45.01345 292 VAL B CA 1
ATOM 5249 C C . VAL B 1 292 ? 29.29200 53.74800 77.71300 1.000 46.38809 292 VAL B C 1
ATOM 5250 O O . VAL B 1 292 ? 29.07100 54.53400 78.64300 1.000 41.14465 292 VAL B O 1
ATOM 5254 N N . ILE B 1 293 ? 28.71800 52.55200 77.62100 1.000 44.79415 293 ILE B N 1
ATOM 5255 C CA . ILE B 1 293 ? 27.81200 52.03800 78.63900 1.000 42.41111 293 ILE B CA 1
ATOM 5256 C C . ILE B 1 293 ? 28.31100 50.67300 79.09300 1.000 44.27696 293 ILE B C 1
ATOM 5257 O O . ILE B 1 293 ? 28.75200 49.85600 78.27700 1.000 46.37573 293 ILE B O 1
ATOM 5262 N N . LEU B 1 294 ? 28.26700 50.43800 80.40200 1.000 46.83207 294 LEU B N 1
ATOM 5263 C CA . LEU B 1 294 ? 28.66200 49.15900 80.97400 1.000 48.97071 294 LEU B CA 1
ATOM 5264 C C . LEU B 1 294 ? 27.43100 48.27900 81.14600 1.000 43.93953 294 LEU B C 1
ATOM 5265 O O . LEU B 1 294 ? 26.40600 48.72900 81.66800 1.000 41.35178 294 LEU B O 1
ATOM 5270 N N . MET B 1 295 ? 27.53400 47.02800 80.70300 1.000 39.94588 295 MET B N 1
ATOM 5271 C CA . MET B 1 295 ? 26.42800 46.08400 80.77100 1.000 43.42453 295 MET B CA 1
ATOM 5272 C C . MET B 1 295 ? 26.92700 44.75800 81.32100 1.000 50.60994 295 MET B C 1
ATOM 5273 O O . MET B 1 295 ? 27.97300 44.25800 80.89400 1.000 53.69373 295 MET B O 1
ATOM 5278 N N . GLY B 1 296 ? 26.18000 44.19400 82.26700 1.000 38.86453 296 GLY B N 1
ATOM 5279 C CA . GLY B 1 296 ? 26.51400 42.89700 82.81700 1.000 36.55797 296 GLY B CA 1
ATOM 5280 C C . GLY B 1 296 ? 27.45500 42.95400 84.00100 1.000 42.93075 296 GLY B C 1
ATOM 5281 O O . GLY B 1 296 ? 27.35000 43.84700 84.84800 1.000 47.04993 296 GLY B O 1
ATOM 5282 N N . ASN B 1 297 ? 28.38200 41.99500 84.07000 1.000 41.49287 297 ASN B N 1
ATOM 5283 C CA . ASN B 1 297 ? 29.35100 41.96300 85.15800 1.000 48.21453 297 ASN B CA 1
ATOM 5284 C C . ASN B 1 297 ? 30.29000 43.16000 85.12600 1.000 49.33150 297 ASN B C 1
ATOM 5285 O O . ASN B 1 297 ? 30.90700 43.47700 86.14900 1.000 56.07901 297 ASN B O 1
ATOM 5290 N N . ALA B 1 298 ? 30.41700 43.82800 83.97600 1.000 48.58345 298 ALA B N 1
ATOM 5291 C CA . ALA B 1 298 ? 31.21500 45.04700 83.91500 1.000 50.55444 298 ALA B CA 1
ATOM 5292 C C . ALA B 1 298 ? 30.60500 46.15200 84.76500 1.000 50.38806 298 ALA B C 1
ATOM 5293 O O . ALA B 1 298 ? 31.33000 47.00500 85.28900 1.000 50.09309 298 ALA B O 1
ATOM 5295 N N . ALA B 1 299 ? 29.28100 46.15300 84.91300 1.000 46.62561 299 ALA B N 1
ATOM 5296 C CA . ALA B 1 299 ? 28.59900 47.13000 85.75100 1.000 46.09672 299 ALA B CA 1
ATOM 5297 C C . ALA B 1 299 ? 28.36500 46.61400 87.16500 1.000 45.14408 299 ALA B C 1
ATOM 5298 O O . ALA B 1 299 ? 28.48500 47.37800 88.12900 1.000 40.62948 299 ALA B O 1
ATOM 5300 N N . HIS B 1 300 ? 28.03900 45.33000 87.30900 1.000 47.43178 300 HIS B N 1
ATOM 5301 C CA . HIS B 1 300 ? 27.78000 44.74900 88.62000 1.000 43.54571 300 HIS B CA 1
ATOM 5302 C C . HIS B 1 300 ? 27.92200 43.23700 88.52900 1.000 41.31454 300 HIS B C 1
ATOM 5303 O O . HIS B 1 300 ? 27.32600 42.61000 87.64900 1.000 39.88149 300 HIS B O 1
ATOM 5310 N N . THR B 1 301 ? 28.70500 42.66100 89.43700 1.000 44.49466 301 THR B N 1
ATOM 5311 C CA . THR B 1 301 ? 28.88900 41.21500 89.53100 1.000 48.45745 301 THR B CA 1
ATOM 5312 C C . THR B 1 301 ? 28.26600 40.75300 90.84400 1.000 61.74000 301 THR B C 1
ATOM 5313 O O . THR B 1 301 ? 28.85000 40.93500 91.91600 1.000 64.64987 301 THR B O 1
ATOM 5317 N N . ILE B 1 302 ? 27.07800 40.16100 90.75800 1.000 63.30501 302 ILE B N 1
ATOM 5318 C CA . ILE B 1 302 ? 26.34900 39.66700 91.92200 1.000 64.66738 302 ILE B CA 1
ATOM 5319 C C . ILE B 1 302 ? 26.17700 38.16600 91.73000 1.000 75.58393 302 ILE B C 1
ATOM 5320 O O . ILE B 1 302 ? 25.25600 37.71700 91.03700 1.000 93.33895 302 ILE B O 1
ATOM 5325 N N . HIS B 1 303 ? 27.06000 37.38700 92.34600 1.000 75.30247 303 HIS B N 1
ATOM 5326 C CA . HIS B 1 303 ? 27.09500 35.93400 92.21600 1.000 79.54092 303 HIS B CA 1
ATOM 5327 C C . HIS B 1 303 ? 26.19300 35.18300 93.20100 1.000 82.66506 303 HIS B C 1
ATOM 5328 O O . HIS B 1 303 ? 25.57900 34.18400 92.80400 1.000 82.77186 303 HIS B O 1
ATOM 5335 N N . PRO B 1 304 ? 26.08700 35.59200 94.47600 1.000 94.80281 304 PRO B N 1
ATOM 5336 C CA . PRO B 1 304 ? 25.34300 34.75400 95.43900 1.000 88.38686 304 PRO B CA 1
ATOM 5337 C C . PRO B 1 304 ? 23.87200 34.54600 95.10200 1.000 81.54228 304 PRO B C 1
ATOM 5338 O O . PRO B 1 304 ? 23.29700 33.53200 95.51700 1.000 92.34939 304 PRO B O 1
ATOM 5342 N N . VAL B 1 305 ? 23.24200 35.46400 94.36800 1.000 75.06077 305 VAL B N 1
ATOM 5343 C CA . VAL B 1 305 ? 21.81300 35.36900 94.08000 1.000 75.86384 305 VAL B CA 1
ATOM 5344 C C . VAL B 1 305 ? 21.53400 34.21600 93.12000 1.000 69.02192 305 VAL B C 1
ATOM 5345 O O . VAL B 1 305 ? 22.44700 33.69600 92.46700 1.000 75.87624 305 VAL B O 1
ATOM 5349 N N . ALA B 1 306 ? 20.26900 33.80800 93.02700 1.000 72.87359 306 ALA B N 1
ATOM 5350 C CA . ALA B 1 306 ? 19.88400 32.75800 92.09200 1.000 67.59620 306 ALA B CA 1
ATOM 5351 C C . ALA B 1 306 ? 19.98100 33.28200 90.66500 1.000 65.20666 306 ALA B C 1
ATOM 5352 O O . ALA B 1 306 ? 19.38300 34.31100 90.33100 1.000 64.05315 306 ALA B O 1
ATOM 5354 N N . GLY B 1 307 ? 20.73400 32.57500 89.82500 1.000 67.71998 307 GLY B N 1
ATOM 5355 C CA . GLY B 1 307 ? 21.01700 33.02400 88.48200 1.000 64.47429 307 GLY B CA 1
ATOM 5356 C C . GLY B 1 307 ? 22.34200 33.73400 88.32500 1.000 63.46360 307 GLY B C 1
ATOM 5357 O O . GLY B 1 307 ? 22.70100 34.08900 87.19700 1.000 58.80956 307 GLY B O 1
ATOM 5358 N N . GLN B 1 308 ? 23.07000 33.96000 89.42200 1.000 65.77142 308 GLN B N 1
ATOM 5359 C CA . GLN B 1 308 ? 24.39700 34.58000 89.39500 1.000 65.86991 308 GLN B CA 1
ATOM 5360 C C . GLN B 1 308 ? 24.35900 35.97600 88.77900 1.000 60.47505 308 GLN B C 1
ATOM 5361 O O . GLN B 1 308 ? 25.31100 36.40500 88.12100 1.000 65.20554 308 GLN B O 1
ATOM 5367 N N . GLY B 1 309 ? 23.25900 36.69500 88.99200 1.000 51.39653 309 GLY B N 1
ATOM 5368 C CA . GLY B 1 309 ? 23.09900 38.02900 88.45600 1.000 40.46385 309 GLY B CA 1
ATOM 5369 C C . GLY B 1 309 ? 22.73900 38.09600 86.98900 1.000 44.49927 309 GLY B C 1
ATOM 5370 O O . GLY B 1 309 ? 22.57400 39.20400 86.46300 1.000 40.70585 309 GLY B O 1
ATOM 5371 N N . PHE B 1 310 ? 22.60500 36.95300 86.31100 1.000 39.16499 310 PHE B N 1
ATOM 5372 C CA . PHE B 1 310 ? 22.31700 36.96800 84.88000 1.000 44.06005 310 PHE B CA 1
ATOM 5373 C C . PHE B 1 310 ? 20.93100 37.52800 84.58500 1.000 42.72156 310 PHE B C 1
ATOM 5374 O O . PHE B 1 310 ? 20.74000 38.19100 83.56000 1.000 50.39484 310 PHE B O 1
ATOM 5382 N N . ASN B 1 311 ? 19.95800 37.27200 85.46200 1.000 48.25944 311 ASN B N 1
ATOM 5383 C CA . ASN B 1 311 ? 18.61200 37.79100 85.23900 1.000 48.58136 311 ASN B CA 1
ATOM 5384 C C . ASN B 1 311 ? 18.58900 39.31200 85.31300 1.000 45.76473 311 ASN B C 1
ATOM 5385 O O . ASN B 1 311 ? 17.84800 39.96400 84.56700 1.000 46.25802 311 ASN B O 1
ATOM 5390 N N . LEU B 1 312 ? 19.39300 39.89600 86.20400 1.000 41.88502 312 LEU B N 1
ATOM 5391 C CA . LEU B 1 312 ? 19.48400 41.35100 86.27400 1.000 41.71496 312 LEU B CA 1
ATOM 5392 C C . LEU B 1 312 ? 20.14200 41.92000 85.02200 1.000 50.77466 312 LEU B C 1
ATOM 5393 O O . LEU B 1 312 ? 19.75500 42.99100 84.54100 1.000 47.72238 312 LEU B O 1
ATOM 5398 N N . CYS B 1 313 ? 21.13600 41.21200 84.47900 1.000 40.17702 313 CYS B N 1
ATOM 5399 C CA . CYS B 1 313 ? 21.79300 41.67200 83.26000 1.000 44.31570 313 CYS B CA 1
ATOM 5400 C C . CYS B 1 313 ? 20.84700 41.61300 82.06700 1.000 43.06237 313 CYS B C 1
ATOM 5401 O O . CYS B 1 313 ? 20.85400 42.51100 81.21700 1.000 42.17752 313 CYS B O 1
ATOM 5404 N N . LEU B 1 314 ? 20.02900 40.56000 81.98500 1.000 41.17687 314 LEU B N 1
ATOM 5405 C CA . LEU B 1 314 ? 19.06500 40.46000 80.89500 1.000 41.61109 314 LEU B CA 1
ATOM 5406 C C . LEU B 1 314 ? 18.01200 41.55700 80.97900 1.000 45.04936 314 LEU B C 1
ATOM 5407 O O . LEU B 1 314 ? 17.52500 42.02700 79.94400 1.000 49.85483 314 LEU B O 1
ATOM 5412 N N . ARG B 1 315 ? 17.64900 41.97600 82.19300 1.000 48.48391 315 ARG B N 1
ATOM 5413 C CA . ARG B 1 315 ? 16.73400 43.10200 82.34000 1.000 46.48337 315 ARG B CA 1
ATOM 5414 C C . ARG B 1 315 ? 17.39600 44.40400 81.90600 1.000 46.61960 315 ARG B C 1
ATOM 5415 O O . ARG B 1 315 ? 16.75900 45.24500 81.26100 1.000 48.34327 315 ARG B O 1
ATOM 5423 N N . ASP B 1 316 ? 18.67200 44.58700 82.25300 1.000 43.40149 316 ASP B N 1
ATOM 5424 C CA . ASP B 1 316 ? 19.40400 45.76000 81.78600 1.000 43.59679 316 ASP B CA 1
ATOM 5425 C C . ASP B 1 316 ? 19.47700 45.78900 80.26600 1.000 46.55276 316 ASP B C 1
ATOM 5426 O O . ASP B 1 316 ? 19.33500 46.85100 79.64800 1.000 47.92495 316 ASP B O 1
ATOM 5431 N N . ALA B 1 317 ? 19.69800 44.62700 79.64500 1.000 40.48898 317 ALA B N 1
ATOM 5432 C CA . ALA B 1 317 ? 19.77300 44.56400 78.18900 1.000 41.20183 317 ALA B CA 1
ATOM 5433 C C . ALA B 1 317 ? 18.43200 44.90200 77.55200 1.000 46.70526 317 ALA B C 1
ATOM 5434 O O . ALA B 1 317 ? 18.37600 45.65400 76.57100 1.000 45.47815 317 ALA B O 1
ATOM 5436 N N . ASP B 1 318 ? 17.34100 44.36000 78.09800 1.000 46.20943 318 ASP B N 1
ATOM 5437 C CA . ASP B 1 318 ? 16.02100 44.63200 77.54200 1.000 42.41996 318 ASP B CA 1
ATOM 5438 C C . ASP B 1 318 ? 15.66300 46.10700 77.66700 1.000 41.59528 318 ASP B C 1
ATOM 5439 O O . ASP B 1 318 ? 15.09300 46.69600 76.74000 1.000 44.11478 318 ASP B O 1
ATOM 5444 N N . VAL B 1 319 ? 15.99600 46.72400 78.80300 1.000 37.43649 319 VAL B N 1
ATOM 5445 C CA . VAL B 1 319 ? 15.65600 48.12800 79.00900 1.000 41.75242 319 VAL B CA 1
ATOM 5446 C C . VAL B 1 319 ? 16.54000 49.02700 78.15200 1.000 47.61221 319 VAL B C 1
ATOM 5447 O O . VAL B 1 319 ? 16.06300 50.00300 77.55900 1.000 52.19250 319 VAL B O 1
ATOM 5451 N N . LEU B 1 320 ? 17.83700 48.71500 78.06800 1.000 43.28492 320 LEU B N 1
ATOM 5452 C CA . LEU B 1 320 ? 18.72700 49.50300 77.21800 1.000 41.96255 320 LEU B CA 1
ATOM 5453 C C . LEU B 1 320 ? 18.28400 49.44900 75.76200 1.000 47.27198 320 LEU B C 1
ATOM 5454 O O . LEU B 1 320 ? 18.32600 50.46300 75.05600 1.000 48.50207 320 LEU B O 1
ATOM 5459 N N . LEU B 1 321 ? 17.85500 48.27100 75.29900 1.000 44.22820 321 LEU B N 1
ATOM 5460 C CA . LEU B 1 321 ? 17.36100 48.14000 73.93100 1.000 41.18641 321 LEU B CA 1
ATOM 5461 C C . LEU B 1 321 ? 16.22000 49.11400 73.66500 1.000 44.16386 321 LEU B C 1
ATOM 5462 O O . LEU B 1 321 ? 16.12200 49.68200 72.57200 1.000 42.64969 321 LEU B O 1
ATOM 5467 N N . ARG B 1 322 ? 15.35600 49.33000 74.65800 1.000 45.11745 322 ARG B N 1
ATOM 5468 C CA . ARG B 1 322 ? 14.24500 50.25700 74.48100 1.000 40.53813 322 ARG B CA 1
ATOM 5469 C C . ARG B 1 322 ? 14.72600 51.70400 74.45800 1.000 39.53196 322 ARG B C 1
ATOM 5470 O O . ARG B 1 322 ? 14.25900 52.50500 73.63900 1.000 43.04537 322 ARG B O 1
ATOM 5478 N N . TYR B 1 323 ? 15.65900 52.05700 75.34600 1.000 35.70776 323 TYR B N 1
ATOM 5479 C CA . TYR B 1 323 ? 16.15500 53.42900 75.39000 1.000 42.18449 323 TYR B CA 1
ATOM 5480 C C . TYR B 1 323 ? 16.92700 53.79300 74.12800 1.000 47.72077 323 TYR B C 1
ATOM 5481 O O . TYR B 1 323 ? 16.97100 54.96900 73.74900 1.000 46.43852 323 TYR B O 1
ATOM 5490 N N . LEU B 1 324 ? 17.53900 52.80800 73.46700 1.000 35.92771 324 LEU B N 1
ATOM 5491 C CA . LEU B 1 324 ? 18.25300 53.08400 72.22500 1.000 47.28759 324 LEU B CA 1
ATOM 5492 C C . LEU B 1 324 ? 17.29900 53.17100 71.04000 1.000 43.29972 324 LEU B C 1
ATOM 5493 O O . LEU B 1 324 ? 17.46500 54.03300 70.17000 1.000 49.37205 324 LEU B O 1
ATOM 5498 N N . VAL B 1 325 ? 16.29800 52.28800 70.98800 1.000 43.49714 325 VAL B N 1
ATOM 5499 C CA . VAL B 1 325 ? 15.31600 52.34100 69.90800 1.000 43.59262 325 VAL B CA 1
ATOM 5500 C C . VAL B 1 325 ? 14.50100 53.62500 69.99400 1.000 48.44921 325 VAL B C 1
ATOM 5501 O O . VAL B 1 325 ? 14.25200 54.29100 68.98100 1.000 47.09676 325 VAL B O 1
ATOM 5505 N N . ASN B 1 326 ? 14.07700 53.99800 71.20500 1.000 46.99297 326 ASN B N 1
ATOM 5506 C CA . ASN B 1 326 ? 13.32500 55.23700 71.37600 1.000 48.52706 326 ASN B CA 1
ATOM 5507 C C . ASN B 1 326 ? 14.17000 56.45600 71.03500 1.000 47.21497 326 ASN B C 1
ATOM 5508 O O . ASN B 1 326 ? 13.64700 57.44800 70.51500 1.000 52.29796 326 ASN B O 1
ATOM 5513 N N . GLN B 1 327 ? 15.47300 56.40500 71.32200 1.000 45.40445 327 GLN B N 1
ATOM 5514 C CA . GLN B 1 327 ? 16.35600 57.50500 70.94800 1.000 39.71131 327 GLN B CA 1
ATOM 5515 C C . GLN B 1 327 ? 16.45800 57.63500 69.43300 1.000 50.75791 327 GLN B C 1
ATOM 5516 O O . GLN B 1 327 ? 16.51000 58.75000 68.90100 1.000 51.01376 327 GLN B O 1
ATOM 5522 N N . LEU B 1 328 ? 16.47500 56.50500 68.72200 1.000 46.75754 328 LEU B N 1
ATOM 5523 C CA . LEU B 1 328 ? 16.56300 56.53400 67.26700 1.000 45.43150 328 LEU B CA 1
ATOM 5524 C C . LEU B 1 328 ? 15.32000 57.13200 66.62200 1.000 49.33963 328 LEU B C 1
ATOM 5525 O O . LEU B 1 328 ? 15.38200 57.55000 65.46000 1.000 51.13448 328 LEU B O 1
ATOM 5530 N N . SER B 1 329 ? 14.19600 57.18000 67.34100 1.000 49.73215 329 SER B N 1
ATOM 5531 C CA . SER B 1 329 ? 13.01300 57.85500 66.82300 1.000 51.34393 329 SER B CA 1
ATOM 5532 C C . SER B 1 329 ? 13.18700 59.36800 66.78800 1.000 49.78119 329 SER B C 1
ATOM 5533 O O . SER B 1 329 ? 12.47500 60.04300 66.03700 1.000 47.87608 329 SER B O 1
ATOM 5536 N N . ALA B 1 330 ? 14.11500 59.91000 67.57500 1.000 48.80407 330 ALA B N 1
ATOM 5537 C CA . ALA B 1 330 ? 14.33200 61.34900 67.64500 1.000 55.35782 330 ALA B CA 1
ATOM 5538 C C . ALA B 1 330 ? 15.50800 61.82700 66.80800 1.000 53.37618 330 ALA B C 1
ATOM 5539 O O . ALA B 1 330 ? 15.48100 62.96000 66.31700 1.000 61.26011 330 ALA B O 1
ATOM 5541 N N . SER B 1 331 ? 16.53600 61.00000 66.63100 1.000 48.85350 331 SER B N 1
ATOM 5542 C CA . SER B 1 331 ? 17.71900 61.40600 65.88600 1.000 55.93057 331 SER B CA 1
ATOM 5543 C C . SER B 1 331 ? 18.45100 60.16100 65.40500 1.000 58.09967 331 SER B C 1
ATOM 5544 O O . SER B 1 331 ? 18.10200 59.03300 65.75900 1.000 58.09339 331 SER B O 1
ATOM 5547 N N . ASP B 1 332 ? 19.47900 60.38700 64.58700 1.000 58.22340 332 ASP B N 1
ATOM 5548 C CA . ASP B 1 332 ? 20.31000 59.31000 64.06300 1.000 55.83631 332 ASP B CA 1
ATOM 5549 C C . ASP B 1 332 ? 21.42300 58.90000 65.01800 1.000 55.14518 332 ASP B C 1
ATOM 5550 O O . ASP B 1 332 ? 22.17900 57.97600 64.70000 1.000 55.86373 332 ASP B O 1
ATOM 5555 N N . ASP B 1 333 ? 21.54300 59.55800 66.16900 1.000 47.92856 333 ASP B N 1
ATOM 5556 C CA . ASP B 1 333 ? 22.64000 59.31100 67.10200 1.000 47.45178 333 ASP B CA 1
ATOM 5557 C C . ASP B 1 333 ? 22.18000 58.29200 68.13800 1.000 41.66350 333 ASP B C 1
ATOM 5558 O O . ASP B 1 333 ? 21.55200 58.64500 69.14000 1.000 53.40680 333 ASP B O 1
ATOM 5563 N N . ILE B 1 334 ? 22.50000 57.01800 67.89900 1.000 40.78115 334 ILE B N 1
ATOM 5564 C CA . ILE B 1 334 ? 22.16300 55.96300 68.84700 1.000 43.05274 334 ILE B CA 1
ATOM 5565 C C . ILE B 1 334 ? 23.00900 56.02000 70.10900 1.000 45.06861 334 ILE B C 1
ATOM 5566 O O . ILE B 1 334 ? 22.66100 55.38000 71.10800 1.000 43.39006 334 ILE B O 1
ATOM 5571 N N . GLY B 1 335 ? 24.10300 56.77800 70.09700 1.000 46.54300 335 GLY B N 1
ATOM 5572 C CA . GLY B 1 335 ? 24.96600 56.87600 71.25700 1.000 42.41183 335 GLY B CA 1
ATOM 5573 C C . GLY B 1 335 ? 24.82500 58.18500 72.00400 1.000 43.21228 335 GLY B C 1
ATOM 5574 O O . GLY B 1 335 ? 25.79700 58.68300 72.58000 1.000 49.32695 335 GLY B O 1
ATOM 5575 N N . ASN B 1 336 ? 23.61900 58.74900 71.99700 1.000 40.80913 336 ASN B N 1
ATOM 5576 C CA . ASN B 1 336 ? 23.33300 59.99300 72.69300 1.000 43.38122 336 ASN B CA 1
ATOM 5577 C C . ASN B 1 336 ? 23.71500 59.87000 74.16700 1.000 49.48480 336 ASN B C 1
ATOM 5578 O O . ASN B 1 336 ? 23.12000 59.05400 74.88800 1.000 40.85788 336 ASN B O 1
ATOM 5583 N N . PRO B 1 337 ? 24.69300 60.64500 74.64600 1.000 51.43638 337 PRO B N 1
ATOM 5584 C CA . PRO B 1 337 ? 25.13900 60.47800 76.04100 1.000 50.47174 337 PRO B CA 1
ATOM 5585 C C . PRO B 1 337 ? 24.05100 60.74900 77.06400 1.000 48.02398 337 PRO B C 1
ATOM 5586 O O . PRO B 1 337 ? 23.98600 60.05800 78.08900 1.000 45.88818 337 PRO B O 1
ATOM 5590 N N . ASP B 1 338 ? 23.19200 61.74200 76.81900 1.000 51.62558 338 ASP B N 1
ATOM 5591 C CA . ASP B 1 338 ? 22.10800 62.02400 77.75400 1.000 43.58050 338 ASP B CA 1
ATOM 5592 C C . ASP B 1 338 ? 21.11500 60.87200 77.82400 1.000 45.06023 338 ASP B C 1
ATOM 5593 O O . ASP B 1 338 ? 20.53700 60.61900 78.88700 1.000 48.47856 338 ASP B O 1
ATOM 5598 N N . ASN B 1 339 ? 20.90300 60.16700 76.71000 1.000 39.58255 339 ASN B N 1
ATOM 5599 C CA . ASN B 1 339 ? 20.02700 59.00100 76.73200 1.000 43.65324 339 ASN B CA 1
ATOM 5600 C C . ASN B 1 339 ? 20.62800 57.87700 77.56700 1.000 40.34553 339 ASN B C 1
ATOM 5601 O O . ASN B 1 339 ? 19.90600 57.18100 78.29100 1.000 47.15156 339 ASN B O 1
ATOM 5606 N N . LEU B 1 340 ? 21.94700 57.68700 77.48100 1.000 40.09198 340 LEU B N 1
ATOM 5607 C CA . LEU B 1 340 ? 22.60000 56.66000 78.28600 1.000 42.55870 340 LEU B CA 1
ATOM 5608 C C . LEU B 1 340 ? 22.52200 56.99300 79.77100 1.000 45.53864 340 LEU B C 1
ATOM 5609 O O . LEU B 1 340 ? 22.37600 56.09300 80.60800 1.000 46.31655 340 LEU B O 1
ATOM 5614 N N . LEU B 1 341 ? 22.62100 58.27800 80.11800 1.000 44.51170 341 LEU B N 1
ATOM 5615 C CA . LEU B 1 341 ? 22.47500 58.67800 81.51400 1.000 45.04849 341 LEU B CA 1
ATOM 5616 C C . LEU B 1 341 ? 21.05100 58.44700 82.00200 1.000 47.17138 341 LEU B C 1
ATOM 5617 O O . LEU B 1 341 ? 20.84100 58.03800 83.15000 1.000 45.01442 341 LEU B O 1
ATOM 5622 N N . ALA B 1 342 ? 20.06100 58.70500 81.14400 1.000 43.59014 342 ALA B N 1
ATOM 5623 C CA . ALA B 1 342 ? 18.67300 58.45400 81.51800 1.000 43.98763 342 ALA B CA 1
ATOM 5624 C C . ALA B 1 342 ? 18.40900 56.96400 81.68200 1.000 42.72905 342 ALA B C 1
ATOM 5625 O O . ALA B 1 342 ? 17.63500 56.55800 82.55700 1.000 42.97321 342 ALA B O 1
ATOM 5627 N N . TYR B 1 343 ? 19.04000 56.13400 80.84700 1.000 42.53601 343 TYR B N 1
ATOM 5628 C CA . TYR B 1 343 ? 18.91100 54.68900 81.00500 1.000 43.03778 343 TYR B CA 1
ATOM 5629 C C . TYR B 1 343 ? 19.47500 54.23300 82.34400 1.000 45.92076 343 TYR B C 1
ATOM 5630 O O . TYR B 1 343 ? 18.86100 53.41700 83.04100 1.000 39.81179 343 TYR B O 1
ATOM 5639 N N . GLU B 1 344 ? 20.65100 54.74800 82.71500 1.000 40.86883 344 GLU B N 1
ATOM 5640 C CA . GLU B 1 344 ? 21.26800 54.36000 83.97900 1.000 48.99053 344 GLU B CA 1
ATOM 5641 C C . GLU B 1 344 ? 20.40100 54.76200 85.16400 1.000 48.61540 344 GLU B C 1
ATOM 5642 O O . GLU B 1 344 ? 20.28800 54.01400 86.14300 1.000 49.18555 344 GLU B O 1
ATOM 5648 N N . GLN B 1 345 ? 19.77700 55.94100 85.09300 1.000 46.72222 345 GLN B N 1
ATOM 5649 C CA . GLN B 1 345 ? 18.88200 56.36500 86.16300 1.000 44.53932 345 GLN B CA 1
ATOM 5650 C C . GLN B 1 345 ? 17.65800 55.46600 86.25600 1.000 44.53174 345 GLN B C 1
ATOM 5651 O O . GLN B 1 345 ? 17.14300 55.23100 87.35400 1.000 48.25511 345 GLN B O 1
ATOM 5657 N N . ALA B 1 346 ? 17.18100 54.95300 85.12000 1.000 41.80831 346 ALA B N 1
ATOM 5658 C CA . ALA B 1 346 ? 16.01500 54.07800 85.12600 1.000 42.37299 346 ALA B CA 1
ATOM 5659 C C . ALA B 1 346 ? 16.32800 52.69500 85.68000 1.000 40.26683 346 ALA B C 1
ATOM 5660 O O . ALA B 1 346 ? 15.40400 51.97800 86.07900 1.000 53.51357 346 ALA B O 1
ATOM 5662 N N . ARG B 1 347 ? 17.60200 52.30500 85.71500 1.000 44.08353 347 ARG B N 1
ATOM 5663 C CA . ARG B 1 347 ? 18.00300 51.00300 86.22900 1.000 46.37665 347 ARG B CA 1
ATOM 5664 C C . ARG B 1 347 ? 18.48400 51.05100 87.67200 1.000 46.78146 347 ARG B C 1
ATOM 5665 O O . ARG B 1 347 ? 18.71700 49.99200 88.26300 1.000 44.21499 347 ARG B O 1
ATOM 5673 N N . LEU B 1 348 ? 18.62700 52.24600 88.25100 1.000 48.78434 348 LEU B N 1
ATOM 5674 C CA . LEU B 1 348 ? 19.24200 52.36800 89.57000 1.000 53.23555 348 LEU B CA 1
ATOM 5675 C C . LEU B 1 348 ? 18.41100 51.67400 90.64200 1.000 57.81192 348 LEU B C 1
ATOM 5676 O O . LEU B 1 348 ? 18.95700 50.96700 91.49700 1.000 59.81176 348 LEU B O 1
ATOM 5681 N N . SER B 1 349 ? 17.08900 51.86000 90.61400 1.000 53.37015 349 SER B N 1
ATOM 5682 C CA . SER B 1 349 ? 16.24200 51.29100 91.65700 1.000 52.20187 349 SER B CA 1
ATOM 5683 C C . SER B 1 349 ? 16.24800 49.76800 91.61200 1.000 54.36415 349 SER B C 1
ATOM 5684 O O . SER B 1 349 ? 16.31400 49.11200 92.65800 1.000 54.58703 349 SER B O 1
ATOM 5687 N N . ASP B 1 350 ? 16.18200 49.18700 90.41200 1.000 51.79170 350 ASP B N 1
ATOM 5688 C CA . ASP B 1 350 ? 16.15100 47.73200 90.30100 1.000 54.10586 350 ASP B CA 1
ATOM 5689 C C . ASP B 1 350 ? 17.49500 47.11700 90.67400 1.000 55.77464 350 ASP B C 1
ATOM 5690 O O . ASP B 1 350 ? 17.54300 46.03800 91.27500 1.000 57.16258 350 ASP B O 1
ATOM 5695 N N . GLN B 1 351 ? 18.59600 47.78800 90.32900 1.000 51.82113 351 GLN B N 1
ATOM 5696 C CA . GLN B 1 351 ? 19.91600 47.25200 90.64600 1.000 46.49751 351 GLN B CA 1
ATOM 5697 C C . GLN B 1 351 ? 20.19800 47.33300 92.14200 1.000 49.20787 351 GLN B C 1
ATOM 5698 O O . GLN B 1 351 ? 20.68700 46.37000 92.74300 1.000 50.60933 351 GLN B O 1
ATOM 5704 N N . GLN B 1 352 ? 19.89900 48.47900 92.75900 1.000 50.86944 352 GLN B N 1
ATOM 5705 C CA . GLN B 1 352 ? 20.09600 48.61300 94.19900 1.000 54.41503 352 GLN B CA 1
ATOM 5706 C C . GLN B 1 352 ? 19.22100 47.64100 94.97700 1.000 54.60991 352 GLN B C 1
ATOM 5707 O O . GLN B 1 352 ? 19.62500 47.15700 96.04000 1.000 57.32981 352 GLN B O 1
ATOM 5713 N N . ARG B 1 353 ? 18.02300 47.34500 94.46700 1.000 53.53099 353 ARG B N 1
ATOM 5714 C CA . ARG B 1 353 ? 17.14700 46.39600 95.14500 1.000 51.23046 353 ARG B CA 1
ATOM 5715 C C . ARG B 1 353 ? 17.71200 44.98300 95.07900 1.000 54.83689 353 ARG B C 1
ATOM 5716 O O . ARG B 1 353 ? 17.61300 44.22400 96.05000 1.000 55.77913 353 ARG B O 1
ATOM 5724 N N . VAL B 1 354 ? 18.31400 44.61300 93.94600 1.000 53.52577 354 VAL B N 1
ATOM 5725 C CA . VAL B 1 354 ? 18.93700 43.29800 93.83300 1.000 47.33733 354 VAL B CA 1
ATOM 5726 C C . VAL B 1 354 ? 20.20200 43.23300 94.68100 1.000 48.55237 354 VAL B C 1
ATOM 5727 O O . VAL B 1 354 ? 20.48100 42.21700 95.33000 1.000 51.67616 354 VAL B O 1
ATOM 5731 N N . ILE B 1 355 ? 20.98300 44.31700 94.69500 1.000 46.37165 355 ILE B N 1
ATOM 5732 C CA . ILE B 1 355 ? 22.19700 44.35200 95.50600 1.000 50.17091 355 ILE B CA 1
ATOM 5733 C C . ILE B 1 355 ? 21.85300 44.22400 96.98500 1.000 53.40275 355 ILE B C 1
ATOM 5734 O O . ILE B 1 355 ? 22.52200 43.50000 97.73300 1.000 56.28811 355 ILE B O 1
ATOM 5739 N N . LYS B 1 356 ? 20.80100 44.91500 97.42800 1.000 53.48270 356 LYS B N 1
ATOM 5740 C CA . LYS B 1 356 ? 20.36100 44.77900 98.81300 1.000 53.96186 356 LYS B CA 1
ATOM 5741 C C . LYS B 1 356 ? 19.76700 43.39900 99.06700 1.000 52.48310 356 LYS B C 1
ATOM 5742 O O . LYS B 1 356 ? 19.96300 42.82100 100.14400 1.000 54.30875 356 LYS B O 1
ATOM 5748 N N . PHE B 1 357 ? 19.03800 42.85500 98.08900 1.000 48.58958 357 PHE B N 1
ATOM 5749 C CA . PHE B 1 357 ? 18.49200 41.51000 98.23000 1.000 46.95974 357 PHE B CA 1
ATOM 5750 C C . PHE B 1 357 ? 19.59700 40.46900 98.35100 1.000 56.91086 357 PHE B C 1
ATOM 5751 O O . PHE B 1 357 ? 19.42700 39.46100 99.04600 1.000 55.79369 357 PHE B O 1
ATOM 5759 N N . CYS B 1 358 ? 20.73400 40.69700 97.68800 1.000 57.81546 358 CYS B N 1
ATOM 5760 C CA . CYS B 1 358 ? 21.85900 39.77600 97.80900 1.000 53.51768 358 CYS B CA 1
ATOM 5761 C C . CYS B 1 358 ? 22.41000 39.76500 99.22900 1.000 55.84568 358 CYS B C 1
ATOM 5762 O O . CYS B 1 358 ? 22.78700 38.70800 99.74900 1.000 52.89292 358 CYS B O 1
ATOM 5765 N N . ASP B 1 359 ? 22.46600 40.93500 99.87200 1.000 59.09236 359 ASP B N 1
ATOM 5766 C CA . ASP B 1 359 ? 22.92800 40.99800 101.25500 1.000 60.53937 359 ASP B CA 1
ATOM 5767 C C . ASP B 1 359 ? 21.99200 40.23400 102.18300 1.000 59.37851 359 ASP B C 1
ATOM 5768 O O . ASP B 1 359 ? 22.44200 39.56300 103.11800 1.000 62.62824 359 ASP B O 1
ATOM 5773 N N . THR B 1 360 ? 20.68300 40.32100 101.93400 1.000 55.53540 360 THR B N 1
ATOM 5774 C CA . THR B 1 360 ? 19.71700 39.62500 102.77800 1.000 55.43036 360 THR B CA 1
ATOM 5775 C C . THR B 1 360 ? 19.84900 38.11200 102.64000 1.000 56.71434 360 THR B C 1
ATOM 5776 O O . THR B 1 360 ? 19.74000 37.38000 103.63200 1.000 58.16106 360 THR B O 1
ATOM 5780 N N . VAL B 1 361 ? 20.10300 37.62600 101.42300 1.000 54.68049 361 VAL B N 1
ATOM 5781 C CA . VAL B 1 361 ? 20.19000 36.18600 101.19600 1.000 49.90415 361 VAL B CA 1
ATOM 5782 C C . VAL B 1 361 ? 21.42400 35.60900 101.88100 1.000 49.95628 361 VAL B C 1
ATOM 5783 O O . VAL B 1 361 ? 21.35200 34.57700 102.55900 1.000 56.40149 361 VAL B O 1
ATOM 5787 N N . VAL B 1 362 ? 22.57600 36.26500 101.71400 1.000 51.90984 362 VAL B N 1
ATOM 5788 C CA . VAL B 1 362 ? 23.81000 35.75100 102.30000 1.000 57.29200 362 VAL B CA 1
ATOM 5789 C C . VAL B 1 362 ? 23.74300 35.79600 103.82100 1.000 54.76129 362 VAL B C 1
ATOM 5790 O O . VAL B 1 362 ? 24.14200 34.84300 104.50100 1.000 63.17229 362 VAL B O 1
ATOM 5794 N N . ARG B 1 363 ? 23.23700 36.89700 104.38200 1.000 58.39490 363 ARG B N 1
ATOM 5795 C CA . ARG B 1 363 ? 23.07700 36.97900 105.82900 1.000 63.23485 363 ARG B CA 1
ATOM 5796 C C . ARG B 1 363 ? 22.00300 36.03000 106.34300 1.000 59.39003 363 ARG B C 1
ATOM 5797 O O . ARG B 1 363 ? 21.96600 35.74700 107.54500 1.000 60.92176 363 ARG B O 1
ATOM 5805 N N . GLY B 1 364 ? 21.13300 35.53400 105.46300 1.000 59.05442 364 GLY B N 1
ATOM 5806 C CA . GLY B 1 364 ? 20.14700 34.54300 105.84800 1.000 62.62957 364 GLY B CA 1
ATOM 5807 C C . GLY B 1 364 ? 20.66300 33.12300 105.92500 1.000 63.67583 364 GLY B C 1
ATOM 5808 O O . GLY B 1 364 ? 19.97000 32.25700 106.46700 1.000 66.81534 364 GLY B O 1
ATOM 5809 N N . PHE B 1 365 ? 21.86200 32.86500 105.39400 1.000 62.06846 365 PHE B N 1
ATOM 5810 C CA . PHE B 1 365 ? 22.43300 31.52300 105.47200 1.000 57.15027 365 PHE B CA 1
ATOM 5811 C C . PHE B 1 365 ? 22.71100 31.11600 106.91200 1.000 62.92014 365 PHE B C 1
ATOM 5812 O O . PHE B 1 365 ? 22.68800 29.92300 107.23500 1.000 66.95940 365 PHE B O 1
ATOM 5820 N N . SER B 1 366 ? 22.97900 32.08800 107.78700 1.000 69.51573 366 SER B N 1
ATOM 5821 C CA . SER B 1 366 ? 23.22700 31.78200 109.19100 1.000 73.60312 366 SER B CA 1
ATOM 5822 C C . SER B 1 366 ? 21.95200 31.41600 109.93700 1.000 72.93855 366 SER B C 1
ATOM 5823 O O . SER B 1 366 ? 22.03000 30.79600 111.00300 1.000 78.08274 366 SER B O 1
ATOM 5826 N N . ASN B 1 367 ? 20.78800 31.77900 109.40500 1.000 72.31834 367 ASN B N 1
ATOM 5827 C CA . ASN B 1 367 ? 19.51900 31.55000 110.08800 1.000 80.08561 367 ASN B CA 1
ATOM 5828 C C . ASN B 1 367 ? 19.10000 30.09700 109.90900 1.000 77.82433 367 ASN B C 1
ATOM 5829 O O . ASN B 1 367 ? 18.64700 29.70100 108.83000 1.000 81.86141 367 ASN B O 1
ATOM 5834 N N . GLN B 1 368 ? 19.25100 29.30100 110.96200 1.000 84.79821 368 GLN B N 1
ATOM 5835 C CA . GLN B 1 368 ? 18.70600 27.95400 110.98300 1.000 89.67224 368 GLN B CA 1
ATOM 5836 C C . GLN B 1 368 ? 17.31100 27.97700 111.59500 1.000 101.62347 368 GLN B C 1
ATOM 5837 O O . GLN B 1 368 ? 17.01000 28.78900 112.47300 1.000 118.40675 368 GLN B O 1
ATOM 5843 N N . ASN B 1 369 ? 16.46100 27.07300 111.11100 1.000 72.03627 369 ASN B N 1
ATOM 5844 C CA . ASN B 1 369 ? 15.03900 27.03300 111.43900 1.000 80.70336 369 ASN B CA 1
ATOM 5845 C C . ASN B 1 369 ? 14.35800 28.36300 111.12600 1.000 75.98107 369 ASN B C 1
ATOM 5846 O O . ASN B 1 369 ? 13.84800 29.02200 112.04200 1.000 73.44849 369 ASN B O 1
ATOM 5851 N N . PRO B 1 370 ? 14.32000 28.79800 109.85900 1.000 70.69756 370 PRO B N 1
ATOM 5852 C CA . PRO B 1 370 ? 13.58900 30.03400 109.54300 1.000 64.75680 370 PRO B CA 1
ATOM 5853 C C . PRO B 1 370 ? 12.08900 29.84100 109.39900 1.000 61.37721 370 PRO B C 1
ATOM 5854 O O . PRO B 1 370 ? 11.34400 30.81600 109.56200 1.000 58.59366 370 PRO B O 1
ATOM 5858 N N . LEU B 1 371 ? 11.62500 28.62500 109.09600 1.000 56.87699 371 LEU B N 1
ATOM 5859 C CA . LEU B 1 371 ? 10.18700 28.38400 109.00600 1.000 63.47853 371 LEU B CA 1
ATOM 5860 C C . LEU B 1 371 ? 9.51400 28.56400 110.36000 1.000 58.53306 371 LEU B C 1
ATOM 5861 O O . LEU B 1 371 ? 8.39300 29.07900 110.44000 1.000 58.01809 371 LEU B O 1
ATOM 5866 N N . LEU B 1 372 ? 10.18300 28.15000 111.43400 1.000 49.68145 372 LEU B N 1
ATOM 5867 C CA . LEU B 1 372 ? 9.61200 28.22800 112.76900 1.000 62.13305 372 LEU B CA 1
ATOM 5868 C C . LEU B 1 372 ? 9.88400 29.56000 113.45400 1.000 59.58956 372 LEU B C 1
ATOM 5869 O O . LEU B 1 372 ? 9.24800 29.85600 114.47100 1.000 65.30438 372 LEU B O 1
ATOM 5874 N N . LYS B 1 373 ? 10.80300 30.37000 112.92400 1.000 61.91858 373 LYS B N 1
ATOM 5875 C CA . LYS B 1 373 ? 10.84900 31.77200 113.32200 1.000 63.81068 373 LYS B CA 1
ATOM 5876 C C . LYS B 1 373 ? 9.67400 32.53900 112.73200 1.000 60.34114 373 LYS B C 1
ATOM 5877 O O . LYS B 1 373 ? 9.17600 33.48600 113.35100 1.000 59.86833 373 LYS B O 1
ATOM 5883 N N . LEU B 1 374 ? 9.22000 32.14100 111.54000 1.000 56.47100 374 LEU B N 1
ATOM 5884 C CA . LEU B 1 374 ? 8.00400 32.71500 110.97700 1.000 52.44045 374 LEU B CA 1
ATOM 5885 C C . LEU B 1 374 ? 6.78300 32.31800 111.79800 1.000 55.47900 374 LEU B C 1
ATOM 5886 O O . LEU B 1 374 ? 5.87700 33.13300 112.00500 1.000 60.76836 374 LEU B O 1
ATOM 5891 N N . ILE B 1 375 ? 6.74100 31.06700 112.26600 1.000 52.05325 375 ILE B N 1
ATOM 5892 C CA . ILE B 1 375 ? 5.64300 30.62500 113.12200 1.000 56.63208 375 ILE B CA 1
ATOM 5893 C C . ILE B 1 375 ? 5.61100 31.44400 114.40500 1.000 60.90934 375 ILE B C 1
ATOM 5894 O O . ILE B 1 375 ? 4.54300 31.87200 114.86200 1.000 57.85289 375 ILE B O 1
ATOM 5899 N N . ARG B 1 376 ? 6.78100 31.68000 115.00400 1.000 61.50233 376 ARG B N 1
ATOM 5900 C CA . ARG B 1 376 ? 6.84100 32.47700 116.22400 1.000 66.99733 376 ARG B CA 1
ATOM 5901 C C . ARG B 1 376 ? 6.45900 33.92700 115.95700 1.000 64.38516 376 ARG B C 1
ATOM 5902 O O . ARG B 1 376 ? 5.74500 34.54300 116.75600 1.000 70.01577 376 ARG B O 1
ATOM 5910 N N . ASN B 1 377 ? 6.91300 34.48500 114.83300 1.000 58.43227 377 ASN B N 1
ATOM 5911 C CA . ASN B 1 377 ? 6.65500 35.88700 114.52700 1.000 62.18788 377 ASN B CA 1
ATOM 5912 C C . ASN B 1 377 ? 5.19000 36.17500 114.22500 1.000 60.67627 377 ASN B C 1
ATOM 5913 O O . ASN B 1 377 ? 4.82800 37.34700 114.07600 1.000 61.65033 377 ASN B O 1
ATOM 5918 N N . THR B 1 378 ? 4.34300 35.14800 114.12500 1.000 54.37138 378 THR B N 1
ATOM 5919 C CA . THR B 1 378 ? 2.90800 35.37900 114.02600 1.000 56.79373 378 THR B CA 1
ATOM 5920 C C . THR B 1 378 ? 2.29200 35.76500 115.36300 1.000 63.70364 378 THR B C 1
ATOM 5921 O O . THR B 1 378 ? 1.18400 36.31100 115.38500 1.000 64.84047 378 THR B O 1
ATOM 5925 N N . GLY B 1 379 ? 2.98500 35.50100 116.47000 1.000 60.85256 379 GLY B N 1
ATOM 5926 C CA . GLY B 1 379 ? 2.45000 35.80500 117.78400 1.000 60.39188 379 GLY B CA 1
ATOM 5927 C C . GLY B 1 379 ? 1.21100 35.02400 118.14600 1.000 69.17838 379 GLY B C 1
ATOM 5928 O O . GLY B 1 379 ? 0.46100 35.44100 119.03300 1.000 68.94646 379 GLY B O 1
ATOM 5929 N N . LEU B 1 380 ? 0.97500 33.89200 117.48500 1.000 62.10118 380 LEU B N 1
ATOM 5930 C CA . LEU B 1 380 ? -0.25300 33.13200 117.67600 1.000 67.91392 380 LEU B CA 1
ATOM 5931 C C . LEU B 1 380 ? -0.14500 32.11300 118.80100 1.000 70.10329 380 LEU B C 1
ATOM 5932 O O . LEU B 1 380 ? -1.11200 31.90700 119.54300 1.000 98.57701 380 LEU B O 1
ATOM 5937 N N . ILE B 1 381 ? 1.00700 31.46000 118.93700 1.000 63.60791 381 ILE B N 1
ATOM 5938 C CA . ILE B 1 381 ? 1.20200 30.44900 119.96500 1.000 85.49034 381 ILE B CA 1
ATOM 5939 C C . ILE B 1 381 ? 2.31600 30.91100 120.89500 1.000 66.24390 381 ILE B C 1
ATOM 5940 O O . ILE B 1 381 ? 3.12600 31.77800 120.55800 1.000 61.21815 381 ILE B O 1
ATOM 5945 N N . ALA B 1 382 ? 2.34400 30.32000 122.08700 1.000 65.01393 382 ALA B N 1
ATOM 5946 C CA . ALA B 1 382 ? 3.20000 30.78000 123.17700 1.000 70.35228 382 ALA B CA 1
ATOM 5947 C C . ALA B 1 382 ? 4.48000 29.95100 123.20600 1.000 73.45172 382 ALA B C 1
ATOM 5948 O O . ALA B 1 382 ? 4.49200 28.82600 123.71200 1.000 71.04287 382 ALA B O 1
ATOM 5950 N N . PHE B 1 383 ? 5.55900 30.51100 122.66500 1.000 81.07643 383 PHE B N 1
ATOM 5951 C CA . PHE B 1 383 ? 6.88400 29.93900 122.84800 1.000 90.19133 383 PHE B CA 1
ATOM 5952 C C . PHE B 1 383 ? 7.47900 30.44000 124.16300 1.000 84.27612 383 PHE B C 1
ATOM 5953 O O . PHE B 1 383 ? 6.84400 31.17500 124.92400 1.000 89.37620 383 PHE B O 1
ATOM 5961 N N . ASP B 1 384 ? 8.71900 30.03900 124.44100 1.000 92.49392 384 ASP B N 1
ATOM 5962 C CA . ASP B 1 384 ? 9.39200 30.44800 125.66500 1.000 102.58040 384 ASP B CA 1
ATOM 5963 C C . ASP B 1 384 ? 10.75500 31.08900 125.44900 1.000 115.41259 384 ASP B C 1
ATOM 5964 O O . ASP B 1 384 ? 11.30100 31.64600 126.40700 1.000 119.76397 384 ASP B O 1
ATOM 5969 N N . VAL B 1 385 ? 11.31300 31.02900 124.23900 1.000 115.43387 385 VAL B N 1
ATOM 5970 C CA . VAL B 1 385 ? 12.62300 31.59900 123.90000 1.000 126.62705 385 VAL B CA 1
ATOM 5971 C C . VAL B 1 385 ? 13.76300 30.88500 124.62800 1.000 128.22532 385 VAL B C 1
ATOM 5972 O O . VAL B 1 385 ? 13.70200 30.63400 125.83100 1.000 141.26442 385 VAL B O 1
#

Secondary structure (DSSP, 8-state):
--EEEE--SHHHHHHHHHHHHTT--EEEE-SSPP---TT-TT------TT--EEEE-HHHHHHHHHTT-HHHHGGGEEE--EEEEEEE-SS-EEEEEEE-SSTTSS-EEEEHHHHHHHHHHHHHT-TTEEEE-S-EEEEEEE-SS-EEEEEE-SS-EEEEEESEEEE---TT-HHHHHTT--EEEEEEEEEEEEEEEEESS--TTEEEEE-STT-PEEEEE-SSTTEEEEEEEEETT-GGGT-SGGGHHHHHHHHHHHHTTTT--EEEE-PPEEEEEEEEEES-SEETTEEE-GGGTEEE-SSTTTTHHHHHHHHHHHHHHHHHHHTT-S-TT-HHHHHHHHHHHHHHHHHHHHHHHHHHHHHT---HHHHHHHTTTSS----/--EEEE--SHHHHHHHHHHHHTT--EEEEESSPPP-----------TT--EEEE-HHHHHHHHHTT-HHHHGGGEEE--EEEEEEEETTEEEEEEEE--STTSS-EEEEHHHHHHHHHHHHHH-TTEEEEES-EEEEEEE-SS-EEEEEEETTEEEEEEESEEEE---TT-HHHHHTT--EEEEEEEEEEEEEEEEESS--TTEEEEEEETTEEEEEEE-SSTTEEEEEEEEETTGGGGT-SGGGHHHHHHHHHHHHTTSS--EEEE-PPEEEEEEEEEES-SEETTEEE-GGGTEEE-SSTTTTHHHHHHHHHHHHHHHHHHHTT-S-TT-HHHHHHHHHHHHHHHHHHHHHHHHHHHHTT--SHHHHHHHHTT-S----

InterPro domains:
  IPR002938 FAD-binding domain [PF01494] (4-356)
  IPR010971 Ubiquinone biosynthesis hydroxylase UbiH/COQ6 [TIGR01988] (5-399)
  IPR036188 FAD/NAD(P)-binding domain superfamily [G3DSA:3.50.50.60] (2-213)
  IPR036188 FAD/NAD(P)-binding domain superfamily [G3DSA:3.50.50.60] (263-402)
  IPR036188 FAD/NAD(P)-binding domain superfamily [SSF51905] (4-392)
  IPR051205 Ubiquinone biosynthesis monooxygenase UbiH/COQ6 [PTHR43876] (3-399)

B-factor: mean 63.47, std 22.34, range [28.6, 202.25]

Radius of gyration: 37.59 Å; Cα contacts (8 Å, |Δi|>4): 1590; chains: 2; bounding box: 74×57×133 Å

Sequence (764 aa):
QQVIIVGGGMVGLSLSLMLAKANIAVKLLEAVKYPNYDDQNVAPYHSSFDARNTALSRRSVQIYQKLGLWDALQQHATPILQVHITEQGSFGKARLVAEQEKVESFGQVIENAWLGRVLLTQVRQQPLIELIDGVQVTALTQDAEQVYIEAQRGDEILKLESKLLIAADGRDSFCRQAIGVGVDVHDYDQVAIVTTVQTSKPHEHVGFERFSALGPLALLPLPGEYRRSVVWPVKKGTEGEWLGEENDQHFLDALQKTYGDRAGKFEKTGKRFSYPLSQVLAHKQAVGRVILMGNAAHTIHPVAGQGFNLCLRDADVLLRYLVNQLSASDDIGNPDNLLAYEQARLSDQQRVIKFCDTVVRGFSNQNPLLKLIRNTGLIAFDVQQVIIVGGGMVGLSLSLMLAKANIAVKLLEAVKYPNYDDVAPYHSSFDARNTALSRRSVQIYQKLGLWDALQQHATPILQVHITEQGSFGKARLVAEQEKVESFGQVIENAWLGRVLLTQVRQQPLIELIDGVQVTALTQDAEQVYIEAQRGDEILKLESKLLIAADGRDSFCRQAIGVGVDVHDYDQVAIVTTVQTSKPHEHVGFERFSALGPLALLPLPGEYRRSVVWPVKKGTEGEWLGEENDQHFLDALQKTYGDRAGKFEKTGKRFSYPLSQVLAHKQAVGRVILMGNAAHTIHPVAGQGFNLCLRDADVLLRYLVNQLSASDDIGNPDNLLAYEQARLSDQQRVIKFCDTVVRGFSNQNPLLKLIRNTGLIAFDV